Protein AF-0000000068952085 (afdb_homodimer)

Sequence (928 aa):
MSSSLNKTLPVLLVPLAMLFGCALQAPPDSASLRGQAVPALEGQRTWANEAAAGEPADDWLASFDDAELQRLAREAIAHNGDLRLAAVRVEQAQALVTMQSSGLLPSAGVKGRAGHSETQFLSIGASWEIDLWGRIRAQSCAAKSQYAATADEYLWAQRVVAAATAKAWFTLIRSAKLEDRQRQAVAVQEQLVQIAERRVAIGAAPDTEPAEAKNALRTQVDSLRKAELARSQAAQALELLLGRYPAGEIGNSVGKLELPAIPIAPQAGLPADLLDRRPDLTAAAHRVAAAFDLRQSAEAARLPSISISAAITGIRSDVLLLNQSGTPIKGLNGAIFAPLFTGGKLKARADYYSAEQRAAMIAYGNSALQALGEVDAGLRAESNLADRTRQLQDRVNESQLLVQREEARVSIGASDPRGVLKARQTMLAAEMDLIHLRGDHLNQRIALLLALGGDWSRKAMESAMSSSLNKTLPVLLVPLAMLFGCALQAPPDSASLRGQAVPALEGQRTWANEAAAGEPADDWLASFDDAELQRLAREAIAHNGDLRLAAVRVEQAQALVTMQSSGLLPSAGVKGRAGHSETQFLSIGASWEIDLWGRIRAQSCAAKSQYAATADEYLWAQRVVAAATAKAWFTLIRSAKLEDRQRQAVAVQEQLVQIAERRVAIGAAPDTEPAEAKNALRTQVDSLRKAELARSQAAQALELLLGRYPAGEIGNSVGKLELPAIPIAPQAGLPADLLDRRPDLTAAAHRVAAAFDLRQSAEAARLPSISISAAITGIRSDVLLLNQSGTPIKGLNGAIFAPLFTGGKLKARADYYSAEQRAAMIAYGNSALQALGEVDAGLRAESNLADRTRQLQDRVNESQLLVQREEARVSIGASDPRGVLKARQTMLAAEMDLIHLRGDHLNQRIALLLALGGDWSRKAMESA

pLDDT: mean 89.27, std 14.97, range [20.92, 98.62]

Solvent-accessible surface area (backbone atoms only — not comparable to full-atom values): 46544 Å² total; per-residue (Å²): 143,82,75,88,73,79,76,75,70,68,71,72,57,59,69,60,66,68,56,65,53,53,72,73,80,75,57,80,52,71,69,56,44,44,60,70,39,35,54,81,54,65,86,46,68,61,66,91,38,84,66,43,80,46,69,52,56,60,25,52,59,61,59,51,75,42,70,66,58,54,52,50,34,54,44,22,72,75,41,18,52,69,54,53,45,38,52,38,50,32,54,32,33,49,23,47,23,42,38,43,41,12,58,78,41,52,32,29,34,37,41,32,34,45,52,61,41,64,65,25,35,44,30,45,33,38,38,32,55,58,64,55,65,28,31,50,58,21,41,21,50,16,31,47,24,45,25,52,16,40,46,25,41,36,54,34,45,51,43,51,50,40,44,51,43,52,42,32,51,48,48,26,36,40,28,37,53,46,28,52,49,31,52,52,50,35,54,48,34,51,51,49,27,52,51,33,48,52,32,34,73,72,68,75,42,61,83,60,48,32,56,55,31,48,47,53,33,50,54,37,47,45,52,27,53,54,28,49,50,51,21,43,51,31,18,19,54,40,27,48,50,40,48,42,62,35,64,27,64,71,45,74,75,34,73,85,58,73,84,66,70,81,54,79,83,64,29,58,47,38,61,73,56,41,53,77,48,19,35,60,46,43,15,35,51,24,42,28,38,15,28,44,23,43,23,50,18,33,54,32,64,54,45,66,45,40,36,40,34,38,34,43,31,40,59,36,13,81,71,72,65,38,64,70,64,84,65,64,45,77,47,79,46,78,47,76,51,64,75,86,79,66,90,55,51,57,60,51,47,24,50,50,29,48,50,45,25,52,50,30,37,50,52,35,21,53,51,49,53,50,45,53,47,47,37,41,53,33,39,48,49,49,57,51,45,53,53,52,48,53,54,37,50,49,48,29,52,52,29,51,50,50,28,54,51,37,48,55,33,32,75,72,68,72,43,60,69,65,54,29,49,51,32,45,50,53,24,47,54,34,44,47,51,37,48,53,49,52,43,51,42,50,40,48,51,46,51,31,48,54,50,58,28,37,42,53,54,73,75,73,74,73,78,130,142,86,77,87,72,83,74,75,68,65,71,69,58,59,67,60,68,68,54,63,55,54,70,73,78,76,58,80,50,70,70,56,44,43,59,71,37,34,55,59,54,65,86,44,69,61,66,76,37,82,66,44,78,46,69,54,55,59,26,52,58,62,60,48,75,43,71,66,57,54,52,50,32,53,44,20,72,74,43,18,63,70,54,53,52,38,53,50,50,32,54,51,33,48,52,46,23,54,60,43,40,46,59,79,46,68,48,72,52,78,48,73,44,81,63,100,47,65,66,24,33,43,31,47,33,35,38,32,54,58,62,56,66,28,32,47,58,22,40,20,50,16,29,45,24,44,26,51,16,40,46,24,41,36,56,34,46,52,41,50,50,39,43,50,43,52,42,32,49,46,47,26,37,41,28,37,52,44,26,50,49,31,51,51,49,36,54,48,34,53,52,49,26,53,51,34,48,52,32,34,74,71,69,75,41,61,80,61,48,33,54,52,33,47,52,52,35,52,55,36,47,51,53,28,53,52,29,50,51,50,20,41,50,30,17,19,53,39,28,48,51,40,56,44,80,58,78,26,66,71,46,74,74,33,73,85,55,73,81,67,69,82,55,78,82,64,27,60,45,39,59,72,54,42,53,75,49,19,33,58,47,44,15,34,50,23,43,28,38,16,29,42,24,43,23,51,17,34,52,33,66,56,46,64,48,40,34,42,35,38,34,42,31,41,55,38,13,83,71,73,63,37,59,69,62,79,62,60,45,70,30,46,35,36,36,40,42,31,66,72,37,52,44,49,26,53,60,22,48,23,50,28,29,47,36,45,26,52,42,32,36,46,52,34,20,47,51,49,52,52,44,54,30,45,35,37,50,32,38,48,47,47,57,51,44,52,54,44,49,54,51,36,50,51,45,30,54,52,29,51,50,49,28,54,52,39,48,55,34,32,73,74,69,73,42,60,68,67,53,30,49,52,32,44,50,52,26,48,53,34,45,46,51,38,46,54,48,52,42,51,43,50,41,47,49,43,51,31,47,53,50,58,29,38,42,52,52,71,74,73,74,74,79,131

Foldseek 3Di:
DDDPDDPPPPVVPVVVVLLPQADDDFFDDLVVLCVVQAVVCVPQWAFPFDFAADAFDFQVLCLLVDPVLVVLLVLLCVAFPVLVVLVVVLVVLVVVLCVLLVLQDKDWDWDFDDDPDQKTKIKTKIKHWDNRHCLSVLSSLLSVLLSLLSVLVSQLVSLVLSLVLLLLVLQLLLLLVLLVLLVVLLVLLVVQLVVQVVCVVVPNDDPCRNVVSVVVSVVSVVVSVVSVVSNQVSQLVSCNSSNHRSRSVVSVPNNPPDRTDDGDGTGQYTLSVLCVQASNLSSLVSNLSSLSSNLSSLVSVQAKIKMKMWMFMDMDGPVVNSHPPPHTDTDIDMDIDHDDDDPCVSVVSSVVSVVVSVVSSNVSSVVSVVLSCLQSVLSVVLVVLVVVLVVLVVQLVVLVVQLVVQVVCVVVPNDDPVSSSVSSSSNSVSVSVNSVSSSVNSSSSSSNSSSSNHHNRDPPPPDD/DDDPPDPPPPPVPVVVVLLPQQDDDFFDDLVVLCVVQAVVCVPQWAFPFDFAADAFDFQVQCLLVDPVLVVLLVLLCVAFPVLVVLVVVLVVLVVVLCVLLVLVDKDWDWDFDDDLDQKTKIKTKIKHWDCSHCLSVLSSLLSVLLSLLSVLVSQLVSLVLSLVLLLLVLQLLLLLVLLVLLVVLLVLLVVQLVVQVVCVVVVNDDPCRSVVSVVVSVVSVVVSVVSVVSNQVSLLVSCNSSNHRSRSVVSVPNNPPDRTDDGDGTGQYTLSVLCVQASNLVSLVSNLSSLSSNLSSLVCVQAKIKMKMWMFMDMDGPNVNPNPPPGTDTDIDMDIDHDDDDPCVSVVSSVVSVVVSVVSSNVSSVVSVVLSVLQSVLSVVLVVLVVVLVVLVVQLVVLVVQLVVQVVCVVVVNDDPVSSSVSSSSNSVSVSVSSVSSSVNSSSSSSNSSSSNHHNRDPPPPDD

Secondary structure (DSSP, 8-state):
------TTGGGGGHHHHT------PPPP-HHHHHHHH-GGGTT--S-SS--B-SPPPS-GGGGG--HHHHHHHHHHHHH-HHHHHHHHHHHHHHHHHHHHHGGGS-EEEEEEEEESSS-EEEEEEEEEEE-SSSHHHHHHHHHHHHHHHHHHHHHHHHHHHHHHHHHHHHHHHHHHHHHHHHHHHHHHHHHHHHHHHHHHHTTSS-THHHHHHHHHHHHHHHHHHHHHHHHHHHHHHHHHHTTS----GGGGG-TT--PPPPPPPPB---HHHHHHH-HHHHHHHHHHHHHHHHHHHHHHTTS-EEEEEEEEEEEEBTTTTBT---SPEEEEEEEEE--S--TTHHHHHHHHHHHHHHHHHHHHHHHHHHHHHHHHHHHHHHHHHHHHHHHHHHHHHHHHHHHHHHHHHHHTTSS-HHHHHHHHHHHHHHHHHHHHHHHHHHHHHHHHHHHTT--SS-------/--------GGGGGHHHHTT-----PPPP-HHHHHHHH-GGGTT--S-SS--B-SPPPS-GGGGG--HHHHHHHHHHHHH-HHHHHHHHHHHHHHHHHHHHHGGGS-EEEEEEE-SSSS-EEEEEEEEEEE-TTSHHHHHHHHHHHHHHHHHHHHHHHHHHHHHHHHHHHHHHHHHHHHHHHHHHHHHHHHHHHHHHHHHHHTTSS-THHHHHHHHHHHHHHHHHHHHHHHHHHHHHHHHHHTTS---SGGGGG-TT--PPPPPPPPB---HHHHHHH-HHHHHHHHHHHHHHHHHHHHHHTTS-EEEEEEEEEEEE-TTTTTTS--S-EEEEEEEEEEEEE-TTHHHHHHHHHHHHHHHHHHHHHHHHHHHHHHHHHHHHHHHHHHHHHHHHHHHHHHHHHHHHHHHHHHHTTSS-HHHHHHHHHHHHHHHHHHHHHHHHHHHHHHHHHHHTT--SS-------

Nearest PDB structures (foldseek):
  4mt4-assembly1_C  TM=8.380E-01  e=1.651E-22  Campylobacter jejuni
  4k7r-assembly1_A  TM=8.073E-01  e=1.104E-22  Escherichia coli K-12
  5azs-assembly1_C  TM=8.490E-01  e=7.888E-22  Pseudomonas aeruginosa PAO1
  5azs-assembly1_A  TM=8.496E-01  e=1.613E-21  Pseudomonas aeruginosa PAO1
  5azs-assembly1_B  TM=8.477E-01  e=3.942E-21  Pseudomonas aeruginosa PAO1

Structure (mmCIF, N/CA/C/O backbone):
data_AF-0000000068952085-model_v1
#
loop_
_entity.id
_entity.type
_entity.pdbx_description
1 polymer 'Efflux transporter outer membrane subunit'
#
loop_
_atom_site.group_PDB
_atom_site.id
_atom_site.type_symbol
_atom_site.label_atom_id
_atom_site.label_alt_id
_atom_site.label_comp_id
_atom_site.label_asym_id
_atom_site.label_entity_id
_atom_site.label_seq_id
_atom_site.pdbx_PDB_ins_code
_atom_site.Cartn_x
_atom_site.Cartn_y
_atom_site.Cartn_z
_atom_site.occupancy
_atom_site.B_iso_or_equiv
_atom_site.auth_seq_id
_atom_site.auth_comp_id
_atom_site.auth_asym_id
_atom_site.auth_atom_id
_atom_site.pdbx_PDB_model_num
ATOM 1 N N . MET A 1 1 ? -22.703 -76.812 -47 1 30.94 1 MET A N 1
ATOM 2 C CA . MET A 1 1 ? -22.219 -76.75 -45.594 1 30.94 1 MET A CA 1
ATOM 3 C C . MET A 1 1 ? -21.703 -75.375 -45.25 1 30.94 1 MET A C 1
ATOM 5 O O . MET A 1 1 ? -20.734 -75.25 -44.5 1 30.94 1 MET A O 1
ATOM 9 N N . SER A 1 2 ? -22.391 -74.25 -45.781 1 26.62 2 SER A N 1
ATOM 10 C CA . SER A 1 2 ? -22.062 -72.875 -46.094 1 26.62 2 SER A CA 1
ATOM 11 C C . SER A 1 2 ? -21.891 -72 -44.844 1 26.62 2 SER A C 1
ATOM 13 O O . SER A 1 2 ? -20.844 -71.375 -44.625 1 26.62 2 SER A O 1
ATOM 15 N N . SER A 1 3 ? -22.875 -71.188 -44.406 1 32.06 3 SER A N 1
ATOM 16 C CA . SER A 1 3 ? -22.969 -69.688 -44.312 1 32.06 3 SER A CA 1
ATOM 17 C C . SER A 1 3 ? -22.875 -69.25 -42.844 1 32.06 3 SER A C 1
ATOM 19 O O . SER A 1 3 ? -23.422 -68.25 -42.469 1 32.06 3 SER A O 1
ATOM 21 N N . SER A 1 4 ? -22.516 -70.062 -41.844 1 39.16 4 SER A N 1
ATOM 22 C CA . SER A 1 4 ? -22.859 -69.562 -40.531 1 39.16 4 SER A CA 1
ATOM 23 C C . SER A 1 4 ? -22 -68.375 -40.156 1 39.16 4 SER A C 1
ATOM 25 O O . SER A 1 4 ? -20.875 -68.5 -39.656 1 39.16 4 SER A O 1
ATOM 27 N N . LEU A 1 5 ? -21.938 -67.312 -41.094 1 34.03 5 LEU A N 1
ATOM 28 C CA . LEU A 1 5 ? -21.031 -66.188 -40.938 1 34.03 5 LEU A CA 1
ATOM 29 C C . LEU A 1 5 ? -21.188 -65.562 -39.562 1 34.03 5 LEU A C 1
ATOM 31 O O . LEU A 1 5 ? -22.156 -65.812 -38.844 1 34.03 5 LEU A O 1
ATOM 35 N N . ASN A 1 6 ? -21.312 -64.125 -39.469 1 35.12 6 ASN A N 1
ATOM 36 C CA . ASN A 1 6 ? -20.641 -62.938 -39 1 35.12 6 ASN A CA 1
ATOM 37 C C . ASN A 1 6 ? -21.344 -62.312 -37.781 1 35.12 6 ASN A C 1
ATOM 39 O O . ASN A 1 6 ? -21.859 -61.219 -37.844 1 35.12 6 ASN A O 1
ATOM 43 N N . LYS A 1 7 ? -22.266 -62.938 -37 1 43.53 7 LYS A N 1
ATOM 44 C CA . LYS A 1 7 ? -23.094 -62.094 -36.125 1 43.53 7 LYS A CA 1
ATOM 45 C C . LYS A 1 7 ? -22.281 -61.5 -34.969 1 43.53 7 LYS A C 1
ATOM 47 O O . LYS A 1 7 ? -22.844 -61.062 -33.969 1 43.53 7 LYS A O 1
ATOM 52 N N . THR A 1 8 ? -20.906 -61.719 -34.969 1 40.5 8 THR A N 1
ATOM 53 C CA . THR A 1 8 ? -20.281 -61.438 -33.656 1 40.5 8 THR A CA 1
ATOM 54 C C . THR A 1 8 ? -20.375 -59.969 -33.312 1 40.5 8 THR A C 1
ATOM 56 O O . THR A 1 8 ? -20.016 -59.562 -32.219 1 40.5 8 THR A O 1
ATOM 59 N N . LEU A 1 9 ? -20.641 -59 -34.281 1 40.25 9 LEU A N 1
ATOM 60 C CA . LEU A 1 9 ? -19.984 -57.75 -33.938 1 40.25 9 LEU A CA 1
ATOM 61 C C . LEU A 1 9 ? -20.766 -57 -32.875 1 40.25 9 LEU A C 1
ATOM 63 O O . LEU A 1 9 ? -20.406 -55.875 -32.531 1 40.25 9 LEU A O 1
ATOM 67 N N . PRO A 1 10 ? -22 -57.375 -32.344 1 43.78 10 PRO A N 1
ATOM 68 C CA . PRO A 1 10 ? -22.734 -56.25 -31.797 1 43.78 10 PRO A CA 1
ATOM 69 C C . PRO A 1 10 ? -22.094 -55.719 -30.5 1 43.78 10 PRO A C 1
ATOM 71 O O . PRO A 1 10 ? -22.672 -54.875 -29.828 1 43.78 10 PRO A O 1
ATOM 74 N N . VAL A 1 11 ? -21.219 -56.469 -29.891 1 43.44 11 VAL A N 1
ATOM 75 C CA . VAL A 1 11 ? -21 -56.219 -28.469 1 43.44 11 VAL A CA 1
ATOM 76 C C . VAL A 1 11 ? -20.375 -54.812 -28.297 1 43.44 11 VAL A C 1
ATOM 78 O O . VAL A 1 11 ? -20.297 -54.312 -27.172 1 43.44 11 VAL A O 1
ATOM 81 N N . LEU A 1 12 ? -19.781 -54.312 -29.375 1 42.66 12 LEU A N 1
ATOM 82 C CA . LEU A 1 12 ? -18.969 -53.156 -29.094 1 42.66 12 LEU A CA 1
ATOM 83 C C . LEU A 1 12 ? -19.828 -51.906 -28.828 1 42.66 12 LEU A C 1
ATOM 85 O O . LEU A 1 12 ? -19.328 -50.844 -28.5 1 42.66 12 LEU A O 1
ATOM 89 N N . LEU A 1 13 ? -21.188 -52.031 -29.172 1 42.47 13 LEU A N 1
ATOM 90 C CA . LEU A 1 13 ? -21.906 -50.781 -29.141 1 42.47 13 LEU A CA 1
ATOM 91 C C . LEU A 1 13 ? -22.312 -50.406 -27.719 1 42.47 13 LEU A C 1
ATOM 93 O O . LEU A 1 13 ? -22.859 -49.344 -27.484 1 42.47 13 LEU A O 1
ATOM 97 N N . VAL A 1 14 ? -22.344 -51.344 -26.828 1 44 14 VAL A N 1
ATOM 98 C CA . VAL A 1 14 ? -22.953 -50.969 -25.547 1 44 14 VAL A CA 1
ATOM 99 C C . VAL A 1 14 ? -22.141 -49.875 -24.891 1 44 14 VAL A C 1
ATOM 101 O O . VAL A 1 14 ? -22.703 -49 -24.234 1 44 14 VAL A O 1
ATOM 104 N N . PRO A 1 15 ? -20.812 -50.031 -24.953 1 43.66 15 PRO A N 1
ATOM 105 C CA . PRO A 1 15 ? -20.188 -49.031 -24.062 1 43.66 15 PRO A CA 1
ATOM 106 C C . PRO A 1 15 ? -20.422 -47.594 -24.516 1 43.66 15 PRO A C 1
ATOM 108 O O . PRO A 1 15 ? -20.172 -46.656 -23.75 1 43.66 15 PRO A O 1
ATOM 111 N N . LEU A 1 16 ? -20.75 -47.469 -25.734 1 43.66 16 LEU A N 1
ATOM 112 C CA . LEU A 1 16 ? -20.812 -46.062 -26.203 1 43.66 16 LEU A CA 1
ATOM 113 C C . LEU A 1 16 ? -22 -45.344 -25.594 1 43.66 16 LEU A C 1
ATOM 115 O O . LEU A 1 16 ? -21.969 -44.125 -25.453 1 43.66 16 LEU A O 1
ATOM 119 N N . ALA A 1 17 ? -23.125 -46.031 -25.375 1 43.91 17 ALA A N 1
ATOM 120 C CA . ALA A 1 17 ? -24.312 -45.312 -24.922 1 43.91 17 ALA A CA 1
ATOM 121 C C . ALA A 1 17 ? -24.125 -44.781 -23.516 1 43.91 17 ALA A C 1
ATOM 123 O O . ALA A 1 17 ? -24.828 -43.844 -23.094 1 43.91 17 ALA A O 1
ATOM 124 N N . MET A 1 18 ? -23.453 -45.469 -22.688 1 42.62 18 MET A N 1
ATOM 125 C CA . MET A 1 18 ? -23.234 -44.969 -21.344 1 42.62 18 MET A CA 1
ATOM 126 C C . MET A 1 18 ? -22.391 -43.688 -21.375 1 42.62 18 MET A C 1
ATOM 128 O O . MET A 1 18 ? -22.062 -43.125 -20.328 1 42.62 18 MET A O 1
ATOM 132 N N . LEU A 1 19 ? -21.844 -43.406 -22.453 1 43.59 19 LEU A N 1
ATOM 133 C CA . LEU A 1 19 ? -21.094 -42.156 -22.5 1 43.59 19 LEU A CA 1
ATOM 134 C C . LEU A 1 19 ? -22 -40.969 -22.234 1 43.59 19 LEU A C 1
ATOM 136 O O . LEU A 1 19 ? -21.797 -39.875 -22.812 1 43.59 19 LEU A O 1
ATOM 140 N N . PHE A 1 20 ? -23.266 -41.219 -22.016 1 44.44 20 PHE A N 1
ATOM 141 C CA . PHE A 1 20 ? -23.922 -40 -21.562 1 44.44 20 PHE A CA 1
ATOM 142 C C . PHE A 1 20 ? -23.078 -39.312 -20.5 1 44.44 20 PHE A C 1
ATOM 144 O O . PHE A 1 20 ? -23 -39.75 -19.359 1 44.44 20 PHE A O 1
ATOM 151 N N . GLY A 1 21 ? -21.891 -38.844 -20.766 1 48.03 21 GLY A N 1
ATOM 152 C CA . GLY A 1 21 ? -21.016 -38 -19.953 1 48.03 21 GLY A CA 1
ATOM 153 C C . GLY A 1 21 ? -21.75 -37.25 -18.859 1 48.03 21 GLY A C 1
ATOM 154 O O . GLY A 1 21 ? -22.781 -36.594 -19.109 1 48.03 21 GLY A O 1
ATOM 155 N N . CYS A 1 22 ? -21.859 -37.75 -17.578 1 53.72 22 CYS A N 1
ATOM 156 C CA . CYS A 1 22 ? -22.312 -37.094 -16.359 1 53.72 22 CYS A CA 1
ATOM 157 C C . CYS A 1 22 ? -22.125 -35.594 -16.438 1 53.72 22 CYS A C 1
ATOM 159 O O . CYS A 1 22 ? -21 -35.094 -16.562 1 53.72 22 CYS A O 1
ATOM 161 N N . ALA A 1 23 ? -23.062 -34.938 -16.859 1 71.19 23 ALA A N 1
ATOM 162 C CA . ALA A 1 23 ? -23.141 -33.469 -17 1 71.19 23 ALA A CA 1
ATOM 163 C C . ALA A 1 23 ? -22.781 -32.781 -15.68 1 71.19 23 ALA A C 1
ATOM 165 O O . ALA A 1 23 ? -23.266 -33.188 -14.617 1 71.19 23 ALA A O 1
ATOM 166 N N . LEU A 1 24 ? -21.625 -32.062 -15.555 1 86.12 24 LEU A N 1
ATOM 167 C CA . LEU A 1 24 ? -21.266 -31.203 -14.438 1 86.12 24 LEU A CA 1
ATOM 168 C C . LEU A 1 24 ? -22.453 -30.375 -13.977 1 86.12 24 LEU A C 1
ATOM 170 O O . LEU A 1 24 ? -23.234 -29.906 -14.805 1 86.12 24 LEU A O 1
ATOM 174 N N . GLN A 1 25 ? -22.75 -30.484 -12.711 1 91 25 GLN A N 1
ATOM 175 C CA . GLN A 1 25 ? -23.719 -29.531 -12.172 1 91 25 GLN A CA 1
ATOM 176 C C . GLN A 1 25 ? -23.234 -28.094 -12.367 1 91 25 GLN A C 1
ATOM 178 O O . GLN A 1 25 ? -22.047 -27.812 -12.266 1 91 25 GLN A O 1
ATOM 183 N N . ALA A 1 26 ? -24.172 -27.281 -12.68 1 92.56 26 ALA A N 1
ATOM 184 C CA . ALA A 1 26 ? -23.844 -25.859 -12.836 1 92.56 26 ALA A CA 1
ATOM 185 C C . ALA A 1 26 ? -23.719 -25.172 -11.477 1 92.56 26 ALA A C 1
ATOM 187 O O . ALA A 1 26 ? -24.422 -25.516 -10.531 1 92.56 26 ALA A O 1
ATOM 188 N N . PRO A 1 27 ? -22.734 -24.297 -11.367 1 93.94 27 PRO A N 1
ATOM 189 C CA . PRO A 1 27 ? -22.656 -23.516 -10.125 1 93.94 27 PRO A CA 1
ATOM 190 C C . PRO A 1 27 ? -23.922 -22.688 -9.875 1 93.94 27 PRO A C 1
ATOM 192 O O . PRO A 1 27 ? -24.734 -22.516 -10.781 1 93.94 27 PRO A O 1
ATOM 195 N N . PRO A 1 28 ? -24.062 -22.219 -8.656 1 91.88 28 PRO A N 1
ATOM 196 C CA . PRO A 1 28 ? -25.266 -21.438 -8.359 1 91.88 28 PRO A CA 1
ATOM 197 C C . PRO A 1 28 ? -25.344 -20.141 -9.172 1 91.88 28 PRO A C 1
ATOM 199 O O . PRO A 1 28 ? -24.312 -19.516 -9.43 1 91.88 28 PRO A O 1
ATOM 202 N N . ASP A 1 29 ? -26.578 -19.797 -9.578 1 91.12 29 ASP A N 1
ATOM 203 C CA . ASP A 1 29 ? -26.766 -18.547 -10.289 1 91.12 29 ASP A CA 1
ATOM 204 C C . ASP A 1 29 ? -26.812 -17.359 -9.32 1 91.12 29 ASP A C 1
ATOM 206 O O . ASP A 1 29 ? -26.703 -17.547 -8.109 1 91.12 29 ASP A O 1
ATOM 210 N N . SER A 1 30 ? -26.984 -16.219 -9.875 1 90.25 30 SER A N 1
ATOM 211 C CA . SER A 1 30 ? -26.891 -15 -9.094 1 90.25 30 SER A CA 1
ATOM 212 C C . SER A 1 30 ? -27.984 -14.93 -8.039 1 90.25 30 SER A C 1
ATOM 214 O O . SER A 1 30 ? -27.719 -14.547 -6.891 1 90.25 30 SER A O 1
ATOM 216 N N . ALA A 1 31 ? -29.156 -15.289 -8.352 1 88.06 31 ALA A N 1
ATOM 217 C CA . ALA A 1 31 ? -30.297 -15.234 -7.43 1 88.06 31 ALA A CA 1
ATOM 218 C C . ALA A 1 31 ? -30.078 -16.188 -6.258 1 88.06 31 ALA A C 1
ATOM 220 O O . ALA A 1 31 ? -30.297 -15.828 -5.102 1 88.06 31 ALA A O 1
ATOM 221 N N . SER A 1 32 ? -29.641 -17.406 -6.598 1 91 32 SER A N 1
ATOM 222 C CA . SER A 1 32 ? -29.391 -18.406 -5.574 1 91 32 SER A CA 1
ATOM 223 C C . SER A 1 32 ? -28.25 -17.984 -4.652 1 91 32 SER A C 1
ATOM 225 O O . SER A 1 32 ? -28.328 -18.172 -3.436 1 91 32 SER A O 1
ATOM 227 N N . LEU A 1 33 ? -27.266 -17.453 -5.219 1 92.94 33 LEU A N 1
ATOM 228 C CA . LEU A 1 33 ? -26.109 -16.984 -4.445 1 92.94 33 LEU A CA 1
ATOM 229 C C . LEU A 1 33 ? -26.531 -15.891 -3.465 1 92.94 33 LEU A C 1
ATOM 231 O O . LEU A 1 33 ? -26.156 -15.93 -2.293 1 92.94 33 LEU A O 1
ATOM 235 N N . ARG A 1 34 ? -27.312 -14.945 -3.914 1 90.88 34 ARG A N 1
ATOM 236 C CA . ARG A 1 34 ? -27.781 -13.852 -3.066 1 90.88 34 ARG A CA 1
ATOM 237 C C . ARG A 1 34 ? -28.609 -14.383 -1.898 1 90.88 34 ARG A C 1
ATOM 239 O O . ARG A 1 34 ? -28.406 -13.969 -0.754 1 90.88 34 ARG A O 1
ATOM 246 N N . GLY A 1 35 ? -29.5 -15.273 -2.217 1 91.38 35 GLY A N 1
ATOM 247 C CA . GLY A 1 35 ? -30.344 -15.828 -1.181 1 91.38 35 GLY A CA 1
ATOM 248 C C . GLY A 1 35 ? -29.578 -16.578 -0.112 1 91.38 35 GLY A C 1
ATOM 249 O O . GLY A 1 35 ? -29.891 -16.484 1.075 1 91.38 35 GLY A O 1
ATOM 250 N N . GLN A 1 36 ? -28.562 -17.203 -0.471 1 93 36 GLN A N 1
ATOM 251 C CA . GLN A 1 36 ? -27.812 -18.047 0.449 1 93 36 GLN A CA 1
ATOM 252 C C . GLN A 1 36 ? -26.734 -17.266 1.17 1 93 36 GLN A C 1
ATOM 254 O O . GLN A 1 36 ? -26.516 -17.453 2.369 1 93 36 GLN A O 1
ATOM 259 N N . ALA A 1 37 ? -26.109 -16.328 0.467 1 93.31 37 ALA A N 1
ATOM 260 C CA . ALA A 1 37 ? -24.891 -15.711 0.99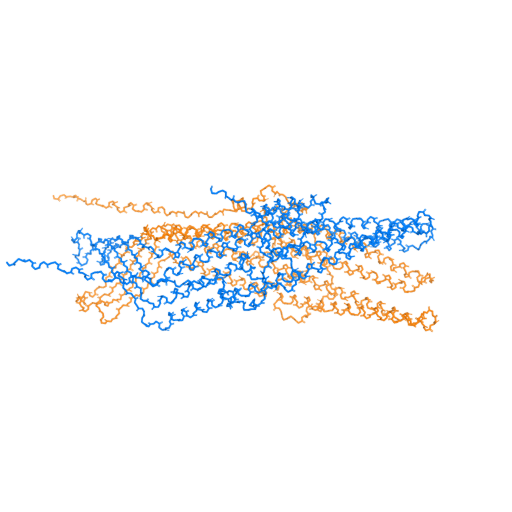1 1 93.31 37 ALA A CA 1
ATOM 261 C C . ALA A 1 37 ? -25.203 -14.391 1.693 1 93.31 37 ALA A C 1
ATOM 263 O O . ALA A 1 37 ? -24.438 -13.922 2.527 1 93.31 37 ALA A O 1
ATOM 264 N N . VAL A 1 38 ? -26.328 -13.812 1.354 1 93.88 38 VAL A N 1
ATOM 265 C CA . VAL A 1 38 ? -26.656 -12.516 1.934 1 93.88 38 VAL A CA 1
ATOM 266 C C . VAL A 1 38 ? -28.109 -12.516 2.408 1 93.88 38 VAL A C 1
ATOM 268 O O . VAL A 1 38 ? -28.922 -11.711 1.954 1 93.88 38 VAL A O 1
ATOM 271 N N . PRO A 1 39 ? -28.391 -13.25 3.344 1 90.56 39 PRO A N 1
ATOM 272 C CA . PRO A 1 39 ? -29.781 -13.336 3.799 1 90.56 39 PRO A CA 1
ATOM 273 C C . PRO A 1 39 ? -30.328 -12 4.301 1 90.56 39 PRO A C 1
ATOM 275 O O . PRO A 1 39 ? -31.531 -11.758 4.238 1 90.56 39 PRO A O 1
ATOM 278 N N . ALA A 1 40 ? -29.484 -11.164 4.781 1 88.62 40 ALA A N 1
ATOM 279 C CA . ALA A 1 40 ? -29.875 -9.859 5.312 1 88.62 40 ALA A CA 1
ATOM 280 C C . ALA A 1 40 ? -30.516 -9 4.23 1 88.62 40 ALA A C 1
ATOM 282 O O . ALA A 1 40 ? -31.234 -8.039 4.535 1 88.62 40 ALA A O 1
ATOM 283 N N . LEU A 1 41 ? -30.234 -9.344 3.029 1 89.94 41 LEU A N 1
ATOM 284 C CA . LEU A 1 41 ? -30.766 -8.57 1.906 1 89.94 41 LEU A CA 1
ATOM 285 C C . LEU A 1 41 ? -32.188 -8.977 1.595 1 89.94 41 LEU A C 1
ATOM 287 O O . LEU A 1 41 ? -32.906 -8.242 0.921 1 89.94 41 LEU A O 1
ATOM 291 N N . GLU A 1 42 ? -32.5 -10.148 2.104 1 84.25 42 GLU A N 1
ATOM 292 C CA . GLU A 1 42 ? -33.875 -10.617 1.869 1 84.25 42 GLU A CA 1
ATOM 293 C C . GLU A 1 42 ? -34.875 -9.688 2.529 1 84.25 42 GLU A C 1
ATOM 295 O O . GLU A 1 42 ? -34.812 -9.414 3.729 1 84.25 42 GLU A O 1
ATOM 300 N N . GLY A 1 43 ? -35.688 -9.016 1.814 1 82.12 43 GLY A N 1
ATOM 301 C CA . GLY A 1 43 ? -36.719 -8.117 2.344 1 82.12 43 GLY A CA 1
ATOM 302 C C . GLY A 1 43 ? -36.312 -6.652 2.262 1 82.12 43 GLY A C 1
ATOM 303 O O . GLY A 1 43 ? -37.125 -5.77 2.545 1 82.12 43 GLY A O 1
ATOM 304 N N . GLN A 1 44 ? -35.062 -6.43 2.193 1 85.62 44 GLN A N 1
ATOM 305 C CA . GLN A 1 44 ? -34.594 -5.051 2.066 1 85.62 44 GLN A CA 1
ATOM 306 C C . GLN A 1 44 ? -34.656 -4.578 0.617 1 85.62 44 GLN A C 1
ATOM 308 O O . GLN A 1 44 ? -33.688 -4.637 -0.113 1 85.62 44 GLN A O 1
ATOM 313 N N . ARG A 1 45 ? -35.781 -3.924 0.308 1 84.38 45 ARG A N 1
ATOM 314 C CA . ARG A 1 45 ? -36.062 -3.596 -1.088 1 84.38 45 ARG A CA 1
ATOM 315 C C . ARG A 1 45 ? -35.5 -2.227 -1.449 1 84.38 45 ARG A C 1
ATOM 317 O O . ARG A 1 45 ? -35.219 -1.952 -2.619 1 84.38 45 ARG A O 1
ATOM 324 N N . THR A 1 46 ? -35.375 -1.382 -0.378 1 88.12 46 THR A N 1
ATOM 325 C CA . THR A 1 46 ? -34.875 -0.033 -0.636 1 88.12 46 THR A CA 1
ATOM 326 C C . THR A 1 46 ? -33.719 0.308 0.295 1 88.12 46 THR A C 1
ATOM 328 O O . THR A 1 46 ? -33.5 -0.388 1.285 1 88.12 46 THR A O 1
ATOM 331 N N . TRP A 1 47 ? -33 1.31 -0.079 1 91.81 47 TRP A N 1
ATOM 332 C CA . TRP A 1 47 ? -31.938 1.806 0.776 1 91.81 47 TRP A CA 1
ATOM 333 C C . TRP A 1 47 ? -32.5 2.377 2.074 1 91.81 47 TRP A C 1
ATOM 335 O O . TRP A 1 47 ? -33.625 2.828 2.119 1 91.81 47 TRP A O 1
ATOM 345 N N . ALA A 1 48 ? -31.672 2.309 3.15 1 87.5 48 ALA A N 1
ATOM 346 C CA . ALA A 1 48 ? -32.094 2.844 4.441 1 87.5 48 ALA A CA 1
ATOM 347 C C . ALA A 1 48 ? -32.156 4.371 4.414 1 87.5 48 ALA A C 1
ATOM 349 O O . ALA A 1 48 ? -33 4.98 5.051 1 87.5 48 ALA A O 1
ATOM 350 N N . ASN A 1 49 ? -31.281 4.941 3.727 1 85.94 49 ASN A N 1
ATOM 351 C CA . ASN A 1 49 ? -31.234 6.391 3.596 1 85.94 49 ASN A CA 1
ATOM 352 C C . ASN A 1 49 ? -31.75 6.852 2.238 1 85.94 49 ASN A C 1
ATOM 354 O O . ASN A 1 49 ? -31.766 6.082 1.279 1 85.94 49 ASN A O 1
ATOM 358 N N . GLU A 1 50 ? -32.281 8.078 2.182 1 84.12 50 GLU A N 1
ATOM 359 C CA . GLU A 1 50 ? -32.938 8.609 0.985 1 84.12 50 GLU A CA 1
ATOM 360 C C . GLU A 1 50 ? -32 8.547 -0.22 1 84.12 50 GLU A C 1
ATOM 362 O O . GLU A 1 50 ? -30.828 8.953 -0.135 1 84.12 50 GLU A O 1
ATOM 367 N N . ALA A 1 51 ? -32.531 7.84 -1.24 1 86.5 51 ALA A N 1
ATOM 368 C CA . ALA A 1 51 ? -31.797 7.711 -2.492 1 86.5 51 ALA A CA 1
ATOM 369 C C . ALA A 1 51 ? -32.688 8.031 -3.691 1 86.5 51 ALA A C 1
ATOM 371 O O . ALA A 1 51 ? -33.875 7.727 -3.682 1 86.5 51 ALA A O 1
ATOM 372 N N . ALA A 1 52 ? -32.094 8.656 -4.652 1 82 52 ALA A N 1
ATOM 373 C CA . ALA A 1 52 ? -32.812 8.922 -5.883 1 82 52 ALA A CA 1
ATOM 374 C C . ALA A 1 52 ? -33.156 7.625 -6.609 1 82 52 ALA A C 1
ATOM 376 O O . ALA A 1 52 ? -32.312 6.719 -6.695 1 82 52 ALA A O 1
ATOM 377 N N . ALA A 1 53 ? -34.344 7.586 -7.082 1 78.5 53 ALA A N 1
ATOM 378 C CA . ALA A 1 53 ? -34.812 6.383 -7.762 1 78.5 53 ALA A CA 1
ATOM 379 C C . ALA A 1 53 ? -34.219 6.293 -9.172 1 78.5 53 ALA A C 1
ATOM 381 O O . ALA A 1 53 ? -33.938 7.316 -9.789 1 78.5 53 ALA A O 1
ATOM 382 N N . GLY A 1 54 ? -34 5.109 -9.594 1 82 54 GLY A N 1
ATOM 383 C CA . GLY A 1 54 ? -33.5 4.895 -10.945 1 82 54 GLY A CA 1
ATOM 384 C C . GLY A 1 54 ? -32.188 4.156 -10.969 1 82 54 GLY A C 1
ATOM 385 O O . GLY A 1 54 ? -31.578 3.9 -9.922 1 82 54 GLY A O 1
ATOM 386 N N . GLU A 1 55 ? -31.75 3.861 -12.219 1 81.06 55 GLU A N 1
ATOM 387 C CA . GLU A 1 55 ? -30.516 3.098 -12.383 1 81.06 55 GLU A CA 1
ATOM 388 C C . GLU A 1 55 ? -29.297 4.012 -12.406 1 81.06 55 GLU A C 1
ATOM 390 O O . GLU A 1 55 ? -29.312 5.066 -13.047 1 81.06 55 GLU A O 1
ATOM 395 N N . PRO A 1 56 ? -28.359 3.572 -11.578 1 82.12 56 PRO A N 1
ATOM 396 C CA . PRO A 1 56 ? -27.141 4.387 -11.602 1 82.12 56 PRO A CA 1
ATOM 397 C C . PRO A 1 56 ? -26.562 4.555 -13.008 1 82.12 56 PRO A C 1
ATOM 399 O O . PRO A 1 56 ? -26.547 3.598 -13.789 1 82.12 56 PRO A O 1
ATOM 402 N N . ALA A 1 57 ? -26.297 5.816 -13.281 1 73.5 57 ALA A N 1
ATOM 403 C CA . ALA A 1 57 ? -25.781 6.137 -14.609 1 73.5 57 ALA A CA 1
ATOM 404 C C . ALA A 1 57 ? -24.312 5.781 -14.742 1 73.5 57 ALA A C 1
ATOM 406 O O . ALA A 1 57 ? -23.547 5.895 -13.773 1 73.5 57 ALA A O 1
ATOM 407 N N . ASP A 1 58 ? -24.047 5.273 -16.016 1 82.69 58 ASP A N 1
ATOM 408 C CA . ASP A 1 58 ? -22.641 5.148 -16.406 1 82.69 58 ASP A CA 1
ATOM 409 C C . ASP A 1 58 ? -22.047 6.508 -16.781 1 82.69 58 ASP A C 1
ATOM 411 O O . ASP A 1 58 ? -22.75 7.516 -16.781 1 82.69 58 ASP A O 1
ATOM 415 N N . ASP A 1 59 ? -20.812 6.633 -16.891 1 88.19 59 ASP A N 1
ATOM 416 C CA . ASP A 1 59 ? -20.078 7.828 -17.312 1 88.19 59 ASP A CA 1
ATOM 417 C C . ASP A 1 59 ? -20.188 8.93 -16.25 1 88.19 59 ASP A C 1
ATOM 419 O O . ASP A 1 59 ? -20.484 10.078 -16.578 1 88.19 59 ASP A O 1
ATOM 423 N N . TRP A 1 60 ? -20.188 8.516 -15.008 1 89.75 60 TRP A N 1
ATOM 424 C CA . TRP A 1 60 ? -20.391 9.461 -13.914 1 89.75 60 TRP A CA 1
ATOM 425 C C . TRP A 1 60 ? -19.328 10.547 -13.922 1 89.75 60 TRP A C 1
ATOM 427 O O . TRP A 1 60 ? -19.547 11.648 -13.406 1 89.75 60 TRP A O 1
ATOM 437 N N . LEU A 1 61 ? -18.156 10.312 -14.508 1 92.94 61 LEU A N 1
ATOM 438 C CA . LEU A 1 61 ? -17.078 11.305 -14.539 1 92.94 61 LEU A CA 1
ATOM 439 C C . LEU A 1 61 ? -17.531 12.555 -15.289 1 92.94 61 LEU A C 1
ATOM 441 O O . LEU A 1 61 ? -17.141 13.672 -14.938 1 92.94 61 LEU A O 1
ATOM 445 N N . ALA A 1 62 ? -18.391 12.391 -16.281 1 92 62 ALA A N 1
ATOM 446 C CA . ALA A 1 62 ? -18.875 13.5 -17.094 1 92 62 ALA A CA 1
ATOM 447 C C . ALA A 1 62 ? -19.781 14.422 -16.297 1 92 62 ALA A C 1
ATOM 449 O O . ALA A 1 62 ? -19.969 15.586 -16.656 1 92 62 ALA A O 1
ATOM 450 N N . SER A 1 63 ? -20.344 13.953 -15.227 1 92.12 63 SER A N 1
ATOM 451 C CA . SER A 1 63 ? -21.281 14.734 -14.43 1 92.12 63 SER A CA 1
ATOM 452 C C . SER A 1 63 ? -20.594 15.914 -13.75 1 92.12 63 SER A C 1
ATOM 454 O O . SER A 1 63 ? -21.266 16.859 -13.336 1 92.12 63 SER A O 1
ATOM 456 N N . PHE A 1 64 ? -19.281 15.898 -13.633 1 95.25 64 PHE A N 1
ATOM 457 C CA . PHE A 1 64 ? -18.547 16.984 -12.969 1 95.25 64 PHE A CA 1
ATOM 458 C C . PHE A 1 64 ? -18.266 18.109 -13.945 1 95.25 64 PHE A C 1
ATOM 460 O O . PHE A 1 64 ? -17.766 19.172 -13.547 1 95.25 64 PHE A O 1
ATOM 467 N N . ASP A 1 65 ? -18.547 17.969 -15.234 1 93.62 65 ASP A N 1
ATOM 468 C CA . ASP A 1 65 ? -18.375 18.984 -16.266 1 93.62 65 ASP A CA 1
ATOM 469 C C . ASP A 1 65 ? -16.969 19.578 -16.219 1 93.62 65 ASP A C 1
ATOM 471 O O . ASP A 1 65 ? -16.797 20.797 -16.172 1 93.62 65 ASP A O 1
ATOM 475 N N . ASP A 1 66 ? -16.016 18.75 -16.109 1 95 66 ASP A N 1
ATOM 476 C CA . ASP A 1 66 ? -14.602 19.109 -16.031 1 95 66 ASP A CA 1
ATOM 477 C C . ASP A 1 66 ? -13.781 18.375 -17.094 1 95 66 ASP A C 1
ATOM 479 O O . ASP A 1 66 ? -13.438 17.203 -16.906 1 95 66 ASP A O 1
ATOM 483 N N . ALA A 1 67 ? -13.406 19.109 -18.203 1 94.56 67 ALA A N 1
ATOM 484 C CA . ALA A 1 67 ? -12.711 18.5 -19.328 1 94.56 67 ALA A CA 1
ATOM 485 C C . ALA A 1 67 ? -11.312 18.031 -18.938 1 94.56 67 ALA A C 1
ATOM 487 O O . ALA A 1 67 ? -10.844 17 -19.406 1 94.56 67 ALA A O 1
ATOM 488 N N . GLU A 1 68 ? -10.688 18.812 -18.094 1 95.94 68 GLU A N 1
ATOM 489 C CA . GLU A 1 68 ? -9.352 18.422 -17.656 1 95.94 68 GLU A CA 1
ATOM 490 C C . GLU A 1 68 ? -9.398 17.141 -16.812 1 95.94 68 GLU A C 1
ATOM 492 O O . GLU A 1 68 ? -8.531 16.281 -16.953 1 95.94 68 GLU A O 1
ATOM 497 N N . LEU A 1 69 ? -10.391 17.031 -15.945 1 96.56 69 LEU A N 1
ATOM 498 C CA . LEU A 1 69 ? -10.578 15.797 -15.172 1 96.56 69 LEU A CA 1
ATOM 499 C C . LEU A 1 69 ? -10.742 14.594 -16.094 1 96.56 69 LEU A C 1
ATOM 501 O O . LEU A 1 69 ? -10.141 13.547 -15.867 1 96.56 69 LEU A O 1
ATOM 505 N N . GLN A 1 70 ? -11.516 14.703 -17.156 1 96.12 70 GLN A N 1
ATOM 506 C CA . GLN A 1 70 ? -11.727 13.609 -18.109 1 96.12 70 GLN A CA 1
ATOM 507 C C . GLN A 1 70 ? -10.414 13.203 -18.781 1 96.12 70 GLN A C 1
ATOM 509 O O . GLN A 1 70 ? -10.133 12.016 -18.922 1 96.12 70 GLN A O 1
ATOM 514 N N . ARG A 1 71 ? -9.672 14.211 -19.172 1 96.62 71 ARG A N 1
ATOM 515 C CA . ARG A 1 71 ? -8.383 13.945 -19.812 1 96.62 71 ARG A CA 1
ATOM 516 C C . ARG A 1 71 ? -7.445 13.219 -18.844 1 96.62 71 ARG A C 1
ATOM 518 O O . ARG A 1 71 ? -6.805 12.234 -19.234 1 96.62 71 ARG A O 1
ATOM 525 N N . LEU A 1 72 ? -7.387 13.641 -17.609 1 97.62 72 LEU A N 1
ATOM 526 C CA . LEU A 1 72 ? -6.504 13.047 -16.609 1 97.62 72 LEU A CA 1
ATOM 527 C C . LEU A 1 72 ? -6.93 11.617 -16.281 1 97.62 72 LEU A C 1
ATOM 529 O O . LEU A 1 72 ? -6.082 10.742 -16.109 1 97.62 72 LEU A O 1
ATOM 533 N N . ALA A 1 73 ? -8.227 11.43 -16.188 1 97.44 73 ALA A N 1
ATOM 534 C CA . ALA A 1 73 ? -8.719 10.078 -15.914 1 97.44 73 ALA A CA 1
ATOM 535 C C . ALA A 1 73 ? -8.336 9.125 -17.031 1 97.44 73 ALA A C 1
ATOM 537 O O . ALA A 1 73 ? -7.879 8.008 -16.781 1 97.44 73 ALA A O 1
ATOM 538 N N . ARG A 1 74 ? -8.453 9.523 -18.281 1 97 74 ARG A N 1
ATOM 539 C CA . ARG A 1 74 ? -8.062 8.688 -19.406 1 97 74 ARG A CA 1
ATOM 540 C C . ARG A 1 74 ? -6.562 8.414 -19.406 1 97 74 ARG A C 1
ATOM 542 O O . ARG A 1 74 ? -6.133 7.289 -19.688 1 97 74 ARG A O 1
ATOM 549 N N . GLU A 1 75 ? -5.836 9.438 -19.109 1 97.25 75 GLU A N 1
ATOM 550 C CA . GLU A 1 75 ? -4.391 9.266 -19 1 97.25 75 GLU A CA 1
ATOM 551 C C . GLU A 1 75 ? -4.023 8.266 -17.906 1 97.25 75 GLU A C 1
ATOM 553 O O . GLU A 1 75 ? -3.172 7.398 -18.109 1 97.25 75 GLU A O 1
ATOM 558 N N . ALA A 1 76 ? -4.652 8.367 -16.719 1 97.75 76 ALA A N 1
ATOM 559 C CA . ALA A 1 76 ? -4.402 7.434 -15.617 1 97.75 76 ALA A CA 1
ATOM 560 C C . ALA A 1 76 ? -4.75 6.004 -16.031 1 97.75 76 ALA A C 1
ATOM 562 O O . ALA A 1 76 ? -3.998 5.07 -15.734 1 97.75 76 ALA A O 1
ATOM 563 N N . ILE A 1 77 ? -5.848 5.824 -16.703 1 97.06 77 ILE A N 1
ATOM 564 C CA . ILE A 1 77 ? -6.281 4.5 -17.141 1 97.06 77 ILE A CA 1
ATOM 565 C C . ILE A 1 77 ? -5.238 3.9 -18.078 1 97.06 77 ILE A C 1
ATOM 567 O O . ILE A 1 77 ? -4.969 2.697 -18.031 1 97.06 77 ILE A O 1
ATOM 571 N N . ALA A 1 78 ? -4.613 4.707 -18.859 1 95.5 78 ALA A N 1
ATOM 572 C CA . ALA A 1 78 ? -3.672 4.242 -19.859 1 95.5 78 ALA A CA 1
ATOM 573 C C . ALA A 1 78 ? -2.309 3.943 -19.25 1 95.5 78 ALA A C 1
ATOM 575 O O . ALA A 1 78 ? -1.583 3.068 -19.734 1 95.5 78 ALA A O 1
ATOM 576 N N . HIS A 1 79 ? -1.96 4.637 -18.125 1 95.25 79 HIS A N 1
ATOM 577 C CA . HIS A 1 79 ? -0.55 4.613 -17.766 1 95.25 79 HIS A CA 1
ATOM 578 C C . HIS A 1 79 ? -0.368 4.195 -16.312 1 95.25 79 HIS A C 1
ATOM 580 O O . HIS A 1 79 ? 0.76 3.998 -15.844 1 95.25 79 HIS A O 1
ATOM 586 N N . ASN A 1 80 ? -1.425 4.035 -15.539 1 95.88 80 ASN A N 1
ATOM 587 C CA . ASN A 1 80 ? -1.312 3.66 -14.133 1 95.88 80 ASN A CA 1
ATOM 588 C C . ASN A 1 80 ? -0.673 2.285 -13.969 1 95.88 80 ASN A C 1
ATOM 590 O O . ASN A 1 80 ? -1.119 1.311 -14.57 1 95.88 80 ASN A O 1
ATOM 594 N N . GLY A 1 81 ? 0.356 2.25 -13.164 1 95.44 81 GLY A N 1
ATOM 595 C CA . GLY A 1 81 ? 1.125 1.025 -13 1 95.44 81 GLY A CA 1
ATOM 596 C C . GLY A 1 81 ? 0.32 -0.109 -12.391 1 95.44 81 GLY A C 1
ATOM 597 O O . GLY A 1 81 ? 0.466 -1.265 -12.797 1 95.44 81 GLY A O 1
ATOM 598 N N . ASP A 1 82 ? -0.466 0.172 -11.414 1 95.62 82 ASP A N 1
ATOM 599 C CA . ASP A 1 82 ? -1.278 -0.858 -10.781 1 95.62 82 ASP A CA 1
ATOM 600 C C . ASP A 1 82 ? -2.285 -1.452 -11.758 1 95.62 82 ASP A C 1
ATOM 602 O O . ASP A 1 82 ? -2.559 -2.654 -11.727 1 95.62 82 ASP A O 1
ATOM 606 N N . LEU A 1 83 ? -2.848 -0.617 -12.594 1 96.81 83 LEU A N 1
ATOM 607 C CA . LEU A 1 83 ? -3.799 -1.097 -13.594 1 96.81 83 LEU A CA 1
ATOM 608 C C . LEU A 1 83 ? -3.098 -1.948 -14.641 1 96.81 83 LEU A C 1
ATOM 610 O O . LEU A 1 83 ? -3.639 -2.965 -15.086 1 96.81 83 LEU A O 1
ATOM 614 N N . ARG A 1 84 ? -1.92 -1.547 -15.039 1 96.12 84 ARG A N 1
ATOM 615 C CA . ARG A 1 84 ? -1.14 -2.346 -15.977 1 96.12 84 ARG A CA 1
ATOM 616 C C . ARG A 1 84 ? -0.827 -3.721 -15.398 1 96.12 84 ARG A C 1
ATOM 618 O O . ARG A 1 84 ? -0.896 -4.727 -16.109 1 96.12 84 ARG A O 1
ATOM 625 N N . LEU A 1 85 ? -0.501 -3.75 -14.133 1 96.94 85 LEU A N 1
ATOM 626 C CA . LEU A 1 85 ? -0.249 -5.02 -13.453 1 96.94 85 LEU A CA 1
ATOM 627 C C . LEU A 1 85 ? -1.506 -5.883 -13.438 1 96.94 85 LEU A C 1
ATOM 629 O O . LEU A 1 85 ? -1.439 -7.09 -13.68 1 96.94 85 LEU A O 1
ATOM 633 N N . ALA A 1 86 ? -2.627 -5.25 -13.148 1 97.12 86 ALA A N 1
ATOM 634 C CA . ALA A 1 86 ? -3.895 -5.977 -13.133 1 97.12 86 ALA A CA 1
ATOM 635 C C . ALA A 1 86 ? -4.199 -6.57 -14.508 1 97.12 86 ALA A C 1
ATOM 637 O O . ALA A 1 86 ? -4.719 -7.684 -14.609 1 97.12 86 ALA A O 1
ATOM 638 N N . ALA A 1 87 ? -3.918 -5.891 -15.586 1 97.31 87 ALA A N 1
ATOM 639 C CA . ALA A 1 87 ? -4.125 -6.391 -16.938 1 97.31 87 ALA A CA 1
ATOM 640 C C . ALA A 1 87 ? -3.27 -7.629 -17.203 1 97.31 87 ALA A C 1
ATOM 642 O O . ALA A 1 87 ? -3.73 -8.586 -17.828 1 97.31 87 ALA A O 1
ATOM 643 N N . VAL A 1 88 ? -2.029 -7.613 -16.734 1 97.38 88 VAL A N 1
ATOM 644 C CA . VAL A 1 88 ? -1.133 -8.75 -16.922 1 97.38 88 VAL A CA 1
ATOM 645 C C . VAL A 1 88 ? -1.671 -9.953 -16.156 1 97.38 88 VAL A C 1
ATOM 647 O O . VAL A 1 88 ? -1.564 -11.094 -16.625 1 97.38 88 VAL A O 1
ATOM 650 N N . ARG A 1 89 ? -2.252 -9.734 -14.984 1 97.38 89 ARG A N 1
ATOM 651 C CA . ARG A 1 89 ? -2.83 -10.82 -14.195 1 97.38 89 ARG A CA 1
ATOM 652 C C . ARG A 1 89 ? -3.969 -11.5 -14.945 1 97.38 89 ARG A C 1
ATOM 654 O O . ARG A 1 89 ? -4.172 -12.711 -14.82 1 97.38 89 ARG A O 1
ATOM 661 N N . VAL A 1 90 ? -4.73 -10.727 -15.75 1 97.94 90 VAL A N 1
ATOM 662 C CA . VAL A 1 90 ? -5.785 -11.297 -16.578 1 97.94 90 VAL A CA 1
ATOM 663 C C . VAL A 1 90 ? -5.176 -12.25 -17.609 1 97.94 90 VAL A C 1
ATOM 665 O O . VAL A 1 90 ? -5.684 -13.359 -17.812 1 97.94 90 VAL A O 1
ATOM 668 N N . GLU A 1 91 ? -4.035 -11.867 -18.219 1 97.19 91 GLU A N 1
ATOM 669 C CA . GLU A 1 91 ? -3.34 -12.719 -19.172 1 97.19 91 GLU A CA 1
ATOM 670 C C . GLU A 1 91 ? -2.846 -14.008 -18.516 1 97.19 91 GLU A C 1
ATOM 672 O O . GLU A 1 91 ? -2.938 -15.086 -19.109 1 97.19 91 GLU A O 1
ATOM 677 N N . GLN A 1 92 ? -2.338 -13.898 -17.328 1 97.69 92 GLN A N 1
ATOM 678 C CA . GLN A 1 92 ? -1.88 -15.07 -16.594 1 97.69 92 GLN A CA 1
ATOM 679 C C . GLN A 1 92 ? -3.035 -16.031 -16.297 1 97.69 92 GLN A C 1
ATOM 681 O O . GLN A 1 92 ? -2.895 -17.234 -16.453 1 97.69 92 GLN A O 1
ATOM 686 N N . ALA A 1 93 ? -4.152 -15.438 -15.867 1 97.38 93 ALA A N 1
ATOM 687 C CA . ALA A 1 93 ? -5.324 -16.266 -15.594 1 97.38 93 ALA A CA 1
ATOM 688 C C . ALA A 1 93 ? -5.801 -16.984 -16.859 1 97.38 93 ALA A C 1
ATOM 690 O O . ALA A 1 93 ? -6.242 -18.125 -16.797 1 97.38 93 ALA A O 1
ATOM 691 N N . GLN A 1 94 ? -5.719 -16.328 -18 1 97.31 94 GLN A N 1
ATOM 692 C CA . GLN A 1 94 ? -6.09 -16.938 -19.281 1 97.31 94 GLN A CA 1
ATOM 693 C C . GLN A 1 94 ? -5.172 -18.109 -19.609 1 97.31 94 GLN A C 1
ATOM 695 O O . GLN A 1 94 ? -5.637 -19.156 -20.062 1 97.31 94 GLN A O 1
ATOM 700 N N . ALA A 1 95 ? -3.889 -17.938 -19.375 1 97.06 95 ALA A N 1
ATOM 701 C CA . ALA A 1 95 ? -2.941 -19.031 -19.594 1 97.06 95 ALA A CA 1
ATOM 702 C C . ALA A 1 95 ? -3.258 -20.219 -18.688 1 97.06 95 ALA A C 1
ATOM 704 O O . ALA A 1 95 ? -3.141 -21.375 -19.109 1 97.06 95 ALA A O 1
ATOM 705 N N . LEU A 1 96 ? -3.693 -20 -17.484 1 96.69 96 LEU A N 1
ATOM 706 C CA . LEU A 1 96 ? -4.039 -21.062 -16.547 1 96.69 96 LEU A CA 1
ATOM 707 C C . LEU A 1 96 ? -5.262 -21.828 -17.031 1 96.69 96 LEU A C 1
ATOM 709 O O . LEU A 1 96 ? -5.363 -23.047 -16.812 1 96.69 96 LEU A O 1
ATOM 713 N N . VAL A 1 97 ? -6.25 -21.172 -17.703 1 97.38 97 VAL A N 1
ATOM 714 C CA . VAL A 1 97 ? -7.387 -21.859 -18.312 1 97.38 97 VAL A CA 1
ATOM 715 C C . VAL A 1 97 ? -6.895 -22.875 -19.344 1 97.38 97 VAL A C 1
ATOM 717 O O . VAL A 1 97 ? -7.336 -24.016 -19.344 1 97.38 97 VAL A O 1
ATOM 720 N N . THR A 1 98 ? -5.953 -22.406 -20.188 1 96.19 98 THR A N 1
ATOM 721 C CA . THR A 1 98 ? -5.41 -23.281 -21.219 1 96.19 98 THR A CA 1
ATOM 722 C C . THR A 1 98 ? -4.684 -24.469 -20.578 1 96.19 98 THR A C 1
ATOM 724 O O . THR A 1 98 ? -4.859 -25.609 -21 1 96.19 98 THR A O 1
ATOM 727 N N . MET A 1 99 ? -3.932 -24.219 -19.516 1 96 99 MET A N 1
ATOM 728 C CA . MET A 1 99 ? -3.199 -25.281 -18.844 1 96 99 MET A CA 1
ATOM 729 C C . MET A 1 99 ? -4.16 -26.297 -18.234 1 96 99 MET A C 1
ATOM 731 O O . MET A 1 99 ? -3.99 -27.516 -18.406 1 96 99 MET A O 1
ATOM 735 N N . GLN A 1 100 ? -5.188 -25.828 -17.562 1 94.81 100 GLN A N 1
ATOM 736 C CA . GLN A 1 100 ? -6.133 -26.703 -16.891 1 94.81 100 GLN A CA 1
ATOM 737 C C . GLN A 1 100 ? -7.027 -27.422 -17.891 1 94.81 100 GLN A C 1
ATOM 739 O O . GLN A 1 100 ? -7.523 -28.516 -17.609 1 94.81 100 GLN A O 1
ATOM 744 N N . SER A 1 101 ? -7.219 -26.875 -19.109 1 95.62 101 SER A N 1
ATOM 745 C CA . SER A 1 101 ? -8.078 -27.469 -20.141 1 95.62 101 SER A CA 1
ATOM 746 C C . SER A 1 101 ? -7.293 -28.453 -21.016 1 95.62 101 SER A C 1
ATOM 748 O O . SER A 1 101 ? -7.883 -29.219 -21.781 1 95.62 101 SER A O 1
ATOM 750 N N . SER A 1 102 ? -5.973 -28.422 -20.875 1 95.25 102 SER A N 1
ATOM 751 C CA . SER A 1 102 ? -5.133 -29.234 -21.75 1 95.25 102 SER A CA 1
ATOM 752 C C . SER A 1 102 ? -5.402 -30.734 -21.547 1 95.25 102 SER A C 1
ATOM 754 O O . SER A 1 102 ? -5.258 -31.516 -22.469 1 95.25 102 SER A O 1
ATOM 7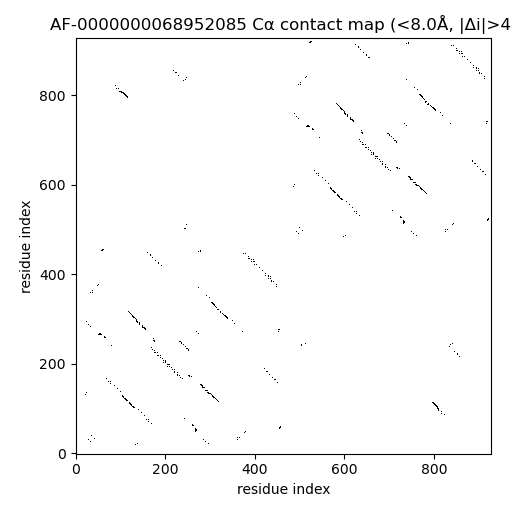56 N N . GLY A 1 103 ? -5.859 -31.125 -20.359 1 92.56 103 GLY A N 1
ATOM 757 C CA . GLY A 1 103 ? -6.133 -32.5 -20.047 1 92.56 103 GLY A CA 1
ATOM 758 C C . GLY A 1 103 ? -7.332 -33.062 -20.797 1 92.56 103 GLY A C 1
ATOM 759 O O . GLY A 1 103 ? -7.535 -34.281 -20.828 1 92.56 103 GLY A O 1
ATOM 760 N N . LEU A 1 104 ? -8.141 -32.219 -21.391 1 93.69 104 LEU A N 1
ATOM 761 C CA . LEU A 1 104 ? -9.297 -32.656 -22.172 1 93.69 104 LEU A CA 1
ATOM 762 C C . LEU A 1 104 ? -8.867 -33.156 -23.547 1 93.69 104 LEU A C 1
ATOM 764 O O . LEU A 1 104 ? -9.664 -33.781 -24.25 1 93.69 104 LEU A O 1
ATOM 768 N N . LEU A 1 105 ? -7.594 -32.938 -23.922 1 93.56 105 LEU A N 1
ATOM 769 C CA . LEU A 1 105 ? -7.031 -33.406 -25.188 1 93.56 105 LEU A CA 1
ATOM 770 C C . LEU A 1 105 ? -5.953 -34.438 -24.969 1 93.56 105 LEU A C 1
ATOM 772 O O . LEU A 1 105 ? -5.344 -34.5 -23.891 1 93.56 105 LEU A O 1
ATOM 776 N N . PRO A 1 106 ? -5.73 -35.344 -25.922 1 93.31 106 PRO A N 1
ATOM 777 C CA . PRO A 1 106 ? -4.629 -36.312 -25.781 1 93.31 106 PRO A CA 1
ATOM 778 C C . PRO A 1 106 ? -3.26 -35.625 -25.766 1 93.31 106 PRO A C 1
ATOM 780 O O . PRO A 1 106 ? -3.139 -34.469 -26.172 1 93.31 106 PRO A O 1
ATOM 783 N N . SER A 1 107 ? -2.305 -36.281 -25.234 1 92.56 107 SER A N 1
ATOM 784 C CA . SER A 1 107 ? -0.907 -35.875 -25.344 1 92.56 107 SER A CA 1
ATOM 785 C C . SER A 1 107 ? -0.11 -36.875 -26.188 1 92.56 107 SER A C 1
ATOM 787 O O . SER A 1 107 ? -0.438 -38.062 -26.25 1 92.56 107 SER A O 1
ATOM 789 N N . ALA A 1 108 ? 0.815 -36.344 -26.953 1 92.62 108 ALA A N 1
ATOM 790 C CA . ALA A 1 108 ? 1.662 -37.188 -27.812 1 92.62 108 ALA A CA 1
ATOM 791 C C . ALA A 1 108 ? 3.137 -36.844 -27.625 1 92.62 108 ALA A C 1
ATOM 793 O O . ALA A 1 108 ? 3.484 -35.656 -27.391 1 92.62 108 ALA A O 1
ATOM 794 N N . GLY A 1 109 ? 3.912 -37.906 -27.734 1 88.88 109 GLY A N 1
ATOM 795 C CA . GLY A 1 109 ? 5.348 -37.719 -27.594 1 88.88 109 GLY A CA 1
ATOM 796 C C . GLY A 1 109 ? 6.16 -38.875 -28.109 1 88.88 109 GLY A C 1
ATOM 797 O O . GLY A 1 109 ? 5.602 -39.875 -28.547 1 88.88 109 GLY A O 1
ATOM 798 N N . VAL A 1 110 ? 7.48 -38.625 -28.156 1 87.75 110 VAL A N 1
ATOM 799 C CA . VAL A 1 110 ? 8.461 -39.656 -28.516 1 87.75 110 VAL A CA 1
ATOM 800 C C . VAL A 1 110 ? 9.312 -40 -27.297 1 87.75 110 VAL A C 1
ATOM 802 O O . VAL A 1 110 ? 9.711 -39.125 -26.531 1 87.75 110 VAL A O 1
ATOM 805 N N . LYS A 1 111 ? 9.359 -41.25 -27.016 1 86.94 111 LYS A N 1
ATOM 806 C CA . LYS A 1 111 ? 10.234 -41.75 -25.969 1 86.94 111 LYS A CA 1
ATOM 807 C C . LYS A 1 111 ? 11.219 -42.781 -26.516 1 86.94 111 LYS A C 1
ATOM 809 O O . LYS A 1 111 ? 10.867 -43.562 -27.391 1 86.94 111 LYS A O 1
ATOM 814 N N . GLY A 1 112 ? 12.453 -42.688 -26.141 1 82.88 112 GLY A N 1
ATOM 815 C CA . GLY A 1 112 ? 13.469 -43.656 -26.547 1 82.88 112 GLY A CA 1
ATOM 816 C C . GLY A 1 112 ? 14.43 -44 -25.438 1 82.88 112 GLY A C 1
ATOM 817 O O . GLY A 1 112 ? 14.648 -43.219 -24.516 1 82.88 112 GLY A O 1
ATOM 818 N N . ARG A 1 113 ? 14.789 -45.25 -25.406 1 81.06 113 ARG A N 1
ATOM 819 C CA . ARG A 1 113 ? 15.82 -45.75 -24.484 1 81.06 113 ARG A CA 1
ATOM 820 C C . ARG A 1 113 ? 16.844 -46.594 -25.234 1 81.06 113 ARG A C 1
ATOM 822 O O . ARG A 1 113 ? 16.484 -47.406 -26.078 1 81.06 113 ARG A O 1
ATOM 829 N N . ALA A 1 114 ? 18.125 -46.188 -25.109 1 76.75 114 ALA A N 1
ATOM 830 C CA . ALA A 1 114 ? 19.219 -46.969 -25.688 1 76.75 114 ALA A CA 1
ATOM 831 C C . ALA A 1 114 ? 20.281 -47.312 -24.641 1 76.75 114 ALA A C 1
ATOM 833 O O . ALA A 1 114 ? 20.391 -46.625 -23.625 1 76.75 114 ALA A O 1
ATOM 834 N N . GLY A 1 115 ? 20.984 -48.375 -24.75 1 72 115 GLY A N 1
ATOM 835 C CA . GLY A 1 115 ? 22.078 -48.75 -23.859 1 72 115 GLY A CA 1
ATOM 836 C C . GLY A 1 115 ? 22.219 -50.25 -23.672 1 72 115 GLY A C 1
ATOM 837 O O . GLY A 1 115 ? 21.688 -51.031 -24.469 1 72 115 GLY A O 1
ATOM 838 N N . HIS A 1 116 ? 23.219 -50.562 -22.875 1 64.44 116 HIS A N 1
ATOM 839 C CA . HIS A 1 116 ? 23.453 -51.969 -22.562 1 64.44 116 HIS A CA 1
ATOM 840 C C . HIS A 1 116 ? 22.422 -52.5 -21.562 1 64.44 116 HIS A C 1
ATOM 842 O O . HIS A 1 116 ? 22.75 -52.75 -20.406 1 64.44 116 HIS A O 1
ATOM 848 N N . SER A 1 117 ? 21.234 -51.938 -21.844 1 59.06 117 SER A N 1
ATOM 849 C CA . SER A 1 117 ? 20.172 -52.469 -21.016 1 59.06 117 SER A CA 1
ATOM 850 C C . SER A 1 117 ? 19.453 -53.625 -21.703 1 59.06 117 SER A C 1
ATOM 852 O O . SER A 1 117 ? 1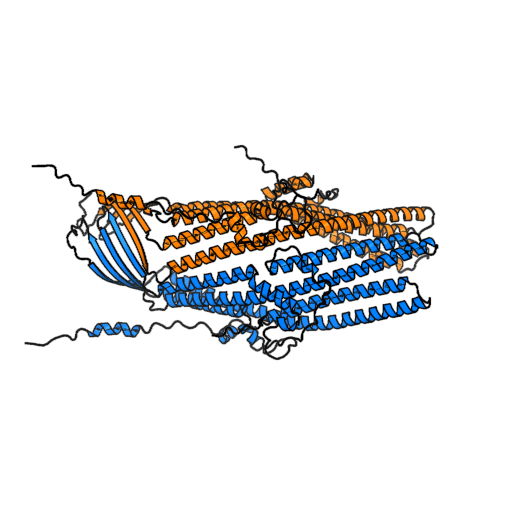9.672 -53.875 -22.891 1 59.06 117 SER A O 1
ATOM 854 N N . GLU A 1 118 ? 18.562 -54.312 -21.016 1 57.84 118 GLU A N 1
ATOM 855 C CA . GLU A 1 118 ? 17.797 -55.469 -21.484 1 57.84 118 GLU A CA 1
ATOM 856 C C . GLU A 1 118 ? 16.953 -55.125 -22.703 1 57.84 118 GLU A C 1
ATOM 858 O O . GLU A 1 118 ? 16.875 -55.906 -23.656 1 57.84 118 GLU A O 1
ATOM 863 N N . THR A 1 119 ? 16.344 -53.844 -22.797 1 63.94 119 THR A N 1
ATOM 864 C CA . THR A 1 119 ? 15.43 -53.562 -23.906 1 63.94 119 THR A CA 1
ATOM 865 C C . THR A 1 119 ? 15.617 -52.125 -24.406 1 63.94 119 THR A C 1
ATOM 867 O O . THR A 1 119 ? 15.57 -51.188 -23.625 1 63.94 119 THR A O 1
ATOM 870 N N . GLN A 1 120 ? 16.188 -51.969 -25.688 1 75 120 GLN A N 1
ATOM 871 C CA . GLN A 1 120 ? 16.203 -50.688 -26.406 1 75 120 GLN A CA 1
ATOM 872 C C . GLN A 1 120 ? 14.898 -50.469 -27.172 1 75 120 GLN A C 1
ATOM 874 O O . GLN A 1 120 ? 14.328 -51.406 -27.719 1 75 120 GLN A O 1
ATOM 879 N N . PHE A 1 121 ? 14.359 -49.344 -27.031 1 76.25 121 PHE A N 1
ATOM 880 C CA . PHE A 1 121 ? 13.117 -49.094 -27.766 1 76.25 121 PHE A CA 1
ATOM 881 C C . PHE A 1 121 ? 13.023 -47.656 -28.219 1 76.25 121 PHE A C 1
ATOM 883 O O . PHE A 1 121 ? 13.688 -46.781 -27.672 1 76.25 121 PHE A O 1
ATOM 890 N N . LEU A 1 122 ? 12.375 -47.344 -29.344 1 82.44 122 LEU A N 1
ATOM 891 C CA . LEU A 1 122 ? 11.867 -46.062 -29.828 1 82.44 122 LEU A CA 1
ATOM 892 C C . LEU A 1 122 ? 10.359 -46.125 -30.031 1 82.44 122 LEU A C 1
ATOM 894 O O . LEU A 1 122 ? 9.859 -46.969 -30.781 1 82.44 122 LEU A O 1
ATOM 898 N N . SER A 1 123 ? 9.742 -45.25 -29.297 1 87.06 123 SER A N 1
ATOM 899 C CA . SER A 1 123 ? 8.281 -45.312 -29.312 1 87.06 123 SER A CA 1
ATOM 900 C C . SER A 1 123 ? 7.668 -43.938 -29.578 1 87.06 123 SER A C 1
ATOM 902 O O . SER A 1 123 ? 8.125 -42.938 -29.047 1 87.06 123 SER A O 1
ATOM 904 N N . ILE A 1 124 ? 6.828 -43.812 -30.547 1 89.75 124 ILE A N 1
ATOM 905 C CA . ILE A 1 124 ? 5.938 -42.688 -30.75 1 89.75 124 ILE A CA 1
ATOM 906 C C . ILE A 1 124 ? 4.527 -43.031 -30.297 1 89.75 124 ILE A C 1
ATOM 908 O O . ILE A 1 124 ? 3.973 -44.062 -30.719 1 89.75 124 ILE A O 1
ATOM 912 N N . GLY A 1 125 ? 4.074 -42.281 -29.391 1 90.69 125 GLY A N 1
ATOM 913 C CA . GLY A 1 125 ? 2.781 -42.688 -28.859 1 90.69 125 GLY A CA 1
ATOM 914 C C . GLY A 1 125 ? 1.941 -41.5 -28.406 1 90.69 125 GLY A C 1
ATOM 915 O O . GLY A 1 125 ? 2.418 -40.375 -28.391 1 90.69 125 GLY A O 1
ATOM 916 N N . ALA A 1 126 ? 0.665 -41.781 -28.25 1 91.94 126 ALA A N 1
ATOM 917 C CA . ALA A 1 126 ? -0.326 -40.812 -27.75 1 91.94 126 ALA A CA 1
ATOM 918 C C . ALA A 1 126 ? -1.117 -41.438 -26.594 1 91.94 126 ALA A C 1
ATOM 920 O O . ALA A 1 126 ? -1.298 -42.656 -26.531 1 91.94 126 ALA A O 1
ATOM 921 N N . SER A 1 127 ? -1.362 -40.594 -25.641 1 92.81 127 SER A N 1
ATOM 922 C CA . SER A 1 127 ? -2.164 -41.031 -24.5 1 92.81 127 SER A CA 1
ATOM 923 C C . SER A 1 127 ? -3.254 -40.031 -24.172 1 92.81 127 SER A C 1
ATOM 925 O O . SER A 1 127 ? -3.092 -38.812 -24.422 1 92.81 127 SER A O 1
ATOM 927 N N . TRP A 1 128 ? -4.461 -40.531 -23.703 1 92.69 128 TRP A N 1
ATOM 928 C CA . TRP A 1 128 ? -5.609 -39.688 -23.375 1 92.69 128 TRP A CA 1
ATOM 929 C C . TRP A 1 128 ? -6.395 -40.25 -22.203 1 92.69 128 TRP A C 1
ATOM 931 O O . TRP A 1 128 ? -6.613 -41.469 -22.125 1 92.69 128 TRP A O 1
ATOM 941 N N . GLU A 1 129 ? -6.668 -39.375 -21.312 1 92.56 129 GLU A N 1
ATOM 942 C CA . GLU A 1 129 ? -7.602 -39.75 -20.25 1 92.56 129 GLU A CA 1
ATOM 943 C C . GLU A 1 129 ? -9.031 -39.375 -20.625 1 92.56 129 GLU A C 1
ATOM 945 O O . GLU A 1 129 ? -9.32 -38.188 -20.875 1 92.56 129 GLU A O 1
ATOM 950 N N . ILE A 1 130 ? -9.875 -40.344 -20.672 1 91.88 130 ILE A N 1
ATOM 951 C CA . ILE A 1 130 ? -11.281 -40.094 -20.969 1 91.88 130 ILE A CA 1
ATOM 952 C C . ILE A 1 130 ? -11.961 -39.469 -19.75 1 91.88 130 ILE A C 1
ATOM 954 O O . ILE A 1 130 ? -12.016 -40.094 -18.688 1 91.88 130 ILE A O 1
ATOM 958 N N . ASP A 1 131 ? -12.492 -38.312 -19.875 1 93.62 131 ASP A N 1
ATOM 959 C CA . ASP A 1 131 ? -13.102 -37.594 -18.766 1 93.62 131 ASP A CA 1
ATOM 960 C C . ASP A 1 131 ? -14.562 -38 -18.578 1 93.62 131 ASP A C 1
ATOM 962 O O . ASP A 1 131 ? -15.469 -37.188 -18.672 1 93.62 131 ASP A O 1
ATOM 966 N N . LEU A 1 132 ? -14.695 -39.156 -18.109 1 91.75 132 LEU A N 1
ATOM 967 C CA . LEU A 1 132 ? -16.016 -39.75 -18.016 1 91.75 132 LEU A CA 1
ATOM 968 C C . LEU A 1 132 ? -16.875 -39.062 -16.953 1 91.75 132 LEU A C 1
ATOM 970 O O . LEU A 1 132 ? -18.062 -38.844 -17.172 1 91.75 132 LEU A O 1
ATOM 974 N N . TRP A 1 133 ? -16.219 -38.688 -15.852 1 93.62 133 TRP A N 1
ATOM 975 C CA . TRP A 1 133 ? -16.969 -38.188 -14.703 1 93.62 133 TRP A CA 1
ATOM 976 C C . TRP A 1 133 ? -16.922 -36.688 -14.625 1 93.62 133 TRP A C 1
ATOM 978 O O . TRP A 1 133 ? -17.547 -36.094 -13.742 1 93.62 133 TRP A O 1
ATOM 988 N N . GLY A 1 134 ? -16.125 -36.031 -15.453 1 95.25 134 GLY A N 1
ATOM 989 C CA . GLY A 1 134 ? -16.078 -34.594 -15.508 1 95.25 134 GLY A CA 1
ATOM 990 C C . GLY A 1 134 ? -15.031 -34 -14.586 1 95.25 134 GLY A C 1
ATOM 991 O O . GLY A 1 134 ? -15.133 -32.812 -14.203 1 95.25 134 GLY A O 1
ATOM 992 N N . ARG A 1 135 ? -14.023 -34.781 -14.102 1 95.81 135 ARG A N 1
ATOM 993 C CA . ARG A 1 135 ? -12.977 -34.281 -13.219 1 95.81 135 ARG A CA 1
ATOM 994 C C . ARG A 1 135 ? -12.172 -33.188 -13.898 1 95.81 135 ARG A C 1
ATOM 996 O O . ARG A 1 135 ? -12 -32.094 -13.328 1 95.81 135 ARG A O 1
ATOM 1003 N N . ILE A 1 136 ? -11.742 -33.438 -15.148 1 96.12 136 ILE A N 1
ATOM 1004 C CA . ILE A 1 136 ? -10.914 -32.5 -15.891 1 96.12 136 ILE A CA 1
ATOM 1005 C C . ILE A 1 136 ? -11.766 -31.312 -16.359 1 96.12 136 ILE A C 1
ATOM 1007 O O . ILE A 1 136 ? -11.328 -30.156 -16.312 1 96.12 136 ILE A O 1
ATOM 1011 N N . ARG A 1 137 ? -12.992 -31.594 -16.859 1 96.62 137 ARG A N 1
ATOM 1012 C CA . ARG A 1 137 ? -13.898 -30.531 -17.266 1 96.62 137 ARG A CA 1
ATOM 1013 C C . ARG A 1 137 ? -14.18 -29.594 -16.094 1 96.62 137 ARG A C 1
ATOM 1015 O O . ARG A 1 137 ? -14.203 -28.359 -16.281 1 96.62 137 ARG A O 1
ATOM 1022 N N . ALA A 1 138 ? -14.336 -30.156 -14.883 1 97.38 138 ALA A N 1
ATOM 1023 C CA . ALA A 1 138 ? -14.594 -29.328 -13.695 1 97.38 138 ALA A CA 1
ATOM 1024 C C . ALA A 1 138 ? -13.398 -28.438 -13.375 1 97.38 138 ALA A C 1
ATOM 1026 O O . ALA A 1 138 ? -13.57 -27.281 -13.008 1 97.38 138 ALA A O 1
ATOM 1027 N N . GLN A 1 139 ? -12.234 -28.984 -13.484 1 97.12 139 GLN A N 1
ATOM 1028 C CA . GLN A 1 139 ? -11.023 -28.188 -13.289 1 97.12 139 GLN A CA 1
ATOM 1029 C C . GLN A 1 139 ? -10.938 -27.047 -14.305 1 97.12 139 GLN A C 1
ATOM 1031 O O . GLN A 1 139 ? -10.57 -25.922 -13.961 1 97.12 139 GLN A O 1
ATOM 1036 N N . SER A 1 140 ? -11.242 -27.375 -15.578 1 97.19 140 SER A N 1
ATOM 1037 C CA . SER A 1 140 ? -11.25 -26.359 -16.641 1 97.19 140 SER A CA 1
ATOM 1038 C C . SER A 1 140 ? -12.281 -25.281 -16.359 1 97.19 140 SER A C 1
ATOM 1040 O O . SER A 1 140 ? -11.984 -24.094 -16.484 1 97.19 140 SER A O 1
ATOM 1042 N N . CYS A 1 141 ? -13.438 -25.719 -15.922 1 97.5 141 CYS A N 1
ATOM 1043 C CA . CYS A 1 141 ? -14.5 -24.766 -15.594 1 97.5 141 CYS A CA 1
ATOM 1044 C C . CYS A 1 141 ? -14.078 -23.875 -14.43 1 97.5 141 CYS A C 1
ATOM 1046 O O . CYS A 1 141 ? -14.32 -22.656 -14.453 1 97.5 141 CYS A O 1
ATOM 1048 N N . ALA A 1 142 ? -13.43 -24.453 -13.375 1 98 142 ALA A N 1
ATOM 1049 C CA . ALA A 1 142 ? -12.93 -23.672 -12.25 1 98 142 ALA A CA 1
ATOM 1050 C C . ALA A 1 142 ? -11.938 -22.609 -12.711 1 98 142 ALA A C 1
ATOM 1052 O O . ALA A 1 142 ? -12.008 -21.469 -12.273 1 98 142 ALA A O 1
ATOM 1053 N N . ALA A 1 143 ? -11.055 -22.984 -13.617 1 98.12 143 ALA A N 1
ATOM 1054 C CA . ALA A 1 143 ? -10.07 -22.047 -14.141 1 98.12 143 ALA A CA 1
ATOM 1055 C C . ALA A 1 143 ? -10.734 -20.938 -14.938 1 98.12 143 ALA A C 1
ATOM 1057 O O . ALA A 1 143 ? -10.312 -19.781 -14.875 1 98.12 143 ALA A O 1
ATOM 1058 N N . LYS A 1 144 ? -11.758 -21.266 -15.742 1 98.12 144 LYS A N 1
ATOM 1059 C CA . LYS A 1 144 ? -12.5 -20.266 -16.5 1 98.12 144 LYS A CA 1
ATOM 1060 C C . LYS A 1 144 ? -13.188 -19.266 -15.578 1 98.12 144 LYS A C 1
ATOM 1062 O O . LYS A 1 144 ? -13.203 -18.062 -15.852 1 98.12 144 LYS A O 1
ATOM 1067 N N . SER A 1 145 ? -13.727 -19.812 -14.492 1 98.31 145 SER A N 1
ATOM 1068 C CA . SER A 1 145 ? -14.352 -18.938 -13.516 1 98.31 145 SER A CA 1
ATOM 1069 C C . SER A 1 145 ? -13.312 -18.031 -12.844 1 98.31 145 SER A C 1
ATOM 1071 O O . SER A 1 145 ? -13.57 -16.859 -12.578 1 98.31 145 SER A O 1
ATOM 1073 N N . GLN A 1 146 ? -12.156 -18.609 -12.555 1 98.31 146 GLN A N 1
ATOM 1074 C CA . GLN A 1 146 ? -11.078 -17.812 -11.984 1 98.31 146 GLN A CA 1
ATOM 1075 C C . GLN A 1 146 ? -10.617 -16.719 -12.953 1 98.31 146 GLN A C 1
ATOM 1077 O O . GLN A 1 146 ? -10.305 -15.609 -12.539 1 98.31 146 GLN A O 1
ATOM 1082 N N . TYR A 1 147 ? -10.586 -17.031 -14.258 1 98.38 147 TYR A N 1
ATOM 1083 C CA . TYR A 1 147 ? -10.273 -16.047 -15.289 1 98.38 147 TYR A CA 1
ATOM 1084 C C . TYR A 1 147 ? -11.328 -14.938 -15.305 1 98.38 147 TYR A C 1
ATOM 1086 O O . TYR A 1 147 ? -10.984 -13.75 -15.336 1 98.38 147 TYR A O 1
ATOM 1094 N N . ALA A 1 148 ? -12.562 -15.32 -15.258 1 98.38 148 ALA A N 1
ATOM 1095 C CA . ALA A 1 148 ? -13.648 -14.344 -15.242 1 98.38 148 ALA A CA 1
ATOM 1096 C C . ALA A 1 148 ? -13.547 -13.438 -14.016 1 98.38 148 ALA A C 1
ATOM 1098 O O . ALA A 1 148 ? -13.766 -12.227 -14.109 1 98.38 148 ALA A O 1
ATOM 1099 N N . ALA A 1 149 ? -13.227 -14 -12.812 1 98.5 149 ALA A N 1
ATOM 1100 C CA . ALA A 1 149 ? -13.039 -13.219 -11.586 1 98.5 149 ALA A CA 1
ATOM 1101 C C . ALA A 1 149 ? -11.93 -12.188 -11.758 1 98.5 149 ALA A C 1
ATOM 1103 O O . ALA A 1 149 ? -12.102 -11.023 -11.391 1 98.5 149 ALA A O 1
ATOM 1104 N N . THR A 1 150 ? -10.828 -12.609 -12.344 1 98.38 150 THR A N 1
ATOM 1105 C CA . THR A 1 150 ? -9.688 -11.727 -12.531 1 98.38 150 THR A CA 1
ATOM 1106 C C . THR A 1 150 ? -10.008 -10.617 -13.523 1 98.38 150 THR A C 1
ATOM 1108 O O . THR A 1 150 ? -9.57 -9.477 -13.359 1 98.38 150 THR A O 1
ATOM 1111 N N . ALA A 1 151 ? -10.758 -10.953 -14.586 1 98 151 ALA A N 1
ATOM 1112 C CA . ALA A 1 151 ? -11.211 -9.953 -15.555 1 98 151 ALA A CA 1
ATOM 1113 C C . ALA A 1 151 ? -12.094 -8.906 -14.891 1 98 151 ALA A C 1
ATOM 1115 O O . ALA A 1 151 ? -11.938 -7.707 -15.125 1 98 151 ALA A O 1
ATOM 1116 N N . ASP A 1 152 ? -12.984 -9.352 -14.031 1 97.81 152 ASP A N 1
ATOM 1117 C CA . ASP A 1 152 ? -13.852 -8.43 -13.305 1 97.81 152 ASP A CA 1
ATOM 1118 C C . ASP A 1 152 ? -13.047 -7.578 -12.32 1 97.81 152 ASP A C 1
ATOM 1120 O O . ASP A 1 152 ? -13.359 -6.406 -12.109 1 97.81 152 ASP A O 1
ATOM 1124 N N . GLU A 1 153 ? -12.07 -8.156 -11.68 1 97.88 153 GLU A N 1
ATOM 1125 C CA . GLU A 1 153 ? -11.18 -7.398 -10.797 1 97.88 153 GLU A CA 1
ATOM 1126 C C . GLU A 1 153 ? -10.461 -6.293 -11.57 1 97.88 153 GLU A C 1
ATOM 1128 O O . GLU A 1 153 ? -10.203 -5.219 -11.023 1 97.88 153 GLU A O 1
ATOM 1133 N N . TYR A 1 154 ? -10.078 -6.586 -12.812 1 97.75 154 TYR A N 1
ATOM 1134 C CA . TYR A 1 154 ? -9.461 -5.57 -13.656 1 97.75 154 TYR A CA 1
ATOM 1135 C C . TYR A 1 154 ? -10.43 -4.434 -13.945 1 97.75 154 TYR A C 1
ATOM 1137 O O . TYR A 1 154 ? -10.062 -3.258 -13.875 1 97.75 154 TYR A O 1
ATOM 1145 N N . LEU A 1 155 ? -11.648 -4.766 -14.242 1 96.5 155 LEU A N 1
ATOM 1146 C CA . LEU A 1 155 ? -12.672 -3.748 -14.461 1 96.5 155 LEU A CA 1
ATOM 1147 C C . LEU A 1 155 ? -12.867 -2.891 -13.219 1 96.5 155 LEU A C 1
ATOM 1149 O O . LEU A 1 155 ? -12.969 -1.666 -13.312 1 96.5 155 LEU A O 1
ATOM 1153 N N . TRP A 1 156 ? -12.914 -3.492 -12.031 1 96.62 156 TRP A N 1
ATOM 1154 C CA . TRP A 1 156 ? -13.047 -2.768 -10.773 1 96.62 156 TRP A CA 1
ATOM 1155 C C . TRP A 1 156 ? -11.844 -1.864 -10.539 1 96.62 156 TRP A C 1
ATOM 1157 O O . TRP A 1 156 ? -11.992 -0.72 -10.102 1 96.62 156 TRP A O 1
ATOM 1167 N N . ALA A 1 157 ? -10.695 -2.404 -10.867 1 97.31 157 ALA A N 1
ATOM 1168 C CA . ALA A 1 157 ? -9.477 -1.614 -10.711 1 97.31 157 ALA A CA 1
ATOM 1169 C C . ALA A 1 157 ? -9.523 -0.356 -11.57 1 97.31 157 ALA A C 1
ATOM 1171 O O . ALA A 1 157 ? -9.055 0.706 -11.156 1 97.31 157 ALA A O 1
ATOM 1172 N N . GLN A 1 158 ? -10.078 -0.469 -12.766 1 96.56 158 GLN A N 1
ATOM 1173 C CA . GLN A 1 158 ? -10.25 0.696 -13.625 1 96.56 158 GLN A CA 1
ATOM 1174 C C . GLN A 1 158 ? -11.125 1.751 -12.953 1 96.56 158 GLN A C 1
ATOM 1176 O O . GLN A 1 158 ? -10.781 2.936 -12.945 1 96.56 158 GLN A O 1
ATOM 1181 N N . ARG A 1 159 ? -12.195 1.329 -12.391 1 96.25 159 ARG A N 1
ATOM 1182 C CA . ARG A 1 159 ? -13.109 2.246 -11.719 1 96.25 159 ARG A CA 1
ATOM 1183 C C . ARG A 1 159 ? -12.453 2.885 -10.5 1 96.25 159 ARG A C 1
ATOM 1185 O O . ARG A 1 159 ? -12.617 4.082 -10.25 1 96.25 159 ARG A O 1
ATOM 1192 N N . VAL A 1 160 ? -11.695 2.092 -9.758 1 97.44 160 VAL A N 1
ATOM 1193 C CA . VAL A 1 160 ? -11 2.584 -8.57 1 97.44 160 VAL A CA 1
ATOM 1194 C C . VAL A 1 160 ? -9.961 3.625 -8.977 1 97.44 160 VAL A C 1
ATOM 1196 O O . VAL A 1 160 ? -9.828 4.668 -8.336 1 97.44 160 VAL A O 1
ATOM 1199 N N . VAL A 1 161 ? -9.219 3.373 -10.086 1 97.75 161 VAL A N 1
ATOM 1200 C CA . VAL A 1 161 ? -8.188 4.297 -10.555 1 97.75 161 VAL A CA 1
ATOM 1201 C C . VAL A 1 161 ? -8.844 5.598 -11.023 1 97.75 161 VAL A C 1
ATOM 1203 O O . VAL A 1 161 ? -8.344 6.688 -10.734 1 97.75 161 VAL A O 1
ATOM 1206 N N . ALA A 1 162 ? -9.961 5.52 -11.695 1 97.31 162 ALA A N 1
ATOM 1207 C CA . ALA A 1 162 ? -10.688 6.715 -12.125 1 97.31 162 ALA A CA 1
ATOM 1208 C C . ALA A 1 162 ? -11.148 7.535 -10.922 1 97.31 162 ALA A C 1
ATOM 1210 O O . ALA A 1 162 ? -10.969 8.758 -10.891 1 97.31 162 ALA A O 1
ATOM 1211 N N . ALA A 1 163 ? -11.711 6.891 -9.922 1 97.69 163 ALA A N 1
ATOM 1212 C CA . ALA A 1 163 ? -12.172 7.562 -8.711 1 97.69 163 ALA A CA 1
ATOM 1213 C C . ALA A 1 163 ? -11 8.203 -7.961 1 97.69 163 ALA A C 1
ATOM 1215 O O . ALA A 1 163 ? -11.102 9.352 -7.508 1 97.69 163 ALA A O 1
ATOM 1216 N N . ALA A 1 164 ? -9.922 7.445 -7.859 1 98.25 164 ALA A N 1
ATOM 1217 C CA . ALA A 1 164 ? -8.734 7.961 -7.172 1 98.25 164 ALA A CA 1
ATOM 1218 C C . ALA A 1 164 ? -8.172 9.18 -7.891 1 98.25 164 ALA A C 1
ATOM 1220 O O . ALA A 1 164 ? -7.738 10.141 -7.246 1 98.25 164 ALA A O 1
ATOM 1221 N N . THR A 1 165 ? -8.188 9.133 -9.211 1 98.31 165 THR A N 1
ATOM 1222 C CA . THR A 1 165 ? -7.707 10.266 -10.008 1 98.31 165 THR A CA 1
ATOM 1223 C C . THR A 1 165 ? -8.586 11.492 -9.789 1 98.31 165 THR A C 1
ATOM 1225 O O . THR A 1 165 ? -8.086 12.594 -9.602 1 98.31 165 THR A O 1
ATOM 1228 N N . ALA A 1 166 ? -9.859 11.32 -9.758 1 98.12 166 ALA A N 1
ATOM 1229 C CA . ALA A 1 166 ? -10.789 12.422 -9.516 1 98.12 166 ALA A CA 1
ATOM 1230 C C . ALA A 1 166 ? -10.57 13.031 -8.133 1 98.12 166 ALA A C 1
ATOM 1232 O O . ALA A 1 166 ? -10.469 14.25 -7.996 1 98.12 166 ALA A O 1
ATOM 1233 N N . LYS A 1 167 ? -10.469 12.18 -7.117 1 98.44 167 LYS A N 1
ATOM 1234 C CA . LYS A 1 167 ? -10.234 12.656 -5.758 1 98.44 167 LYS A CA 1
ATOM 1235 C C . LYS A 1 167 ? -8.914 13.422 -5.664 1 98.44 167 LYS A C 1
ATOM 1237 O O . LYS A 1 167 ? -8.844 14.469 -5.023 1 98.44 167 LYS A O 1
ATOM 1242 N N . ALA A 1 168 ? -7.906 12.852 -6.32 1 98.56 168 ALA A N 1
ATOM 1243 C CA . ALA A 1 168 ? -6.602 13.508 -6.305 1 98.56 168 ALA A CA 1
ATOM 1244 C C . ALA A 1 168 ? -6.66 14.859 -7.012 1 98.56 168 ALA A C 1
ATOM 1246 O O . ALA A 1 168 ? -6.047 15.828 -6.559 1 98.56 168 ALA A O 1
ATOM 1247 N N . TRP A 1 169 ? -7.359 14.953 -8.086 1 98.19 169 TRP A N 1
ATOM 1248 C CA . TRP A 1 169 ? -7.516 16.188 -8.844 1 98.19 169 TRP A CA 1
ATOM 1249 C C . TRP A 1 169 ? -8.203 17.25 -8 1 98.19 169 TRP A C 1
ATOM 1251 O O . TRP A 1 169 ? -7.703 18.375 -7.887 1 98.19 169 TRP A O 1
ATOM 1261 N N . PHE A 1 170 ? -9.281 16.953 -7.348 1 98.44 170 PHE A N 1
ATOM 1262 C CA . PHE A 1 170 ? -10.008 17.922 -6.539 1 98.44 170 PHE A CA 1
ATOM 1263 C C . PHE A 1 170 ? -9.227 18.266 -5.277 1 98.44 170 PHE A C 1
ATOM 1265 O O . PHE A 1 170 ? -9.289 19.406 -4.801 1 98.44 170 PHE A O 1
ATOM 1272 N N . THR A 1 171 ? -8.461 17.297 -4.758 1 98.5 171 THR A N 1
ATOM 1273 C CA . THR A 1 171 ? -7.578 17.609 -3.639 1 98.5 171 THR A CA 1
ATOM 1274 C C . THR A 1 171 ? -6.527 18.641 -4.039 1 98.5 171 THR A C 1
ATOM 1276 O O . THR A 1 171 ? -6.203 19.531 -3.264 1 98.5 171 THR A O 1
ATOM 1279 N N . LEU A 1 172 ? -6.008 18.5 -5.27 1 98.44 172 LEU A N 1
ATOM 1280 C CA . LEU A 1 172 ? -5.031 19.469 -5.77 1 98.44 172 LEU A CA 1
ATOM 1281 C C . LEU A 1 172 ? -5.652 20.859 -5.898 1 98.44 172 LEU A C 1
ATOM 1283 O O . LEU A 1 172 ? -5.078 21.844 -5.43 1 98.44 172 LEU A O 1
ATOM 1287 N N . ILE A 1 173 ? -6.836 20.984 -6.465 1 98.44 173 ILE A N 1
ATOM 1288 C CA . ILE A 1 173 ? -7.516 22.266 -6.621 1 98.44 173 ILE A CA 1
ATOM 1289 C C . ILE A 1 173 ? -7.836 22.844 -5.246 1 98.44 173 ILE A C 1
ATOM 1291 O O . ILE A 1 173 ? -7.609 24.031 -5 1 98.44 173 ILE A O 1
ATOM 1295 N N . ARG A 1 174 ? -8.359 21.984 -4.293 1 98.31 174 ARG A N 1
ATOM 1296 C CA . ARG A 1 174 ? -8.648 22.422 -2.93 1 98.31 174 ARG A CA 1
ATOM 1297 C C . ARG A 1 174 ? -7.406 23 -2.262 1 98.31 174 ARG A C 1
ATOM 1299 O O . ARG A 1 174 ? -7.461 24.062 -1.649 1 98.31 174 ARG A O 1
ATOM 1306 N N . SER A 1 175 ? -6.312 22.281 -2.414 1 98.31 175 SER A N 1
ATOM 1307 C CA . SER A 1 175 ? -5.066 22.719 -1.803 1 98.31 175 SER A CA 1
ATOM 1308 C C . SER A 1 175 ? -4.602 24.047 -2.393 1 98.31 175 SER A C 1
ATOM 1310 O O . SER A 1 175 ? -4.098 24.922 -1.671 1 98.31 175 SER A O 1
ATOM 1312 N N . ALA A 1 176 ? -4.785 24.234 -3.689 1 98.12 176 ALA A N 1
ATOM 1313 C CA . ALA A 1 176 ? -4.418 25.484 -4.348 1 98.12 176 ALA A CA 1
ATOM 1314 C C . ALA A 1 176 ? -5.281 26.641 -3.854 1 98.12 176 ALA A C 1
ATOM 1316 O O . ALA A 1 176 ? -4.777 27.75 -3.598 1 98.12 176 ALA A O 1
ATOM 1317 N N . LYS A 1 177 ? -6.547 26.438 -3.695 1 98.38 177 LYS A N 1
ATOM 1318 C CA . LYS A 1 177 ? -7.461 27.469 -3.209 1 98.38 177 LYS A CA 1
ATOM 1319 C C . LYS A 1 177 ? -7.145 27.844 -1.764 1 98.38 177 LYS A C 1
ATOM 1321 O O . LYS A 1 177 ? -7.188 29.016 -1.399 1 98.38 177 LYS A O 1
ATOM 1326 N N . LEU A 1 178 ? -6.836 26.859 -0.967 1 98.25 178 LEU A N 1
ATOM 1327 C CA . LEU A 1 178 ? -6.473 27.109 0.422 1 98.25 178 LEU A CA 1
ATOM 1328 C C . LEU A 1 178 ? -5.176 27.906 0.505 1 98.25 178 LEU A C 1
ATOM 1330 O O . LEU A 1 178 ? -5.047 28.812 1.337 1 98.25 178 LEU A O 1
ATOM 1334 N N . GLU A 1 179 ? -4.207 27.578 -0.348 1 97.81 179 GLU A N 1
ATOM 1335 C CA . GLU A 1 179 ? -2.969 28.344 -0.413 1 97.81 179 GLU A CA 1
ATOM 1336 C C . GLU A 1 179 ? -3.244 29.812 -0.754 1 97.81 179 GLU A C 1
ATOM 1338 O O . GLU A 1 179 ? -2.674 30.719 -0.139 1 97.81 179 GLU A O 1
ATOM 1343 N N . ASP A 1 180 ? -4.137 30.062 -1.637 1 98 180 ASP A N 1
ATOM 1344 C CA . ASP A 1 180 ? -4.492 31.422 -2.051 1 98 180 ASP A CA 1
ATOM 1345 C C . ASP A 1 180 ? -5.117 32.188 -0.897 1 98 180 ASP A C 1
ATOM 1347 O O . ASP A 1 180 ? -4.773 33.375 -0.666 1 98 180 ASP A O 1
ATOM 1351 N N . ARG A 1 181 ? -6.066 31.531 -0.18 1 98.5 181 ARG A N 1
ATOM 1352 C CA . ARG A 1 181 ? -6.688 32.188 0.96 1 98.5 181 ARG A CA 1
ATOM 1353 C C . ARG A 1 181 ? -5.664 32.469 2.055 1 98.5 181 ARG A C 1
ATOM 1355 O O . ARG A 1 181 ? -5.723 33.5 2.715 1 98.5 181 ARG A O 1
ATOM 1362 N N . GLN A 1 182 ? -4.723 31.547 2.244 1 98.06 182 GLN A N 1
ATOM 1363 C CA . GLN A 1 182 ? -3.662 31.781 3.221 1 98.06 182 GLN A CA 1
ATOM 1364 C C . GLN A 1 182 ? -2.781 32.938 2.812 1 98.06 182 GLN A C 1
ATOM 1366 O O . GLN A 1 182 ? -2.332 33.719 3.664 1 98.06 182 GLN A O 1
ATOM 1371 N N . ARG A 1 183 ? -2.514 33.156 1.52 1 97.94 183 ARG A N 1
ATOM 1372 C CA . ARG A 1 183 ? -1.748 34.281 1.021 1 97.94 183 ARG A CA 1
ATOM 1373 C C . ARG A 1 183 ? -2.471 35.594 1.304 1 97.94 183 ARG A C 1
ATOM 1375 O O . ARG A 1 183 ? -1.847 36.562 1.713 1 97.94 183 ARG A O 1
ATOM 1382 N N . GLN A 1 184 ? -3.771 35.594 1.125 1 98 184 GLN A N 1
ATOM 1383 C CA . GLN A 1 184 ? -4.57 36.781 1.438 1 98 184 GLN A CA 1
ATOM 1384 C C . GLN A 1 184 ? -4.555 37.062 2.936 1 98 184 GLN A C 1
ATOM 1386 O O . GLN A 1 184 ? -4.504 38.25 3.346 1 98 184 GLN A O 1
ATOM 1391 N N . ALA A 1 185 ? -4.594 36 3.744 1 98.06 185 ALA A N 1
ATOM 1392 C CA . ALA A 1 185 ? -4.547 36.156 5.195 1 98.06 185 ALA A CA 1
ATOM 1393 C C . ALA A 1 185 ? -3.234 36.812 5.637 1 98.06 185 ALA A C 1
ATOM 1395 O O . ALA A 1 185 ? -3.215 37.625 6.539 1 98.06 185 ALA A O 1
ATOM 1396 N N . VAL A 1 18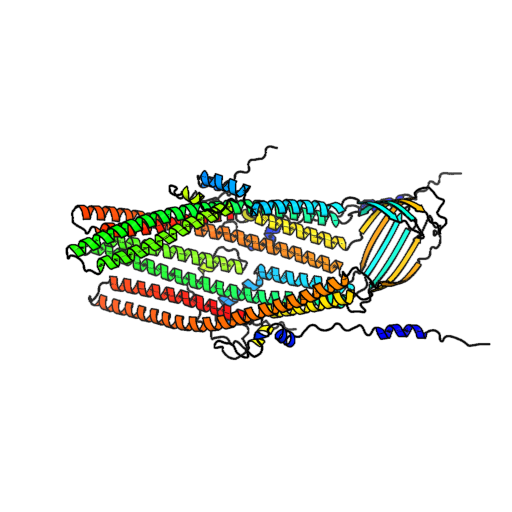6 ? -2.137 36.406 4.965 1 97.69 186 VAL A N 1
ATOM 1397 C CA . VAL A 1 186 ? -0.838 37 5.254 1 97.69 186 VAL A CA 1
ATOM 1398 C C . VAL A 1 186 ? -0.864 38.5 4.906 1 97.69 186 VAL A C 1
ATOM 1400 O O . VAL A 1 186 ? -0.392 39.344 5.684 1 97.69 186 VAL A O 1
ATOM 1403 N N . ALA A 1 187 ? -1.45 38.875 3.795 1 97.94 187 ALA A N 1
ATOM 1404 C CA . ALA A 1 187 ? -1.537 40.281 3.373 1 97.94 187 ALA A CA 1
ATOM 1405 C C . ALA A 1 187 ? -2.336 41.125 4.375 1 97.94 187 ALA A C 1
ATOM 1407 O O . ALA A 1 187 ? -1.956 42.25 4.703 1 97.94 187 ALA A O 1
ATOM 1408 N N . VAL A 1 188 ? -3.418 40.531 4.883 1 97.81 188 VAL A N 1
ATOM 1409 C CA . VAL A 1 188 ? -4.242 41.219 5.883 1 97.81 188 VAL A CA 1
ATOM 1410 C C . VAL A 1 188 ? -3.432 41.438 7.156 1 97.81 188 VAL A C 1
ATOM 1412 O O . VAL A 1 188 ? -3.459 42.531 7.742 1 97.81 188 VAL A O 1
ATOM 1415 N N . GLN A 1 189 ? -2.703 40.406 7.566 1 96.69 189 GLN A N 1
ATOM 1416 C CA . GLN A 1 189 ? -1.915 40.5 8.789 1 96.69 189 GLN A CA 1
ATOM 1417 C C . GLN A 1 189 ? -0.77 41.5 8.633 1 96.69 189 GLN A C 1
ATOM 1419 O O . GLN A 1 189 ? -0.398 42.188 9.586 1 96.69 189 GLN A O 1
ATOM 1424 N N . GLU A 1 190 ? -0.207 41.656 7.422 1 97.19 190 GLU A N 1
ATOM 1425 C CA . GLU A 1 190 ? 0.818 42.656 7.141 1 97.19 190 GLU A CA 1
ATOM 1426 C C . GLU A 1 190 ? 0.274 44.062 7.324 1 97.19 190 GLU A C 1
ATOM 1428 O O . GLU A 1 190 ? 0.952 44.938 7.887 1 97.19 190 GLU A O 1
ATOM 1433 N N . GLN A 1 191 ? -0.934 44.25 6.906 1 97.06 191 GLN A N 1
ATOM 1434 C CA . GLN A 1 191 ? -1.576 45.562 7.09 1 97.06 191 GLN A CA 1
ATOM 1435 C C . GLN A 1 191 ? -1.807 45.844 8.57 1 97.06 191 GLN A C 1
ATOM 1437 O O . GLN A 1 191 ? -1.639 47 9.016 1 97.06 191 GLN A O 1
ATOM 1442 N N . LEU A 1 192 ? -2.146 44.844 9.305 1 96.25 192 LEU A N 1
ATOM 1443 C CA . LEU A 1 192 ? -2.367 45 10.734 1 96.25 192 LEU A CA 1
ATOM 1444 C C . LEU A 1 192 ? -1.066 45.375 11.445 1 96.25 192 LEU A C 1
ATOM 1446 O O . LEU A 1 192 ? -1.068 46.156 12.391 1 96.25 192 LEU A O 1
ATOM 1450 N N . VAL A 1 193 ? 0.071 44.812 10.969 1 95.44 193 VAL A N 1
ATOM 1451 C CA . VAL A 1 193 ? 1.374 45.156 11.531 1 95.44 193 VAL A CA 1
ATOM 1452 C C . VAL A 1 193 ? 1.687 46.625 11.25 1 95.44 193 VAL A C 1
ATOM 1454 O O . VAL A 1 193 ? 2.117 47.344 12.141 1 95.44 193 VAL A O 1
ATOM 1457 N N . GLN A 1 194 ? 1.37 47.125 10.078 1 96.69 194 GLN A N 1
ATOM 1458 C CA . GLN A 1 194 ? 1.612 48.531 9.711 1 96.69 194 GLN A CA 1
ATOM 1459 C C . GLN A 1 194 ? 0.774 49.469 10.555 1 96.69 194 GLN A C 1
ATOM 1461 O O . GLN A 1 194 ? 1.27 50.5 11.016 1 96.69 194 GLN A O 1
ATOM 1466 N N . ILE A 1 195 ? -0.433 49.094 10.758 1 95.75 195 ILE A N 1
ATOM 1467 C CA . ILE A 1 195 ? -1.329 49.906 11.562 1 95.75 195 ILE A CA 1
ATOM 1468 C C . ILE A 1 195 ? -0.824 49.969 13.008 1 95.75 195 ILE A C 1
ATOM 1470 O O . ILE A 1 195 ? -0.797 51.031 13.625 1 95.75 195 ILE A O 1
ATOM 1474 N N . ALA A 1 196 ? -0.392 48.812 13.531 1 93.75 196 ALA A N 1
ATOM 1475 C CA . ALA A 1 196 ? 0.123 48.75 14.898 1 93.75 196 ALA A CA 1
ATOM 1476 C C . ALA A 1 196 ? 1.363 49.625 15.055 1 93.75 196 ALA A C 1
ATOM 1478 O O . ALA A 1 196 ? 1.504 50.344 16.047 1 93.75 196 ALA A O 1
ATOM 1479 N N . GLU A 1 197 ? 2.246 49.688 14.062 1 95.31 197 GLU A N 1
ATOM 1480 C CA . GLU A 1 197 ? 3.457 50.5 14.094 1 95.31 197 GLU A CA 1
ATOM 1481 C C . GLU A 1 197 ? 3.125 52 14.047 1 95.31 197 GLU A C 1
ATOM 1483 O O . GLU A 1 197 ? 3.721 52.781 14.773 1 95.31 197 GLU A O 1
ATOM 1488 N N . ARG A 1 198 ? 2.141 52.375 13.266 1 94.81 198 ARG A N 1
ATOM 1489 C CA . ARG A 1 198 ? 1.72 53.75 13.156 1 94.81 198 ARG A CA 1
ATOM 1490 C C . ARG A 1 198 ? 1.071 54.25 14.445 1 94.81 198 ARG A C 1
ATOM 1492 O O . ARG A 1 198 ? 1.275 55.375 14.859 1 94.81 198 ARG A O 1
ATOM 1499 N N . ARG A 1 199 ? 0.318 53.406 15.102 1 93.44 199 ARG A N 1
ATOM 1500 C CA . ARG A 1 199 ? -0.36 53.75 16.344 1 93.44 199 ARG A CA 1
ATOM 1501 C C . ARG A 1 199 ? 0.645 54.031 17.469 1 93.44 199 ARG A C 1
ATOM 1503 O O . ARG A 1 199 ? 0.462 54.938 18.266 1 93.44 199 ARG A O 1
ATOM 1510 N N . VAL A 1 200 ? 1.675 53.219 17.5 1 91.75 200 VAL A N 1
ATOM 1511 C CA . VAL A 1 200 ? 2.719 53.438 18.484 1 91.75 200 VAL A CA 1
ATOM 1512 C C . VAL A 1 200 ? 3.455 54.75 18.203 1 91.75 200 VAL A C 1
ATOM 1514 O O . VAL A 1 200 ? 3.768 55.531 19.109 1 91.75 200 VAL A O 1
ATOM 1517 N N . ALA A 1 201 ? 3.645 55.062 16.969 1 94.62 201 ALA A N 1
ATOM 1518 C CA . ALA A 1 201 ? 4.375 56.281 16.547 1 94.62 201 ALA A CA 1
ATOM 1519 C C . ALA A 1 201 ? 3.641 57.531 16.969 1 94.62 201 ALA A C 1
ATOM 1521 O O . ALA A 1 201 ? 4.27 58.531 17.312 1 94.62 201 ALA A O 1
ATOM 1522 N N . ILE A 1 202 ? 2.342 57.438 17.078 1 94.31 202 ILE A N 1
ATOM 1523 C CA . ILE A 1 202 ? 1.572 58.625 17.422 1 94.31 202 ILE A CA 1
ATOM 1524 C C . ILE A 1 202 ? 1.131 58.562 18.875 1 94.31 202 ILE A C 1
ATOM 1526 O O . ILE A 1 202 ? 0.306 59.344 19.328 1 94.31 202 ILE A O 1
ATOM 1530 N N . GLY A 1 203 ? 1.528 57.562 19.625 1 91.69 203 GLY A N 1
ATOM 1531 C CA . GLY A 1 203 ? 1.289 57.438 21.062 1 91.69 203 GLY A CA 1
ATOM 1532 C C . GLY A 1 203 ? -0.079 56.875 21.391 1 91.69 203 GLY A C 1
ATOM 1533 O O . GLY A 1 203 ? -0.531 56.969 22.531 1 91.69 203 GLY A O 1
ATOM 1534 N N . ALA A 1 204 ? -0.713 56.25 20.422 1 90.88 204 ALA A N 1
ATOM 1535 C CA . ALA A 1 204 ? -2.08 55.781 20.594 1 90.88 204 ALA A CA 1
ATOM 1536 C C . ALA A 1 204 ? -2.094 54.312 21.062 1 90.88 204 ALA A C 1
ATOM 1538 O O . ALA A 1 204 ? -3.148 53.781 21.406 1 90.88 204 ALA A O 1
ATOM 1539 N N . ALA A 1 205 ? -0.942 53.625 21.031 1 87.06 205 ALA A N 1
ATOM 1540 C CA . ALA A 1 205 ? -0.871 52.219 21.438 1 87.06 205 ALA A CA 1
ATOM 1541 C C . ALA A 1 205 ? 0.453 51.906 22.125 1 87.06 205 ALA A C 1
ATOM 1543 O O . ALA A 1 205 ? 1.445 52.625 21.922 1 87.06 205 ALA A O 1
ATOM 1544 N N . PRO A 1 206 ? 0.354 50.969 22.984 1 83.31 206 PRO A N 1
ATOM 1545 C CA . PRO A 1 206 ? 1.601 50.562 23.641 1 83.31 206 PRO A CA 1
ATOM 1546 C C . PRO A 1 206 ? 2.602 49.938 22.688 1 83.31 206 PRO A C 1
ATOM 1548 O O . PRO A 1 206 ? 2.215 49.438 21.625 1 83.31 206 PRO A O 1
ATOM 1551 N N . ASP A 1 207 ? 3.84 50 23.109 1 82.75 207 ASP A N 1
ATOM 1552 C CA . ASP A 1 207 ? 4.945 49.5 22.297 1 82.75 207 ASP A CA 1
ATOM 1553 C C . ASP A 1 207 ? 4.828 48 22.094 1 82.75 207 ASP A C 1
ATOM 1555 O O . ASP A 1 207 ? 5.48 47.438 21.203 1 82.75 207 ASP A O 1
ATOM 1559 N N . THR A 1 208 ? 3.939 47.25 22.766 1 82.06 208 THR A N 1
ATOM 1560 C CA . THR A 1 208 ? 3.777 45.781 22.672 1 82.06 208 THR A CA 1
ATOM 1561 C C . THR A 1 208 ? 2.869 45.438 21.5 1 82.06 208 THR A C 1
ATOM 1563 O O . THR A 1 208 ? 2.898 44.281 21.016 1 82.06 208 THR A O 1
ATOM 1566 N N . GLU A 1 209 ? 2.156 46.375 21.016 1 85.75 209 GLU A N 1
ATOM 1567 C CA . GLU A 1 209 ? 1.144 46.062 20.016 1 85.75 209 GLU A CA 1
ATOM 1568 C C . GLU A 1 209 ? 1.783 45.625 18.703 1 85.75 209 GLU A C 1
ATOM 1570 O O . GLU A 1 209 ? 1.386 44.594 18.141 1 85.75 209 GLU A O 1
ATOM 1575 N N . PRO A 1 210 ? 2.869 46.281 18.188 1 89.25 210 PRO A N 1
ATOM 1576 C CA . PRO A 1 210 ? 3.52 45.812 16.969 1 89.25 210 PRO A CA 1
ATOM 1577 C C . PRO A 1 210 ? 4.148 44.438 17.125 1 89.25 210 PRO A C 1
ATOM 1579 O O . PRO A 1 210 ? 4.121 43.625 16.203 1 89.25 210 PRO A O 1
ATOM 1582 N N . ALA A 1 211 ? 4.648 44.188 18.297 1 84.06 211 ALA A N 1
ATOM 1583 C CA . ALA A 1 211 ? 5.254 42.875 18.547 1 84.06 211 ALA A CA 1
ATOM 1584 C C . ALA A 1 211 ? 4.215 41.781 18.469 1 84.06 211 ALA A C 1
ATOM 1586 O O . ALA A 1 211 ? 4.477 40.719 17.906 1 84.06 211 ALA A O 1
ATOM 1587 N N . GLU A 1 212 ? 3.027 41.969 19.016 1 84.31 212 GLU A N 1
ATOM 1588 C CA . GLU A 1 212 ? 1.931 41.031 18.953 1 84.31 212 GLU A CA 1
ATOM 1589 C C . GLU A 1 212 ? 1.463 40.812 17.516 1 84.31 212 GLU A C 1
ATOM 1591 O O . GLU A 1 212 ? 1.227 39.656 17.109 1 84.31 212 GLU A O 1
ATOM 1596 N N . ALA A 1 213 ? 1.391 41.844 16.797 1 90.56 213 ALA A N 1
ATOM 1597 C CA . ALA A 1 213 ? 0.963 41.75 15.398 1 90.56 213 ALA A CA 1
ATOM 1598 C C . ALA A 1 213 ? 1.984 41 14.555 1 90.56 213 ALA A C 1
ATOM 1600 O O . ALA A 1 213 ? 1.614 40.219 13.68 1 90.56 213 ALA A O 1
ATOM 1601 N N . LYS A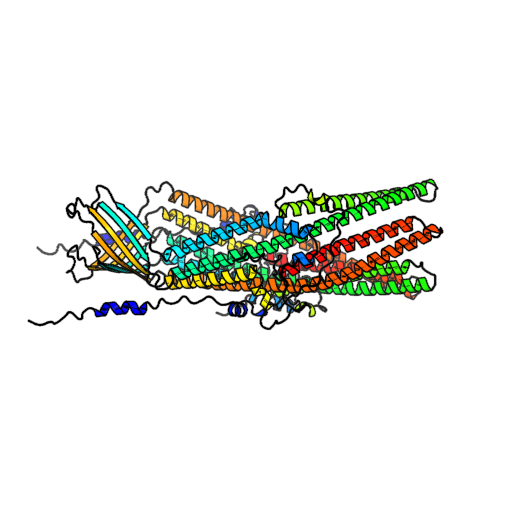 1 214 ? 3.217 41.281 14.836 1 90.12 214 LYS A N 1
ATOM 1602 C CA . LYS A 1 214 ? 4.285 40.594 14.109 1 90.12 214 LYS A CA 1
ATOM 1603 C C . LYS A 1 214 ? 4.301 39.094 14.422 1 90.12 214 LYS A C 1
ATOM 1605 O O . LYS A 1 214 ? 4.535 38.281 13.531 1 90.12 214 LYS A O 1
ATOM 1610 N N . ASN A 1 215 ? 4.031 38.75 15.68 1 86.25 215 ASN A N 1
ATOM 1611 C CA . ASN A 1 215 ? 3.918 37.344 16.047 1 86.25 215 ASN A CA 1
ATOM 1612 C C . ASN A 1 215 ? 2.771 36.688 15.305 1 86.25 215 ASN A C 1
ATOM 1614 O O . ASN A 1 215 ? 2.918 35.531 14.828 1 86.25 215 ASN A O 1
ATOM 1618 N N . ALA A 1 216 ? 1.665 37.312 15.227 1 89.12 216 ALA A N 1
ATOM 1619 C CA . ALA A 1 216 ? 0.523 36.781 14.492 1 89.12 216 ALA A CA 1
ATOM 1620 C C . ALA A 1 216 ? 0.86 36.625 13.008 1 89.12 216 ALA A C 1
ATOM 1622 O O . ALA A 1 216 ? 0.444 35.656 12.383 1 89.12 216 ALA A O 1
ATOM 1623 N N . LEU A 1 217 ? 1.657 37.594 12.406 1 93.5 217 LEU A N 1
ATOM 1624 C CA . LEU A 1 217 ? 2.094 37.5 11.016 1 93.5 217 LEU A CA 1
ATOM 1625 C C . LEU A 1 217 ? 2.959 36.25 10.805 1 93.5 217 LEU A C 1
ATOM 1627 O O . LEU A 1 217 ? 2.768 35.531 9.844 1 93.5 217 LEU A O 1
ATOM 1631 N N . ARG A 1 218 ? 3.816 36.031 11.742 1 90.75 218 ARG A N 1
ATOM 1632 C CA . ARG A 1 218 ? 4.695 34.875 11.633 1 90.75 218 ARG A CA 1
ATOM 1633 C C . ARG A 1 218 ? 3.895 33.562 11.672 1 90.75 218 ARG A C 1
ATOM 1635 O O . ARG A 1 218 ? 4.203 32.625 10.945 1 90.75 218 ARG A O 1
ATOM 1642 N N . THR A 1 219 ? 2.867 33.5 12.516 1 89.75 219 THR A N 1
ATOM 1643 C CA . THR A 1 219 ? 1.979 32.344 12.578 1 89.75 219 THR A CA 1
ATOM 1644 C C . THR A 1 219 ? 1.249 32.156 11.25 1 89.75 219 THR A C 1
ATOM 1646 O O . THR A 1 219 ? 1.117 31.031 10.766 1 89.75 219 THR A O 1
ATOM 1649 N N . GLN A 1 220 ? 0.829 33.25 10.695 1 94.06 220 GLN A N 1
ATOM 1650 C CA . GLN A 1 220 ? 0.107 33.156 9.43 1 94.06 220 GLN A CA 1
ATOM 1651 C C . GLN A 1 220 ? 1.033 32.75 8.289 1 94.06 220 GLN A C 1
ATOM 1653 O O . GLN A 1 220 ? 0.627 32 7.395 1 94.06 220 GLN A O 1
ATOM 1658 N N . VAL A 1 221 ? 2.238 33.281 8.289 1 94.44 221 VAL A N 1
ATOM 1659 C CA . VAL A 1 221 ? 3.223 32.906 7.281 1 94.44 221 VAL A CA 1
ATOM 1660 C C . VAL A 1 221 ? 3.514 31.391 7.375 1 94.44 221 VAL A C 1
ATOM 1662 O O . VAL A 1 221 ? 3.635 30.719 6.355 1 94.44 221 VAL A O 1
ATOM 1665 N N . ASP A 1 222 ? 3.613 30.844 8.57 1 92.62 222 ASP A N 1
ATOM 1666 C CA . ASP A 1 222 ? 3.797 29.406 8.766 1 92.62 222 ASP A CA 1
ATOM 1667 C C . ASP A 1 222 ? 2.639 28.625 8.156 1 92.62 222 ASP A C 1
ATOM 1669 O O . ASP A 1 222 ? 2.854 27.594 7.508 1 92.62 222 ASP A O 1
ATOM 1673 N N . SER A 1 223 ? 1.442 29.125 8.383 1 95 223 SER A N 1
ATOM 1674 C CA . SER A 1 223 ? 0.268 28.484 7.809 1 95 223 SER A CA 1
ATOM 1675 C C . SER A 1 223 ? 0.328 28.484 6.285 1 95 223 SER A C 1
ATOM 1677 O O . SER A 1 223 ? -0.069 27.516 5.641 1 95 223 SER A O 1
ATOM 1679 N N . LEU A 1 224 ? 0.835 29.578 5.68 1 96.81 224 LEU A N 1
ATOM 1680 C CA . LEU A 1 224 ? 0.995 29.656 4.234 1 96.81 224 LEU A CA 1
ATOM 1681 C C . LEU A 1 224 ? 2.016 28.641 3.74 1 96.81 224 LEU A C 1
ATOM 1683 O O . LEU A 1 224 ? 1.784 27.969 2.736 1 96.81 224 LEU A O 1
ATOM 1687 N N . ARG A 1 225 ? 3.1 28.516 4.461 1 95.75 225 ARG A N 1
ATOM 1688 C CA . ARG A 1 225 ? 4.125 27.562 4.074 1 95.75 225 ARG A CA 1
ATOM 1689 C C . ARG A 1 225 ? 3.59 26.125 4.133 1 95.75 225 ARG A C 1
ATOM 1691 O O . ARG A 1 225 ? 3.881 25.312 3.254 1 95.75 225 ARG A O 1
ATOM 1698 N N . LYS A 1 226 ? 2.773 25.828 5.148 1 96.19 226 LYS A N 1
ATOM 1699 C CA . LYS A 1 226 ? 2.135 24.516 5.254 1 96.19 226 LYS A CA 1
ATOM 1700 C C . LYS A 1 226 ? 1.204 24.266 4.07 1 96.19 226 LYS A C 1
ATOM 1702 O O . LYS A 1 226 ? 1.165 23.156 3.531 1 96.19 226 LYS A O 1
ATOM 1707 N N . ALA A 1 227 ? 0.497 25.266 3.674 1 97.31 227 ALA A N 1
ATOM 1708 C CA . ALA A 1 227 ? -0.418 25.141 2.541 1 97.31 227 ALA A CA 1
ATOM 1709 C C . ALA A 1 227 ? 0.347 24.906 1.239 1 97.31 227 ALA A C 1
ATOM 1711 O O . ALA A 1 227 ? -0.088 24.141 0.379 1 97.31 227 ALA A O 1
ATOM 1712 N N . GLU A 1 228 ? 1.481 25.594 1.121 1 95.81 228 GLU A N 1
ATOM 1713 C CA . GLU A 1 228 ? 2.316 25.438 -0.065 1 95.81 228 GLU A CA 1
ATOM 1714 C C . GLU A 1 228 ? 2.836 24 -0.184 1 95.81 228 GLU A C 1
ATOM 1716 O O . GLU A 1 228 ? 2.83 23.422 -1.271 1 95.81 228 GLU A O 1
ATOM 1721 N N . LEU A 1 229 ? 3.268 23.453 0.886 1 95.25 229 LEU A N 1
ATOM 1722 C CA . LEU A 1 229 ? 3.748 22.078 0.896 1 95.25 229 LEU A CA 1
ATOM 1723 C C . LEU A 1 229 ? 2.621 21.109 0.566 1 95.25 229 LEU A C 1
ATOM 1725 O O . LEU A 1 229 ? 2.814 20.156 -0.204 1 95.25 229 LEU A O 1
ATOM 1729 N N . ALA A 1 230 ? 1.465 21.328 1.127 1 96.44 230 ALA A N 1
ATOM 1730 C CA . ALA A 1 230 ? 0.31 20.469 0.869 1 96.44 230 ALA A CA 1
ATOM 1731 C C . ALA A 1 230 ? -0.046 20.469 -0.615 1 96.44 230 ALA A C 1
ATOM 1733 O O . ALA A 1 230 ? -0.356 19.406 -1.179 1 96.44 230 ALA A O 1
ATOM 1734 N N . ARG A 1 231 ? -0.041 21.625 -1.248 1 96.88 231 ARG A N 1
ATOM 1735 C CA . ARG A 1 231 ? -0.329 21.719 -2.676 1 96.88 231 ARG A CA 1
ATOM 1736 C C . ARG A 1 231 ? 0.7 20.953 -3.494 1 96.88 231 ARG A C 1
ATOM 1738 O O . ARG A 1 231 ? 0.343 20.234 -4.43 1 96.88 231 ARG A O 1
ATOM 1745 N N . SER A 1 232 ? 1.935 21.109 -3.172 1 95.31 232 SER A N 1
ATOM 1746 C CA . SER A 1 232 ? 3 20.406 -3.877 1 95.31 232 SER A CA 1
ATOM 1747 C C . SER A 1 232 ? 2.85 18.891 -3.74 1 95.31 232 SER A C 1
ATOM 1749 O O . SER A 1 232 ? 2.994 18.156 -4.719 1 95.31 232 SER A O 1
ATOM 1751 N N . GLN A 1 233 ? 2.553 18.438 -2.562 1 95.88 233 GLN A N 1
ATOM 1752 C CA . GLN A 1 233 ? 2.365 17.016 -2.307 1 95.88 233 GLN A CA 1
ATOM 1753 C C . GLN A 1 233 ? 1.159 16.469 -3.068 1 95.88 233 GLN A C 1
ATOM 1755 O O . GLN A 1 233 ? 1.198 15.359 -3.59 1 95.88 233 GLN A O 1
ATOM 1760 N N . ALA A 1 234 ? 0.092 17.234 -3.105 1 97.5 234 ALA A N 1
ATOM 1761 C CA . ALA A 1 234 ? -1.088 16.828 -3.863 1 97.5 234 ALA A CA 1
ATOM 1762 C C . ALA A 1 234 ? -0.763 16.688 -5.348 1 97.5 234 ALA A C 1
ATOM 1764 O O . ALA A 1 234 ? -1.226 15.742 -6 1 97.5 234 ALA A O 1
ATOM 1765 N N . ALA A 1 235 ? 0.015 17.609 -5.836 1 97.44 235 ALA A N 1
ATOM 1766 C CA . ALA A 1 235 ? 0.418 17.562 -7.238 1 97.44 235 ALA A CA 1
ATOM 1767 C C . ALA A 1 235 ? 1.242 16.312 -7.531 1 97.44 235 ALA A C 1
ATOM 1769 O O . ALA A 1 235 ? 0.996 15.617 -8.516 1 97.44 235 ALA A O 1
ATOM 1770 N N . GLN A 1 236 ? 2.186 16.016 -6.727 1 95.62 236 GLN A N 1
ATOM 1771 C CA . GLN A 1 236 ? 3.041 14.859 -6.906 1 95.62 236 GLN A CA 1
ATOM 1772 C C . GLN A 1 236 ? 2.234 13.562 -6.824 1 95.62 236 GLN A C 1
ATOM 1774 O O . GLN A 1 236 ? 2.465 12.633 -7.598 1 95.62 236 GLN A O 1
ATOM 1779 N N . ALA A 1 237 ? 1.31 13.508 -5.871 1 96.69 237 ALA A N 1
ATOM 1780 C CA . ALA A 1 237 ? 0.464 12.32 -5.727 1 96.69 237 ALA A CA 1
ATOM 1781 C C . ALA A 1 237 ? -0.344 12.07 -6.996 1 96.69 237 ALA A C 1
ATOM 1783 O O . ALA A 1 237 ? -0.48 10.93 -7.438 1 96.69 237 ALA A O 1
ATOM 1784 N N . LEU A 1 238 ? -0.922 13.133 -7.531 1 97.88 238 LEU A N 1
ATOM 1785 C CA . LEU A 1 238 ? -1.676 13 -8.773 1 97.88 238 LEU A CA 1
ATOM 1786 C C . LEU A 1 238 ? -0.771 12.539 -9.914 1 97.88 238 LEU A C 1
ATOM 1788 O O . LEU A 1 238 ? -1.144 11.648 -10.688 1 97.88 238 LEU A O 1
ATOM 1792 N N . GLU A 1 239 ? 0.413 13.094 -10.031 1 96.62 239 GLU A N 1
ATOM 1793 C CA . GLU A 1 239 ? 1.351 12.727 -11.086 1 96.62 239 GLU A CA 1
ATOM 1794 C C . GLU A 1 239 ? 1.734 11.25 -10.992 1 96.62 239 GLU A C 1
ATOM 1796 O O . GLU A 1 239 ? 1.854 10.57 -12.008 1 96.62 239 GLU A O 1
ATOM 1801 N N . LEU A 1 240 ? 1.875 10.734 -9.789 1 95 240 LEU A N 1
ATOM 1802 C CA . LEU A 1 240 ? 2.164 9.312 -9.602 1 95 240 LEU A CA 1
ATOM 1803 C C . LEU A 1 240 ? 1.021 8.453 -10.133 1 95 240 LEU A C 1
ATOM 1805 O O . LEU A 1 240 ? 1.257 7.441 -10.797 1 95 240 LEU A O 1
ATOM 1809 N N . LEU A 1 241 ? -0.22 8.859 -9.859 1 96.31 241 LEU A N 1
ATOM 1810 C CA . LEU A 1 241 ? -1.382 8.141 -10.367 1 96.31 241 LEU A CA 1
ATOM 1811 C C . LEU A 1 241 ? -1.39 8.117 -11.891 1 96.31 241 LEU A C 1
ATOM 1813 O O . LEU A 1 241 ? -1.855 7.156 -12.5 1 96.31 241 LEU A O 1
ATOM 1817 N N . LEU A 1 242 ? -0.869 9.164 -12.484 1 96.88 242 LEU A N 1
ATOM 1818 C CA . LEU A 1 242 ? -0.878 9.328 -13.93 1 96.88 242 LEU A CA 1
ATOM 1819 C C . LEU A 1 242 ? 0.297 8.602 -14.57 1 96.88 242 LEU A C 1
ATOM 1821 O O . LEU A 1 242 ? 0.419 8.562 -15.797 1 96.88 242 LEU A O 1
ATOM 1825 N N . GLY A 1 243 ? 1.172 7.98 -13.719 1 93.69 243 GLY A N 1
ATOM 1826 C CA . GLY A 1 243 ? 2.363 7.328 -14.242 1 93.69 243 GLY A CA 1
ATOM 1827 C C . GLY A 1 243 ? 3.436 8.305 -14.68 1 93.69 243 GLY A C 1
ATOM 1828 O O . GLY A 1 243 ? 4.375 7.93 -15.383 1 93.69 243 GLY A O 1
ATOM 1829 N N . ARG A 1 244 ? 3.295 9.602 -14.297 1 92.94 244 ARG A N 1
ATOM 1830 C CA . ARG A 1 244 ? 4.266 10.648 -14.602 1 92.94 244 ARG A CA 1
ATOM 1831 C C . ARG A 1 244 ? 5.375 10.695 -13.555 1 92.94 244 ARG A C 1
ATOM 1833 O O . ARG A 1 244 ? 5.223 10.148 -12.461 1 92.94 244 ARG A O 1
ATOM 1840 N N . TYR A 1 245 ? 6.512 11.352 -14.031 1 91.5 245 TYR A N 1
ATOM 1841 C CA . TYR A 1 245 ? 7.496 11.727 -13.023 1 91.5 245 TYR A CA 1
ATOM 1842 C C . TYR A 1 245 ? 6.906 12.711 -12.023 1 91.5 245 TYR A C 1
ATOM 1844 O O . TYR A 1 245 ? 6.293 13.703 -12.414 1 91.5 245 TYR A O 1
ATOM 1852 N N . PRO A 1 246 ? 7.012 12.383 -10.758 1 91.31 246 PRO A N 1
ATOM 1853 C CA . PRO A 1 246 ? 6.324 13.18 -9.742 1 91.31 246 PRO A CA 1
ATOM 1854 C C . PRO A 1 246 ? 7.078 14.461 -9.383 1 91.31 246 PRO A C 1
ATOM 1856 O O . PRO A 1 246 ? 7.438 14.664 -8.219 1 91.31 246 PRO A O 1
ATOM 1859 N N . ALA A 1 247 ? 7.203 15.422 -10.359 1 89.31 247 ALA A N 1
ATOM 1860 C CA . ALA A 1 247 ? 7.906 16.688 -10.18 1 89.31 247 ALA A CA 1
ATOM 1861 C C . ALA A 1 247 ? 6.992 17.75 -9.57 1 89.31 247 ALA A C 1
ATOM 1863 O O . ALA A 1 247 ? 7.457 18.797 -9.125 1 89.31 247 ALA A O 1
ATOM 1864 N N . GLY A 1 248 ? 5.734 17.453 -9.516 1 91 248 GLY A N 1
ATOM 1865 C CA . GLY A 1 248 ? 4.773 18.406 -8.984 1 91 248 GLY A CA 1
ATOM 1866 C C . GLY A 1 248 ? 4.422 19.516 -9.969 1 91 248 GLY A C 1
ATOM 1867 O O . GLY A 1 248 ? 3.846 20.531 -9.578 1 91 248 GLY A O 1
ATOM 1868 N N . GLU A 1 249 ? 4.672 19.344 -11.219 1 90.81 249 GLU A N 1
ATOM 1869 C CA . GLU A 1 249 ? 4.508 20.375 -12.234 1 90.81 249 GLU A CA 1
ATOM 1870 C C . GLU A 1 249 ? 3.033 20.641 -12.516 1 90.81 249 GLU A C 1
ATOM 1872 O O . GLU A 1 249 ? 2.654 21.766 -12.844 1 90.81 249 GLU A O 1
ATOM 1877 N N . ILE A 1 250 ? 2.225 19.656 -12.336 1 93.56 250 ILE A N 1
ATOM 1878 C CA . ILE A 1 250 ? 0.805 19.781 -12.648 1 93.56 250 ILE A CA 1
ATOM 1879 C C . ILE A 1 250 ? 0.159 20.797 -11.719 1 93.56 250 ILE A C 1
ATOM 1881 O O . ILE A 1 250 ? -0.884 21.375 -12.039 1 93.56 250 ILE A O 1
ATOM 1885 N N . GLY A 1 251 ? 0.779 21.016 -10.594 1 91.25 251 GLY A N 1
ATOM 1886 C CA . GLY A 1 251 ? 0.284 21.969 -9.617 1 91.25 251 GLY A CA 1
ATOM 1887 C C . GLY A 1 251 ? 0.324 23.406 -10.109 1 91.25 251 GLY A C 1
ATOM 1888 O O . GLY A 1 251 ? -0.424 24.25 -9.617 1 91.25 251 GLY A O 1
ATOM 1889 N N . ASN A 1 252 ? 1.131 23.688 -11.07 1 87.81 252 ASN A N 1
ATOM 1890 C CA . ASN A 1 252 ? 1.304 25.047 -11.57 1 87.81 252 ASN A CA 1
ATOM 1891 C C . ASN A 1 252 ? 0.117 25.484 -12.422 1 87.81 252 ASN A C 1
ATOM 1893 O O . ASN A 1 252 ? -0.093 26.688 -12.625 1 87.81 252 ASN A O 1
ATOM 1897 N N . SER A 1 253 ? -0.683 24.594 -12.867 1 86.31 253 SER A N 1
ATOM 1898 C CA . SER A 1 253 ? -1.742 24.906 -13.82 1 86.31 253 SER A CA 1
ATOM 1899 C C . SER A 1 253 ? -3.098 25 -13.125 1 86.31 253 SER A C 1
ATOM 1901 O O . SER A 1 253 ? -4.113 25.25 -13.773 1 86.31 253 SER A O 1
ATOM 1903 N N . VAL A 1 254 ? -3.109 24.984 -11.711 1 90.5 254 VAL A N 1
ATOM 1904 C CA . VAL A 1 254 ? -4.426 24.844 -11.094 1 90.5 254 VAL A CA 1
ATOM 1905 C C . VAL A 1 254 ? -4.766 26.109 -10.312 1 90.5 254 VAL A C 1
ATOM 1907 O O . VAL A 1 254 ? -5.832 26.188 -9.695 1 90.5 254 VAL A O 1
ATOM 1910 N N . GLY A 1 255 ? -3.994 27.094 -10.367 1 87.62 255 GLY A N 1
ATOM 1911 C CA . GLY A 1 255 ? -4.172 28.281 -9.547 1 87.62 255 GLY A CA 1
ATOM 1912 C C . GLY A 1 255 ? -5.461 29.031 -9.836 1 87.62 255 GLY A C 1
ATOM 1913 O O . GLY A 1 255 ? -6.066 29.609 -8.93 1 87.62 255 GLY A O 1
ATOM 1914 N N . LYS A 1 256 ? -5.922 29 -11.07 1 90.56 256 LYS A N 1
ATOM 1915 C CA . LYS A 1 256 ? -7.094 29.781 -11.453 1 90.56 256 LYS A CA 1
ATOM 1916 C C . LYS A 1 256 ? -8.352 28.906 -11.484 1 90.56 256 LYS A C 1
ATOM 1918 O O . LYS A 1 256 ? -9.445 29.406 -11.742 1 90.56 256 LYS A O 1
ATOM 1923 N N . LEU A 1 257 ? -8.18 27.75 -11.164 1 93.62 257 LEU A N 1
ATOM 1924 C CA . LEU A 1 257 ? -9.312 26.828 -11.25 1 93.62 257 LEU A CA 1
ATOM 1925 C C . LEU A 1 257 ? -10.141 26.875 -9.969 1 93.62 257 LEU A C 1
ATOM 1927 O O . LEU A 1 257 ? -9.625 27.188 -8.898 1 93.62 257 LEU A O 1
ATOM 1931 N N . GLU A 1 258 ? -11.453 26.625 -10.133 1 94.75 258 GLU A N 1
ATOM 1932 C CA . GLU A 1 258 ? -12.383 26.469 -9.023 1 94.75 258 GLU A CA 1
ATOM 1933 C C . GLU A 1 258 ? -12.883 25.031 -8.914 1 94.75 258 GLU A C 1
ATOM 1935 O O . GLU A 1 258 ? -12.898 24.297 -9.906 1 94.75 258 GLU A O 1
ATOM 1940 N N . LEU A 1 259 ? -13.141 24.703 -7.625 1 96.94 259 LEU A N 1
ATOM 1941 C CA . LEU A 1 259 ? -13.812 23.406 -7.477 1 96.94 259 LEU A CA 1
ATOM 1942 C C . LEU A 1 259 ? -15.156 23.406 -8.211 1 96.94 259 LEU A C 1
ATOM 1944 O O . LEU A 1 259 ? -15.891 24.391 -8.172 1 96.94 259 LEU A O 1
ATOM 1948 N N . PRO A 1 260 ? -15.469 22.328 -8.922 1 95.94 260 PRO A N 1
ATOM 1949 C CA . PRO A 1 260 ? -16.766 22.281 -9.594 1 95.94 260 PRO A CA 1
ATOM 1950 C C . PRO A 1 260 ? -17.938 22.203 -8.609 1 95.94 260 PRO A C 1
ATOM 1952 O O . PRO A 1 260 ? -17.734 21.875 -7.434 1 95.94 260 PRO A O 1
ATOM 1955 N N . ALA A 1 261 ? -19.094 22.562 -9.156 1 94.19 261 ALA A N 1
ATOM 1956 C CA . ALA A 1 261 ? -20.312 22.359 -8.383 1 94.19 261 ALA A CA 1
ATOM 1957 C C . ALA A 1 261 ? -20.594 20.875 -8.18 1 94.19 261 ALA A C 1
ATOM 1959 O O . ALA A 1 261 ? -20.172 20.031 -8.992 1 94.19 261 ALA A O 1
ATOM 1960 N N . ILE A 1 262 ? -21.172 20.609 -7.012 1 95.31 262 ILE A N 1
ATOM 1961 C CA . ILE A 1 262 ? -21.562 19.219 -6.77 1 95.31 262 ILE A CA 1
ATOM 1962 C C . ILE A 1 262 ? -22.641 18.812 -7.785 1 95.31 262 ILE A C 1
ATOM 1964 O O . ILE A 1 262 ? -23.656 19.484 -7.918 1 95.31 262 ILE A O 1
ATOM 1968 N N . PRO A 1 263 ? -22.375 17.734 -8.477 1 92.75 263 PRO A N 1
ATOM 1969 C CA . PRO A 1 263 ? -23.391 17.297 -9.43 1 92.75 263 PRO A CA 1
ATOM 1970 C C . PRO A 1 263 ? -24.688 16.828 -8.75 1 92.75 263 PRO A C 1
ATOM 1972 O O . PRO A 1 263 ? -24.703 16.641 -7.527 1 92.75 263 PRO A O 1
ATOM 1975 N N . ILE A 1 264 ? -25.656 16.562 -9.602 1 90 264 ILE A N 1
ATOM 1976 C CA . ILE A 1 264 ? -26.938 16.062 -9.109 1 90 264 ILE A CA 1
ATOM 1977 C C . ILE A 1 264 ? -26.734 14.703 -8.453 1 90 264 ILE A C 1
ATOM 1979 O O . ILE A 1 264 ? -25.922 13.898 -8.914 1 90 264 ILE A O 1
ATOM 1983 N N . ALA A 1 265 ? -27.531 14.508 -7.426 1 90 265 ALA A N 1
ATOM 1984 C CA . ALA A 1 265 ? -27.422 13.242 -6.711 1 90 265 ALA A CA 1
ATOM 1985 C C . ALA A 1 265 ? -27.625 12.062 -7.66 1 90 265 ALA A C 1
ATOM 1987 O O . ALA A 1 265 ? -28.531 12.07 -8.492 1 90 265 ALA A O 1
ATOM 1988 N N . PRO A 1 266 ? -26.797 11.062 -7.516 1 90.56 266 PRO A N 1
ATOM 1989 C CA . PRO A 1 266 ? -26.953 9.906 -8.406 1 90.56 266 PRO A CA 1
ATOM 1990 C C . PRO A 1 266 ? -28.109 9.008 -8.016 1 90.56 266 PRO A C 1
ATOM 1992 O O . PRO A 1 266 ? -28.453 8.906 -6.836 1 90.56 266 PRO A O 1
ATOM 1995 N N . GLN A 1 267 ? -28.641 8.406 -9.078 1 90.88 267 GLN A N 1
ATOM 1996 C CA . GLN A 1 267 ? -29.609 7.348 -8.828 1 90.88 267 GLN A CA 1
ATOM 1997 C C . GLN A 1 267 ? -28.938 6.113 -8.234 1 90.88 267 GLN A C 1
ATOM 1999 O O . GLN A 1 267 ? -27.828 5.75 -8.641 1 90.88 267 GLN A O 1
ATOM 2004 N N . ALA A 1 268 ? -29.578 5.547 -7.277 1 91.25 268 ALA A N 1
ATOM 2005 C CA . ALA A 1 268 ? -28.891 4.5 -6.527 1 91.25 268 ALA A CA 1
ATOM 2006 C C . ALA A 1 268 ? -29.422 3.119 -6.891 1 91.25 268 ALA A C 1
ATOM 2008 O O . ALA A 1 268 ? -28.812 2.102 -6.57 1 91.25 268 ALA A O 1
ATOM 2009 N N . GLY A 1 269 ? -30.516 3.027 -7.656 1 89.81 269 GLY A N 1
ATOM 2010 C CA . GLY A 1 269 ? -31.109 1.729 -7.918 1 89.81 269 GLY A CA 1
ATOM 2011 C C . GLY A 1 269 ? -31.531 1.001 -6.656 1 89.81 269 GLY A C 1
ATOM 2012 O O . GLY A 1 269 ? -31.828 1.632 -5.637 1 89.81 269 GLY A O 1
ATOM 2013 N N . LEU A 1 270 ? -31.656 -0.382 -6.812 1 90.56 270 LEU A N 1
ATOM 2014 C CA . LEU A 1 270 ? -32.031 -1.209 -5.672 1 90.56 270 LEU A CA 1
ATOM 2015 C C . LEU A 1 270 ? -30.812 -1.896 -5.066 1 90.56 270 LEU A C 1
ATOM 2017 O O . LEU A 1 270 ? -29.859 -2.211 -5.777 1 90.56 270 LEU A O 1
ATOM 2021 N N . PRO A 1 271 ? -30.844 -2.084 -3.693 1 92.69 271 PRO A N 1
ATOM 2022 C CA . PRO A 1 271 ? -29.719 -2.77 -3.053 1 92.69 271 PRO A CA 1
ATOM 2023 C C . PRO A 1 271 ? -29.359 -4.086 -3.738 1 92.69 271 PRO A C 1
ATOM 2025 O O . PRO A 1 271 ? -28.188 -4.371 -3.963 1 92.69 271 PRO A O 1
ATOM 2028 N N . ALA A 1 272 ? -30.328 -4.883 -4.168 1 90.69 272 ALA A N 1
ATOM 2029 C CA . ALA A 1 272 ? -30.078 -6.191 -4.773 1 90.69 272 ALA A CA 1
ATOM 2030 C C . ALA A 1 272 ? -29.344 -6.051 -6.105 1 90.69 272 ALA A C 1
ATOM 2032 O O . ALA A 1 272 ? -28.516 -6.895 -6.457 1 90.69 272 ALA A O 1
ATOM 2033 N N . ASP A 1 273 ? -29.625 -4.969 -6.84 1 90.19 273 ASP A N 1
ATOM 2034 C CA . ASP A 1 273 ? -29.031 -4.742 -8.148 1 90.19 273 ASP A CA 1
ATOM 2035 C C . ASP A 1 273 ? -27.531 -4.43 -8.031 1 90.19 273 ASP A C 1
ATOM 2037 O O . ASP A 1 273 ? -26.781 -4.605 -8.984 1 90.19 273 ASP A O 1
ATOM 2041 N N . LEU A 1 274 ? -27.109 -3.918 -6.875 1 93.12 274 LEU A N 1
ATOM 2042 C CA . LEU A 1 274 ? -25.703 -3.551 -6.645 1 93.12 274 LEU A CA 1
ATOM 2043 C C . LEU A 1 274 ? -24.797 -4.762 -6.797 1 93.12 274 LEU A C 1
ATOM 2045 O O . LEU A 1 274 ? -23.688 -4.645 -7.316 1 93.12 274 LEU A O 1
ATOM 2049 N N . LEU A 1 275 ? -25.25 -5.914 -6.379 1 94.38 275 LEU A N 1
ATOM 2050 C CA . LEU A 1 275 ? -24.453 -7.129 -6.344 1 94.38 275 LEU A CA 1
ATOM 2051 C C . LEU A 1 275 ? -24.078 -7.578 -7.754 1 94.38 275 LEU A C 1
ATOM 2053 O O . LEU A 1 275 ? -23.016 -8.18 -7.961 1 94.38 275 LEU A O 1
ATOM 2057 N N . ASP A 1 276 ? -24.922 -7.23 -8.742 1 92.38 276 ASP A N 1
ATOM 2058 C CA . ASP A 1 276 ? -24.672 -7.613 -10.133 1 92.38 276 ASP A CA 1
ATOM 2059 C C . ASP A 1 276 ? -23.953 -6.492 -10.883 1 92.38 276 ASP A C 1
ATOM 2061 O O . ASP A 1 276 ? -23.375 -6.723 -11.953 1 92.38 276 ASP A O 1
ATOM 2065 N N . ARG A 1 277 ? -23.969 -5.332 -10.32 1 92.12 277 ARG A N 1
ATOM 2066 C CA . ARG A 1 277 ? -23.453 -4.168 -11.023 1 92.12 277 ARG A CA 1
ATOM 2067 C C . ARG A 1 277 ? -21.984 -3.938 -10.688 1 92.12 277 ARG A C 1
ATOM 2069 O O . ARG A 1 277 ? -21.203 -3.488 -11.531 1 92.12 277 ARG A O 1
ATOM 2076 N N . ARG A 1 278 ? -21.562 -4.184 -9.414 1 95.12 278 ARG A N 1
ATOM 2077 C CA . ARG A 1 278 ? -20.188 -3.91 -8.984 1 95.12 278 ARG A CA 1
ATOM 2078 C C . ARG A 1 278 ? -19.25 -5.051 -9.375 1 95.12 278 ARG A C 1
ATOM 2080 O O . ARG A 1 278 ? -19.406 -6.176 -8.898 1 95.12 278 ARG A O 1
ATOM 2087 N N . PRO A 1 279 ? -18.25 -4.719 -10.148 1 96.81 279 PRO A N 1
ATOM 2088 C CA . PRO A 1 279 ? -17.391 -5.781 -10.68 1 96.81 279 PRO A CA 1
ATOM 2089 C C . PRO A 1 279 ? -16.656 -6.543 -9.578 1 96.81 279 PRO A C 1
ATOM 2091 O O . PRO A 1 279 ? -16.344 -7.727 -9.742 1 96.81 279 PRO A O 1
ATOM 2094 N N . ASP A 1 280 ? -16.297 -5.91 -8.422 1 97.69 280 ASP A N 1
ATOM 2095 C CA . ASP A 1 280 ? -15.633 -6.645 -7.348 1 97.69 280 ASP A CA 1
ATOM 2096 C C . ASP A 1 280 ? -16.562 -7.703 -6.754 1 97.69 280 ASP A C 1
ATOM 2098 O O . ASP A 1 280 ? -16.094 -8.75 -6.293 1 97.69 280 ASP A O 1
ATOM 2102 N N . LEU A 1 281 ? -17.859 -7.492 -6.773 1 97.75 281 LEU A N 1
ATOM 2103 C CA . LEU A 1 281 ? -18.828 -8.469 -6.273 1 97.75 281 LEU A CA 1
ATOM 2104 C C . LEU A 1 281 ? -19.047 -9.586 -7.289 1 97.75 281 LEU A C 1
ATOM 2106 O O . LEU A 1 281 ? -19.156 -10.758 -6.918 1 97.75 281 LEU A O 1
ATOM 2110 N N . THR A 1 282 ? -19.141 -9.211 -8.578 1 97.44 282 THR A N 1
ATOM 2111 C CA . THR A 1 282 ? -19.25 -10.258 -9.586 1 97.44 282 THR A CA 1
ATOM 2112 C C . THR A 1 282 ? -17.984 -11.117 -9.617 1 97.44 282 THR A C 1
ATOM 2114 O O . THR A 1 282 ? -18.062 -12.32 -9.875 1 97.44 282 THR A O 1
ATOM 2117 N N . ALA A 1 283 ? -16.797 -10.492 -9.352 1 98.25 283 ALA A N 1
ATOM 2118 C CA . ALA A 1 283 ? -15.57 -11.273 -9.211 1 98.25 283 ALA A CA 1
ATOM 2119 C C . ALA A 1 283 ? -15.688 -12.289 -8.078 1 98.25 283 ALA A C 1
ATOM 2121 O O . ALA A 1 283 ? -15.312 -13.453 -8.242 1 98.25 283 ALA A O 1
ATOM 2122 N N . ALA A 1 284 ? -16.172 -11.844 -6.957 1 98.06 284 ALA A N 1
ATOM 2123 C CA . ALA A 1 284 ? -16.359 -12.742 -5.816 1 98.06 284 ALA A CA 1
ATOM 2124 C C . ALA A 1 284 ? -17.328 -13.867 -6.16 1 98.06 284 ALA A C 1
ATOM 2126 O O . ALA A 1 284 ? -17.141 -15.008 -5.742 1 98.06 284 ALA A O 1
ATOM 2127 N N . ALA A 1 285 ? -18.406 -13.594 -6.914 1 98 285 ALA A N 1
ATOM 2128 C CA . ALA A 1 285 ? -19.359 -14.602 -7.363 1 98 285 ALA A CA 1
ATOM 2129 C C . ALA A 1 285 ? -18.672 -15.648 -8.242 1 98 285 ALA A C 1
ATOM 2131 O O . ALA A 1 285 ? -18.906 -16.844 -8.086 1 98 285 ALA A O 1
ATOM 2132 N N . HIS A 1 286 ? -17.812 -15.164 -9.141 1 98.31 286 HIS A N 1
ATOM 2133 C CA . HIS A 1 286 ? -17.062 -16.078 -9.984 1 98.31 286 HIS A CA 1
ATOM 2134 C C . HIS A 1 286 ? -16.156 -16.984 -9.148 1 98.31 286 HIS A C 1
ATOM 2136 O O . HIS A 1 286 ? -15.93 -18.141 -9.5 1 98.31 286 HIS A O 1
ATOM 2142 N N . ARG A 1 287 ? -15.625 -16.484 -8.047 1 98.44 287 ARG A N 1
ATOM 2143 C CA . ARG A 1 287 ? -14.766 -17.297 -7.188 1 98.44 287 ARG A CA 1
ATOM 2144 C C . ARG A 1 287 ? -15.57 -18.391 -6.496 1 98.44 287 ARG A C 1
ATOM 2146 O O . ARG A 1 287 ? -15.062 -19.484 -6.262 1 98.44 287 ARG A O 1
ATOM 2153 N N . VAL A 1 288 ? -16.844 -18.109 -6.176 1 98.19 288 VAL A N 1
ATOM 2154 C CA . VAL A 1 288 ? -17.719 -19.156 -5.648 1 98.19 288 VAL A CA 1
ATOM 2155 C C . VAL A 1 288 ? -17.922 -20.234 -6.703 1 98.19 288 VAL A C 1
ATOM 2157 O O . VAL A 1 288 ? -17.859 -21.422 -6.398 1 98.19 288 VAL A O 1
ATOM 2160 N N . ALA A 1 289 ? -18.141 -19.797 -7.926 1 98.12 289 ALA A N 1
ATOM 2161 C CA . ALA A 1 289 ? -18.312 -20.75 -9.016 1 98.12 289 ALA A CA 1
ATOM 2162 C C . ALA A 1 289 ? -17.078 -21.625 -9.188 1 98.12 289 ALA A C 1
ATOM 2164 O O . ALA A 1 289 ? -17.188 -22.844 -9.398 1 98.12 289 ALA A O 1
ATOM 2165 N N . ALA A 1 290 ? -15.883 -21 -9.086 1 98.5 290 ALA A N 1
ATOM 2166 C CA . ALA A 1 290 ? -14.641 -21.766 -9.18 1 98.5 290 ALA A CA 1
ATOM 2167 C C . ALA A 1 290 ? -14.539 -22.812 -8.078 1 98.5 290 ALA A C 1
ATOM 2169 O O . ALA A 1 290 ? -14.195 -23.969 -8.336 1 98.5 290 ALA A O 1
ATOM 2170 N N . ALA A 1 291 ? -14.836 -22.391 -6.863 1 98.19 291 ALA A N 1
ATOM 2171 C CA . ALA A 1 291 ? -14.773 -23.297 -5.723 1 98.19 291 ALA A CA 1
ATOM 2172 C C . ALA A 1 291 ? -15.766 -24.438 -5.883 1 98.19 291 ALA A C 1
ATOM 2174 O O . ALA A 1 291 ? -15.484 -25.578 -5.504 1 98.19 291 ALA A O 1
ATOM 2175 N N . PHE A 1 292 ? -16.938 -24.188 -6.434 1 97.62 292 PHE A N 1
ATOM 2176 C CA . PHE A 1 292 ? -17.969 -25.188 -6.715 1 97.62 292 PHE A CA 1
ATOM 2177 C C . PHE A 1 292 ? -17.422 -26.266 -7.66 1 97.62 292 PHE A C 1
ATOM 2179 O O . PHE A 1 292 ? -17.562 -27.453 -7.391 1 97.62 292 PHE A O 1
ATOM 2186 N N . ASP A 1 293 ? -16.797 -25.781 -8.688 1 97.88 293 ASP A N 1
ATOM 2187 C CA . ASP A 1 293 ? -16.266 -26.719 -9.688 1 97.88 293 ASP A CA 1
ATOM 2188 C C . ASP A 1 293 ? -15.094 -27.5 -9.125 1 97.88 293 ASP A C 1
ATOM 2190 O O . ASP A 1 293 ? -14.906 -28.672 -9.453 1 97.88 293 ASP A O 1
ATOM 2194 N N . LEU A 1 294 ? -14.273 -26.922 -8.258 1 98.19 294 LEU A N 1
ATOM 2195 C CA . LEU A 1 294 ? -13.164 -27.641 -7.637 1 98.19 294 LEU A CA 1
ATOM 2196 C C . LEU A 1 294 ? -13.68 -28.75 -6.719 1 98.19 294 LEU A C 1
ATOM 2198 O O . LEU A 1 294 ? -13.086 -29.828 -6.641 1 98.19 294 LEU A O 1
ATOM 2202 N N . ARG A 1 295 ? -14.797 -28.484 -6.023 1 97.62 295 ARG A N 1
ATOM 2203 C CA . ARG A 1 295 ? -15.43 -29.531 -5.223 1 97.62 295 ARG A CA 1
ATOM 2204 C C . ARG A 1 295 ? -15.891 -30.688 -6.102 1 97.62 295 ARG A C 1
ATOM 2206 O O . ARG A 1 295 ? -15.664 -31.859 -5.777 1 97.62 295 ARG A O 1
ATOM 2213 N N . GLN A 1 296 ? -16.484 -30.375 -7.25 1 97.56 296 GLN A N 1
ATOM 2214 C CA . GLN A 1 296 ? -16.938 -31.406 -8.18 1 97.56 296 GLN A CA 1
ATOM 2215 C C . GLN A 1 296 ? -15.773 -32.219 -8.703 1 97.56 296 GLN A C 1
ATOM 2217 O O . GLN A 1 296 ? -15.875 -33.438 -8.836 1 97.56 296 GLN A O 1
ATOM 2222 N N . SER A 1 297 ? -14.68 -31.5 -8.969 1 97.38 297 SER A N 1
ATOM 2223 C CA . SER A 1 297 ? -13.484 -32.219 -9.43 1 97.38 297 SER A CA 1
ATOM 2224 C C . SER A 1 297 ? -12.961 -33.156 -8.367 1 97.38 297 SER A C 1
ATOM 2226 O O . SER A 1 297 ? -12.609 -34.312 -8.68 1 97.38 297 SER A O 1
ATOM 2228 N N . ALA A 1 298 ? -12.945 -32.75 -7.148 1 96.94 298 ALA A N 1
ATOM 2229 C CA . ALA A 1 298 ? -12.461 -33.562 -6.047 1 96.94 298 ALA A CA 1
ATOM 2230 C C . ALA A 1 298 ? -13.367 -34.781 -5.84 1 96.94 298 ALA A C 1
ATOM 2232 O O . ALA A 1 298 ? -12.891 -35.875 -5.539 1 96.94 298 ALA A O 1
ATOM 2233 N N . GLU A 1 299 ? -14.68 -34.656 -5.992 1 96.62 299 GLU A N 1
ATOM 2234 C CA . GLU A 1 299 ? -15.617 -35.75 -5.895 1 96.62 299 GLU A CA 1
ATOM 2235 C C . GLU A 1 299 ? -15.422 -36.75 -7.031 1 96.62 299 GLU A C 1
ATOM 2237 O O . GLU A 1 299 ? -15.422 -37.969 -6.812 1 96.62 299 GLU A O 1
ATOM 2242 N N . ALA A 1 300 ? -15.195 -36.188 -8.188 1 95.56 300 ALA A N 1
ATOM 2243 C CA . ALA A 1 300 ? -14.984 -37.031 -9.359 1 95.56 300 ALA A CA 1
ATOM 2244 C C . ALA A 1 300 ? -13.672 -37.812 -9.242 1 95.56 300 ALA A C 1
ATOM 2246 O O . ALA A 1 300 ? -13.547 -38.906 -9.781 1 95.56 300 ALA A O 1
ATOM 2247 N N . ALA A 1 301 ? -12.719 -37.25 -8.516 1 95.19 301 ALA A N 1
ATOM 2248 C CA . ALA A 1 301 ? -11.414 -37.875 -8.359 1 95.19 301 ALA A CA 1
ATOM 2249 C C . ALA A 1 301 ? -11.523 -39.156 -7.535 1 95.19 301 ALA A C 1
ATOM 2251 O O . ALA A 1 301 ? -10.594 -39.969 -7.52 1 95.19 301 ALA A O 1
ATOM 2252 N N . ARG A 1 302 ? -12.664 -39.406 -6.852 1 94.62 302 ARG A N 1
ATOM 2253 C CA . ARG A 1 302 ? -12.875 -40.625 -6.055 1 94.62 302 ARG A CA 1
ATOM 2254 C C . ARG A 1 302 ? -13.352 -41.781 -6.926 1 94.62 302 ARG A C 1
ATOM 2256 O O . ARG A 1 302 ? -13.391 -42.906 -6.477 1 94.62 302 ARG A O 1
ATOM 2263 N N . LEU A 1 303 ? -13.664 -41.438 -8.195 1 94.12 303 LEU A N 1
ATOM 2264 C CA . LEU A 1 303 ? -14.195 -42.438 -9.117 1 94.12 303 LEU A CA 1
ATOM 2265 C C . LEU A 1 303 ? -13.102 -43 -10.023 1 94.12 303 LEU A C 1
ATOM 2267 O O . LEU A 1 303 ? -12.023 -42.406 -10.117 1 94.12 303 LEU A O 1
ATOM 2271 N N . PRO A 1 304 ? -13.281 -44.094 -10.703 1 92.69 304 PRO A N 1
ATOM 2272 C CA . PRO A 1 304 ? -12.242 -44.688 -11.547 1 92.69 304 PRO A CA 1
ATOM 2273 C C . PRO A 1 304 ? -11.805 -43.75 -12.68 1 92.69 304 PRO A C 1
ATOM 2275 O O . PRO A 1 304 ? -12.625 -43.031 -13.242 1 92.69 304 PRO A O 1
ATOM 2278 N N . SER A 1 305 ? -10.586 -43.781 -13 1 92.81 305 SER A N 1
ATOM 2279 C CA . SER A 1 305 ? -10.055 -43.094 -14.18 1 92.81 305 SER A CA 1
ATOM 2280 C C . SER A 1 305 ? -9.742 -44.062 -15.297 1 92.81 305 SER A C 1
ATOM 2282 O O . SER A 1 305 ? -9.312 -45.188 -15.047 1 92.81 305 SER A O 1
ATOM 2284 N N . ILE A 1 306 ? -10.062 -43.656 -16.516 1 92.56 306 ILE A N 1
ATOM 2285 C CA . ILE A 1 306 ? -9.828 -44.5 -17.703 1 92.56 306 ILE A CA 1
ATOM 2286 C C . ILE A 1 306 ? -8.883 -43.75 -18.656 1 92.56 306 ILE A C 1
ATOM 2288 O O . ILE A 1 306 ? -9.109 -42.594 -19 1 92.56 306 ILE A O 1
ATOM 2292 N N . SER A 1 307 ? -7.82 -44.438 -19.031 1 93.06 307 SER A N 1
ATOM 2293 C CA . SER A 1 307 ? -6.887 -43.875 -20 1 93.06 307 SER A CA 1
ATOM 2294 C C . SER A 1 307 ? -6.684 -44.812 -21.188 1 93.06 307 SER A C 1
ATOM 2296 O O . SER A 1 307 ? -6.797 -46.031 -21.047 1 93.06 307 SER A O 1
ATOM 2298 N N . ILE A 1 308 ? -6.574 -44.188 -22.359 1 92 308 ILE A N 1
ATOM 2299 C CA . ILE A 1 308 ? -6.25 -44.906 -23.562 1 92 308 ILE A CA 1
ATOM 2300 C C . ILE A 1 308 ? -4.91 -44.438 -24.125 1 92 308 ILE A C 1
ATOM 2302 O O . ILE A 1 308 ? -4.59 -43.25 -24.047 1 92 308 ILE A O 1
ATOM 2306 N N . SER A 1 309 ? -4.09 -45.406 -24.578 1 92.5 309 SER A N 1
ATOM 2307 C CA . SER A 1 309 ? -2.805 -45.031 -25.172 1 92.5 309 SER A CA 1
ATOM 2308 C C . SER A 1 309 ? -2.539 -45.844 -26.438 1 92.5 309 SER A C 1
ATOM 2310 O O . SER A 1 309 ? -3.01 -47 -26.562 1 92.5 309 SER A O 1
ATOM 2312 N N . ALA A 1 310 ? -2.027 -45.25 -27.422 1 91.06 310 ALA A N 1
ATOM 2313 C CA . ALA A 1 310 ? -1.562 -45.875 -28.656 1 91.06 310 ALA A CA 1
ATOM 2314 C C . ALA A 1 310 ? -0.097 -45.531 -28.922 1 91.06 310 ALA A C 1
ATOM 2316 O O . ALA A 1 310 ? 0.345 -44.438 -28.688 1 91.06 310 ALA A O 1
ATOM 2317 N N . ALA A 1 311 ? 0.649 -46.625 -29.328 1 91 311 ALA A N 1
ATOM 2318 C CA . ALA A 1 311 ? 2.062 -46.344 -29.594 1 91 311 ALA A CA 1
ATOM 2319 C C . ALA A 1 311 ? 2.586 -47.281 -30.703 1 91 311 ALA A C 1
ATOM 2321 O O . ALA A 1 311 ? 2.031 -48.344 -30.938 1 91 311 ALA A O 1
ATOM 2322 N N . ILE A 1 312 ? 3.467 -46.812 -31.516 1 88.69 312 ILE A N 1
ATOM 2323 C CA . ILE A 1 312 ? 4.32 -47.594 -32.406 1 88.69 312 ILE A CA 1
ATOM 2324 C C . ILE A 1 312 ? 5.738 -47.656 -31.844 1 88.69 312 ILE A C 1
ATOM 2326 O O . ILE A 1 312 ? 6.383 -46.594 -31.656 1 88.69 312 ILE A O 1
ATOM 2330 N N . THR A 1 313 ? 6.094 -48.875 -31.453 1 85.62 313 THR A N 1
ATOM 2331 C CA . THR A 1 313 ? 7.359 -49 -30.75 1 85.62 313 THR A CA 1
ATOM 2332 C C . THR A 1 313 ? 8.297 -49.938 -31.516 1 85.62 313 THR A C 1
ATOM 2334 O O . THR A 1 313 ? 7.93 -51.062 -31.844 1 85.62 313 THR A O 1
ATOM 2337 N N . GLY A 1 314 ? 9.406 -49.469 -31.891 1 81.69 314 GLY A N 1
ATOM 2338 C CA . GLY A 1 314 ? 10.492 -50.344 -32.312 1 81.69 314 GLY A CA 1
ATOM 2339 C C . GLY A 1 314 ? 11.336 -50.844 -31.156 1 81.69 314 GLY A C 1
ATOM 2340 O O . GLY A 1 314 ? 11.75 -50.094 -30.297 1 81.69 314 GLY A O 1
ATOM 2341 N N . ILE A 1 315 ? 11.375 -52.25 -30.969 1 80.06 315 ILE A N 1
ATOM 2342 C CA . ILE A 1 315 ? 12.094 -52.844 -29.828 1 80.06 315 ILE A CA 1
ATOM 2343 C C . ILE A 1 315 ? 13.266 -53.656 -30.344 1 80.06 315 ILE A C 1
ATOM 2345 O O . ILE A 1 315 ? 13.148 -54.375 -31.344 1 80.06 315 ILE A O 1
ATOM 2349 N N . ARG A 1 316 ? 14.367 -53.469 -29.688 1 74 316 ARG A N 1
ATOM 2350 C CA . ARG A 1 316 ? 15.539 -54.312 -29.906 1 74 316 ARG A CA 1
ATOM 2351 C C . ARG A 1 316 ? 16.141 -54.781 -28.578 1 74 316 ARG A C 1
ATOM 2353 O O . ARG A 1 316 ? 16.141 -54.031 -27.594 1 74 316 ARG A O 1
ATOM 2360 N N . SER A 1 317 ? 16.25 -56 -28.328 1 68.06 317 SER A N 1
ATOM 2361 C CA . SER A 1 317 ? 16.875 -56.5 -27.109 1 68.06 317 SER A CA 1
ATOM 2362 C C . SER A 1 317 ? 18.031 -57.438 -27.422 1 68.06 317 SER A C 1
ATOM 2364 O O . SER A 1 317 ? 17.859 -58.438 -28.125 1 68.06 317 SER A O 1
ATOM 2366 N N . ASP A 1 318 ? 19.172 -57.094 -26.938 1 60.44 318 ASP A N 1
ATOM 2367 C CA . ASP A 1 318 ? 20.297 -58 -27.109 1 60.44 318 ASP A CA 1
ATOM 2368 C C . ASP A 1 318 ? 20.172 -59.219 -26.219 1 60.44 318 ASP A C 1
ATOM 2370 O O . ASP A 1 318 ? 20.672 -60.312 -26.547 1 60.44 318 ASP A O 1
ATOM 2374 N N . VAL A 1 319 ? 19.484 -58.969 -25.094 1 56.94 319 VAL A N 1
ATOM 2375 C CA . VAL A 1 319 ? 19.406 -60.062 -24.109 1 56.94 319 VAL A CA 1
ATOM 2376 C C . VAL A 1 319 ? 18.281 -61 -24.469 1 56.94 319 VAL A C 1
ATOM 2378 O O . VAL A 1 319 ? 18.438 -62.219 -24.375 1 56.94 319 VAL A O 1
ATOM 2381 N N . LEU A 1 320 ? 17.219 -60.469 -24.75 1 55.41 320 LEU A N 1
ATOM 2382 C CA . LEU A 1 320 ? 16.078 -61.344 -25 1 55.41 320 LEU A CA 1
ATOM 2383 C C . LEU A 1 320 ? 16.016 -61.75 -26.469 1 55.41 320 LEU A C 1
ATOM 2385 O O . LEU A 1 320 ? 15.055 -62.406 -26.906 1 55.41 320 LEU A O 1
ATOM 2389 N N . LEU A 1 321 ? 17.203 -61.688 -27.203 1 51.44 321 LEU A N 1
ATOM 2390 C CA . LEU A 1 321 ? 17.375 -62.094 -28.594 1 51.44 321 LEU A CA 1
ATOM 2391 C C . LEU A 1 321 ? 16.234 -61.562 -29.453 1 51.44 321 LEU A C 1
ATOM 2393 O O . LEU A 1 321 ? 15.766 -62.25 -30.359 1 51.44 321 LEU A O 1
ATOM 2397 N N . LEU A 1 322 ? 15.547 -60.5 -28.953 1 53.84 322 LEU A N 1
ATOM 2398 C CA . LEU A 1 322 ? 14.523 -59.844 -29.766 1 53.84 322 LEU A CA 1
ATOM 2399 C C . LEU A 1 322 ? 15.164 -59 -30.859 1 53.84 322 LEU A C 1
ATOM 2401 O O . LEU A 1 322 ? 14.898 -57.781 -30.938 1 53.84 322 LEU A O 1
ATOM 2405 N N . ASN A 1 323 ? 16.328 -59.344 -31.203 1 52.88 323 ASN A N 1
ATOM 2406 C CA . ASN A 1 323 ? 17.078 -58.594 -32.219 1 52.88 323 ASN A CA 1
ATOM 2407 C C . ASN A 1 323 ? 16.281 -58.469 -33.5 1 52.88 323 ASN A C 1
ATOM 2409 O O . ASN A 1 323 ? 16.547 -57.562 -34.312 1 52.88 323 ASN A O 1
ATOM 2413 N N . GLN A 1 324 ? 15.648 -59.625 -34 1 48.94 324 GLN A N 1
ATOM 2414 C CA . GLN A 1 324 ? 15.281 -59.781 -35.406 1 48.94 324 GLN A CA 1
ATOM 2415 C C . GLN A 1 324 ? 13.938 -59.094 -35.688 1 48.94 324 GLN A C 1
ATOM 2417 O O . GLN A 1 324 ? 13.484 -59.094 -36.844 1 48.94 324 GLN A O 1
ATOM 2422 N N . SER A 1 325 ? 12.961 -58.969 -34.844 1 51.31 325 SER A N 1
ATOM 2423 C CA . SER A 1 325 ? 11.719 -58.688 -35.531 1 51.31 325 SER A CA 1
ATOM 2424 C C . SER A 1 325 ? 11.641 -57.219 -35.969 1 51.31 325 SER A C 1
ATOM 2426 O O . SER A 1 325 ? 11.633 -56.312 -35.125 1 51.31 325 SER A O 1
ATOM 2428 N N . GLY A 1 326 ? 12.352 -56.75 -37.031 1 58.16 326 GLY A N 1
ATOM 2429 C CA . GLY A 1 326 ? 12.375 -55.562 -37.875 1 58.16 326 GLY A CA 1
ATOM 2430 C C . GLY A 1 326 ? 11.062 -54.781 -37.844 1 58.16 326 GLY A C 1
ATOM 2431 O O . GLY A 1 326 ? 10.977 -53.688 -38.375 1 58.16 326 GLY A O 1
ATOM 2432 N N . THR A 1 327 ? 9.977 -55.375 -37.5 1 68.56 327 THR A N 1
ATOM 2433 C CA . THR A 1 327 ? 8.711 -54.688 -37.719 1 68.56 327 THR A CA 1
ATOM 2434 C C . THR A 1 327 ? 8.258 -54 -36.438 1 68.56 327 THR A C 1
ATOM 2436 O O . THR A 1 327 ? 8.219 -54.625 -35.344 1 68.56 327 THR A O 1
ATOM 2439 N N . PRO A 1 328 ? 7.996 -52.656 -36.406 1 80.31 328 PRO A N 1
ATOM 2440 C CA . PRO A 1 328 ? 7.465 -51.938 -35.281 1 80.31 328 PRO A CA 1
ATOM 2441 C C . PRO A 1 328 ? 6.188 -52.531 -34.719 1 80.31 328 PRO A C 1
ATOM 2443 O O . PRO A 1 328 ? 5.379 -53.094 -35.469 1 80.31 328 PRO A O 1
ATOM 2446 N N . ILE A 1 329 ? 6.145 -52.656 -33.375 1 81.19 329 ILE A N 1
ATOM 2447 C CA . ILE A 1 329 ? 4.953 -53.125 -32.688 1 81.19 329 ILE A CA 1
ATOM 2448 C C . ILE A 1 329 ? 3.938 -52 -32.562 1 81.19 329 ILE A C 1
ATOM 2450 O O . ILE A 1 329 ? 4.273 -50.906 -32.094 1 81.19 329 ILE A O 1
ATOM 2454 N N . LYS A 1 330 ? 2.785 -52.156 -33.188 1 86.62 330 LYS A N 1
ATOM 2455 C CA . LYS A 1 330 ? 1.67 -51.219 -33 1 86.62 330 LYS A CA 1
ATOM 2456 C C . LYS A 1 330 ? 0.783 -51.688 -31.844 1 86.62 330 LYS A C 1
ATOM 2458 O O . LYS A 1 330 ? 0.469 -52.875 -31.719 1 86.62 330 LYS A O 1
ATOM 2463 N N . GLY A 1 331 ? 0.631 -50.781 -30.891 1 88.69 331 GLY A N 1
ATOM 2464 C CA . GLY A 1 331 ? -0.161 -51.156 -29.719 1 88.69 331 GLY A CA 1
ATOM 2465 C C . GLY A 1 331 ? -1.217 -50.125 -29.375 1 88.69 331 GLY A C 1
ATOM 2466 O O . GLY A 1 331 ? -0.993 -48.938 -29.516 1 88.69 331 GLY A O 1
ATOM 2467 N N . LEU A 1 332 ? -2.438 -50.562 -29.094 1 88.25 332 LEU A N 1
ATOM 2468 C CA . LEU A 1 332 ? -3.512 -49.812 -28.453 1 88.25 332 LEU A CA 1
ATOM 2469 C C . LEU A 1 332 ? -3.83 -50.406 -27.078 1 88.25 332 LEU A C 1
ATOM 2471 O O . LEU A 1 332 ? -4.082 -51.594 -26.953 1 88.25 332 LEU A O 1
ATOM 2475 N N . ASN A 1 333 ? -3.678 -49.594 -26.109 1 88.5 333 ASN A N 1
ATOM 2476 C CA . ASN A 1 333 ? -3.871 -50.062 -24.734 1 88.5 333 ASN A CA 1
ATOM 2477 C C . ASN A 1 333 ? -4.887 -49.219 -23.984 1 88.5 333 ASN A C 1
ATOM 2479 O O . ASN A 1 333 ? -4.949 -48 -24.188 1 88.5 333 ASN A O 1
ATOM 2483 N N . GLY A 1 334 ? -5.746 -49.875 -23.188 1 89.12 334 GLY A N 1
ATOM 2484 C CA . GLY A 1 334 ? -6.617 -49.219 -22.203 1 89.12 334 GLY A CA 1
ATOM 2485 C C . GLY A 1 334 ? -6.258 -49.562 -20.781 1 89.12 334 GLY A C 1
ATOM 2486 O O . GLY A 1 334 ? -5.816 -50.688 -20.484 1 89.12 334 GLY A O 1
ATOM 2487 N N . ALA A 1 335 ? -6.316 -48.5 -19.953 1 90.06 335 ALA A N 1
ATOM 2488 C CA . ALA A 1 335 ? -6.031 -48.719 -18.531 1 90.06 335 ALA A CA 1
ATOM 2489 C C . ALA A 1 335 ? -7.113 -48.094 -17.656 1 90.06 335 ALA A C 1
ATOM 2491 O O . ALA A 1 335 ? -7.645 -47.031 -17.969 1 90.06 335 ALA A O 1
ATOM 2492 N N . ILE A 1 336 ? -7.508 -48.844 -16.625 1 90.19 336 ILE A N 1
ATOM 2493 C CA . ILE A 1 336 ? -8.461 -48.344 -15.633 1 90.19 336 ILE A CA 1
ATOM 2494 C C . ILE A 1 336 ? -7.824 -48.344 -14.242 1 90.19 336 ILE A C 1
ATOM 2496 O O . ILE A 1 336 ? -7.129 -49.312 -13.883 1 90.19 336 ILE A O 1
ATOM 2500 N N . PHE A 1 337 ? -7.91 -47.281 -13.547 1 91.12 337 PHE A N 1
ATOM 2501 C CA . PHE A 1 337 ? -7.488 -47.188 -12.156 1 91.12 337 PHE A CA 1
ATOM 2502 C C . PHE A 1 337 ? -8.656 -46.75 -11.266 1 91.12 337 PHE A C 1
ATOM 2504 O O . PHE A 1 337 ? -9.234 -45.688 -11.461 1 91.12 337 PHE A O 1
ATOM 2511 N N . ALA A 1 338 ? -9 -47.594 -10.297 1 92.44 338 ALA A N 1
ATOM 2512 C CA . ALA A 1 338 ? -10.086 -47.312 -9.375 1 92.44 338 ALA A CA 1
ATOM 2513 C C . ALA A 1 338 ? -9.602 -47.344 -7.926 1 92.44 338 ALA A C 1
ATOM 2515 O O . ALA A 1 338 ? -9.367 -48.406 -7.371 1 92.44 338 ALA A O 1
ATOM 2516 N N . PRO A 1 339 ? -9.477 -46.219 -7.27 1 91.25 339 PRO A N 1
ATOM 2517 C CA . PRO A 1 339 ? -9.102 -46.25 -5.855 1 91.25 339 PRO A CA 1
ATOM 2518 C C . PRO A 1 339 ? -10.195 -46.844 -4.973 1 91.25 339 PRO A C 1
ATOM 2520 O O . PRO A 1 339 ? -11.352 -46.438 -5.035 1 91.25 339 PRO A O 1
ATOM 2523 N N . LEU A 1 340 ? -9.797 -47.875 -4.227 1 92.12 340 LEU A N 1
ATOM 2524 C CA . LEU A 1 340 ? -10.742 -48.531 -3.32 1 92.12 340 LEU A CA 1
ATOM 2525 C C . LEU A 1 340 ? -10.547 -48.031 -1.89 1 92.12 340 LEU A C 1
ATOM 2527 O O . LEU A 1 340 ? -11.516 -47.781 -1.176 1 92.12 340 LEU A O 1
ATOM 2531 N N . PHE A 1 341 ? -9.258 -48.031 -1.458 1 92.12 341 PHE A N 1
ATOM 2532 C CA . PHE A 1 341 ? -8.883 -47.562 -0.13 1 92.12 341 PHE A CA 1
ATOM 2533 C C . PHE A 1 341 ? -7.617 -46.719 -0.193 1 92.12 341 PHE A C 1
ATOM 2535 O O . PHE A 1 341 ? -6.57 -47.156 -0.648 1 92.12 341 PHE A O 1
ATOM 2542 N N . THR A 1 342 ? -7.773 -45.469 0.194 1 94.06 342 THR A N 1
ATOM 2543 C CA . THR A 1 342 ? -6.648 -44.562 0.149 1 94.06 342 THR A CA 1
ATOM 2544 C C . THR A 1 342 ? -6.387 -43.938 1.527 1 94.06 342 THR A C 1
ATOM 2546 O O . THR A 1 342 ? -5.984 -42.781 1.639 1 94.06 342 THR A O 1
ATOM 2549 N N . GLY A 1 343 ? -6.801 -44.656 2.607 1 94.94 343 GLY A N 1
ATOM 2550 C CA . GLY A 1 343 ? -6.59 -44.156 3.959 1 94.94 343 GLY A CA 1
ATOM 2551 C C . GLY A 1 343 ? -7.383 -42.906 4.266 1 94.94 343 GLY A C 1
ATOM 2552 O O . GLY A 1 343 ? -6.992 -42.125 5.129 1 94.94 343 GLY A O 1
ATOM 2553 N N . GLY A 1 344 ? -8.422 -42.531 3.471 1 95.62 344 GLY A N 1
ATOM 2554 C CA . GLY A 1 344 ? -9.273 -41.375 3.684 1 95.62 344 GLY A CA 1
ATOM 2555 C C . GLY A 1 344 ? -8.812 -40.156 2.906 1 95.62 344 GLY A C 1
ATOM 2556 O O . GLY A 1 344 ? -9.43 -39.094 2.998 1 95.62 344 GLY A O 1
ATOM 2557 N N . LYS A 1 345 ? -7.758 -40.219 2.139 1 95.62 345 LYS A N 1
ATOM 2558 C CA . LYS A 1 345 ? -7.148 -39.062 1.471 1 95.62 345 LYS A CA 1
ATOM 2559 C C . LYS A 1 345 ? -8.125 -38.406 0.505 1 95.62 345 LYS A C 1
ATOM 2561 O O . LYS A 1 345 ? -8.328 -37.188 0.554 1 95.62 345 LYS A O 1
ATOM 2566 N N . LEU A 1 346 ? -8.828 -39.219 -0.45 1 95.38 346 LEU A N 1
ATOM 2567 C CA . LEU A 1 346 ? -9.695 -38.656 -1.481 1 95.38 346 LEU A CA 1
ATOM 2568 C C . LEU A 1 346 ? -10.969 -38.062 -0.87 1 95.38 346 LEU A C 1
ATOM 2570 O O . LEU A 1 346 ? -11.461 -37.031 -1.318 1 95.38 346 LEU A O 1
ATOM 2574 N N . LYS A 1 347 ? -11.445 -38.75 0.155 1 95.44 347 LYS A N 1
ATOM 2575 C CA . LYS A 1 347 ? -12.594 -38.219 0.869 1 95.44 347 LYS A CA 1
ATOM 2576 C C . LYS A 1 347 ? -12.234 -36.906 1.575 1 95.44 347 LYS A C 1
ATOM 2578 O O . LYS A 1 347 ? -13 -35.938 1.522 1 95.44 347 LYS A O 1
ATOM 2583 N N . ALA A 1 348 ? -11.062 -36.844 2.299 1 97 348 ALA A N 1
ATOM 2584 C CA . ALA A 1 348 ? -10.609 -35.656 2.986 1 97 348 ALA A CA 1
ATOM 2585 C C . ALA A 1 348 ? -10.406 -34.5 2.002 1 97 348 ALA A C 1
ATOM 2587 O O . ALA A 1 348 ? -10.672 -33.344 2.328 1 97 348 ALA A O 1
ATOM 2588 N N . ARG A 1 349 ? -9.961 -34.781 0.839 1 97 349 ARG A N 1
ATOM 2589 C CA . ARG A 1 349 ? -9.781 -33.781 -0.191 1 97 349 ARG A CA 1
ATOM 2590 C C . ARG A 1 349 ? -11.125 -33.188 -0.622 1 97 349 ARG A C 1
ATOM 2592 O O . ARG A 1 349 ? -11.258 -31.969 -0.778 1 97 349 ARG A O 1
ATOM 2599 N N . ALA A 1 350 ? -12.102 -34.031 -0.898 1 96.5 350 ALA A N 1
ATOM 2600 C CA . ALA A 1 350 ? -13.445 -33.562 -1.226 1 96.5 350 ALA A CA 1
ATOM 2601 C C . ALA A 1 350 ? -14.008 -32.688 -0.104 1 96.5 350 ALA A C 1
ATOM 2603 O O . ALA A 1 350 ? -14.625 -31.656 -0.363 1 96.5 350 ALA A O 1
ATOM 2604 N N . ASP A 1 351 ? -13.703 -33.125 1.158 1 97.25 351 ASP A N 1
ATOM 2605 C CA . ASP A 1 351 ? -14.148 -32.344 2.309 1 97.25 351 ASP A CA 1
ATOM 2606 C C . ASP A 1 351 ? -13.461 -30.969 2.34 1 97.25 351 ASP A C 1
ATOM 2608 O O . ASP A 1 351 ? -14.086 -29.953 2.652 1 97.25 351 ASP A O 1
ATOM 2612 N N . TYR A 1 352 ? -12.195 -30.984 2.082 1 97.25 352 TYR A N 1
ATOM 2613 C CA . TYR A 1 352 ? -11.445 -29.75 2.029 1 97.25 352 TYR A CA 1
ATOM 2614 C C . TYR A 1 352 ? -12.07 -28.766 1.038 1 97.25 352 TYR A C 1
ATOM 2616 O O . TYR A 1 352 ? -12.32 -27.609 1.373 1 97.25 352 TYR A O 1
ATOM 2624 N N . TYR A 1 353 ? -12.383 -29.234 -0.206 1 97.62 353 TYR A N 1
ATOM 2625 C CA . TYR A 1 353 ? -12.898 -28.328 -1.237 1 97.62 353 TYR A CA 1
ATOM 2626 C C . TYR A 1 353 ? -14.352 -27.969 -0.963 1 97.62 353 TYR A C 1
ATOM 2628 O O . TYR A 1 353 ? -14.82 -26.891 -1.368 1 97.62 353 TYR A O 1
ATOM 2636 N N . SER A 1 354 ? -15.07 -28.859 -0.294 1 97.62 354 SER A N 1
ATOM 2637 C CA . SER A 1 354 ? -16.391 -28.484 0.195 1 97.62 354 SER A CA 1
ATOM 2638 C C . SER A 1 354 ? -16.297 -27.297 1.154 1 97.62 354 SER A C 1
ATOM 2640 O O . SER A 1 354 ? -17.094 -26.359 1.062 1 97.62 354 SER A O 1
ATOM 2642 N N . ALA A 1 355 ? -15.32 -27.406 2.098 1 97.94 355 ALA A N 1
ATOM 2643 C CA . ALA A 1 355 ? -15.094 -26.297 3.02 1 97.94 355 ALA A CA 1
ATOM 2644 C C . ALA A 1 355 ? -14.648 -25.031 2.271 1 97.94 355 ALA A C 1
ATOM 2646 O O . ALA A 1 355 ? -15.031 -23.922 2.627 1 97.94 355 ALA A O 1
ATOM 2647 N N . GLU A 1 356 ? -13.883 -25.234 1.239 1 97.81 356 GLU A N 1
ATOM 2648 C CA . GLU A 1 356 ? -13.438 -24.109 0.42 1 97.81 356 GLU A CA 1
ATOM 2649 C C . GLU A 1 356 ? -14.617 -23.406 -0.252 1 97.81 356 GLU A C 1
ATOM 2651 O O . GLU A 1 356 ? -14.633 -22.188 -0.364 1 97.81 356 GLU A O 1
ATOM 2656 N N . GLN A 1 357 ? -15.547 -24.141 -0.779 1 97.25 357 GLN A N 1
ATOM 2657 C CA . GLN A 1 357 ? -16.75 -23.562 -1.376 1 97.25 357 GLN A CA 1
ATOM 2658 C C . GLN A 1 357 ? -17.531 -22.75 -0.354 1 97.25 357 GLN A C 1
ATOM 2660 O O . GLN A 1 357 ? -17.984 -21.641 -0.654 1 97.25 357 GLN A O 1
ATOM 2665 N N . ARG A 1 358 ? -17.656 -23.266 0.886 1 97.31 358 ARG A N 1
ATOM 2666 C CA . ARG A 1 358 ? -18.344 -22.531 1.94 1 97.31 358 ARG A CA 1
ATOM 2667 C C . ARG A 1 358 ? -17.594 -21.25 2.277 1 97.31 358 ARG A C 1
ATOM 2669 O O . ARG A 1 358 ? -18.219 -20.188 2.482 1 97.31 358 ARG A O 1
ATOM 2676 N N . ALA A 1 359 ? -16.266 -21.359 2.32 1 98.06 359 ALA A N 1
ATOM 2677 C CA . ALA A 1 359 ? -15.445 -20.188 2.586 1 98.06 359 ALA A CA 1
ATOM 2678 C C . ALA A 1 359 ? -15.656 -19.109 1.517 1 98.06 359 ALA A C 1
ATOM 2680 O O . ALA A 1 359 ? -15.789 -17.922 1.831 1 98.06 359 ALA A O 1
ATOM 2681 N N . ALA A 1 360 ? -15.727 -19.531 0.25 1 98.06 360 ALA A N 1
ATOM 2682 C CA . ALA A 1 360 ? -15.938 -18.594 -0.851 1 98.06 360 ALA A CA 1
ATOM 2683 C C . ALA A 1 360 ? -17.312 -17.922 -0.755 1 98.06 360 ALA A C 1
ATOM 2685 O O . ALA A 1 360 ? -17.453 -16.734 -1.025 1 98.06 360 ALA A O 1
ATOM 2686 N N . MET A 1 361 ? -18.297 -18.719 -0.363 1 97.38 361 MET A N 1
ATOM 2687 C CA . MET A 1 361 ? -19.656 -18.188 -0.184 1 97.38 361 MET A CA 1
ATOM 2688 C C . MET A 1 361 ? -19.688 -17.141 0.922 1 97.38 361 MET A C 1
ATOM 2690 O O . MET A 1 361 ? -20.297 -16.078 0.763 1 97.38 361 MET A O 1
ATOM 2694 N N . ILE A 1 362 ? -19 -17.406 2.045 1 97.75 362 ILE A N 1
ATOM 2695 C CA . ILE A 1 362 ? -18.938 -16.484 3.172 1 97.75 362 ILE A CA 1
ATOM 2696 C C . ILE A 1 362 ? -18.203 -15.203 2.754 1 97.75 362 ILE A C 1
ATOM 2698 O O . ILE A 1 362 ? -18.656 -14.094 3.059 1 97.75 362 ILE A O 1
ATOM 2702 N N . ALA A 1 363 ? -17.094 -15.398 2.025 1 97.88 363 ALA A N 1
ATOM 2703 C CA . ALA A 1 363 ? -16.344 -14.242 1.552 1 97.88 363 ALA A CA 1
ATOM 2704 C C . ALA A 1 363 ? -17.188 -13.367 0.636 1 97.88 363 ALA A C 1
ATOM 2706 O O . ALA A 1 363 ? -17.141 -12.133 0.727 1 97.88 363 ALA A O 1
ATOM 2707 N N . TYR A 1 364 ? -17.984 -14 -0.282 1 97.62 364 TYR A N 1
ATOM 2708 C CA . TYR A 1 364 ? -18.891 -13.266 -1.146 1 97.62 364 TYR A CA 1
ATOM 2709 C C . TYR A 1 364 ? -19.922 -12.492 -0.324 1 97.62 364 TYR A C 1
ATOM 2711 O O . TYR A 1 364 ? -20.125 -11.297 -0.555 1 97.62 364 TYR A O 1
ATOM 2719 N N . GLY A 1 365 ? -20.5 -13.117 0.605 1 97.56 365 GLY A N 1
ATOM 2720 C CA . GLY A 1 365 ? -21.469 -12.461 1.474 1 97.56 365 GLY A CA 1
ATOM 2721 C C . GLY A 1 365 ? -20.891 -11.281 2.225 1 97.56 365 GLY A C 1
ATOM 2722 O O . GLY A 1 365 ? -21.516 -10.219 2.301 1 97.56 365 GLY A O 1
ATOM 2723 N N . ASN A 1 366 ? -19.688 -11.469 2.828 1 97.31 366 ASN A N 1
ATOM 2724 C CA . ASN A 1 366 ? -19.016 -10.391 3.537 1 97.31 366 ASN A CA 1
ATOM 2725 C C . ASN A 1 366 ? -18.75 -9.195 2.621 1 97.31 366 ASN A C 1
ATOM 2727 O O . ASN A 1 366 ? -18.984 -8.047 3.012 1 97.31 366 ASN A O 1
ATOM 2731 N N . SER A 1 367 ? -18.297 -9.461 1.42 1 97.81 367 SER A N 1
ATOM 2732 C CA . SER A 1 367 ? -18.047 -8.398 0.456 1 97.81 367 SER A CA 1
ATOM 2733 C C . SER A 1 367 ? -19.328 -7.68 0.067 1 97.81 367 SER A C 1
ATOM 2735 O O . SER A 1 367 ? -19.344 -6.453 -0.077 1 97.81 367 SER A O 1
ATOM 2737 N N . ALA A 1 368 ? -20.344 -8.453 -0.127 1 97 368 ALA A N 1
ATOM 2738 C CA . ALA A 1 368 ? -21.641 -7.879 -0.473 1 97 368 ALA A CA 1
ATOM 2739 C C . ALA A 1 368 ? -22.141 -6.953 0.63 1 97 368 ALA A C 1
ATOM 2741 O O . ALA A 1 368 ? -22.547 -5.824 0.361 1 97 368 ALA A O 1
ATOM 2742 N N . LEU A 1 369 ? -22.094 -7.387 1.901 1 96.88 369 LEU A N 1
ATOM 2743 C CA . LEU A 1 369 ? -22.547 -6.578 3.027 1 96.88 369 LEU A CA 1
ATOM 2744 C C . LEU A 1 369 ? -21.719 -5.305 3.15 1 96.88 369 LEU A C 1
ATOM 2746 O O . LEU A 1 369 ? -22.266 -4.227 3.418 1 96.88 369 LEU A O 1
ATOM 2750 N N . GLN A 1 370 ? -20.453 -5.473 2.965 1 97.44 370 GLN A N 1
ATOM 2751 C CA . GLN A 1 370 ? -19.594 -4.297 3.008 1 97.44 370 GLN A CA 1
ATOM 2752 C C . GLN A 1 370 ? -19.969 -3.291 1.929 1 97.44 370 GLN A C 1
ATOM 2754 O O . GLN A 1 370 ? -20.047 -2.088 2.193 1 97.44 370 GLN A O 1
ATOM 2759 N N . ALA A 1 371 ? -20.172 -3.758 0.709 1 97.38 371 ALA A N 1
ATOM 2760 C CA . ALA A 1 371 ? -20.547 -2.889 -0.404 1 97.38 371 ALA A CA 1
ATOM 2761 C C . ALA A 1 371 ? -21.859 -2.176 -0.127 1 97.38 371 ALA A C 1
ATOM 2763 O O . ALA A 1 371 ? -22 -0.979 -0.395 1 97.38 371 ALA A O 1
ATOM 2764 N N . LEU A 1 372 ? -22.859 -2.887 0.414 1 96.19 372 LEU A N 1
ATOM 2765 C CA . LEU A 1 372 ? -24.156 -2.301 0.772 1 96.19 372 LEU A CA 1
ATOM 2766 C C . LEU A 1 372 ? -23.984 -1.218 1.831 1 96.19 372 LEU A C 1
ATOM 2768 O O . LEU A 1 372 ? -24.594 -0.151 1.739 1 96.19 372 LEU A O 1
ATOM 2772 N N . GLY A 1 373 ? -23.125 -1.503 2.811 1 96.44 373 GLY A N 1
ATOM 2773 C CA . GLY A 1 373 ? -22.828 -0.511 3.828 1 96.44 373 GLY A CA 1
ATOM 2774 C C . GLY A 1 373 ? -22.172 0.739 3.264 1 96.44 373 GLY A C 1
ATOM 2775 O O . GLY A 1 373 ? -22.453 1.851 3.713 1 96.44 373 GLY A O 1
ATOM 2776 N N . GLU A 1 374 ? -21.281 0.578 2.309 1 97.25 374 GLU A N 1
ATOM 2777 C CA . GLU A 1 374 ? -20.609 1.713 1.671 1 97.25 374 GLU A CA 1
ATOM 2778 C C . GLU A 1 374 ? -21.625 2.645 1.015 1 97.25 374 GLU A C 1
ATOM 2780 O O . GLU A 1 374 ? -21.531 3.867 1.136 1 97.25 374 GLU A O 1
ATOM 2785 N N . VAL A 1 375 ? -22.625 2.082 0.338 1 96.19 375 VAL A N 1
ATOM 2786 C CA . VAL A 1 375 ? -23.625 2.889 -0.345 1 96.19 375 VAL A CA 1
ATOM 2787 C C . VAL A 1 375 ? -24.516 3.588 0.683 1 96.19 375 VAL A C 1
ATOM 2789 O O . VAL A 1 375 ? -24.703 4.805 0.625 1 96.19 375 VAL A O 1
ATOM 2792 N N . ASP A 1 376 ? -25.016 2.861 1.678 1 95.69 376 ASP A N 1
ATOM 2793 C CA . ASP A 1 376 ? -25.906 3.438 2.672 1 95.69 376 ASP A CA 1
ATOM 2794 C C . ASP A 1 376 ? -25.219 4.527 3.482 1 95.69 376 ASP A C 1
ATOM 2796 O O . ASP A 1 376 ? -25.766 5.602 3.697 1 95.69 376 ASP A O 1
ATOM 2800 N N . ALA A 1 377 ? -23.984 4.219 3.904 1 96.44 377 ALA A N 1
ATOM 2801 C CA . ALA A 1 377 ? -23.203 5.215 4.629 1 96.44 377 ALA A CA 1
ATOM 2802 C C . ALA A 1 377 ? -22.922 6.434 3.758 1 96.44 377 ALA A C 1
ATOM 2804 O O . ALA A 1 377 ? -22.953 7.57 4.238 1 96.44 377 ALA A O 1
ATOM 2805 N N . GLY A 1 378 ? -22.641 6.168 2.498 1 96.62 378 GLY A N 1
ATOM 2806 C CA . GLY A 1 378 ? -22.406 7.258 1.567 1 96.62 378 GLY A CA 1
ATOM 2807 C C . GLY A 1 378 ? -23.609 8.148 1.365 1 96.62 378 GLY A C 1
ATOM 2808 O O . GLY A 1 378 ? -23.484 9.375 1.311 1 96.62 378 GLY A O 1
ATOM 2809 N N . LEU A 1 379 ? -24.781 7.574 1.26 1 95.31 379 LEU A N 1
ATOM 2810 C CA . LEU A 1 379 ? -26.016 8.328 1.099 1 95.31 379 LEU A CA 1
ATOM 2811 C C . LEU A 1 379 ? -26.266 9.227 2.307 1 95.31 379 LEU A C 1
ATOM 2813 O O . LEU A 1 379 ? -26.641 10.391 2.154 1 95.31 379 LEU A O 1
ATOM 2817 N N . ARG A 1 380 ? -26.047 8.711 3.514 1 96 380 ARG A N 1
ATOM 2818 C CA . ARG A 1 380 ? -26.203 9.508 4.727 1 96 380 ARG A CA 1
ATOM 2819 C C . ARG A 1 380 ? -25.203 10.656 4.77 1 96 380 ARG A C 1
ATOM 2821 O O . ARG A 1 380 ? -25.547 11.781 5.113 1 96 380 ARG A O 1
ATOM 2828 N N . ALA A 1 381 ? -23.984 10.336 4.449 1 97.31 381 ALA A N 1
ATOM 2829 C CA . ALA A 1 381 ? -22.938 11.359 4.449 1 97.31 381 ALA A CA 1
ATOM 2830 C C . ALA A 1 381 ? -23.25 12.469 3.455 1 97.31 381 ALA A C 1
ATOM 2832 O O . ALA A 1 381 ? -23.016 13.648 3.734 1 97.31 381 ALA A O 1
ATOM 2833 N N . GLU A 1 382 ? -23.844 12.102 2.297 1 95.56 382 GLU A N 1
ATOM 2834 C CA . GLU A 1 382 ? -24.188 13.078 1.269 1 95.56 382 GLU A CA 1
ATOM 2835 C C . GLU A 1 382 ? -25.188 14.102 1.799 1 95.56 382 GLU A C 1
ATOM 2837 O O . GLU A 1 382 ? -25.031 15.305 1.596 1 95.56 382 GLU A O 1
ATOM 2842 N N . SER A 1 383 ? -26.188 13.648 2.443 1 94.31 383 SER A N 1
ATOM 2843 C CA . SER A 1 383 ? -27.203 14.539 3 1 94.31 383 SER A CA 1
ATOM 2844 C C . SER A 1 383 ? -26.609 15.461 4.062 1 94.31 383 SER A C 1
ATOM 2846 O O . SER A 1 383 ? -26.891 16.656 4.078 1 94.31 383 SER A O 1
ATOM 2848 N N . ASN A 1 384 ? -25.766 14.891 4.879 1 96.88 384 ASN A N 1
ATOM 2849 C CA . ASN A 1 384 ? -25.109 15.664 5.934 1 96.88 384 ASN A CA 1
ATOM 2850 C C . ASN A 1 384 ? -24.203 16.75 5.355 1 96.88 384 ASN A C 1
ATOM 2852 O O . ASN A 1 384 ? -24.281 17.906 5.75 1 96.88 384 ASN A O 1
ATOM 2856 N N . LEU A 1 385 ? -23.391 16.375 4.391 1 97.56 385 LEU A N 1
ATOM 2857 C CA . LEU A 1 385 ? -22.422 17.297 3.795 1 97.56 385 LEU A CA 1
ATOM 2858 C C . LEU A 1 385 ? -23.141 18.391 3.016 1 97.56 385 LEU A C 1
ATOM 2860 O O . LEU A 1 385 ? -22.703 19.547 3.002 1 97.56 385 LEU A O 1
ATOM 2864 N N . ALA A 1 386 ? -24.281 18.078 2.373 1 95.75 386 ALA A N 1
ATOM 2865 C CA . ALA A 1 386 ? -25.078 19.078 1.66 1 95.75 386 ALA A CA 1
ATOM 2866 C C . ALA A 1 386 ? -25.609 20.141 2.619 1 95.75 386 ALA A C 1
ATOM 2868 O O . ALA A 1 386 ? -25.531 21.328 2.334 1 95.75 386 ALA A O 1
ATOM 2869 N N . ASP A 1 387 ? -26.062 19.703 3.789 1 96.44 387 ASP A N 1
ATOM 2870 C CA . ASP A 1 387 ? -26.578 20.625 4.797 1 96.44 387 ASP A CA 1
ATOM 2871 C C . ASP A 1 387 ? -25.453 21.5 5.355 1 96.44 387 ASP A C 1
ATOM 2873 O O . ASP A 1 387 ? -25.625 22.719 5.504 1 96.44 387 ASP A O 1
ATOM 2877 N N . ARG A 1 388 ? -24.344 20.875 5.66 1 98 388 ARG A N 1
ATOM 2878 C CA . ARG A 1 388 ? -23.219 21.625 6.18 1 98 388 ARG A CA 1
ATOM 2879 C C . ARG A 1 388 ? -22.719 22.656 5.16 1 98 388 ARG A C 1
ATOM 2881 O O . ARG A 1 388 ? -22.359 23.781 5.523 1 98 388 ARG A O 1
ATOM 2888 N N . THR A 1 389 ? -22.719 22.281 3.863 1 97.44 389 THR A N 1
ATOM 2889 C CA . THR A 1 389 ? -22.281 23.188 2.812 1 97.44 389 THR A CA 1
ATOM 2890 C C . THR A 1 389 ? -23.172 24.422 2.752 1 97.44 389 THR A C 1
ATOM 2892 O O . THR A 1 389 ? -22.672 25.547 2.633 1 97.44 389 THR A O 1
ATOM 2895 N N . ARG A 1 390 ? -24.469 24.25 2.922 1 96.69 390 ARG A N 1
ATOM 2896 C CA . ARG A 1 390 ? -25.406 25.375 2.928 1 96.69 390 ARG A CA 1
ATOM 2897 C C . ARG A 1 390 ? -25.141 26.297 4.113 1 96.69 390 ARG A C 1
ATOM 2899 O O . ARG A 1 390 ? -25.094 27.516 3.955 1 96.69 390 ARG A O 1
ATOM 2906 N N . GLN A 1 391 ? -24.875 25.688 5.297 1 98 391 GLN A N 1
ATOM 2907 C CA . GLN A 1 391 ? -24.625 26.469 6.5 1 98 391 GLN A CA 1
ATOM 2908 C C . GLN A 1 391 ? -23.344 27.281 6.367 1 98 391 GLN A C 1
ATOM 2910 O O . GLN A 1 391 ? -23.312 28.469 6.715 1 98 391 GLN A O 1
ATOM 2915 N N . LEU A 1 392 ? -22.297 26.688 5.832 1 98.12 392 LEU A N 1
ATOM 2916 C CA . LEU A 1 392 ? -21 27.375 5.719 1 98.12 392 LEU A CA 1
ATOM 2917 C C . LEU A 1 392 ? -21.047 28.406 4.605 1 98.12 392 LEU A C 1
ATOM 2919 O O . LEU A 1 392 ? -20.391 29.453 4.707 1 98.12 392 LEU A O 1
ATOM 2923 N N . GLN A 1 393 ? -21.875 28.125 3.531 1 97.69 393 GLN A N 1
ATOM 2924 C CA . GLN A 1 393 ? -22.078 29.156 2.506 1 97.69 393 GLN A CA 1
ATOM 2925 C C . GLN A 1 393 ? -22.766 30.391 3.088 1 97.69 393 GLN A C 1
ATOM 2927 O O . GLN A 1 393 ? -22.375 31.516 2.791 1 97.69 393 GLN A O 1
ATOM 2932 N N . ASP A 1 394 ? -23.75 30.172 3.957 1 97.88 394 ASP A N 1
ATOM 2933 C CA . ASP A 1 394 ? -24.406 31.281 4.637 1 97.88 394 ASP A CA 1
ATOM 2934 C C . ASP A 1 394 ? -23.438 32.031 5.531 1 97.88 394 ASP A C 1
ATOM 2936 O O . ASP A 1 394 ? -23.469 33.281 5.594 1 97.88 394 ASP A O 1
ATOM 2940 N N . ARG A 1 395 ? -22.547 31.281 6.195 1 98.19 395 ARG A N 1
ATOM 2941 C CA . ARG A 1 395 ? -21.516 31.906 7.035 1 98.19 395 ARG A CA 1
ATOM 2942 C C . ARG A 1 395 ? -20.609 32.812 6.211 1 98.19 395 ARG A C 1
ATOM 2944 O O . ARG A 1 395 ? -20.281 33.906 6.637 1 98.19 395 ARG A O 1
ATOM 2951 N N . VAL A 1 396 ? -20.234 32.375 5.02 1 98.31 396 VAL A N 1
ATOM 2952 C CA . VAL A 1 396 ? -19.391 33.188 4.145 1 98.31 396 VAL A CA 1
ATOM 2953 C C . VAL A 1 396 ? -20.141 34.438 3.691 1 98.31 396 VAL A C 1
ATOM 2955 O O . VAL A 1 396 ? -19.609 35.562 3.732 1 98.31 396 VAL A O 1
ATOM 2958 N N . ASN A 1 397 ? -21.422 34.312 3.375 1 98 397 ASN A N 1
ATOM 2959 C CA . ASN A 1 397 ? -22.234 35.438 2.943 1 98 397 ASN A CA 1
ATOM 2960 C C . ASN A 1 397 ? -22.391 36.469 4.051 1 98 397 ASN A C 1
ATOM 2962 O O . ASN A 1 397 ? -22.234 37.688 3.803 1 98 397 ASN A O 1
ATOM 2966 N N . GLU A 1 398 ? -22.641 36 5.238 1 97.88 398 GLU A N 1
ATOM 2967 C CA . GLU A 1 398 ? -22.797 36.906 6.375 1 97.88 398 GLU A CA 1
ATOM 2968 C C . GLU A 1 398 ? -21.484 37.625 6.695 1 97.88 398 GLU A C 1
ATOM 2970 O O . GLU A 1 398 ? -21.469 38.781 7.047 1 97.88 398 GLU A O 1
ATOM 2975 N N . SER A 1 399 ? -20.391 36.844 6.594 1 97.94 399 SER A N 1
ATOM 2976 C CA . SER A 1 399 ? -19.078 37.438 6.848 1 97.94 399 SER A CA 1
ATOM 2977 C C . SER A 1 399 ? -18.734 38.5 5.801 1 97.94 399 SER A C 1
ATOM 2979 O O . SER A 1 399 ? -18.109 39.5 6.121 1 97.94 399 SER A O 1
ATOM 2981 N N . GLN A 1 400 ? -19.109 38.25 4.535 1 97.5 400 GLN A N 1
ATOM 2982 C CA . GLN A 1 400 ? -18.906 39.219 3.469 1 97.5 400 GLN A CA 1
ATOM 2983 C C . GLN A 1 400 ? -19.688 40.5 3.719 1 97.5 400 GLN A C 1
ATOM 2985 O O . GLN A 1 400 ? -19.172 41.625 3.516 1 97.5 400 GLN A O 1
ATOM 2990 N N . LEU A 1 401 ? -20.922 40.375 4.23 1 96.94 401 LEU A N 1
ATOM 2991 C CA . LEU A 1 401 ? -21.75 41.531 4.57 1 96.94 401 LEU A CA 1
ATOM 2992 C C . LEU A 1 401 ? -21.141 42.312 5.719 1 96.94 401 LEU A C 1
ATOM 2994 O O . LEU A 1 401 ? -21.172 43.562 5.715 1 96.94 401 LEU A O 1
ATOM 2998 N N . LEU A 1 402 ? -20.609 41.562 6.66 1 96.94 402 LEU A N 1
ATOM 2999 C CA . LEU A 1 402 ? -19.969 42.188 7.801 1 96.94 402 LEU A CA 1
ATOM 3000 C C . LEU A 1 402 ? -18.781 43.031 7.355 1 96.94 402 LEU A C 1
ATOM 3002 O O . LEU A 1 402 ? -18.578 44.156 7.852 1 96.94 402 LEU A O 1
ATOM 3006 N N . VAL A 1 403 ? -17.969 42.562 6.387 1 97 403 VAL A N 1
ATOM 3007 C CA . VAL A 1 403 ? -16.828 43.281 5.863 1 97 403 VAL A CA 1
ATOM 3008 C C . VAL A 1 403 ? -17.312 44.562 5.172 1 97 403 VAL A C 1
ATOM 3010 O O . VAL A 1 403 ? -16.781 45.656 5.402 1 97 403 VAL A O 1
ATOM 3013 N N . GLN A 1 404 ? -18.375 44.531 4.398 1 96.75 404 GLN A N 1
ATOM 3014 C CA . GLN A 1 404 ? -18.922 45.656 3.678 1 96.75 404 GLN A CA 1
ATOM 3015 C C . GLN A 1 404 ? -19.453 46.719 4.641 1 96.75 404 GLN A C 1
ATOM 3017 O O . GLN A 1 404 ? -19.219 47.906 4.445 1 96.75 404 GLN A O 1
ATOM 3022 N N . ARG A 1 405 ? -20.094 46.312 5.664 1 96.25 405 ARG A N 1
ATOM 3023 C CA . ARG A 1 405 ? -20.641 47.219 6.652 1 96.25 405 ARG A CA 1
ATOM 3024 C C . ARG A 1 405 ? -19.531 47.938 7.426 1 96.25 405 ARG A C 1
ATOM 3026 O O . ARG A 1 405 ? -19.594 49.125 7.676 1 96.25 405 ARG A O 1
ATOM 3033 N N . GLU A 1 406 ? -18.531 47.094 7.773 1 96 406 GLU A N 1
ATOM 3034 C CA . GLU A 1 406 ? -17.422 47.688 8.5 1 96 406 GLU A CA 1
ATOM 3035 C C . GLU A 1 406 ? -16.656 48.688 7.621 1 96 406 GLU A C 1
ATOM 3037 O O . GLU A 1 406 ? -16.172 49.719 8.117 1 96 406 GLU A O 1
ATOM 3042 N N . GLU A 1 407 ? -16.516 48.438 6.32 1 95.25 407 GLU A N 1
ATOM 3043 C CA . GLU A 1 407 ? -15.898 49.375 5.383 1 95.25 407 GLU A CA 1
ATOM 3044 C C . GLU A 1 407 ? -16.672 50.688 5.305 1 95.25 407 GLU A C 1
ATOM 3046 O O . GLU A 1 407 ? -16.078 51.75 5.301 1 95.25 407 GLU A O 1
ATOM 3051 N N . ALA A 1 408 ? -17.984 50.594 5.324 1 95 408 ALA A N 1
ATOM 3052 C CA . ALA A 1 408 ? -18.828 51.781 5.281 1 95 408 ALA A CA 1
ATOM 3053 C C . ALA A 1 408 ? -18.688 52.594 6.555 1 95 408 ALA A C 1
ATOM 3055 O O . ALA A 1 408 ? -18.609 53.844 6.496 1 95 408 ALA A O 1
ATOM 3056 N N . ARG A 1 409 ? -18.562 51.938 7.672 1 94.88 409 ARG A N 1
ATOM 3057 C CA . ARG A 1 409 ? -18.438 52.625 8.953 1 94.88 409 ARG A CA 1
ATOM 3058 C C . ARG A 1 409 ? -17.094 53.344 9.047 1 94.88 409 ARG A C 1
ATOM 3060 O O . ARG A 1 409 ? -17.016 54.469 9.547 1 94.88 409 ARG A O 1
ATOM 3067 N N . VAL A 1 410 ? -16.094 52.688 8.547 1 92.81 410 VAL A N 1
ATOM 3068 C CA . VAL A 1 410 ? -14.758 53.281 8.578 1 92.81 410 VAL A CA 1
ATOM 3069 C C . VAL A 1 410 ? -14.703 54.5 7.652 1 92.81 410 VAL A C 1
ATOM 3071 O O . VAL A 1 410 ? -14.062 55.5 7.973 1 92.81 410 VAL A O 1
ATOM 3074 N N . SER A 1 411 ? -15.398 54.438 6.574 1 92.19 411 SER A N 1
ATOM 3075 C CA . SER A 1 411 ? -15.383 55.531 5.59 1 92.19 411 SER A CA 1
ATOM 3076 C C . SER A 1 411 ? -16.016 56.781 6.145 1 92.19 411 SER A C 1
ATOM 3078 O O . SER A 1 411 ? -15.648 57.906 5.746 1 92.19 411 SER A O 1
ATOM 3080 N N . ILE A 1 412 ? -16.875 56.688 7.152 1 93.62 412 ILE A N 1
ATOM 3081 C CA . ILE A 1 412 ? -17.531 57.844 7.719 1 93.62 412 ILE A CA 1
ATOM 3082 C C . ILE A 1 412 ? -16.953 58.156 9.102 1 93.62 412 ILE A C 1
ATOM 3084 O O . ILE A 1 412 ? -17.516 58.938 9.859 1 93.62 412 ILE A O 1
ATOM 3088 N N . GLY A 1 413 ? -15.844 57.469 9.445 1 90.19 413 GLY A N 1
ATOM 3089 C CA . GLY A 1 413 ? -15.117 57.719 10.672 1 90.19 413 GLY A CA 1
ATOM 3090 C C . GLY A 1 413 ? -15.781 57.125 11.898 1 90.19 413 GLY A C 1
ATOM 3091 O O . GLY A 1 413 ? -15.43 57.469 13.031 1 90.19 413 GLY A O 1
ATOM 3092 N N . ALA A 1 414 ? -16.672 56.188 11.703 1 90.25 414 ALA A N 1
ATOM 3093 C CA . ALA A 1 414 ? -17.469 55.656 12.797 1 90.25 414 ALA A CA 1
ATOM 3094 C C . ALA A 1 414 ? -16.797 54.406 13.383 1 90.25 414 ALA A C 1
ATOM 3096 O O . ALA A 1 414 ? -17.25 53.875 14.406 1 90.25 414 ALA A O 1
ATOM 3097 N N . SER A 1 415 ? -15.742 53.906 12.734 1 87.06 415 SER A N 1
ATOM 3098 C CA . SER A 1 415 ? -15.07 52.719 13.242 1 87.06 415 SER A CA 1
ATOM 3099 C C . SER A 1 415 ? -13.578 52.75 12.922 1 87.06 415 SER A C 1
ATOM 3101 O O . SER A 1 415 ? -13.141 53.5 12.055 1 87.06 415 SER A O 1
ATOM 3103 N N . ASP A 1 416 ? -12.906 51.969 13.641 1 90.31 416 ASP A N 1
ATOM 3104 C CA . ASP A 1 416 ? -11.469 51.781 13.469 1 90.31 416 ASP A CA 1
ATOM 3105 C C . ASP A 1 416 ? -11.164 50.906 12.258 1 90.31 416 ASP A C 1
ATOM 3107 O O . ASP A 1 416 ? -11.812 49.875 12.047 1 90.31 416 ASP A O 1
ATOM 3111 N N . PRO A 1 417 ? -10.195 51.375 11.453 1 90.38 417 PRO A N 1
ATOM 3112 C CA . PRO A 1 417 ? -9.828 50.562 10.273 1 90.38 417 PRO A CA 1
ATOM 3113 C C . PRO A 1 417 ? -9.422 49.156 10.633 1 90.38 417 PRO A C 1
ATOM 3115 O O . PRO A 1 417 ? -9.5 48.25 9.781 1 90.38 417 PRO A O 1
ATOM 3118 N N . ARG A 1 418 ? -8.938 48.844 11.812 1 93.19 418 ARG A N 1
ATOM 3119 C CA . ARG A 1 418 ? -8.594 47.469 12.25 1 93.19 418 ARG A CA 1
ATOM 3120 C C . ARG A 1 418 ? -9.82 46.562 12.234 1 93.19 418 ARG A C 1
ATOM 3122 O O . ARG A 1 418 ? -9.703 45.375 12.055 1 93.19 418 ARG A O 1
ATOM 3129 N N . GLY A 1 419 ? -10.906 47.188 12.461 1 93.38 419 GLY A N 1
ATOM 3130 C CA . GLY A 1 419 ? -12.148 46.438 12.445 1 93.38 419 GLY A CA 1
ATOM 3131 C C . GLY A 1 419 ? -12.438 45.781 11.109 1 93.38 419 GLY A C 1
ATOM 3132 O O . GLY A 1 419 ? -12.891 44.625 11.062 1 93.38 419 GLY A O 1
ATOM 3133 N N . VAL A 1 420 ? -12.141 46.562 9.969 1 95.56 420 VAL A N 1
ATOM 3134 C CA . VAL A 1 420 ? -12.328 46.031 8.625 1 95.56 420 VAL A CA 1
ATOM 3135 C C . VAL A 1 420 ? -11.398 44.844 8.422 1 95.56 420 VAL A C 1
ATOM 3137 O O . VAL A 1 420 ? -11.82 43.812 7.891 1 95.56 420 VAL A O 1
ATOM 3140 N N . LEU A 1 421 ? -10.172 44.969 8.875 1 96.06 421 LEU A N 1
ATOM 3141 C CA . LEU A 1 421 ? -9.18 43.906 8.688 1 96.06 421 LEU A CA 1
ATOM 3142 C C . LEU A 1 421 ? -9.531 42.688 9.516 1 96.06 421 LEU A C 1
ATOM 3144 O O . LEU A 1 421 ? -9.352 41.531 9.062 1 96.06 421 LEU A O 1
ATOM 3148 N N . LYS A 1 422 ? -10.086 42.812 10.695 1 95.38 422 LYS A N 1
ATOM 3149 C CA . LYS A 1 422 ? -10.539 41.688 11.523 1 95.38 422 LYS A CA 1
ATOM 3150 C C . LYS A 1 422 ? -11.727 41 10.875 1 95.38 422 LYS A C 1
ATOM 3152 O O . LYS A 1 422 ? -11.797 39.75 10.891 1 95.38 422 LYS A O 1
ATOM 3157 N N . ALA A 1 423 ? -12.57 41.812 10.336 1 96.12 423 ALA A N 1
ATOM 3158 C CA . ALA A 1 423 ? -13.703 41.25 9.617 1 96.12 423 ALA A CA 1
ATOM 3159 C C . ALA A 1 423 ? -13.234 40.438 8.398 1 96.12 423 ALA A C 1
ATOM 3161 O O . ALA A 1 423 ? -13.789 39.375 8.094 1 96.12 423 ALA A O 1
ATOM 3162 N N . ARG A 1 424 ? -12.242 40.969 7.723 1 97.25 424 ARG A N 1
ATOM 3163 C CA . ARG A 1 424 ? -11.688 40.25 6.562 1 97.25 424 ARG A CA 1
ATOM 3164 C C . ARG A 1 424 ? -11.039 38.938 6.973 1 97.25 424 ARG A C 1
ATOM 3166 O O . ARG A 1 424 ? -11.164 37.938 6.262 1 97.25 424 ARG A O 1
ATOM 3173 N N . GLN A 1 425 ? -10.391 38.938 8.109 1 97.06 425 GLN A N 1
ATOM 3174 C CA . GLN A 1 425 ? -9.812 37.688 8.633 1 97.06 425 GLN A CA 1
ATOM 3175 C C . GLN A 1 425 ? -10.891 36.656 8.906 1 97.06 425 GLN A C 1
ATOM 3177 O O . GLN A 1 425 ? -10.719 35.469 8.578 1 97.06 425 GLN A O 1
ATOM 3182 N N . THR A 1 426 ? -11.906 37.094 9.469 1 96.38 426 THR A N 1
ATOM 3183 C CA . THR A 1 426 ? -13.031 36.219 9.773 1 96.38 426 THR A CA 1
ATOM 3184 C C . THR A 1 426 ? -13.648 35.656 8.492 1 96.38 426 THR A C 1
ATOM 3186 O O . THR A 1 426 ? -13.992 34.469 8.414 1 96.38 426 THR A O 1
ATOM 3189 N N . MET A 1 427 ? -13.773 36.562 7.453 1 97.81 427 MET A N 1
ATOM 3190 C CA . MET A 1 427 ? -14.312 36.125 6.16 1 97.81 427 MET A CA 1
ATOM 3191 C C . MET A 1 427 ? -13.406 35.094 5.508 1 97.81 427 MET A C 1
ATOM 3193 O O . MET A 1 427 ? -13.891 34.094 4.996 1 97.81 427 MET A O 1
ATOM 3197 N N . LEU A 1 428 ? -12.094 35.312 5.586 1 98.31 428 LEU A N 1
ATOM 3198 C CA . LEU A 1 428 ? -11.148 34.375 4.996 1 98.31 428 LEU A CA 1
ATOM 3199 C C . LEU A 1 428 ? -11.211 33.031 5.699 1 98.31 428 LEU A C 1
ATOM 3201 O O . LEU A 1 428 ? -11.141 31.984 5.051 1 98.31 428 LEU A O 1
ATOM 3205 N N . ALA A 1 429 ? -11.375 33 7.02 1 97.69 429 ALA A N 1
ATOM 3206 C CA . ALA A 1 429 ? -11.523 31.75 7.773 1 97.69 429 ALA A CA 1
ATOM 3207 C C . ALA A 1 429 ? -12.781 31 7.352 1 97.69 429 ALA A C 1
ATOM 3209 O O . ALA A 1 429 ? -12.758 29.781 7.18 1 97.69 429 ALA A O 1
ATOM 3210 N N . ALA A 1 430 ? -13.836 31.75 7.18 1 98.06 430 ALA A N 1
ATOM 3211 C CA . ALA A 1 430 ? -15.094 31.141 6.727 1 98.06 430 ALA A CA 1
ATOM 3212 C C . ALA A 1 430 ? -14.945 30.547 5.328 1 98.06 430 ALA A C 1
ATOM 3214 O O . ALA A 1 430 ? -15.438 29.453 5.062 1 98.06 430 ALA A O 1
ATOM 3215 N N . GLU A 1 431 ? -14.297 31.297 4.477 1 98.19 431 GLU A N 1
ATOM 3216 C CA . GLU A 1 431 ? -14.07 30.828 3.117 1 98.19 431 GLU A CA 1
ATOM 3217 C C . GLU A 1 431 ? -13.234 29.547 3.111 1 98.19 431 GLU A C 1
ATOM 3219 O O . GLU A 1 431 ? -13.531 28.609 2.361 1 98.19 431 GLU A O 1
ATOM 3224 N N . MET A 1 432 ? -12.195 29.484 3.908 1 98.56 432 MET A N 1
ATOM 3225 C CA . MET A 1 432 ? -11.336 28.297 3.971 1 98.56 432 MET A CA 1
ATOM 3226 C C . MET A 1 432 ? -12.109 27.094 4.492 1 98.56 432 MET A C 1
ATOM 3228 O O . MET A 1 432 ? -11.93 25.984 4 1 98.56 432 MET A O 1
ATOM 3232 N N . ASP A 1 433 ? -12.984 27.297 5.473 1 98.06 433 ASP A N 1
ATOM 3233 C CA . ASP A 1 433 ? -13.82 26.219 5.98 1 98.06 433 ASP A CA 1
ATOM 3234 C C . ASP A 1 433 ? -14.742 25.672 4.887 1 98.06 433 ASP A C 1
ATOM 3236 O O . ASP A 1 433 ? -14.914 24.469 4.758 1 98.06 433 ASP A O 1
ATOM 3240 N N . LEU A 1 434 ? -15.297 26.609 4.102 1 98.31 434 LEU A N 1
ATOM 3241 C CA . LEU A 1 434 ? -16.172 26.219 3.012 1 98.31 434 LEU A CA 1
ATOM 3242 C C . LEU A 1 434 ? -15.406 25.438 1.945 1 98.31 434 LEU A C 1
ATOM 3244 O O . LEU A 1 434 ? -15.891 24.438 1.434 1 98.31 434 LEU A O 1
ATOM 3248 N N . ILE A 1 435 ? -14.203 25.922 1.596 1 98.31 435 ILE A N 1
ATOM 3249 C CA . ILE A 1 435 ? -13.367 25.25 0.603 1 98.31 435 ILE A CA 1
ATOM 3250 C C . ILE A 1 435 ? -13.047 23.828 1.064 1 98.31 435 ILE A C 1
ATOM 3252 O O . ILE A 1 435 ? -13.141 22.875 0.281 1 98.31 435 ILE A O 1
ATOM 3256 N N . HIS A 1 436 ? -12.703 23.625 2.396 1 98.12 436 HIS A N 1
ATOM 3257 C CA . HIS A 1 436 ? -12.445 22.312 2.963 1 98.12 436 HIS A CA 1
ATOM 3258 C C . HIS A 1 436 ? -13.664 21.406 2.818 1 98.12 436 HIS A C 1
ATOM 3260 O O . HIS A 1 436 ? -13.539 20.266 2.355 1 98.12 436 HIS A O 1
ATOM 3266 N N . LEU A 1 437 ? -14.773 21.922 3.184 1 98.31 437 LEU A N 1
ATOM 3267 C CA . LEU A 1 437 ? -15.992 21.125 3.193 1 98.31 437 LEU A CA 1
ATOM 3268 C C . LEU A 1 437 ? -16.406 20.766 1.775 1 98.31 437 LEU A C 1
ATOM 3270 O O . LEU A 1 437 ? -16.875 19.641 1.526 1 98.31 437 LEU A O 1
ATOM 3274 N N . ARG A 1 438 ? -16.297 21.719 0.858 1 98.06 438 ARG A N 1
ATOM 3275 C CA . ARG A 1 438 ? -16.641 21.438 -0.533 1 98.06 438 ARG A CA 1
ATOM 3276 C C . ARG A 1 438 ? -15.75 20.328 -1.091 1 98.06 438 ARG A C 1
ATOM 3278 O O . ARG A 1 438 ? -16.219 19.469 -1.829 1 98.06 438 ARG A O 1
ATOM 3285 N N . GLY A 1 439 ? -14.453 20.375 -0.781 1 98.12 439 GLY A N 1
ATOM 3286 C CA . GLY A 1 439 ? -13.57 19.281 -1.148 1 98.12 439 GLY A CA 1
ATOM 3287 C C . GLY A 1 439 ? -14.008 17.938 -0.579 1 98.12 439 GLY A C 1
ATOM 3288 O O . GLY A 1 439 ? -14 16.922 -1.28 1 98.12 439 GLY A O 1
ATOM 3289 N N . ASP A 1 440 ? -14.398 17.938 0.691 1 98 440 ASP A N 1
ATOM 3290 C CA . ASP A 1 440 ? -14.875 16.719 1.343 1 98 440 ASP A CA 1
ATOM 3291 C C . ASP A 1 440 ? -16.141 16.188 0.657 1 98 440 ASP A C 1
ATOM 3293 O O . ASP A 1 440 ? -16.281 14.984 0.484 1 98 440 ASP A O 1
ATOM 3297 N N . HIS A 1 441 ? -17 17.141 0.322 1 97.94 441 HIS A N 1
ATOM 3298 C CA . HIS A 1 441 ? -18.25 16.75 -0.338 1 97.94 441 HIS A CA 1
ATOM 3299 C C . HIS A 1 441 ? -17.969 16.141 -1.705 1 97.94 441 HIS A C 1
ATOM 3301 O O . HIS A 1 441 ? -18.562 15.109 -2.049 1 97.94 441 HIS A O 1
ATOM 3307 N N . LEU A 1 442 ? -17.109 16.734 -2.486 1 98 442 LEU A N 1
ATOM 3308 C CA . LEU A 1 442 ? -16.75 16.172 -3.787 1 98 442 LEU A CA 1
ATOM 3309 C C . LEU A 1 442 ? -16.141 14.789 -3.635 1 98 442 LEU A C 1
ATOM 3311 O O . LEU A 1 442 ? -16.484 13.867 -4.383 1 98 442 LEU A O 1
ATOM 3315 N N . ASN A 1 443 ? -15.242 14.641 -2.664 1 97.88 443 ASN A N 1
ATOM 3316 C CA . ASN A 1 443 ? -14.633 13.336 -2.406 1 97.88 443 ASN A CA 1
ATOM 3317 C C . ASN A 1 443 ? -15.68 12.297 -2.02 1 97.88 443 ASN A C 1
ATOM 3319 O O . ASN A 1 443 ? -15.617 11.148 -2.463 1 97.88 443 ASN A O 1
ATOM 3323 N N . GLN A 1 444 ? -16.578 12.727 -1.18 1 97.56 444 GLN A N 1
ATOM 3324 C CA . GLN A 1 444 ? -17.656 11.82 -0.773 1 97.56 444 GLN A CA 1
ATOM 3325 C C . GLN A 1 444 ? -18.547 11.453 -1.96 1 97.56 444 GLN A C 1
ATOM 3327 O O . GLN A 1 444 ? -18.984 10.305 -2.076 1 97.56 444 GLN A O 1
ATOM 3332 N N . ARG A 1 445 ? -18.875 12.422 -2.82 1 96.56 445 ARG A N 1
ATOM 3333 C CA . ARG A 1 445 ? -19.656 12.141 -4.02 1 96.56 445 ARG A CA 1
ATOM 3334 C C . ARG A 1 445 ? -18.969 11.102 -4.891 1 96.56 445 ARG A C 1
ATOM 3336 O O . ARG A 1 445 ? -19.609 10.156 -5.363 1 96.56 445 ARG A O 1
ATOM 3343 N N . ILE A 1 446 ? -17.703 11.242 -5.129 1 97.19 446 ILE A N 1
ATOM 3344 C CA . ILE A 1 446 ? -16.938 10.289 -5.922 1 97.19 446 ILE A CA 1
ATOM 3345 C C . ILE A 1 446 ? -17 8.914 -5.27 1 97.19 446 ILE A C 1
ATOM 3347 O O . ILE A 1 446 ? -17.188 7.906 -5.949 1 97.19 446 ILE A O 1
ATOM 3351 N N . ALA A 1 447 ? -16.781 8.859 -3.918 1 97.25 447 ALA A N 1
ATOM 3352 C CA . ALA A 1 447 ? -16.828 7.602 -3.184 1 97.25 447 ALA A CA 1
ATOM 3353 C C . ALA A 1 447 ? -18.188 6.914 -3.365 1 97.25 447 ALA A C 1
ATOM 3355 O O . ALA A 1 447 ? -18.25 5.695 -3.537 1 97.25 447 ALA A O 1
ATOM 3356 N N . LEU A 1 448 ? -19.234 7.707 -3.297 1 96.12 448 LEU A N 1
ATOM 3357 C CA . LEU A 1 448 ? -20.578 7.152 -3.469 1 96.12 448 LEU A CA 1
ATOM 3358 C C . LEU A 1 448 ? -20.766 6.629 -4.887 1 96.12 448 LEU A C 1
ATOM 3360 O O . LEU A 1 448 ? -21.312 5.539 -5.086 1 96.12 448 LEU A O 1
ATOM 3364 N N . LEU A 1 449 ? -20.344 7.379 -5.832 1 95.31 449 LEU A N 1
ATOM 3365 C CA . LEU A 1 449 ? -20.469 6.969 -7.227 1 95.31 449 LEU A CA 1
ATOM 3366 C C . LEU A 1 449 ? -19.703 5.668 -7.477 1 95.31 449 LEU A C 1
ATOM 3368 O O . LEU A 1 449 ? -20.203 4.781 -8.172 1 95.31 449 LEU A O 1
ATOM 3372 N N . LEU A 1 450 ? -18.484 5.547 -6.922 1 95.81 450 LEU A N 1
ATOM 3373 C CA . LEU A 1 450 ? -17.734 4.301 -7.012 1 95.81 450 LEU A CA 1
ATOM 3374 C C . LEU A 1 450 ? -18.469 3.164 -6.32 1 95.81 450 LEU A C 1
ATOM 3376 O O . LEU A 1 450 ? -18.562 2.061 -6.863 1 95.81 450 LEU A O 1
ATOM 3380 N N . ALA A 1 451 ? -18.969 3.473 -5.121 1 96.38 451 ALA A N 1
ATOM 3381 C CA . ALA A 1 451 ? -19.672 2.463 -4.332 1 96.38 451 ALA A CA 1
ATOM 3382 C C . ALA A 1 451 ? -20.875 1.925 -5.086 1 96.38 451 ALA A C 1
ATOM 3384 O O . ALA A 1 451 ? -21.25 0.757 -4.938 1 96.38 451 ALA A O 1
ATOM 3385 N N . LEU A 1 452 ? -21.484 2.729 -5.914 1 94.56 452 LEU A N 1
ATOM 3386 C CA . LEU A 1 452 ? -22.688 2.355 -6.668 1 94.56 452 LEU A CA 1
ATOM 3387 C C . LEU A 1 452 ? -22.312 1.496 -7.875 1 94.56 452 LEU A C 1
ATOM 3389 O O . LEU A 1 452 ? -23.203 0.917 -8.516 1 94.56 452 LEU A O 1
ATOM 3393 N N . GLY A 1 453 ? -21.078 1.375 -8.172 1 91.62 453 GLY A N 1
ATOM 3394 C CA . GLY A 1 453 ? -20.578 0.405 -9.133 1 91.62 453 GLY A CA 1
ATOM 3395 C C . GLY A 1 453 ? -20.688 0.888 -10.57 1 91.62 453 GLY A C 1
ATOM 3396 O O . GLY A 1 453 ? -20.438 0.126 -11.5 1 91.62 453 GLY A O 1
ATOM 3397 N N . GLY A 1 454 ? -21.125 2.135 -10.797 1 82.75 454 GLY A N 1
ATOM 3398 C CA . GLY A 1 454 ? -21.25 2.637 -12.156 1 82.75 454 GLY A CA 1
ATOM 3399 C C . GLY A 1 454 ? -19.906 2.838 -12.844 1 82.75 454 GLY A C 1
ATOM 3400 O O . GLY A 1 454 ? -18.875 2.975 -12.18 1 82.75 454 GLY A O 1
ATOM 3401 N N . ASP A 1 455 ? -20 2.658 -14.188 1 87 455 ASP A N 1
ATOM 3402 C CA . ASP A 1 455 ? -18.797 2.859 -14.992 1 87 455 ASP A CA 1
ATOM 3403 C C . ASP A 1 455 ? -18.406 4.336 -15.039 1 87 455 ASP A C 1
ATOM 3405 O O . ASP A 1 455 ? -19.266 5.211 -15.016 1 87 455 ASP A O 1
ATOM 3409 N N . TRP A 1 456 ? -17.125 4.559 -15.062 1 85.56 456 TRP A N 1
ATOM 3410 C CA . TRP A 1 456 ? -16.594 5.918 -15.023 1 85.56 456 TRP A CA 1
ATOM 3411 C C . TRP A 1 456 ? -16.719 6.594 -16.375 1 85.56 456 TRP A C 1
ATOM 3413 O O . TRP A 1 456 ? -16.766 7.824 -16.469 1 85.56 456 TRP A O 1
ATOM 3423 N N . SER A 1 457 ? -16.656 5.723 -17.422 1 81.88 457 SER A N 1
ATOM 3424 C CA . SER A 1 457 ? -16.703 6.27 -18.766 1 81.88 457 SER A CA 1
ATOM 3425 C C . SER A 1 457 ? -17.672 5.492 -19.641 1 81.88 457 SER A C 1
ATOM 3427 O O . SER A 1 457 ? -18.062 4.371 -19.312 1 81.88 457 SER A O 1
ATOM 3429 N N . ARG A 1 458 ? -18.203 6.211 -20.688 1 68.19 458 ARG A N 1
ATOM 3430 C CA . ARG A 1 458 ? -19.031 5.523 -21.672 1 68.19 458 ARG A CA 1
ATOM 3431 C C . ARG A 1 458 ? -18.188 4.609 -22.562 1 68.19 458 ARG A C 1
ATOM 3433 O O . ARG A 1 458 ? -17.109 4.996 -23.016 1 68.19 458 ARG A O 1
ATOM 3440 N N . LYS A 1 459 ? -18.234 3.258 -22.422 1 56.75 459 LYS A N 1
ATOM 3441 C CA . LYS A 1 459 ? -17.547 2.35 -23.328 1 56.75 459 LYS A CA 1
ATOM 3442 C C . LYS A 1 459 ? -17.688 2.811 -24.781 1 56.75 459 LYS A C 1
ATOM 3444 O O . LYS A 1 459 ? -18.797 3.158 -25.219 1 56.75 459 LYS A O 1
ATOM 3449 N N . ALA A 1 460 ? -16.594 3.334 -25.422 1 43.38 460 ALA A N 1
ATOM 3450 C CA . ALA A 1 460 ? -16.734 3.455 -26.859 1 43.38 460 ALA A CA 1
ATOM 3451 C C . ALA A 1 460 ? -17.234 2.152 -27.484 1 43.38 460 ALA A C 1
ATOM 3453 O O . ALA A 1 460 ? -16.688 1.079 -27.203 1 43.38 460 ALA A O 1
ATOM 3454 N N . MET A 1 461 ? -18.453 1.903 -27.656 1 34.56 461 MET A N 1
ATOM 3455 C CA . MET A 1 461 ? -18.875 0.777 -28.484 1 34.56 461 MET A CA 1
ATOM 3456 C C . MET A 1 461 ? -17.812 0.435 -29.531 1 34.56 461 MET A C 1
ATOM 3458 O O . MET A 1 461 ? -17.469 1.272 -30.359 1 34.56 461 MET A O 1
ATOM 3462 N N . GLU A 1 462 ? -16.75 -0.316 -29.219 1 35.41 462 GLU A N 1
ATOM 3463 C CA . GLU A 1 462 ? -16.094 -0.898 -30.391 1 35.41 462 GLU A CA 1
ATOM 3464 C C . GLU A 1 462 ? -17.125 -1.314 -31.438 1 35.41 462 GLU A C 1
ATOM 3466 O O . GLU A 1 462 ? -18.172 -1.873 -31.109 1 35.41 462 GLU A O 1
ATOM 3471 N N . SER A 1 463 ? -17.281 -0.711 -32.656 1 28.47 463 SER A N 1
ATOM 3472 C CA . SER A 1 463 ? -17.781 -1.374 -33.844 1 28.47 463 SER A CA 1
ATOM 3473 C C . SER A 1 463 ? -17.281 -2.814 -33.938 1 28.47 463 SER A C 1
ATOM 3475 O O . SER A 1 463 ? -16.094 -3.082 -33.75 1 28.47 463 SER A O 1
ATOM 3477 N N . ALA A 1 464 ? -18.141 -3.77 -34 1 20.92 464 ALA A N 1
ATOM 3478 C CA . ALA A 1 464 ? -17.812 -4.992 -34.719 1 20.92 464 ALA A CA 1
ATOM 3479 C C . ALA A 1 464 ? -17.297 -4.68 -36.125 1 20.92 464 ALA A C 1
ATOM 3481 O O . ALA A 1 464 ? -17.875 -3.838 -36.844 1 20.92 464 ALA A O 1
ATOM 3482 N N . MET B 1 1 ? 44.812 -62.156 -47.5 1 31.11 1 MET B N 1
ATOM 3483 C CA . MET B 1 1 ? 43.688 -62.312 -46.594 1 31.11 1 MET B CA 1
ATOM 3484 C C . MET B 1 1 ? 43.469 -61.031 -45.781 1 31.11 1 MET B C 1
ATOM 3486 O O . MET B 1 1 ? 43.969 -60.875 -44.688 1 31.11 1 MET B O 1
ATOM 3490 N N . SER B 1 2 ? 43.438 -59.719 -46.5 1 29.83 2 SER B N 1
ATOM 3491 C CA . SER B 1 2 ? 43.75 -58.312 -46.156 1 29.83 2 SER B CA 1
ATOM 3492 C C . SER B 1 2 ? 42.688 -57.75 -45.219 1 29.83 2 SER B C 1
ATOM 3494 O O . SER B 1 2 ? 41.594 -58.281 -45.094 1 29.83 2 SER B O 1
ATOM 3496 N N . SER B 1 3 ? 42.969 -56.438 -44.688 1 33.41 3 SER B N 1
ATOM 3497 C CA . SER B 1 3 ? 42.875 -55.375 -43.688 1 33.41 3 SER B CA 1
ATOM 3498 C C . SER B 1 3 ? 41.562 -54.594 -43.812 1 33.41 3 SER B C 1
ATOM 3500 O O . SER B 1 3 ? 41.5 -53.438 -43.438 1 33.41 3 SER B O 1
ATOM 3502 N N . SER B 1 4 ? 40.531 -55.062 -44.5 1 38.31 4 SER B N 1
ATOM 3503 C CA . SER B 1 4 ? 39.531 -54.031 -44.719 1 38.31 4 SER B CA 1
ATOM 3504 C C . SER B 1 4 ? 38.906 -53.594 -43.375 1 38.31 4 SER B C 1
ATOM 3506 O O . SER B 1 4 ? 38.156 -54.344 -42.781 1 38.31 4 SER B O 1
ATOM 3508 N N . LEU B 1 5 ? 39.75 -52.969 -42.406 1 36.88 5 LEU B N 1
ATOM 3509 C CA . LEU B 1 5 ? 39.375 -52.312 -41.188 1 36.88 5 LEU B CA 1
ATOM 3510 C C . LEU B 1 5 ? 38.125 -51.438 -41.375 1 36.88 5 LEU B C 1
ATOM 3512 O O . LEU B 1 5 ? 38 -50.781 -42.406 1 36.88 5 LEU B O 1
ATOM 3516 N N . ASN B 1 6 ? 37.094 -51.688 -40.531 1 35.66 6 ASN B N 1
ATOM 3517 C CA . ASN B 1 6 ? 35.75 -51.281 -40.188 1 35.66 6 ASN B CA 1
ATOM 3518 C C . ASN B 1 6 ? 35.625 -49.781 -39.938 1 35.66 6 ASN B C 1
ATOM 3520 O O . ASN B 1 6 ? 36.188 -49.281 -38.969 1 35.66 6 ASN B O 1
ATOM 3524 N N . LYS B 1 7 ? 35.625 -48.844 -40.938 1 40.69 7 LYS B N 1
ATOM 3525 C CA . LYS B 1 7 ? 35.406 -47.375 -40.969 1 40.69 7 LYS B CA 1
ATOM 3526 C C . LYS B 1 7 ? 34.094 -47 -40.312 1 40.69 7 LYS B C 1
ATOM 3528 O O . LYS B 1 7 ? 33.594 -45.906 -40.5 1 40.69 7 LYS B O 1
ATOM 3533 N N . THR B 1 8 ? 33.375 -47.938 -39.656 1 39.59 8 THR B N 1
ATOM 3534 C CA . THR B 1 8 ? 32 -47.531 -39.344 1 39.59 8 THR B CA 1
ATOM 3535 C C . THR B 1 8 ? 32.031 -46.438 -38.25 1 39.59 8 THR B C 1
ATOM 3537 O O . THR B 1 8 ? 30.969 -46.031 -37.75 1 39.59 8 THR B O 1
ATOM 3540 N N . LEU B 1 9 ? 33.188 -46 -37.719 1 38.47 9 LEU B N 1
ATOM 3541 C CA . LEU B 1 9 ? 32.969 -45.375 -36.438 1 38.47 9 LEU B CA 1
ATOM 3542 C C . LEU B 1 9 ? 32.344 -44 -36.625 1 38.47 9 LEU B C 1
ATOM 3544 O O . LEU B 1 9 ? 32.094 -43.281 -35.625 1 38.47 9 LEU B O 1
ATOM 3548 N N . PRO B 1 10 ? 32.281 -43.312 -37.812 1 41.97 10 PRO B N 1
ATOM 3549 C CA . PRO B 1 10 ? 32.219 -41.875 -37.625 1 41.97 10 PRO B CA 1
ATOM 3550 C C . PRO B 1 10 ? 30.891 -41.406 -37.062 1 41.97 10 PRO B C 1
ATOM 3552 O O . PRO B 1 10 ? 30.656 -40.188 -36.938 1 41.97 10 PRO B O 1
ATOM 3555 N N . VAL B 1 11 ? 29.891 -42.219 -37.094 1 41.88 11 VAL B N 1
ATOM 3556 C CA . VAL B 1 11 ? 28.578 -41.594 -36.969 1 41.88 11 VAL B CA 1
ATOM 3557 C C . VAL B 1 11 ? 28.422 -41 -35.562 1 41.88 11 VAL B C 1
ATOM 3559 O O . VAL B 1 11 ? 27.5 -40.25 -35.281 1 41.88 11 VAL B O 1
ATOM 3562 N N . LEU B 1 12 ? 29.281 -41.469 -34.625 1 40.69 12 LEU B N 1
ATOM 3563 C CA . LEU B 1 12 ? 28.969 -41.031 -33.281 1 40.69 12 LEU B CA 1
ATOM 3564 C C . LEU B 1 12 ? 29.344 -39.562 -33.062 1 40.69 12 LEU B C 1
ATOM 3566 O O . LEU B 1 12 ? 29.094 -39.031 -31.984 1 40.69 12 LEU B O 1
ATOM 3570 N N . LEU B 1 13 ? 30.172 -39.031 -33.969 1 41.03 13 LEU B N 1
ATOM 3571 C CA . LEU B 1 13 ? 30.719 -37.719 -33.594 1 41.03 13 LEU B CA 1
ATOM 3572 C C . LEU B 1 13 ? 29.688 -36.625 -33.812 1 41.03 13 LEU B C 1
ATOM 3574 O O . LEU B 1 13 ? 29.922 -35.469 -33.469 1 41.03 13 LEU B O 1
ATOM 3578 N N . VAL B 1 14 ? 28.734 -36.844 -34.594 1 42.75 14 VAL B N 1
ATOM 3579 C CA . VAL B 1 14 ? 27.891 -35.719 -34.906 1 42.75 14 VAL B CA 1
ATOM 3580 C C . VAL B 1 14 ? 27.219 -35.188 -33.656 1 42.75 14 VAL B C 1
ATOM 3582 O O . VAL B 1 14 ? 26.984 -34 -33.5 1 42.75 14 VAL B O 1
ATOM 3585 N N . PRO B 1 15 ? 26.828 -36.156 -32.781 1 42.72 15 PRO B N 1
ATOM 3586 C CA . PRO B 1 15 ? 26 -35.5 -31.75 1 42.72 15 PRO B CA 1
ATOM 3587 C C . PRO B 1 15 ? 26.797 -34.562 -30.859 1 42.72 15 PRO B C 1
ATOM 3589 O O . PRO B 1 15 ? 26.219 -33.75 -30.141 1 42.72 15 PRO B O 1
ATOM 3592 N N . LEU B 1 16 ? 28.078 -34.781 -30.797 1 42.97 16 LEU B N 1
ATOM 3593 C CA . LEU B 1 16 ? 28.797 -34 -29.797 1 42.97 16 LEU B CA 1
ATOM 3594 C C . LEU B 1 16 ? 28.875 -32.531 -30.203 1 42.97 16 LEU B C 1
ATOM 3596 O O . LEU B 1 16 ? 28.969 -31.656 -29.344 1 42.97 16 LEU B O 1
ATOM 3600 N N . ALA B 1 17 ? 29.047 -32.25 -31.453 1 43.72 17 ALA B N 1
ATOM 3601 C CA . ALA B 1 17 ? 29.266 -30.875 -31.844 1 43.72 17 ALA B CA 1
ATOM 3602 C C . ALA B 1 17 ? 28.031 -30.016 -31.547 1 43.72 17 ALA B C 1
ATOM 3604 O O . ALA B 1 17 ? 28.125 -28.797 -31.422 1 43.72 17 ALA B O 1
ATOM 3605 N N . MET B 1 18 ? 26.906 -30.594 -31.656 1 42.41 18 MET B N 1
ATOM 3606 C CA . MET B 1 18 ? 25.719 -29.797 -31.375 1 42.41 18 MET B CA 1
ATOM 3607 C C . MET B 1 18 ? 25.625 -29.469 -29.891 1 42.41 18 MET B C 1
ATOM 3609 O O . MET B 1 18 ? 24.641 -28.859 -29.438 1 42.41 18 MET B O 1
ATOM 3613 N N . LEU B 1 19 ? 26.469 -30.078 -29.141 1 42.94 19 LEU B N 1
ATOM 3614 C CA . LEU B 1 19 ? 26.422 -29.703 -27.734 1 42.94 19 LEU B CA 1
ATOM 3615 C C . LEU B 1 19 ? 26.797 -28.234 -27.531 1 42.94 19 LEU B C 1
ATOM 3617 O O . LEU B 1 19 ? 27.406 -27.875 -26.531 1 42.94 19 LEU B O 1
ATOM 3621 N N . PHE B 1 20 ? 27.094 -27.562 -28.547 1 44.31 20 PHE B N 1
ATOM 3622 C CA . PHE B 1 20 ? 27.188 -26.172 -28.156 1 44.31 20 PHE B CA 1
ATOM 3623 C C . PHE B 1 20 ? 26.047 -25.781 -27.219 1 44.31 20 PHE B C 1
ATOM 3625 O O . PHE B 1 20 ? 24.891 -25.656 -27.656 1 44.31 20 PHE B O 1
ATOM 3632 N N . GLY B 1 21 ? 26 -26.281 -26.016 1 48.75 21 GLY B N 1
ATOM 3633 C CA . GLY B 1 21 ? 25.094 -25.922 -24.953 1 48.75 21 GLY B CA 1
ATOM 3634 C C . GLY B 1 21 ? 24.484 -24.547 -25.141 1 48.75 21 GLY B C 1
ATOM 3635 O O . GLY B 1 21 ? 25.203 -23.547 -25.312 1 48.75 21 GLY B O 1
ATOM 3636 N N . CYS B 1 22 ? 23.328 -24.391 -25.781 1 54.66 22 CYS B N 1
ATOM 3637 C CA . CYS B 1 22 ? 22.5 -23.203 -25.922 1 54.66 22 CYS B CA 1
ATOM 3638 C C . CYS B 1 22 ? 22.641 -22.297 -24.703 1 54.66 22 CYS B C 1
ATOM 3640 O O . CYS B 1 22 ? 22.266 -22.688 -23.594 1 54.66 22 CYS B O 1
ATOM 3642 N N . ALA B 1 23 ? 23.578 -21.516 -24.688 1 71.81 23 ALA B N 1
ATOM 3643 C CA . ALA B 1 23 ? 23.859 -20.5 -23.672 1 71.81 23 ALA B CA 1
ATOM 3644 C C . ALA B 1 23 ? 22.609 -19.719 -23.297 1 71.81 23 ALA B C 1
ATOM 3646 O O . ALA B 1 23 ? 21.844 -19.297 -24.172 1 71.81 23 ALA B O 1
ATOM 3647 N N . LEU B 1 24 ? 22.109 -19.906 -22.062 1 86.38 24 LEU B N 1
ATOM 3648 C CA . LEU B 1 24 ? 21.047 -19.078 -21.516 1 86.38 24 LEU B CA 1
ATOM 3649 C C . LEU B 1 24 ? 21.266 -17.609 -21.859 1 86.38 24 LEU B C 1
ATOM 3651 O O . LEU B 1 24 ? 22.406 -17.125 -21.828 1 86.38 24 LEU B O 1
ATOM 3655 N N . GLN B 1 25 ? 20.312 -17.016 -22.422 1 91.12 25 GLN B N 1
ATOM 3656 C CA . GLN B 1 25 ? 20.375 -15.562 -22.547 1 91.12 25 GLN B CA 1
ATOM 3657 C C . GLN B 1 25 ? 20.484 -14.906 -21.188 1 91.12 25 GLN B C 1
ATOM 3659 O O . GLN B 1 25 ? 19.891 -15.375 -20.203 1 91.12 25 GLN B O 1
ATOM 3664 N N . ALA B 1 26 ? 21.234 -13.898 -21.125 1 92.62 26 ALA B N 1
ATOM 3665 C CA . ALA B 1 26 ? 21.375 -13.141 -19.891 1 92.62 26 ALA B CA 1
ATOM 3666 C C . ALA B 1 26 ? 20.172 -12.219 -19.672 1 92.62 26 ALA B C 1
ATOM 3668 O O . ALA B 1 26 ? 19.609 -11.68 -20.625 1 92.62 26 ALA B O 1
ATOM 3669 N N . PRO B 1 27 ? 19.734 -12.125 -18.422 1 93.81 27 PRO B N 1
ATOM 3670 C CA . PRO B 1 27 ? 18.688 -11.148 -18.141 1 93.81 27 PRO B CA 1
ATOM 3671 C C . PRO B 1 27 ? 19.109 -9.719 -18.469 1 93.81 27 PRO B C 1
ATOM 3673 O O . PRO B 1 27 ? 20.297 -9.453 -18.656 1 93.81 27 PRO B O 1
ATOM 3676 N N . PRO B 1 28 ? 18.141 -8.797 -18.578 1 92 28 PRO B N 1
ATOM 3677 C CA . PRO B 1 28 ? 18.484 -7.414 -18.891 1 92 28 PRO B CA 1
ATOM 3678 C C . PRO B 1 28 ? 19.375 -6.773 -17.828 1 92 28 PRO B C 1
ATOM 3680 O O . PRO B 1 28 ? 19.203 -7.039 -16.641 1 92 28 PRO B O 1
ATOM 3683 N N . ASP B 1 29 ? 20.312 -5.922 -18.312 1 91.31 29 ASP B N 1
ATOM 3684 C CA . ASP B 1 29 ? 21.172 -5.195 -17.391 1 91.31 29 ASP B CA 1
ATOM 3685 C C . ASP B 1 29 ? 20.453 -3.971 -16.828 1 91.31 29 ASP B C 1
ATOM 3687 O O . ASP B 1 29 ? 19.312 -3.693 -17.188 1 91.31 29 ASP B O 1
ATOM 3691 N N . SER B 1 30 ? 21.125 -3.305 -16 1 90.12 30 SER B N 1
ATOM 3692 C CA . SER B 1 30 ? 20.516 -2.191 -15.273 1 90.12 30 SER B CA 1
ATOM 3693 C C . SER B 1 30 ? 20.078 -1.082 -16.234 1 90.12 30 SER B C 1
ATOM 3695 O O . SER B 1 30 ? 19 -0.51 -16.078 1 90.12 30 SER B O 1
ATOM 3697 N N . ALA B 1 31 ? 20.844 -0.732 -17.188 1 87.94 31 ALA B N 1
ATOM 3698 C CA . ALA B 1 31 ? 20.547 0.335 -18.125 1 87.94 31 ALA B CA 1
ATOM 3699 C C . ALA B 1 31 ? 19.312 -0.01 -18.969 1 87.94 31 ALA B C 1
ATOM 3701 O O . ALA B 1 31 ? 18.422 0.828 -19.156 1 87.94 31 ALA B O 1
ATOM 3702 N N . SER B 1 32 ? 19.312 -1.265 -19.438 1 90.69 32 SER B N 1
ATOM 3703 C CA . SER B 1 32 ? 18.172 -1.729 -20.219 1 90.69 32 SER B CA 1
ATOM 3704 C C . SER B 1 32 ? 16.891 -1.744 -19.391 1 90.69 32 SER B C 1
ATOM 3706 O O . SER B 1 32 ? 15.828 -1.358 -19.875 1 90.69 32 SER B O 1
ATOM 3708 N N . LEU B 1 33 ? 16.984 -2.17 -18.203 1 92.5 33 LEU B N 1
ATOM 3709 C CA . LEU B 1 33 ? 15.836 -2.221 -17.297 1 92.5 33 LEU B CA 1
ATOM 3710 C C . LEU B 1 33 ? 15.266 -0.824 -17.062 1 92.5 33 LEU B C 1
ATOM 3712 O O . LEU B 1 33 ? 14.055 -0.618 -17.141 1 92.5 33 LEU B O 1
ATOM 3716 N N . ARG B 1 34 ? 16.141 0.115 -16.812 1 90.56 34 ARG B N 1
ATOM 3717 C CA . ARG B 1 34 ? 15.727 1.491 -16.578 1 90.56 34 ARG B CA 1
ATOM 3718 C C . ARG B 1 34 ? 15 2.068 -17.781 1 90.56 34 ARG B C 1
ATOM 3720 O O . ARG B 1 34 ? 13.945 2.684 -17.641 1 90.56 34 ARG B O 1
ATOM 3727 N N . GLY B 1 35 ? 15.57 1.891 -18.906 1 90.25 35 GLY B N 1
ATOM 3728 C CA . GLY B 1 35 ? 14.969 2.416 -20.125 1 90.25 35 GLY B CA 1
ATOM 3729 C C . GLY B 1 35 ? 13.602 1.836 -20.406 1 90.25 35 GLY B C 1
ATOM 3730 O O . GLY B 1 35 ? 12.695 2.557 -20.828 1 90.25 35 GLY B O 1
ATOM 3731 N N . GLN B 1 36 ? 13.406 0.643 -20.125 1 91.19 36 GLN B N 1
ATOM 3732 C CA . GLN B 1 36 ? 12.164 -0.044 -20.469 1 91.19 36 GLN B CA 1
ATOM 3733 C C . GLN B 1 36 ? 11.117 0.143 -19.375 1 91.19 36 GLN B C 1
ATOM 3735 O O . GLN B 1 36 ? 9.93 0.336 -19.672 1 91.19 36 GLN B O 1
ATOM 3740 N N . ALA B 1 37 ? 11.531 0.171 -18.156 1 91.81 37 ALA B N 1
ATOM 3741 C CA . ALA B 1 37 ? 10.594 0.078 -17.047 1 91.81 37 ALA B CA 1
ATOM 3742 C C . ALA B 1 37 ? 10.25 1.462 -16.5 1 91.81 37 ALA B C 1
ATOM 3744 O O . ALA B 1 37 ? 9.211 1.642 -15.852 1 91.81 37 ALA B O 1
ATOM 3745 N N . VAL B 1 38 ? 11.086 2.395 -16.75 1 91.94 38 VAL B N 1
ATOM 3746 C CA . VAL B 1 38 ? 10.859 3.723 -16.188 1 91.94 38 VAL B CA 1
ATOM 3747 C C . VAL B 1 38 ? 11.07 4.781 -17.266 1 91.94 38 VAL B C 1
ATOM 3749 O O . VAL B 1 38 ? 11.945 5.641 -17.141 1 91.94 38 VAL B O 1
ATOM 3752 N N . PRO B 1 39 ? 10.234 4.82 -18.172 1 87.75 39 PRO B N 1
ATOM 3753 C CA . PRO B 1 39 ? 10.422 5.785 -19.25 1 87.75 39 PRO B CA 1
ATOM 3754 C C . PRO B 1 39 ? 10.367 7.23 -18.766 1 87.75 39 PRO B C 1
ATOM 3756 O O . PRO B 1 39 ? 10.984 8.109 -19.375 1 87.75 39 PRO B O 1
ATOM 3759 N N . ALA B 1 40 ? 9.703 7.465 -17.75 1 85.19 40 ALA B N 1
ATOM 3760 C CA . ALA B 1 40 ? 9.555 8.812 -17.188 1 85.19 40 ALA B CA 1
ATOM 3761 C C . ALA B 1 40 ? 10.898 9.375 -16.766 1 85.19 40 ALA B C 1
ATOM 3763 O O . ALA B 1 40 ? 11.047 10.594 -16.578 1 85.19 40 ALA B O 1
ATOM 3764 N N . LEU B 1 41 ? 11.812 8.539 -16.5 1 88 41 LEU B N 1
ATOM 3765 C CA . LEU B 1 41 ? 13.133 8.953 -16.047 1 88 41 LEU B CA 1
ATOM 3766 C C . LEU B 1 41 ? 13.992 9.414 -17.234 1 88 41 LEU B C 1
ATOM 3768 O O . LEU B 1 41 ? 15.008 10.086 -17.047 1 88 41 LEU B O 1
ATOM 3772 N N . GLU B 1 42 ? 13.516 8.977 -18.438 1 82.88 42 GLU B N 1
ATOM 3773 C CA . GLU B 1 42 ? 14.281 9.367 -19.625 1 82.88 42 GLU B CA 1
ATOM 3774 C C . GLU B 1 42 ? 14.297 10.883 -19.797 1 82.88 42 GLU B C 1
ATOM 3776 O O . GLU B 1 42 ? 13.242 11.516 -19.844 1 82.88 42 GLU B O 1
ATOM 3781 N N . GLY B 1 43 ? 15.359 11.547 -19.625 1 79.12 43 GLY B N 1
ATOM 3782 C CA . GLY B 1 43 ? 15.477 12.984 -19.781 1 79.12 43 GLY B CA 1
ATOM 3783 C C . GLY B 1 43 ? 15.539 13.727 -18.469 1 79.12 43 GLY B C 1
ATOM 3784 O O . GLY B 1 43 ? 15.781 14.938 -18.438 1 79.12 43 GLY B O 1
ATOM 3785 N N . GLN B 1 44 ? 15.117 13.086 -17.469 1 84.25 44 GLN B N 1
ATOM 3786 C CA . GLN B 1 44 ? 15.195 13.711 -16.156 1 84.25 44 GLN B CA 1
ATOM 3787 C C . GLN B 1 44 ? 16.594 13.562 -15.555 1 84.25 44 GLN B C 1
ATOM 3789 O O . GLN B 1 44 ? 16.828 12.648 -14.758 1 84.25 44 GLN B O 1
ATOM 3794 N N . ARG B 1 45 ? 17.406 14.508 -15.805 1 81.88 45 ARG B N 1
ATOM 3795 C CA . ARG B 1 45 ? 18.812 14.406 -15.414 1 81.88 45 ARG B CA 1
ATOM 3796 C C . ARG B 1 45 ? 19.016 14.898 -13.984 1 81.88 45 ARG B C 1
ATOM 3798 O O . ARG B 1 45 ? 19.953 14.461 -13.297 1 81.88 45 ARG B O 1
ATOM 3805 N N . THR B 1 46 ? 18.125 15.883 -13.57 1 87.5 46 THR B N 1
ATOM 3806 C CA . THR B 1 46 ? 18.266 16.438 -12.227 1 87.5 46 THR B CA 1
ATOM 3807 C C . THR B 1 46 ? 16.938 16.359 -11.469 1 87.5 46 THR B C 1
ATOM 3809 O O . THR B 1 46 ? 15.883 16.125 -12.062 1 87.5 46 THR B O 1
ATOM 3812 N N . TRP B 1 47 ? 17.109 16.453 -10.203 1 90.31 47 TRP B N 1
ATOM 3813 C CA . TRP B 1 47 ? 15.914 16.469 -9.359 1 90.31 47 TRP B CA 1
ATOM 3814 C C . TRP B 1 47 ? 15.055 17.688 -9.672 1 90.31 47 TRP B C 1
ATOM 3816 O O . TRP B 1 47 ? 15.562 18.719 -10.125 1 90.31 47 TRP B O 1
ATOM 3826 N N . ALA B 1 48 ? 13.758 17.562 -9.492 1 85.44 48 ALA B N 1
ATOM 3827 C CA . ALA B 1 48 ? 12.836 18.672 -9.734 1 85.44 48 ALA B CA 1
ATOM 3828 C C . ALA B 1 48 ? 13.008 19.766 -8.703 1 85.44 48 ALA B C 1
ATOM 3830 O O . ALA B 1 48 ? 12.852 20.953 -9.016 1 85.44 48 ALA B O 1
ATOM 3831 N N . ASN B 1 49 ? 13.328 19.406 -7.535 1 84.5 49 ASN B N 1
ATOM 3832 C CA . ASN B 1 49 ? 13.57 20.359 -6.457 1 84.5 49 ASN B CA 1
ATOM 3833 C C . ASN B 1 49 ? 15.062 20.484 -6.145 1 84.5 49 ASN B C 1
ATOM 3835 O O . ASN B 1 49 ? 15.844 19.578 -6.457 1 84.5 49 ASN B O 1
ATOM 3839 N N . GLU B 1 50 ? 15.414 21.625 -5.582 1 82.5 50 GLU B N 1
ATOM 3840 C CA . GLU B 1 50 ? 16.812 21.938 -5.328 1 82.5 50 GLU B CA 1
ATOM 3841 C C . GLU B 1 50 ? 17.469 20.875 -4.438 1 82.5 50 GLU B C 1
ATOM 3843 O O . GLU B 1 50 ? 16.906 20.5 -3.406 1 82.5 50 GLU B O 1
ATOM 3848 N N . ALA B 1 51 ? 18.594 20.328 -5 1 85.81 51 ALA B N 1
ATOM 3849 C CA . ALA B 1 51 ? 19.344 19.312 -4.27 1 85.81 51 ALA B CA 1
ATOM 3850 C C . ALA B 1 51 ? 20.844 19.609 -4.328 1 85.81 51 ALA B C 1
ATOM 3852 O O . ALA B 1 51 ? 21.344 20.125 -5.324 1 85.81 51 ALA B O 1
ATOM 3853 N N . ALA B 1 52 ? 21.453 19.312 -3.271 1 82.62 52 ALA B N 1
ATOM 3854 C CA . ALA B 1 52 ? 22.906 19.453 -3.26 1 82.62 52 ALA B CA 1
ATOM 3855 C C . ALA B 1 52 ? 23.562 18.453 -4.199 1 82.62 52 ALA B C 1
ATOM 3857 O O . ALA B 1 52 ? 23.156 17.281 -4.25 1 82.62 52 ALA B O 1
ATOM 3858 N N . ALA B 1 53 ? 24.484 18.938 -4.922 1 78.31 53 ALA B N 1
ATOM 3859 C CA . ALA B 1 53 ? 25.172 18.094 -5.895 1 78.31 53 ALA B CA 1
ATOM 3860 C C . ALA B 1 53 ? 26.156 17.141 -5.207 1 78.31 53 ALA B C 1
ATOM 3862 O O . ALA B 1 53 ? 26.656 17.438 -4.125 1 78.31 53 ALA B O 1
ATOM 3863 N N . GLY B 1 54 ? 26.328 16.031 -5.766 1 81.62 54 GLY B N 1
ATOM 3864 C CA . GLY B 1 54 ? 27.266 15.055 -5.223 1 81.62 54 GLY B CA 1
ATOM 3865 C C . GLY B 1 54 ? 26.609 13.734 -4.863 1 81.62 54 GLY B C 1
ATOM 3866 O O . GLY B 1 54 ? 25.391 13.602 -4.93 1 81.62 54 GLY B O 1
ATOM 3867 N N . GLU B 1 55 ? 27.484 12.773 -4.434 1 80.31 55 GLU B N 1
ATOM 3868 C CA . GLU B 1 55 ? 26.984 11.438 -4.105 1 80.31 55 GLU B CA 1
ATOM 3869 C C . GLU B 1 55 ? 26.547 11.352 -2.646 1 80.31 55 GLU B C 1
ATOM 3871 O O . GLU B 1 55 ? 27.234 11.859 -1.755 1 80.31 55 GLU B O 1
ATOM 3876 N N . PRO B 1 56 ? 25.328 10.812 -2.549 1 81.19 56 PRO B N 1
ATOM 3877 C CA . PRO B 1 56 ? 24.875 10.664 -1.163 1 81.19 56 PRO B CA 1
ATOM 3878 C C . PRO B 1 56 ? 25.875 9.891 -0.302 1 81.19 56 PRO B C 1
ATOM 3880 O O . PRO B 1 56 ? 26.453 8.898 -0.757 1 81.19 56 PRO B O 1
ATOM 3883 N N . ALA B 1 57 ? 26.109 10.492 0.859 1 73.06 57 ALA B N 1
ATOM 3884 C CA . ALA B 1 57 ? 27.094 9.898 1.757 1 73.06 57 ALA B CA 1
ATOM 3885 C C . ALA B 1 57 ? 26.516 8.711 2.512 1 73.06 57 ALA B C 1
ATOM 3887 O O . ALA B 1 57 ? 25.328 8.703 2.848 1 73.06 57 ALA B O 1
ATOM 3888 N N . ASP B 1 58 ? 27.438 7.742 2.648 1 82.19 58 ASP B N 1
ATOM 3889 C CA . ASP B 1 58 ? 27.141 6.672 3.59 1 82.19 58 ASP B CA 1
ATOM 3890 C C . ASP B 1 58 ? 27.344 7.129 5.031 1 82.19 58 ASP B C 1
ATOM 3892 O O . ASP B 1 58 ? 27.75 8.266 5.273 1 82.19 58 ASP B O 1
ATOM 3896 N N . ASP B 1 59 ? 26.906 6.445 5.984 1 88 59 ASP B N 1
ATOM 3897 C CA . ASP B 1 59 ? 27.062 6.691 7.414 1 88 59 ASP B CA 1
ATOM 3898 C C . ASP B 1 59 ? 26.281 7.938 7.844 1 88 59 ASP B C 1
ATOM 3900 O O . ASP B 1 59 ? 26.828 8.805 8.531 1 88 59 ASP B O 1
ATOM 3904 N N . TRP B 1 60 ? 25.156 8.109 7.25 1 89.31 60 TRP B N 1
ATOM 3905 C CA . TRP B 1 60 ? 24.391 9.328 7.484 1 89.31 60 TRP B CA 1
ATOM 3906 C C . TRP B 1 60 ? 24.016 9.461 8.953 1 89.31 60 TRP B C 1
ATOM 3908 O O . TRP B 1 60 ? 23.781 10.57 9.445 1 89.31 60 TRP B O 1
ATOM 3918 N N . LEU B 1 61 ? 23.984 8.367 9.727 1 92.69 61 LEU B N 1
ATOM 3919 C CA . LEU B 1 61 ? 23.641 8.43 11.141 1 92.69 61 LEU B CA 1
ATOM 3920 C C . LEU B 1 61 ? 24.641 9.281 11.914 1 92.69 61 LEU B C 1
ATOM 3922 O O . LEU B 1 61 ? 24.266 9.977 12.867 1 92.69 61 LEU B O 1
ATOM 3926 N N . ALA B 1 62 ? 25.875 9.266 11.523 1 91.56 62 ALA B N 1
ATOM 3927 C CA . ALA B 1 62 ? 26.938 10.008 12.195 1 91.56 62 ALA B CA 1
ATOM 3928 C C . ALA B 1 62 ? 26.75 11.516 12.023 1 91.56 62 ALA B C 1
ATOM 3930 O O . ALA B 1 62 ? 27.281 12.305 12.812 1 91.56 62 ALA B O 1
ATOM 3931 N N . SER B 1 63 ? 26.016 11.906 11.039 1 91.81 63 SER B N 1
ATOM 3932 C CA . SER B 1 63 ? 25.828 13.328 10.75 1 91.81 63 SER B CA 1
ATOM 3933 C C . SER B 1 63 ? 25.031 14.023 11.852 1 91.81 63 SER B C 1
ATOM 3935 O O . SER B 1 63 ? 25.078 15.25 11.969 1 91.81 63 SER B O 1
ATOM 3937 N N . PHE B 1 64 ? 24.328 13.289 12.711 1 95.12 64 PHE B N 1
ATOM 3938 C CA . PHE B 1 64 ? 23.516 13.883 13.773 1 95.12 64 PHE B CA 1
ATOM 3939 C C . PHE B 1 64 ? 24.359 14.117 15.023 1 95.12 64 PHE B C 1
ATOM 3941 O O . PHE B 1 64 ? 23.875 14.719 15.992 1 95.12 64 PHE B O 1
ATOM 3948 N N . ASP B 1 65 ? 25.609 13.68 15.047 1 93.19 65 ASP B N 1
ATOM 3949 C CA . ASP B 1 65 ? 26.547 13.875 16.156 1 93.19 65 ASP B CA 1
ATOM 3950 C C . ASP B 1 65 ? 25.906 13.492 17.484 1 93.19 65 ASP B C 1
ATOM 3952 O O . ASP B 1 65 ? 25.906 14.273 18.438 1 93.19 65 ASP B O 1
ATOM 3956 N N . ASP B 1 66 ? 25.281 12.398 17.5 1 94.94 66 ASP B N 1
ATOM 3957 C CA . ASP B 1 66 ? 24.594 11.859 18.656 1 94.94 66 ASP B CA 1
ATOM 3958 C C . ASP B 1 66 ? 25.062 10.445 18.969 1 94.94 66 ASP B C 1
ATOM 3960 O O . ASP B 1 66 ? 24.625 9.484 18.344 1 94.94 66 ASP B O 1
ATOM 3964 N N . ALA B 1 67 ? 25.969 10.32 20.016 1 94.12 67 ALA B N 1
ATOM 3965 C CA . ALA B 1 67 ? 26.578 9.039 20.359 1 94.12 67 ALA B CA 1
ATOM 3966 C C . ALA B 1 67 ? 25.531 8.047 20.859 1 94.12 67 ALA B C 1
ATOM 3968 O O . ALA B 1 67 ? 25.625 6.848 20.578 1 94.12 67 ALA B O 1
ATOM 3969 N N . GLU B 1 68 ? 24.562 8.547 21.562 1 95.75 68 GLU B N 1
ATOM 3970 C CA . GLU B 1 68 ? 23.516 7.66 22.062 1 95.75 68 GLU B CA 1
ATOM 3971 C C . GLU B 1 68 ? 22.672 7.113 20.922 1 95.75 68 GLU B C 1
ATOM 3973 O O . GLU B 1 68 ? 22.297 5.941 20.922 1 95.75 68 GLU B O 1
ATOM 3978 N N . LEU B 1 69 ? 22.344 7.957 19.938 1 96.5 69 LEU B N 1
ATOM 3979 C CA . LEU B 1 69 ? 21.625 7.5 18.766 1 96.5 69 LEU B CA 1
ATOM 3980 C C . LEU B 1 69 ? 22.391 6.383 18.062 1 96.5 69 LEU B C 1
ATOM 3982 O O . LEU B 1 69 ? 21.797 5.375 17.672 1 96.5 69 LEU B O 1
ATOM 3986 N N . GLN B 1 70 ? 23.703 6.52 17.922 1 95.81 70 GLN B N 1
ATOM 3987 C CA . GLN B 1 70 ? 24.516 5.5 17.266 1 95.81 70 GLN B CA 1
ATOM 3988 C C . GLN B 1 70 ? 24.453 4.176 18.031 1 95.81 70 GLN B C 1
ATOM 3990 O O . GLN B 1 70 ? 24.312 3.111 17.422 1 95.81 70 GLN B O 1
ATOM 3995 N N . ARG B 1 71 ? 24.562 4.32 19.312 1 96.25 71 ARG B N 1
ATOM 3996 C CA . ARG B 1 71 ? 24.5 3.131 20.156 1 96.25 71 ARG B CA 1
ATOM 3997 C C . ARG B 1 71 ? 23.141 2.439 20.016 1 96.25 71 ARG B C 1
ATOM 3999 O O . ARG B 1 71 ? 23.078 1.22 19.844 1 96.25 71 ARG B O 1
ATOM 4006 N N . LEU B 1 72 ? 22.062 3.162 20.016 1 97.56 72 LEU B N 1
ATOM 4007 C CA . LEU B 1 72 ? 20.719 2.619 19.922 1 97.56 72 LEU B CA 1
ATOM 4008 C C . LEU B 1 72 ? 20.484 1.977 18.562 1 97.56 72 LEU B C 1
ATOM 4010 O O . LEU B 1 72 ? 19.859 0.923 18.469 1 97.56 72 LEU B O 1
ATOM 4014 N N . ALA B 1 73 ? 20.969 2.648 17.531 1 97.38 73 ALA B N 1
ATOM 4015 C CA . ALA B 1 73 ? 20.828 2.09 16.188 1 97.38 73 ALA B CA 1
ATOM 4016 C C . ALA B 1 73 ? 21.531 0.741 16.078 1 97.38 73 ALA B C 1
ATOM 4018 O O . ALA B 1 73 ? 20.984 -0.214 15.531 1 97.38 73 ALA B O 1
ATOM 4019 N N . ARG B 1 74 ? 22.719 0.636 16.625 1 96.69 74 ARG B N 1
ATOM 4020 C CA . ARG B 1 74 ? 23.453 -0.626 16.609 1 96.69 74 ARG B CA 1
ATOM 4021 C C . ARG B 1 74 ? 22.719 -1.695 17.406 1 96.69 74 ARG B C 1
ATOM 4023 O O . ARG B 1 74 ? 22.656 -2.854 16.984 1 96.69 74 ARG B O 1
ATOM 4030 N N . GLU B 1 75 ? 22.219 -1.244 18.516 1 97.5 75 GLU B N 1
ATOM 4031 C CA . GLU B 1 75 ? 21.453 -2.17 19.344 1 97.5 75 GLU B CA 1
ATOM 4032 C C . GLU B 1 75 ? 20.219 -2.668 18.594 1 97.5 75 GLU B C 1
ATOM 4034 O O . GLU B 1 75 ? 19.906 -3.861 18.625 1 97.5 75 GLU B O 1
ATOM 4039 N N . ALA B 1 76 ? 19.469 -1.782 17.922 1 98 76 ALA B N 1
ATOM 4040 C CA . ALA B 1 76 ? 18.297 -2.162 17.141 1 98 76 ALA B CA 1
ATOM 4041 C C . ALA B 1 76 ? 18.672 -3.129 16.016 1 98 76 ALA B C 1
ATOM 4043 O O . ALA B 1 76 ? 17.969 -4.117 15.789 1 98 76 ALA B O 1
ATOM 4044 N N . ILE B 1 77 ? 19.766 -2.877 15.336 1 97.06 77 ILE B N 1
ATOM 4045 C CA . ILE B 1 77 ? 20.219 -3.729 14.242 1 97.06 77 ILE B CA 1
ATOM 4046 C C . ILE B 1 77 ? 20.5 -5.133 14.766 1 97.06 77 ILE B C 1
ATOM 4048 O O . ILE B 1 77 ? 20.203 -6.125 14.094 1 97.06 77 ILE B O 1
ATOM 4052 N N . ALA B 1 78 ? 20.984 -5.215 15.961 1 96.19 78 ALA B N 1
ATOM 4053 C CA . ALA B 1 78 ? 21.391 -6.492 16.547 1 96.19 78 ALA B CA 1
ATOM 4054 C C . ALA B 1 78 ? 20.188 -7.262 17.078 1 96.19 78 ALA B C 1
ATOM 4056 O O . ALA B 1 78 ? 20.188 -8.492 17.078 1 96.19 78 ALA B O 1
ATOM 4057 N N . HIS B 1 79 ? 19.109 -6.527 17.547 1 97.06 79 HIS B N 1
ATOM 4058 C CA . HIS B 1 79 ? 18.125 -7.223 18.359 1 97.06 79 HIS B CA 1
ATOM 4059 C C . HIS B 1 79 ? 16.719 -7.074 17.781 1 97.06 79 HIS B C 1
ATOM 4061 O O . HIS B 1 79 ? 15.773 -7.699 18.25 1 97.06 79 HIS B O 1
ATOM 4067 N N . ASN B 1 80 ? 16.5 -6.281 16.734 1 97 80 ASN B N 1
ATOM 4068 C CA . ASN B 1 80 ? 15.172 -6.074 16.156 1 97 80 ASN B CA 1
ATOM 4069 C C . ASN B 1 80 ? 14.602 -7.363 15.578 1 97 80 ASN B C 1
ATOM 4071 O O . ASN B 1 80 ? 15.258 -8.023 14.766 1 97 80 ASN B O 1
ATOM 4075 N N . GLY B 1 81 ? 13.383 -7.668 16 1 96.94 81 GLY B N 1
ATOM 4076 C CA . GLY B 1 81 ? 12.766 -8.922 15.602 1 96.94 81 GLY B CA 1
ATOM 4077 C C . GLY B 1 81 ? 12.508 -9.016 14.109 1 96.94 81 GLY B C 1
ATOM 4078 O O . GLY B 1 81 ? 12.68 -10.078 13.508 1 96.94 81 GLY B O 1
ATOM 4079 N N . ASP B 1 82 ? 12.039 -7.992 13.539 1 96.56 82 ASP B N 1
ATOM 4080 C CA . ASP B 1 82 ? 11.766 -7.992 12.102 1 96.56 82 ASP B CA 1
ATOM 4081 C C . ASP B 1 82 ? 13.047 -8.219 11.305 1 96.56 82 ASP B C 1
ATOM 4083 O O . ASP B 1 82 ? 13.031 -8.891 10.266 1 96.56 82 ASP B O 1
ATOM 4087 N N . LEU B 1 83 ? 14.125 -7.602 11.68 1 96.94 83 LEU B N 1
ATOM 4088 C CA . LEU B 1 83 ? 15.398 -7.766 10.984 1 96.94 83 LEU B CA 1
ATOM 4089 C C . LEU B 1 83 ? 15.922 -9.188 11.141 1 96.94 83 LEU B C 1
ATOM 4091 O O . LEU B 1 83 ? 16.469 -9.758 10.188 1 96.94 83 LEU B O 1
ATOM 4095 N N . ARG B 1 84 ? 15.75 -9.766 12.289 1 96.69 84 ARG B N 1
ATOM 4096 C CA . ARG B 1 84 ? 16.141 -11.156 12.5 1 96.69 84 ARG B CA 1
ATOM 4097 C C . ARG B 1 84 ? 15.352 -12.094 11.602 1 96.69 84 ARG B C 1
ATOM 4099 O O . ARG B 1 84 ? 15.906 -13.047 11.047 1 96.69 84 ARG B O 1
ATOM 4106 N N . LEU B 1 85 ? 14.086 -11.82 11.477 1 97.12 85 LEU B N 1
ATOM 4107 C CA . LEU B 1 85 ? 13.258 -12.609 10.578 1 97.12 85 LEU B CA 1
ATOM 4108 C C . LEU B 1 85 ? 13.742 -12.477 9.133 1 97.12 85 LEU B C 1
ATOM 4110 O O . LEU B 1 85 ? 13.797 -13.461 8.398 1 97.12 85 LEU B O 1
ATOM 4114 N N . ALA B 1 86 ? 14.094 -11.281 8.734 1 97.38 86 ALA B N 1
ATOM 4115 C CA . ALA B 1 86 ? 14.602 -11.047 7.387 1 97.38 86 ALA B CA 1
ATOM 4116 C C . ALA B 1 86 ? 15.891 -11.82 7.141 1 97.38 86 ALA B C 1
ATOM 4118 O O . ALA B 1 86 ? 16.125 -12.32 6.039 1 97.38 86 ALA B O 1
ATOM 4119 N N . ALA B 1 87 ? 16.719 -11.914 8.102 1 97.25 87 ALA B N 1
ATOM 4120 C CA . ALA B 1 87 ? 17.953 -12.68 7.984 1 97.25 87 ALA B CA 1
ATOM 4121 C C . ALA B 1 87 ? 17.672 -14.164 7.75 1 97.25 87 ALA B C 1
ATOM 4123 O O . ALA B 1 87 ? 18.344 -14.812 6.941 1 97.25 87 ALA B O 1
ATOM 4124 N N . VAL B 1 88 ? 16.672 -14.703 8.469 1 97.56 88 VAL B N 1
ATOM 4125 C CA . VAL B 1 88 ? 16.297 -16.094 8.305 1 97.56 88 VAL B CA 1
ATOM 4126 C C . VAL B 1 88 ? 15.758 -16.328 6.891 1 97.56 88 VAL B C 1
ATOM 4128 O O . VAL B 1 88 ? 16.016 -17.359 6.281 1 97.56 88 VAL B O 1
ATOM 4131 N N . ARG B 1 89 ? 15.07 -15.352 6.371 1 98.06 89 ARG B N 1
ATOM 4132 C CA . ARG B 1 89 ? 14.555 -15.461 5.012 1 98.06 89 ARG B CA 1
ATOM 4133 C C . ARG B 1 89 ? 15.688 -15.562 3.996 1 98.06 89 ARG B C 1
ATOM 4135 O O . ARG B 1 89 ? 15.555 -16.25 2.98 1 98.06 89 ARG B O 1
ATOM 4142 N N . VAL B 1 90 ? 16.766 -14.875 4.23 1 97.94 90 VAL B N 1
ATOM 4143 C CA . VAL B 1 90 ? 17.938 -14.977 3.357 1 97.94 90 VAL B CA 1
ATOM 4144 C C . VAL B 1 90 ? 18.469 -16.406 3.375 1 97.94 90 VAL B C 1
ATOM 4146 O O . VAL B 1 90 ? 18.781 -16.969 2.322 1 97.94 90 VAL B O 1
ATOM 4149 N N . GLU B 1 91 ? 18.516 -17.047 4.57 1 97.62 91 GLU B N 1
ATOM 4150 C CA . GLU B 1 91 ? 18.969 -18.438 4.699 1 97.62 91 GLU B CA 1
ATOM 4151 C C . GLU B 1 91 ? 18.047 -19.391 3.943 1 97.62 91 GLU B C 1
ATOM 4153 O O . GLU B 1 91 ? 18.5 -20.312 3.275 1 97.62 91 GLU B O 1
ATOM 4158 N N . GLN B 1 92 ? 16.797 -19.094 4.066 1 98.25 92 GLN B N 1
ATOM 4159 C CA . GLN B 1 92 ? 15.828 -19.906 3.346 1 98.25 92 GLN B CA 1
ATOM 4160 C C . GLN B 1 92 ? 16.031 -19.812 1.837 1 98.25 92 GLN B C 1
ATOM 4162 O O . GLN B 1 92 ? 16.016 -20.828 1.135 1 98.25 92 GLN B O 1
ATOM 4167 N N . ALA B 1 93 ? 16.25 -18.609 1.335 1 97.81 93 ALA B N 1
ATOM 4168 C CA . ALA B 1 93 ? 16.469 -18.406 -0.095 1 97.81 93 ALA B CA 1
ATOM 4169 C C . ALA B 1 93 ? 17.734 -19.094 -0.577 1 97.81 93 ALA B C 1
ATOM 4171 O O . ALA B 1 93 ? 17.766 -19.625 -1.688 1 97.81 93 ALA B O 1
ATOM 4172 N N . GLN B 1 94 ? 18.719 -19.094 0.273 1 97.19 94 GLN B N 1
ATOM 4173 C CA . GLN B 1 94 ? 19.953 -19.781 -0.061 1 97.19 94 GLN B CA 1
ATOM 4174 C C . GLN B 1 94 ? 19.734 -21.281 -0.188 1 97.19 94 GLN B C 1
ATOM 4176 O O . GLN B 1 94 ? 20.266 -21.922 -1.104 1 97.19 94 GLN B O 1
ATOM 4181 N N . ALA B 1 95 ? 18.953 -21.844 0.732 1 98 95 ALA B N 1
ATOM 4182 C CA . ALA B 1 95 ? 18.609 -23.266 0.667 1 98 95 ALA B CA 1
ATOM 4183 C C . ALA B 1 95 ? 17.844 -23.594 -0.61 1 98 95 ALA B C 1
ATOM 4185 O O . ALA B 1 95 ? 18.062 -24.641 -1.214 1 98 95 ALA B O 1
ATOM 4186 N N . LEU B 1 96 ? 17.047 -22.703 -1.077 1 97.12 96 LEU B N 1
ATOM 4187 C CA . LEU B 1 96 ? 16.266 -22.906 -2.293 1 97.12 96 LEU B CA 1
ATOM 4188 C C . LEU B 1 96 ? 17.172 -22.922 -3.521 1 97.12 96 LEU B C 1
ATOM 4190 O O . LEU B 1 96 ? 16.906 -23.641 -4.488 1 97.12 96 LEU B O 1
ATOM 4194 N N . VAL B 1 97 ? 18.266 -22.141 -3.527 1 97.19 97 VAL B N 1
ATOM 4195 C CA . VAL B 1 97 ? 19.234 -22.172 -4.617 1 97.19 97 VAL B CA 1
ATOM 4196 C C . VAL B 1 97 ? 19.812 -23.578 -4.738 1 97.19 97 VAL B C 1
ATOM 4198 O O . VAL B 1 97 ? 19.891 -24.141 -5.836 1 97.19 97 VAL B O 1
ATOM 4201 N N . THR B 1 98 ? 20.172 -24.156 -3.527 1 96.5 98 THR B N 1
ATOM 4202 C CA . THR B 1 98 ? 20.734 -25.5 -3.518 1 96.5 98 THR B CA 1
ATOM 4203 C C . THR B 1 98 ? 19.719 -26.516 -4.039 1 96.5 98 THR B C 1
ATOM 4205 O O . THR B 1 98 ? 20.062 -27.391 -4.852 1 96.5 98 THR B O 1
ATOM 4208 N N . MET B 1 99 ? 18.547 -26.344 -3.664 1 96.12 99 MET B N 1
ATOM 4209 C CA . MET B 1 99 ? 17.484 -27.266 -4.102 1 96.12 99 MET B CA 1
ATOM 4210 C C . MET B 1 99 ? 17.281 -27.172 -5.613 1 96.12 99 MET B C 1
ATOM 4212 O O . MET B 1 99 ? 17.219 -28.188 -6.297 1 96.12 99 MET B O 1
ATOM 4216 N N . GLN B 1 100 ? 17.25 -25.984 -6.18 1 94.19 100 GLN B N 1
ATOM 4217 C CA . GLN B 1 100 ? 16.969 -25.781 -7.598 1 94.19 100 GLN B CA 1
ATOM 4218 C C . GLN B 1 100 ? 18.188 -26.141 -8.453 1 94.19 100 GLN B C 1
ATOM 4220 O O . GLN B 1 100 ? 18.047 -26.453 -9.641 1 94.19 100 GLN B O 1
ATOM 4225 N N . SER B 1 101 ? 19.359 -26.141 -7.824 1 95 101 SER B N 1
ATOM 4226 C CA . SER B 1 101 ? 20.578 -26.453 -8.555 1 95 101 SER B CA 1
ATOM 4227 C C . SER B 1 101 ? 20.891 -27.938 -8.5 1 95 101 SER B C 1
ATOM 4229 O O . SER B 1 101 ? 21.75 -28.422 -9.234 1 95 101 SER B O 1
ATOM 4231 N N . SER B 1 102 ? 20.156 -28.688 -7.637 1 95.19 102 SER B N 1
ATOM 4232 C CA . SER B 1 102 ? 20.469 -30.094 -7.422 1 95.19 102 SER B CA 1
ATOM 4233 C C . SER B 1 102 ? 20.281 -30.906 -8.695 1 95.19 102 SER B C 1
ATOM 4235 O O . SER B 1 102 ? 20.953 -31.922 -8.906 1 95.19 102 SER B O 1
ATOM 4237 N N . GLY B 1 103 ? 19.438 -30.469 -9.586 1 92.69 103 GLY B N 1
ATOM 4238 C CA . GLY B 1 103 ? 19.172 -31.156 -10.836 1 92.69 103 GLY B CA 1
ATOM 4239 C C . GLY B 1 103 ? 20.328 -31.109 -11.805 1 92.69 103 GLY B C 1
ATOM 4240 O O . GLY B 1 103 ? 20.359 -31.859 -12.789 1 92.69 103 GLY B O 1
ATOM 4241 N N . LEU B 1 104 ? 21.297 -30.281 -11.594 1 93.94 104 LEU B N 1
ATOM 4242 C CA . LEU B 1 104 ? 22.469 -30.172 -12.438 1 93.94 104 LEU B CA 1
ATOM 4243 C C . LEU B 1 104 ? 23.453 -31.312 -12.148 1 93.94 104 LEU B C 1
ATOM 4245 O O . LEU B 1 104 ? 24.391 -31.531 -12.922 1 93.94 104 LEU B O 1
ATOM 4249 N N . LEU B 1 105 ? 23.203 -32.094 -11.016 1 94 105 LEU B N 1
ATOM 4250 C CA . LEU B 1 105 ? 24.047 -33.219 -10.617 1 94 105 LEU B CA 1
ATOM 4251 C C . LEU B 1 105 ? 23.266 -34.531 -10.68 1 94 105 LEU B C 1
ATOM 4253 O O . LEU B 1 105 ? 22.031 -34.531 -10.57 1 94 105 LEU B O 1
ATOM 4257 N N . PRO B 1 106 ? 23.922 -35.688 -10.914 1 93.5 106 PRO B N 1
ATOM 4258 C CA . PRO B 1 106 ? 23.219 -36.969 -10.906 1 93.5 106 PRO B CA 1
ATOM 4259 C C . PRO B 1 106 ? 22.656 -37.344 -9.531 1 93.5 106 PRO B C 1
ATOM 4261 O O . PRO B 1 106 ? 23.109 -36.781 -8.516 1 93.5 106 PRO B O 1
ATOM 4264 N N . SER B 1 107 ? 21.641 -38.094 -9.547 1 93.69 107 SER B N 1
ATOM 4265 C CA . SER B 1 107 ? 21.125 -38.719 -8.328 1 93.69 107 SER B CA 1
ATOM 4266 C C . SER B 1 107 ? 21.453 -40.219 -8.289 1 93.69 107 SER B C 1
ATOM 4268 O O . SER B 1 107 ? 21.578 -40.875 -9.328 1 93.69 107 SER B O 1
ATOM 4270 N N . ALA B 1 108 ? 21.781 -40.688 -7.094 1 92.88 108 ALA B N 1
ATOM 4271 C CA . ALA B 1 108 ? 22.078 -42.125 -6.918 1 92.88 108 ALA B CA 1
ATOM 4272 C C . ALA B 1 108 ? 21.219 -42.719 -5.82 1 92.88 108 ALA B C 1
ATOM 4274 O O . ALA B 1 108 ? 20.844 -42.031 -4.859 1 92.88 108 ALA B O 1
ATOM 4275 N N . GLY B 1 109 ? 20.844 -44.031 -6.035 1 91.81 109 GLY B N 1
ATOM 4276 C CA . GLY B 1 109 ? 20.016 -44.719 -5.043 1 91.81 109 GLY B CA 1
ATOM 4277 C C . GLY B 1 109 ? 20.031 -46.219 -5.199 1 91.81 109 GLY B C 1
ATOM 4278 O O . GLY B 1 109 ? 20.719 -46.75 -6.074 1 91.81 109 GLY B O 1
ATOM 4279 N N . VAL B 1 110 ? 19.5 -46.875 -4.16 1 90.12 110 VAL B N 1
ATOM 4280 C CA . VAL B 1 110 ? 19.297 -48.312 -4.152 1 90.12 110 VAL B CA 1
ATOM 4281 C C . VAL B 1 110 ? 17.812 -48.625 -4.246 1 90.12 110 VAL B C 1
ATOM 4283 O O . VAL B 1 110 ? 17 -47.969 -3.586 1 90.12 110 VAL B O 1
ATOM 4286 N N . LYS B 1 111 ? 17.516 -49.438 -5.262 1 88.31 111 LYS B N 1
ATOM 4287 C CA . LYS B 1 111 ? 16.156 -49.938 -5.402 1 88.31 111 LYS B CA 1
ATOM 4288 C C . LYS B 1 111 ? 16.109 -51.438 -5.309 1 88.31 111 LYS B C 1
ATOM 4290 O O . LYS B 1 111 ? 17.016 -52.125 -5.801 1 88.31 111 LYS B O 1
ATOM 4295 N N . GLY B 1 112 ? 15.18 -52 -4.52 1 80.5 112 GLY B N 1
ATOM 4296 C CA . GLY B 1 112 ? 15.008 -53.438 -4.414 1 80.5 112 GLY B CA 1
ATOM 4297 C C . GLY B 1 112 ? 13.555 -53.844 -4.379 1 80.5 112 GLY B C 1
ATOM 4298 O O . GLY B 1 112 ? 12.695 -53.094 -3.904 1 80.5 112 GLY B O 1
ATOM 4299 N N . ARG B 1 113 ? 13.375 -54.906 -5.184 1 79.88 113 ARG B N 1
ATOM 4300 C CA . ARG B 1 113 ? 12.078 -55.562 -5.148 1 79.88 113 ARG B CA 1
ATOM 4301 C C . ARG B 1 113 ? 12.227 -57.031 -4.75 1 79.88 113 ARG B C 1
ATOM 4303 O O . ARG B 1 113 ? 13.055 -57.75 -5.312 1 79.88 113 ARG B O 1
ATOM 4310 N N . ALA B 1 114 ? 11.617 -57.375 -3.59 1 75.19 114 ALA B N 1
ATOM 4311 C CA . ALA B 1 114 ? 11.625 -58.75 -3.139 1 75.19 114 ALA B CA 1
ATOM 4312 C C . ALA B 1 114 ? 10.203 -59.281 -3.004 1 75.19 114 ALA B C 1
ATOM 4314 O O . ALA B 1 114 ? 9.25 -58.531 -2.859 1 75.19 114 ALA B O 1
ATOM 4315 N N . GLY B 1 115 ? 9.945 -60.406 -3.27 1 71.62 115 GLY B N 1
ATOM 4316 C CA . GLY B 1 115 ? 8.672 -61.062 -3.086 1 71.62 115 GLY B CA 1
ATOM 4317 C C . GLY B 1 115 ? 8.508 -62.281 -3.973 1 71.62 115 GLY B C 1
ATOM 4318 O O . GLY B 1 115 ? 9.477 -62.781 -4.543 1 71.62 115 GLY B O 1
ATOM 4319 N N . HIS B 1 116 ? 7.355 -62.969 -3.795 1 64.5 116 HIS B N 1
ATOM 4320 C CA . HIS B 1 116 ? 7.012 -64.062 -4.684 1 64.5 116 HIS B CA 1
ATOM 4321 C C . HIS B 1 116 ? 6.566 -63.562 -6.051 1 64.5 116 HIS B C 1
ATOM 4323 O O . HIS B 1 116 ? 5.391 -63.688 -6.406 1 64.5 116 HIS B O 1
ATOM 4329 N N . SER B 1 117 ? 7.273 -62.469 -6.297 1 59.66 117 SER B N 1
ATOM 4330 C CA . SER B 1 117 ? 6.949 -61.875 -7.598 1 59.66 117 SER B CA 1
ATOM 4331 C C . SER B 1 117 ? 7.844 -62.469 -8.695 1 59.66 117 SER B C 1
ATOM 4333 O O . SER B 1 117 ? 8.852 -63.094 -8.406 1 59.66 117 SER B O 1
ATOM 4335 N N . GLU B 1 118 ? 7.434 -62.25 -9.953 1 62.97 118 GLU B N 1
ATOM 4336 C CA . GLU B 1 118 ? 8.109 -62.812 -11.117 1 62.97 118 GLU B CA 1
ATOM 4337 C C . GLU B 1 118 ? 9.578 -62.375 -11.164 1 62.97 118 GLU B C 1
ATOM 4339 O O . GLU B 1 118 ? 10.453 -63.188 -11.5 1 62.97 118 GLU B O 1
ATOM 4344 N N . THR B 1 119 ? 9.961 -61.188 -10.758 1 69.38 119 THR B N 1
ATOM 4345 C CA . THR B 1 119 ? 11.352 -60.75 -10.859 1 69.38 119 THR B CA 1
ATOM 4346 C C . THR B 1 119 ? 11.781 -60 -9.594 1 69.38 119 THR B C 1
ATOM 4348 O O . THR B 1 119 ? 11.133 -59.031 -9.188 1 69.38 119 THR B O 1
ATOM 4351 N N . GLN B 1 120 ? 12.602 -60.656 -8.711 1 77.38 120 GLN B N 1
ATOM 4352 C CA . GLN B 1 120 ? 13.281 -59.969 -7.605 1 77.38 120 GLN B CA 1
ATOM 4353 C C . GLN B 1 120 ? 14.57 -59.312 -8.086 1 77.38 120 GLN B C 1
ATOM 4355 O O . GLN B 1 120 ? 15.281 -59.844 -8.93 1 77.38 120 GLN B O 1
ATOM 4360 N N . PHE B 1 121 ? 14.68 -58.125 -7.719 1 77.62 121 PHE B N 1
ATOM 4361 C CA . PHE B 1 121 ? 15.914 -57.469 -8.148 1 77.62 121 PHE B CA 1
ATOM 4362 C C . PHE B 1 121 ? 16.453 -56.531 -7.062 1 77.62 121 PHE B C 1
ATOM 4364 O O . PHE B 1 121 ? 15.688 -56.062 -6.223 1 77.62 121 PHE B O 1
ATOM 4371 N N . LEU B 1 122 ? 17.75 -56.438 -6.914 1 82.25 122 LEU B N 1
ATOM 4372 C CA . LEU B 1 122 ? 18.484 -55.406 -6.191 1 82.25 122 LEU B CA 1
ATOM 4373 C C . LEU B 1 122 ? 19.375 -54.625 -7.141 1 82.25 122 LEU B C 1
ATOM 4375 O O . LEU B 1 122 ? 20.234 -55.188 -7.82 1 82.25 122 LEU B O 1
ATOM 4379 N N . SER B 1 123 ? 19.047 -53.25 -7.152 1 85.19 123 SER B N 1
ATOM 4380 C CA . SER B 1 123 ? 19.75 -52.438 -8.125 1 85.19 123 SER B CA 1
ATOM 4381 C C . SER B 1 123 ? 20.359 -51.219 -7.457 1 85.19 123 SER B C 1
ATOM 4383 O O . SER B 1 123 ? 19.719 -50.531 -6.645 1 85.19 123 SER B O 1
ATOM 4385 N N . ILE B 1 124 ? 21.672 -51 -7.551 1 89.38 124 ILE B N 1
ATOM 4386 C CA . ILE B 1 124 ? 22.344 -49.75 -7.246 1 89.38 124 ILE B CA 1
ATOM 4387 C C . ILE B 1 124 ? 22.594 -48.969 -8.531 1 89.38 124 ILE B C 1
ATOM 4389 O O . ILE B 1 124 ? 23.172 -49.469 -9.484 1 89.38 124 ILE B O 1
ATOM 4393 N N . GLY B 1 125 ? 22.031 -47.781 -8.539 1 89.94 125 GLY B N 1
ATOM 4394 C CA . GLY B 1 125 ? 22.141 -47.062 -9.805 1 89.94 125 GLY B CA 1
ATOM 4395 C C . GLY B 1 125 ? 22.219 -45.562 -9.633 1 89.94 125 GLY B C 1
ATOM 4396 O O . GLY B 1 125 ? 22.047 -45.031 -8.523 1 89.94 125 GLY B O 1
ATOM 4397 N N . ALA B 1 126 ? 22.656 -44.875 -10.641 1 91.38 126 ALA B N 1
ATOM 4398 C CA . ALA B 1 126 ? 22.703 -43.438 -10.758 1 91.38 126 ALA B CA 1
ATOM 4399 C C . ALA B 1 126 ? 22.016 -42.938 -12.031 1 91.38 126 ALA B C 1
ATOM 4401 O O . ALA B 1 126 ? 21.969 -43.688 -13.031 1 91.38 126 ALA B O 1
ATOM 4402 N N . SER B 1 127 ? 21.297 -41.875 -11.844 1 92.62 127 SER B N 1
ATOM 4403 C CA . SER B 1 127 ? 20.625 -41.281 -12.992 1 92.62 127 SER B CA 1
ATOM 4404 C C . SER B 1 127 ? 20.891 -39.781 -13.078 1 92.62 127 SER B C 1
ATOM 4406 O O . SER B 1 127 ? 21.109 -39.125 -12.055 1 92.62 127 SER B O 1
ATOM 4408 N N . TRP B 1 128 ? 20.969 -39.219 -14.312 1 92.44 128 TRP B N 1
ATOM 4409 C CA . TRP B 1 128 ? 21.25 -37.812 -14.562 1 92.44 128 TRP B CA 1
ATOM 4410 C C . TRP B 1 128 ? 20.516 -37.281 -15.797 1 92.44 128 TRP B C 1
ATOM 4412 O O . TRP B 1 128 ? 20.469 -37.969 -16.828 1 92.44 128 TRP B O 1
ATOM 4422 N N . GLU B 1 129 ? 19.891 -36.188 -15.609 1 93.31 129 GLU B N 1
ATOM 4423 C CA . GLU B 1 129 ? 19.359 -35.5 -16.781 1 93.31 129 GLU B CA 1
ATOM 4424 C C . GLU B 1 129 ? 20.359 -34.5 -17.344 1 93.31 129 GLU B C 1
ATOM 4426 O O . GLU B 1 129 ? 20.828 -33.594 -16.641 1 93.31 129 GLU B O 1
ATOM 4431 N N . ILE B 1 130 ? 20.688 -34.688 -18.578 1 91.75 130 ILE B N 1
ATOM 4432 C CA . ILE B 1 130 ? 21.609 -33.781 -19.25 1 91.75 130 ILE B CA 1
ATOM 4433 C C . ILE B 1 130 ? 20.891 -32.469 -19.578 1 91.75 130 ILE B C 1
ATOM 4435 O O . ILE B 1 130 ? 19.922 -32.469 -20.359 1 91.75 130 ILE B O 1
ATOM 4439 N N . ASP B 1 131 ? 21.344 -31.406 -19.078 1 93.5 131 ASP B N 1
ATOM 4440 C CA . ASP B 1 131 ? 20.703 -30.109 -19.281 1 93.5 131 ASP B CA 1
ATOM 4441 C C . ASP B 1 131 ? 21.156 -29.469 -20.578 1 93.5 131 ASP B C 1
ATOM 4443 O O . ASP B 1 131 ? 21.719 -28.375 -20.578 1 93.5 131 ASP B O 1
ATOM 4447 N N . LEU B 1 132 ? 20.734 -30 -21.594 1 91.81 132 LEU B N 1
ATOM 4448 C CA . LEU B 1 132 ? 21.188 -29.609 -22.922 1 91.81 132 LEU B CA 1
ATOM 4449 C C . LEU B 1 132 ? 20.688 -28.219 -23.281 1 91.81 132 LEU B C 1
ATOM 4451 O O . LEU B 1 132 ? 21.406 -27.422 -23.875 1 91.81 132 LEU B O 1
ATOM 4455 N N . TRP B 1 133 ? 19.453 -27.938 -22.922 1 93.69 133 TRP B N 1
ATOM 4456 C CA . TRP B 1 133 ? 18.812 -26.719 -23.375 1 93.69 133 TRP B CA 1
ATOM 4457 C C . TRP B 1 133 ? 18.859 -25.641 -22.297 1 93.69 133 TRP B C 1
ATOM 4459 O O . TRP B 1 133 ? 18.406 -24.516 -22.516 1 93.69 133 TRP B O 1
ATOM 4469 N N . GLY B 1 134 ? 19.297 -25.953 -21.078 1 95.38 134 GLY B N 1
ATOM 4470 C CA . GLY B 1 134 ? 19.453 -24.969 -20.031 1 95.38 134 GLY B CA 1
ATOM 4471 C C . GLY B 1 134 ? 18.234 -24.828 -19.156 1 95.38 134 GLY B C 1
ATOM 4472 O O . GLY B 1 134 ? 18.031 -23.781 -18.516 1 95.38 134 GLY B O 1
ATOM 4473 N N . ARG B 1 135 ? 17.266 -25.812 -19.172 1 96 135 ARG B N 1
ATOM 4474 C CA . ARG B 1 135 ? 16.047 -25.734 -18.359 1 96 135 ARG B CA 1
ATOM 4475 C C . ARG B 1 135 ? 16.406 -25.688 -16.875 1 96 135 ARG B C 1
ATOM 4477 O O . ARG B 1 135 ? 15.93 -24.812 -16.141 1 96 135 ARG B O 1
ATOM 4484 N N . ILE B 1 136 ? 17.266 -26.578 -16.453 1 95.81 136 ILE B N 1
ATOM 4485 C CA . ILE B 1 136 ? 17.641 -26.688 -15.039 1 95.81 136 ILE B CA 1
ATOM 4486 C C . ILE B 1 136 ? 18.562 -25.531 -14.656 1 95.81 136 ILE B C 1
ATOM 4488 O O . ILE B 1 136 ? 18.422 -24.938 -13.578 1 95.81 136 ILE B O 1
ATOM 4492 N N . ARG B 1 137 ? 19.531 -25.203 -15.539 1 96.88 137 ARG B N 1
ATOM 4493 C CA . ARG B 1 137 ? 20.406 -24.062 -15.289 1 96.88 137 ARG B CA 1
ATOM 4494 C C . ARG B 1 137 ? 19.594 -22.781 -15.117 1 96.88 137 ARG B C 1
ATOM 4496 O O . ARG B 1 137 ? 19.891 -21.969 -14.227 1 96.88 137 ARG B O 1
ATOM 4503 N N . ALA B 1 138 ? 18.562 -22.625 -15.992 1 97.31 138 ALA B N 1
ATOM 4504 C CA . ALA B 1 138 ? 17.719 -21.438 -15.906 1 97.31 138 ALA B CA 1
ATOM 4505 C C . ALA B 1 138 ? 16.984 -21.391 -14.562 1 97.31 138 ALA B C 1
ATOM 4507 O O . ALA B 1 138 ? 16.844 -20.312 -13.961 1 97.31 138 ALA B O 1
ATOM 4508 N N . GLN B 1 139 ? 16.484 -22.5 -14.086 1 97.12 139 GLN B N 1
ATOM 4509 C CA . GLN B 1 139 ? 15.844 -22.578 -12.773 1 97.12 139 GLN B CA 1
ATOM 4510 C C . GLN B 1 139 ? 16.812 -22.219 -11.664 1 97.12 139 GLN B C 1
ATOM 4512 O O . GLN B 1 139 ? 16.453 -21.5 -10.719 1 97.12 139 GLN B O 1
ATOM 4517 N N . SER B 1 140 ? 18.016 -22.766 -11.781 1 97.06 140 SER B N 1
ATOM 4518 C CA . SER B 1 140 ? 19.062 -22.453 -10.812 1 97.06 140 SER B CA 1
ATOM 4519 C C . SER B 1 140 ? 19.375 -20.953 -10.812 1 97.06 140 SER B C 1
ATOM 4521 O O . SER B 1 140 ? 19.469 -20.344 -9.75 1 97.06 140 SER B O 1
ATOM 4523 N N . CYS B 1 141 ? 19.5 -20.391 -12.008 1 97.62 141 CYS B N 1
ATOM 4524 C CA . CYS B 1 141 ? 19.781 -18.969 -12.133 1 97.62 141 CYS B CA 1
ATOM 4525 C C . CYS B 1 141 ? 18.656 -18.125 -11.531 1 97.62 141 CYS B C 1
ATOM 4527 O O . CYS B 1 141 ? 18.906 -17.141 -10.852 1 97.62 141 CYS B O 1
ATOM 4529 N N . ALA B 1 142 ? 17.359 -18.531 -11.781 1 98 142 ALA B N 1
ATOM 4530 C CA . ALA B 1 142 ? 16.219 -17.844 -11.203 1 98 142 ALA B CA 1
ATOM 4531 C C . ALA B 1 142 ? 16.281 -17.844 -9.68 1 98 142 ALA B C 1
ATOM 4533 O O . ALA B 1 142 ? 16.047 -16.828 -9.031 1 98 142 ALA B O 1
ATOM 4534 N N . ALA B 1 143 ? 16.656 -18.969 -9.125 1 98 143 ALA B N 1
ATOM 4535 C CA . ALA B 1 143 ? 16.766 -19.094 -7.672 1 98 143 ALA B CA 1
ATOM 4536 C C . ALA B 1 143 ? 17.891 -18.203 -7.125 1 98 143 ALA B C 1
ATOM 4538 O O . ALA B 1 143 ? 17.75 -17.609 -6.059 1 98 143 ALA B O 1
ATOM 4539 N N . LYS B 1 144 ? 19.016 -18.172 -7.801 1 98.19 144 LYS B N 1
ATOM 4540 C CA . LYS B 1 144 ? 20.125 -17.312 -7.391 1 98.19 144 LYS B CA 1
ATOM 4541 C C . LYS B 1 144 ? 19.703 -15.844 -7.398 1 98.19 144 LYS B C 1
ATOM 4543 O O . LYS B 1 144 ? 20.078 -15.086 -6.492 1 98.19 144 LYS B O 1
ATOM 4548 N N . SER B 1 145 ? 18.984 -15.492 -8.469 1 98.31 145 SER B N 1
ATOM 4549 C CA . SER B 1 145 ? 18.484 -14.117 -8.523 1 98.31 145 SER B CA 1
ATOM 4550 C C . SER B 1 145 ? 17.5 -13.844 -7.383 1 98.31 145 SER B C 1
ATOM 4552 O O . SER B 1 145 ? 17.516 -12.758 -6.805 1 98.31 145 SER B O 1
ATOM 4554 N N . GLN B 1 146 ? 16.672 -14.836 -7.023 1 98.38 146 GLN B N 1
ATOM 4555 C CA . GLN B 1 146 ? 15.758 -14.688 -5.902 1 98.38 146 GLN B CA 1
ATOM 4556 C C . GLN B 1 146 ? 16.516 -14.555 -4.582 1 98.38 146 GLN B C 1
ATOM 4558 O O . GLN B 1 146 ? 16.125 -13.789 -3.705 1 98.38 146 GLN B O 1
ATOM 4563 N N . TYR B 1 147 ? 17.609 -15.258 -4.465 1 98.25 147 TYR B N 1
ATOM 4564 C CA . TYR B 1 147 ? 18.469 -15.133 -3.299 1 98.25 147 TYR B CA 1
ATOM 4565 C C . TYR B 1 147 ? 19.078 -13.734 -3.215 1 98.25 147 TYR B C 1
ATOM 4567 O O . TYR B 1 147 ? 19.062 -13.109 -2.154 1 98.25 147 TYR B O 1
ATOM 4575 N N . ALA B 1 148 ? 19.562 -13.258 -4.32 1 98.44 148 ALA B N 1
ATOM 4576 C CA . ALA B 1 148 ? 20.125 -11.914 -4.363 1 98.44 148 ALA B CA 1
ATOM 4577 C C . ALA B 1 148 ? 19.094 -10.867 -3.992 1 98.44 148 ALA B C 1
ATOM 4579 O O . ALA B 1 148 ? 19.391 -9.906 -3.277 1 98.44 148 ALA B O 1
ATOM 4580 N N . ALA B 1 149 ? 17.828 -11.008 -4.48 1 98.56 149 ALA B N 1
ATOM 4581 C CA . ALA B 1 149 ? 16.734 -10.094 -4.145 1 98.56 149 ALA B CA 1
ATOM 4582 C C . ALA B 1 149 ? 16.484 -10.086 -2.641 1 98.56 149 ALA B C 1
ATOM 4584 O O . ALA B 1 149 ? 16.359 -9.016 -2.037 1 98.56 149 ALA B O 1
ATOM 4585 N N . THR B 1 150 ? 16.422 -11.258 -2.023 1 98.5 150 THR B N 1
ATOM 4586 C CA . THR B 1 150 ? 16.141 -11.375 -0.599 1 98.5 150 THR B CA 1
ATOM 4587 C C . THR B 1 150 ? 17.281 -10.781 0.232 1 98.5 150 THR B C 1
ATOM 4589 O O . THR B 1 150 ? 17.047 -10.172 1.275 1 98.5 150 THR B O 1
ATOM 4592 N N . ALA B 1 151 ? 18.5 -10.992 -0.225 1 98.25 151 ALA B N 1
ATOM 4593 C CA . ALA B 1 151 ? 19.656 -10.391 0.434 1 98.25 151 ALA B CA 1
ATOM 4594 C C . ALA B 1 151 ? 19.578 -8.867 0.398 1 98.25 151 ALA B C 1
ATOM 4596 O O . ALA B 1 151 ? 19.844 -8.203 1.405 1 98.25 151 ALA B O 1
ATOM 4597 N N . ASP B 1 152 ? 19.219 -8.344 -0.752 1 97.94 152 ASP B N 1
ATOM 4598 C CA . ASP B 1 152 ? 19.078 -6.895 -0.878 1 97.94 152 ASP B CA 1
ATOM 4599 C C . ASP B 1 152 ? 17.922 -6.391 -0.013 1 97.94 152 ASP B C 1
ATOM 4601 O O . ASP B 1 152 ? 17.984 -5.293 0.543 1 97.94 152 ASP B O 1
ATOM 4605 N N . GLU B 1 153 ? 16.844 -7.145 0.105 1 98 153 GLU B N 1
ATOM 4606 C CA . GLU B 1 153 ? 15.727 -6.789 0.988 1 98 153 GLU B CA 1
ATOM 4607 C C . GLU B 1 153 ? 16.188 -6.727 2.443 1 98 153 GLU B C 1
ATOM 4609 O O . GLU B 1 153 ? 15.688 -5.902 3.217 1 98 153 GLU B O 1
ATOM 4614 N N . TYR B 1 154 ? 17.078 -7.609 2.793 1 97.5 154 TYR B N 1
ATOM 4615 C CA . TYR B 1 154 ? 17.641 -7.582 4.137 1 97.5 154 TYR B CA 1
ATOM 4616 C C . TYR B 1 154 ? 18.438 -6.305 4.359 1 97.5 154 TYR B C 1
ATOM 4618 O O . TYR B 1 154 ? 18.328 -5.664 5.406 1 97.5 154 TYR B O 1
ATOM 4626 N N . LEU B 1 155 ? 19.25 -5.93 3.412 1 96.69 155 LEU B N 1
ATOM 4627 C CA . LEU B 1 155 ? 20.016 -4.691 3.504 1 96.69 155 LEU B CA 1
ATOM 4628 C C . LEU B 1 155 ? 19.078 -3.488 3.648 1 96.69 155 LEU B C 1
ATOM 4630 O O . LEU B 1 155 ? 19.344 -2.594 4.457 1 96.69 155 LEU B O 1
ATOM 4634 N N . TRP B 1 156 ? 18 -3.453 2.867 1 96.75 156 TRP B N 1
ATOM 4635 C CA . TRP B 1 156 ? 17.031 -2.373 2.953 1 96.75 156 TRP B CA 1
ATOM 4636 C C . TRP B 1 156 ? 16.359 -2.354 4.32 1 96.75 156 TRP B C 1
ATOM 4638 O O . TRP B 1 156 ? 16.156 -1.286 4.906 1 96.75 156 TRP B O 1
ATOM 4648 N N . ALA B 1 157 ? 16.047 -3.527 4.801 1 97.38 157 ALA B N 1
ATOM 4649 C CA . ALA B 1 157 ? 15.43 -3.629 6.117 1 97.38 157 ALA B CA 1
ATOM 4650 C C . ALA B 1 157 ? 16.328 -3.045 7.199 1 97.38 157 ALA B C 1
ATOM 4652 O O . ALA B 1 157 ? 15.859 -2.412 8.141 1 97.38 157 ALA B O 1
ATOM 4653 N N . GLN B 1 158 ? 17.609 -3.275 7.098 1 96.62 158 GLN B N 1
ATOM 4654 C CA . GLN B 1 158 ? 18.562 -2.68 8.023 1 96.62 158 GLN B CA 1
ATOM 4655 C C . GLN B 1 158 ? 18.484 -1.155 8 1 96.62 158 GLN B C 1
ATOM 4657 O O . GLN B 1 158 ? 18.438 -0.513 9.055 1 96.62 158 GLN B O 1
ATOM 4662 N N . ARG B 1 159 ? 18.469 -0.608 6.848 1 96.25 159 ARG B N 1
ATOM 4663 C CA . ARG B 1 159 ? 18.391 0.841 6.699 1 96.25 159 ARG B CA 1
ATOM 4664 C C . ARG B 1 159 ? 17.078 1.382 7.258 1 96.25 159 ARG B C 1
ATOM 4666 O O . ARG B 1 159 ? 17.062 2.428 7.91 1 96.25 159 ARG B O 1
ATOM 4673 N N . VAL B 1 160 ? 15.977 0.655 7.031 1 97.38 160 VAL B N 1
ATOM 4674 C CA . VAL B 1 160 ? 14.664 1.058 7.52 1 97.38 160 VAL B CA 1
ATOM 4675 C C . VAL B 1 160 ? 14.641 1.019 9.047 1 97.38 160 VAL B C 1
ATOM 4677 O O . VAL B 1 160 ? 14.117 1.931 9.688 1 97.38 160 VAL B O 1
ATOM 4680 N N . VAL B 1 161 ? 15.219 0.007 9.617 1 97.81 161 VAL B N 1
ATOM 4681 C CA . VAL B 1 161 ? 15.25 -0.126 11.07 1 97.81 161 VAL B CA 1
ATOM 4682 C C . VAL B 1 161 ? 16.094 0.993 11.672 1 97.81 161 VAL B C 1
ATOM 4684 O O . VAL B 1 161 ? 15.719 1.586 12.688 1 97.81 161 VAL B O 1
ATOM 4687 N N . ALA B 1 162 ? 17.234 1.288 11.086 1 97.31 162 ALA B N 1
ATOM 4688 C CA . ALA B 1 162 ? 18.062 2.391 11.555 1 97.31 162 ALA B CA 1
ATOM 4689 C C . ALA B 1 162 ? 17.312 3.713 11.508 1 97.31 162 ALA B C 1
ATOM 4691 O O . ALA B 1 162 ? 17.328 4.488 12.469 1 97.31 162 ALA B O 1
ATOM 4692 N N . ALA B 1 163 ? 16.641 3.973 10.398 1 97.62 163 ALA B N 1
ATOM 4693 C CA . ALA B 1 163 ? 15.852 5.195 10.242 1 97.62 163 ALA B CA 1
ATOM 4694 C C . ALA B 1 163 ? 14.727 5.258 11.266 1 97.62 163 ALA B C 1
ATOM 4696 O O . ALA B 1 163 ? 14.492 6.301 11.883 1 97.62 163 ALA B O 1
ATOM 4697 N N . ALA B 1 164 ? 14.039 4.121 11.43 1 98.31 164 ALA B N 1
ATOM 4698 C CA . ALA B 1 164 ? 12.938 4.062 12.391 1 98.31 164 ALA B CA 1
ATOM 4699 C C . ALA B 1 164 ? 13.43 4.316 13.805 1 98.31 164 ALA B C 1
ATOM 4701 O O . ALA B 1 164 ? 12.766 4.996 14.594 1 98.31 164 ALA B O 1
ATOM 4702 N N . THR B 1 165 ? 14.57 3.797 14.117 1 98.31 165 THR B N 1
ATOM 4703 C CA . THR B 1 165 ? 15.164 4.004 15.43 1 98.31 165 THR B CA 1
ATOM 4704 C C . THR B 1 165 ? 15.516 5.473 15.648 1 98.31 165 THR B C 1
ATOM 4706 O O . THR B 1 165 ? 15.234 6.035 16.703 1 98.31 165 THR B O 1
ATOM 4709 N N . ALA B 1 166 ? 16.094 6.082 14.688 1 98.12 166 ALA B N 1
ATOM 4710 C CA . ALA B 1 166 ? 16.438 7.5 14.773 1 98.12 166 ALA B CA 1
ATOM 4711 C C . ALA B 1 166 ? 15.188 8.352 14.977 1 98.12 166 ALA B C 1
ATOM 4713 O O . ALA B 1 166 ? 15.156 9.227 15.852 1 98.12 166 ALA B O 1
ATOM 4714 N N . LYS B 1 167 ? 14.133 8.094 14.188 1 98.5 167 LYS B N 1
ATOM 4715 C CA . LYS B 1 167 ? 12.883 8.836 14.312 1 98.5 167 LYS B CA 1
ATOM 4716 C C . LYS B 1 167 ? 12.266 8.648 15.695 1 98.5 167 LYS B C 1
ATOM 4718 O O . LYS B 1 167 ? 11.781 9.602 16.297 1 98.5 167 LYS B O 1
ATOM 4723 N N . ALA B 1 168 ? 12.312 7.406 16.141 1 98.62 168 ALA B N 1
ATOM 4724 C CA . ALA B 1 168 ? 11.758 7.113 17.453 1 98.62 168 ALA B CA 1
ATOM 4725 C C . ALA B 1 168 ? 12.547 7.82 18.547 1 98.62 168 ALA B C 1
ATOM 4727 O O . ALA B 1 168 ? 11.961 8.336 19.516 1 98.62 168 ALA B O 1
ATOM 4728 N N . TRP B 1 169 ? 13.836 7.863 18.453 1 98.25 169 TRP B N 1
ATOM 4729 C CA . TRP B 1 169 ? 14.711 8.531 19.422 1 98.25 169 TRP B CA 1
ATOM 4730 C C . TRP B 1 169 ? 14.398 10.023 19.484 1 98.25 169 TRP B C 1
ATOM 4732 O O . TRP B 1 169 ? 14.188 10.57 20.578 1 98.25 169 TRP B O 1
ATOM 4742 N N . PHE B 1 170 ? 14.297 10.656 18.391 1 98.44 170 PHE B N 1
ATOM 4743 C CA . PHE B 1 170 ? 14.031 12.094 18.359 1 98.44 170 PHE B CA 1
ATOM 4744 C C . PHE B 1 170 ? 12.602 12.383 18.797 1 98.44 170 PHE B C 1
ATOM 4746 O O . PHE B 1 170 ? 12.336 13.414 19.422 1 98.44 170 PHE B O 1
ATOM 4753 N N . THR B 1 171 ? 11.656 11.445 18.484 1 98.56 171 THR B N 1
ATOM 4754 C CA . THR B 1 171 ? 10.297 11.594 18.984 1 98.56 171 THR B CA 1
ATOM 4755 C C . THR B 1 171 ? 10.266 11.547 20.5 1 98.56 171 THR B C 1
ATOM 4757 O O . THR B 1 171 ? 9.531 12.305 21.141 1 98.56 171 THR B O 1
ATOM 4760 N N . LEU B 1 172 ? 11.086 10.703 21.078 1 98.5 172 LEU B N 1
ATOM 4761 C CA . LEU B 1 172 ? 11.172 10.617 22.531 1 98.5 172 LEU B CA 1
ATOM 4762 C C . LEU B 1 172 ? 11.727 11.906 23.125 1 98.5 172 LEU B C 1
ATOM 4764 O O . LEU B 1 172 ? 11.156 12.453 24.062 1 98.5 172 LEU B O 1
ATOM 4768 N N . ILE B 1 173 ? 12.789 12.414 22.578 1 98.5 173 ILE B N 1
ATOM 4769 C CA . ILE B 1 173 ? 13.383 13.648 23.078 1 98.5 173 ILE B CA 1
ATOM 4770 C C . ILE B 1 173 ? 12.398 14.805 22.922 1 98.5 173 ILE B C 1
ATOM 4772 O O . ILE B 1 173 ? 12.211 15.609 23.828 1 98.5 173 ILE B O 1
ATOM 4776 N N . ARG B 1 174 ? 11.734 14.867 21.703 1 98.38 174 ARG B N 1
ATOM 4777 C CA . ARG B 1 174 ? 10.727 15.891 21.453 1 98.38 174 ARG B CA 1
ATOM 4778 C C . ARG B 1 174 ? 9.617 15.836 22.5 1 98.38 174 ARG B C 1
ATOM 4780 O O . ARG B 1 174 ? 9.227 16.859 23.062 1 98.38 174 ARG B O 1
ATOM 4787 N N . SER B 1 175 ? 9.148 14.648 22.766 1 98.44 175 SER B N 1
ATOM 4788 C CA . SER B 1 175 ? 8.07 14.477 23.75 1 98.44 175 SER B CA 1
ATOM 4789 C C . SER B 1 175 ? 8.516 14.898 25.141 1 98.44 175 SER B C 1
ATOM 4791 O O . SER B 1 175 ? 7.742 15.508 25.891 1 98.44 175 SER B O 1
ATOM 4793 N N . ALA B 1 176 ? 9.75 14.609 25.516 1 98.31 176 ALA B N 1
ATOM 4794 C CA . ALA B 1 176 ? 10.289 15.008 26.812 1 98.31 176 ALA B CA 1
ATOM 4795 C C . ALA B 1 176 ? 10.391 16.531 26.922 1 98.31 176 ALA B C 1
ATOM 4797 O O . ALA B 1 176 ? 10.062 17.109 27.969 1 98.31 176 ALA B O 1
ATOM 4798 N N . LYS B 1 177 ? 10.844 17.141 25.891 1 98.44 177 LYS B N 1
ATOM 4799 C CA . LYS B 1 177 ? 10.961 18.594 25.891 1 98.44 177 LYS B CA 1
ATOM 4800 C C . LYS B 1 17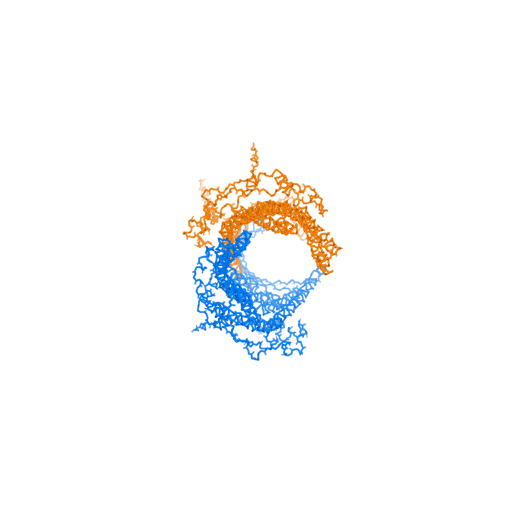7 ? 9.594 19.266 25.984 1 98.44 177 LYS B C 1
ATOM 4802 O O . LYS B 1 177 ? 9.422 20.266 26.672 1 98.44 177 LYS B O 1
ATOM 4807 N N . LEU B 1 178 ? 8.594 18.703 25.297 1 98.38 178 LEU B N 1
ATOM 4808 C CA . LEU B 1 178 ? 7.234 19.234 25.344 1 98.38 178 LEU B CA 1
ATOM 4809 C C . LEU B 1 178 ? 6.641 19.062 26.75 1 98.38 178 LEU B C 1
ATOM 4811 O O . LEU B 1 178 ? 5.953 19.953 27.25 1 98.38 178 LEU B O 1
ATOM 4815 N N . GLU B 1 179 ? 6.926 17.953 27.359 1 98 179 GLU B N 1
ATOM 4816 C CA . GLU B 1 179 ? 6.48 17.734 28.734 1 98 179 GLU B CA 1
ATOM 4817 C C . GLU B 1 179 ? 7.07 18.781 29.672 1 98 179 GLU B C 1
ATOM 4819 O O . GLU B 1 179 ? 6.363 19.328 30.531 1 98 179 GLU B O 1
ATOM 4824 N N . ASP B 1 180 ? 8.281 19.078 29.531 1 98.12 180 ASP B N 1
ATOM 4825 C CA . ASP B 1 180 ? 8.953 20.062 30.359 1 98.12 180 ASP B CA 1
ATOM 4826 C C . ASP B 1 180 ? 8.32 21.453 30.188 1 98.12 180 ASP B C 1
ATOM 4828 O O . ASP B 1 180 ? 8.094 22.156 31.172 1 98.12 180 ASP B O 1
ATOM 4832 N N . ARG B 1 181 ? 8.07 21.797 28.906 1 98.5 181 ARG B N 1
ATOM 4833 C CA . ARG B 1 181 ? 7.438 23.078 28.672 1 98.5 181 ARG B CA 1
ATOM 4834 C C . ARG B 1 181 ? 6.027 23.109 29.25 1 98.5 181 ARG B C 1
ATOM 4836 O O . ARG B 1 181 ? 5.59 24.141 29.766 1 98.5 181 ARG B O 1
ATOM 4843 N N . GLN B 1 182 ? 5.305 22.031 29.156 1 98.38 182 GLN B N 1
ATOM 4844 C CA . GLN B 1 182 ? 3.975 21.953 29.75 1 98.38 182 GLN B CA 1
ATOM 4845 C C . GLN B 1 182 ? 4.039 22.094 31.266 1 98.38 182 GLN B C 1
ATOM 4847 O O . GLN B 1 182 ? 3.162 22.703 31.891 1 98.38 182 GLN B O 1
ATOM 4852 N N . ARG B 1 183 ? 5.059 21.547 31.938 1 98.25 183 ARG B N 1
ATOM 4853 C CA . ARG B 1 183 ? 5.258 21.688 33.375 1 98.25 183 ARG B CA 1
ATOM 4854 C C . ARG B 1 183 ? 5.492 23.156 33.75 1 98.25 183 ARG B C 1
ATOM 4856 O O . ARG B 1 183 ? 4.953 23.641 34.75 1 98.25 183 ARG B O 1
ATOM 4863 N N . GLN B 1 184 ? 6.258 23.797 32.938 1 98.19 184 GLN B N 1
ATOM 4864 C CA . GLN B 1 184 ? 6.492 25.219 33.156 1 98.19 184 GLN B CA 1
ATOM 4865 C C . GLN B 1 184 ? 5.203 26.031 32.969 1 98.19 184 GLN B C 1
ATOM 4867 O O . GLN B 1 184 ? 4.953 26.984 33.719 1 98.19 184 GLN B O 1
ATOM 4872 N N . ALA B 1 185 ? 4.371 25.625 32 1 98.31 185 ALA B N 1
ATOM 4873 C CA . ALA B 1 185 ? 3.096 26.297 31.766 1 98.31 185 ALA B CA 1
ATOM 4874 C C . ALA B 1 185 ? 2.162 26.141 32.969 1 98.31 185 ALA B C 1
ATOM 4876 O O . ALA B 1 185 ? 1.458 27.094 33.344 1 98.31 185 ALA B O 1
ATOM 4877 N N . VAL B 1 186 ? 2.209 24.969 33.562 1 98.44 186 VAL B N 1
ATOM 4878 C CA . VAL B 1 186 ? 1.407 24.734 34.781 1 98.44 186 VAL B CA 1
ATOM 4879 C C . VAL B 1 186 ? 1.887 25.641 35.906 1 98.44 186 VAL B C 1
ATOM 4881 O O . VAL B 1 186 ? 1.075 26.266 36.594 1 98.44 186 VAL B O 1
ATOM 4884 N N . ALA B 1 187 ? 3.158 25.797 36.094 1 98.38 187 ALA B N 1
ATOM 4885 C CA . ALA B 1 187 ? 3.719 26.656 37.125 1 98.38 187 ALA B CA 1
ATOM 4886 C C . ALA B 1 187 ? 3.311 28.109 36.938 1 98.38 187 ALA B C 1
ATOM 4888 O O . ALA B 1 187 ? 2.971 28.812 37.875 1 98.38 187 ALA B O 1
ATOM 4889 N N . VAL B 1 188 ? 3.334 28.516 35.656 1 97.81 188 VAL B N 1
ATOM 4890 C CA . VAL B 1 188 ? 2.92 29.875 35.344 1 97.81 188 VAL B CA 1
ATOM 4891 C C . VAL B 1 188 ? 1.444 30.062 35.688 1 97.81 188 VAL B C 1
ATOM 4893 O O . VAL B 1 188 ? 1.063 31.078 36.281 1 97.81 188 VAL B O 1
ATOM 4896 N N . GLN B 1 189 ? 0.61 29.094 35.375 1 97.62 189 GLN B N 1
ATOM 4897 C CA . GLN B 1 189 ? -0.824 29.188 35.625 1 97.62 189 GLN B CA 1
ATOM 4898 C C . GLN B 1 189 ? -1.123 29.156 37.125 1 97.62 189 GLN B C 1
ATOM 4900 O O . GLN B 1 189 ? -2.068 29.797 37.594 1 97.62 189 GLN B O 1
ATOM 4905 N N . GLU B 1 190 ? -0.342 28.438 37.906 1 97.94 190 GLU B N 1
ATOM 4906 C CA . GLU B 1 190 ? -0.474 28.422 39.375 1 97.94 190 GLU B CA 1
ATOM 4907 C C . GLU B 1 190 ? -0.221 29.797 39.969 1 97.94 190 GLU B C 1
ATOM 4909 O O . GLU B 1 190 ? -0.936 30.234 40.875 1 97.94 190 GLU B O 1
ATOM 4914 N N . GLN B 1 191 ? 0.752 30.453 39.406 1 97.5 191 GLN B N 1
ATOM 4915 C CA . GLN B 1 191 ? 1.038 31.812 39.875 1 97.5 191 GLN B CA 1
ATOM 4916 C C . GLN B 1 191 ? -0.113 32.75 39.531 1 97.5 191 GLN B C 1
ATOM 4918 O O . GLN B 1 191 ? -0.456 33.625 40.344 1 97.5 191 GLN B O 1
ATOM 4923 N N . LEU B 1 192 ? -0.72 32.531 38.406 1 97.12 192 LEU B N 1
ATOM 4924 C CA . LEU B 1 192 ? -1.847 33.375 38 1 97.12 192 LEU B CA 1
ATOM 4925 C C . LEU B 1 192 ? -3.049 33.125 38.906 1 97.12 192 LEU B C 1
ATOM 4927 O O . LEU B 1 192 ? -3.785 34.062 39.219 1 97.12 192 LEU B O 1
ATOM 4931 N N . VAL B 1 193 ? -3.24 31.922 39.375 1 97.12 193 VAL B N 1
ATOM 4932 C CA . VAL B 1 193 ? -4.312 31.609 40.312 1 97.12 193 VAL B CA 1
ATOM 4933 C C . VAL B 1 193 ? -4.062 32.344 41.625 1 97.12 193 VAL B C 1
ATOM 4935 O O . VAL B 1 193 ? -4.973 32.969 42.188 1 97.12 193 VAL B O 1
ATOM 4938 N N . GLN B 1 194 ? -2.844 32.375 42.125 1 97.5 194 GLN B N 1
ATOM 4939 C CA . GLN B 1 194 ? -2.488 33.031 43.375 1 97.5 194 GLN B CA 1
ATOM 4940 C C . GLN B 1 194 ? -2.725 34.562 43.281 1 97.5 194 GLN B C 1
ATOM 4942 O O . GLN B 1 194 ? -3.248 35.156 44.219 1 97.5 194 GLN B O 1
ATOM 4947 N N . ILE B 1 195 ? -2.35 35.062 42.156 1 96.38 195 ILE B N 1
ATOM 4948 C CA . ILE B 1 195 ? -2.539 36.5 41.938 1 96.38 195 ILE B CA 1
ATOM 4949 C C . ILE B 1 195 ? -4.031 36.812 41.906 1 96.38 195 ILE B C 1
ATOM 4951 O O . ILE B 1 195 ? -4.469 37.812 42.531 1 96.38 195 ILE B O 1
ATOM 4955 N N . ALA B 1 196 ? -4.824 36 41.281 1 96.19 196 ALA B N 1
ATOM 4956 C CA . ALA B 1 196 ? -6.266 36.219 41.219 1 96.19 196 ALA B CA 1
ATOM 4957 C C . ALA B 1 196 ? -6.902 36.156 42.594 1 96.19 196 ALA B C 1
ATOM 4959 O O . ALA B 1 196 ? -7.766 36.969 42.906 1 96.19 196 ALA B O 1
ATOM 4960 N N . GLU B 1 197 ? -6.461 35.281 43.438 1 96.62 197 GLU B N 1
ATOM 4961 C CA . GLU B 1 197 ? -6.977 35.156 44.781 1 96.62 197 GLU B CA 1
ATOM 4962 C C . GLU B 1 197 ? -6.621 36.375 45.625 1 96.62 197 GLU B C 1
ATOM 4964 O O . GLU B 1 197 ? -7.453 36.875 46.406 1 96.62 197 GLU B O 1
ATOM 4969 N N . ARG B 1 198 ? -5.426 36.844 45.469 1 95.94 198 ARG B N 1
ATOM 4970 C CA . ARG B 1 198 ? -4.98 38.031 46.219 1 95.94 198 ARG B CA 1
ATOM 4971 C C . ARG B 1 198 ? -5.746 39.25 45.781 1 95.94 198 ARG B C 1
ATOM 4973 O O . ARG B 1 198 ? -6.078 40.125 46.594 1 95.94 198 ARG B O 1
ATOM 4980 N N . ARG B 1 199 ? -6.039 39.375 44.5 1 95.31 199 ARG B N 1
ATOM 4981 C CA . ARG B 1 199 ? -6.754 40.531 43.969 1 95.31 199 ARG B CA 1
ATOM 4982 C C . ARG B 1 199 ? -8.18 40.562 44.5 1 95.31 199 ARG B C 1
ATOM 4984 O O . ARG B 1 199 ? -8.695 41.656 44.844 1 95.31 199 ARG B O 1
ATOM 4991 N N . VAL B 1 200 ? -8.789 39.438 44.625 1 94.94 200 VAL B N 1
ATOM 4992 C CA . VAL B 1 200 ? -10.133 39.375 45.188 1 94.94 200 VAL B CA 1
ATOM 4993 C C . VAL B 1 200 ? -10.086 39.75 46.656 1 94.94 200 VAL B C 1
ATOM 4995 O O . VAL B 1 200 ? -10.953 40.469 47.156 1 94.94 200 VAL B O 1
ATOM 4998 N N . ALA B 1 201 ? -9.094 39.344 47.312 1 95.94 201 ALA B N 1
ATOM 4999 C CA . ALA B 1 201 ? -8.953 39.562 48.75 1 95.94 201 ALA B CA 1
ATOM 5000 C C . ALA B 1 201 ? -8.828 41.062 49.062 1 95.94 201 ALA B C 1
ATOM 5002 O O . ALA B 1 201 ? -9.297 41.531 50.125 1 95.94 201 ALA B O 1
ATOM 5003 N N . ILE B 1 202 ? -8.305 41.812 48.094 1 95.25 202 ILE B N 1
ATOM 5004 C CA . ILE B 1 202 ? -8.102 43.219 48.344 1 95.25 202 ILE B CA 1
ATOM 5005 C C . ILE B 1 202 ? -9.172 44.031 47.625 1 95.25 202 ILE B C 1
ATOM 5007 O O . ILE B 1 202 ? -9.078 45.25 47.531 1 95.25 202 ILE B O 1
ATOM 5011 N N . GLY B 1 203 ? -10.164 43.406 46.969 1 94.31 203 GLY B N 1
ATOM 5012 C CA . GLY B 1 203 ? -11.305 44.062 46.344 1 94.31 203 GLY B CA 1
ATOM 5013 C C . GLY B 1 203 ? -11 44.594 44.969 1 94.31 203 GLY B C 1
ATOM 5014 O O . GLY B 1 203 ? -11.758 45.438 44.438 1 94.31 203 GLY B O 1
ATOM 5015 N N . ALA B 1 204 ? -9.938 44.094 44.406 1 92.75 204 ALA B N 1
ATOM 5016 C CA . ALA B 1 204 ? -9.484 44.656 43.125 1 92.75 204 ALA B CA 1
ATOM 5017 C C . ALA B 1 204 ? -10.008 43.844 41.938 1 92.75 204 ALA B C 1
ATOM 5019 O O . ALA B 1 204 ? -9.844 44.25 40.781 1 92.75 204 ALA B O 1
ATOM 5020 N N . ALA B 1 205 ? -10.602 42.625 42.25 1 93.31 205 ALA B N 1
ATOM 5021 C CA . ALA B 1 205 ? -11.125 41.781 41.188 1 93.31 205 ALA B CA 1
ATOM 5022 C C . ALA B 1 205 ? -12.391 41.062 41.625 1 93.31 205 ALA B C 1
ATOM 5024 O O . ALA B 1 205 ? -12.617 40.875 42.844 1 93.31 205 ALA B O 1
ATOM 5025 N N . PRO B 1 206 ? -13.219 40.781 40.656 1 94.81 206 PRO B N 1
ATOM 5026 C CA . PRO B 1 206 ? -14.422 40.031 41 1 94.81 206 PRO B CA 1
ATOM 5027 C C . PRO B 1 206 ? -14.125 38.594 41.438 1 94.81 206 PRO B C 1
ATOM 5029 O O . PRO B 1 206 ? -13.062 38.062 41.094 1 94.81 206 PRO B O 1
ATOM 5032 N N . ASP B 1 207 ? -15.109 38.094 42.062 1 93.19 207 ASP B N 1
ATOM 5033 C CA . ASP B 1 207 ? -14.977 36.719 42.594 1 93.19 207 ASP B CA 1
ATOM 5034 C C . ASP B 1 207 ? -14.883 35.688 41.469 1 93.19 207 ASP B C 1
ATOM 5036 O O . ASP B 1 207 ? -14.477 34.562 41.688 1 93.19 207 ASP B O 1
ATOM 5040 N N . THR B 1 208 ? -15.148 36 40.25 1 96.19 208 THR B N 1
ATOM 5041 C CA . THR B 1 208 ? -15.125 35.094 39.125 1 96.19 208 THR B CA 1
ATOM 5042 C C . THR B 1 208 ? -13.703 34.906 38.625 1 96.19 208 THR B C 1
ATOM 5044 O O . THR B 1 208 ? -13.406 33.906 37.938 1 96.19 208 THR B O 1
ATOM 5047 N N . GLU B 1 209 ? -12.836 35.75 39 1 95.12 209 GLU B N 1
ATOM 5048 C CA . GLU B 1 209 ? -11.484 35.75 38.438 1 95.12 209 GLU B CA 1
ATOM 5049 C C . GLU B 1 209 ? -10.703 34.531 38.875 1 95.12 209 GLU B C 1
ATOM 5051 O O . GLU B 1 209 ? -10.117 33.812 38.062 1 95.12 209 GLU B O 1
ATOM 5056 N N . PRO B 1 210 ? -10.703 34.188 40.188 1 95.56 210 PRO B N 1
ATOM 5057 C CA . PRO B 1 210 ? -10 32.969 40.594 1 95.56 210 PRO B CA 1
ATOM 5058 C C . PRO B 1 210 ? -10.594 31.703 40 1 95.56 210 PRO B C 1
ATOM 5060 O O . PRO B 1 210 ? -9.859 30.781 39.656 1 95.56 210 PRO B O 1
ATOM 5063 N N . ALA B 1 211 ? -11.859 31.766 39.812 1 96.44 211 ALA B N 1
ATOM 5064 C CA . ALA B 1 211 ? -12.508 30.594 39.219 1 96.44 211 ALA B CA 1
ATOM 5065 C C . ALA B 1 211 ? -12.055 30.406 37.75 1 96.44 211 ALA B C 1
ATOM 5067 O O . ALA B 1 211 ? -11.812 29.281 37.312 1 96.44 211 ALA B O 1
ATOM 5068 N N . GLU B 1 212 ? -11.961 31.453 37.031 1 96.25 212 GLU B N 1
ATOM 5069 C CA . GLU B 1 212 ? -11.469 31.406 35.656 1 96.25 212 GLU B CA 1
ATOM 5070 C C . GLU B 1 212 ? -10.023 30.938 35.594 1 96.25 212 GLU B C 1
ATOM 5072 O O . GLU B 1 212 ? -9.672 30.109 34.75 1 96.25 212 GLU B O 1
ATOM 5077 N N . ALA B 1 213 ? -9.227 31.406 36.5 1 96.5 213 ALA B N 1
ATOM 5078 C CA . ALA B 1 213 ? -7.82 31.031 36.531 1 96.5 213 ALA B CA 1
ATOM 5079 C C . ALA B 1 213 ? -7.664 29.562 36.906 1 96.5 213 ALA B C 1
ATOM 5081 O O . ALA B 1 213 ? -6.801 28.859 36.344 1 96.5 213 ALA B O 1
ATOM 5082 N N . LYS B 1 214 ? -8.492 29.125 37.781 1 97.31 214 LYS B N 1
ATOM 5083 C CA . LYS B 1 214 ? -8.445 27.719 38.188 1 97.31 214 LYS B CA 1
ATOM 5084 C C . LYS B 1 214 ? -8.883 26.797 37.062 1 97.31 214 LYS B C 1
ATOM 5086 O O . LYS B 1 214 ? -8.328 25.719 36.875 1 97.31 214 LYS B O 1
ATOM 5091 N N . ASN B 1 215 ? -9.891 27.266 36.281 1 97.5 215 ASN B N 1
ATOM 5092 C CA . ASN B 1 215 ? -10.305 26.516 35.094 1 97.5 215 ASN B CA 1
ATOM 5093 C C . ASN B 1 215 ? -9.172 26.406 34.094 1 97.5 215 ASN B C 1
ATOM 5095 O O . ASN B 1 215 ? -8.945 25.328 33.5 1 97.5 215 ASN B O 1
ATOM 5099 N N . ALA B 1 216 ? -8.492 27.438 33.844 1 97 216 ALA B N 1
ATOM 5100 C CA . ALA B 1 216 ? -7.352 27.438 32.938 1 97 216 ALA B CA 1
ATOM 5101 C C . ALA B 1 216 ? -6.246 26.516 33.438 1 97 216 ALA B C 1
ATOM 5103 O O . ALA B 1 216 ? -5.594 25.828 32.656 1 97 216 ALA B O 1
ATOM 5104 N N . LEU B 1 217 ? -6.008 26.531 34.812 1 97.5 217 LEU B N 1
ATOM 5105 C CA . LEU B 1 217 ? -5.02 25.641 35.406 1 97.5 217 LEU B CA 1
ATOM 5106 C C . LEU B 1 217 ? -5.379 24.172 35.156 1 97.5 217 LEU B C 1
ATOM 5108 O O . LEU B 1 217 ? -4.512 23.375 34.812 1 97.5 217 LEU B O 1
ATOM 5112 N N . ARG B 1 218 ? -6.664 23.891 35.281 1 98.06 218 ARG B N 1
ATOM 5113 C CA . ARG B 1 218 ? -7.109 22.516 35.031 1 98.06 218 ARG B CA 1
ATOM 5114 C C . ARG B 1 218 ? -6.852 22.094 33.594 1 98.06 218 ARG B C 1
ATOM 5116 O O . ARG B 1 218 ? -6.445 20.969 33.312 1 98.06 218 ARG B O 1
ATOM 5123 N N . THR B 1 219 ? -7.141 23 32.656 1 97.69 219 THR B N 1
ATOM 5124 C CA . THR B 1 219 ? -6.871 22.734 31.25 1 97.69 219 THR B CA 1
ATOM 5125 C C . THR B 1 219 ? -5.383 22.484 31.016 1 97.69 219 THR B C 1
ATOM 5127 O O . THR B 1 219 ? -5.012 21.578 30.281 1 97.69 219 THR B O 1
ATOM 5130 N N . GLN B 1 220 ? -4.547 23.266 31.688 1 97.81 220 GLN B N 1
ATOM 5131 C CA . GLN B 1 220 ? -3.104 23.125 31.516 1 97.81 220 GLN B CA 1
ATOM 5132 C C . GLN B 1 220 ? -2.592 21.828 32.125 1 97.81 220 GLN B C 1
ATOM 5134 O O . GLN B 1 220 ? -1.689 21.188 31.578 1 97.81 220 GLN B O 1
ATOM 5139 N N . VAL B 1 221 ? -3.15 21.516 33.25 1 98.19 221 VAL B N 1
ATOM 5140 C CA . VAL B 1 221 ? -2.766 20.266 33.906 1 98.19 221 VAL B CA 1
ATOM 5141 C C . VAL B 1 221 ? -3.131 19.078 33.031 1 98.19 221 VAL B C 1
ATOM 5143 O O . VAL B 1 221 ? -2.361 18.125 32.906 1 98.19 221 VAL B O 1
ATOM 5146 N N . ASP B 1 222 ? -4.312 19.141 32.406 1 98.19 222 ASP B N 1
ATOM 5147 C CA . ASP B 1 222 ? -4.707 18.094 31.453 1 98.19 222 ASP B CA 1
ATOM 5148 C C . ASP B 1 222 ? -3.697 17.984 30.312 1 98.19 222 ASP B C 1
ATOM 5150 O O . ASP B 1 222 ? -3.332 16.875 29.922 1 98.19 222 ASP B O 1
ATOM 5154 N N . SER B 1 223 ? -3.264 19.109 29.812 1 98.38 223 SER B N 1
ATOM 5155 C CA . SER B 1 223 ? -2.266 19.125 28.734 1 98.38 223 SER B CA 1
ATOM 5156 C C . SER B 1 223 ? -0.958 18.484 29.203 1 98.38 223 SER B C 1
ATOM 5158 O O . SER B 1 223 ? -0.295 17.797 28.422 1 98.38 223 SER B O 1
ATOM 5160 N N . LEU B 1 224 ? -0.539 18.734 30.469 1 98.38 224 LEU B N 1
ATOM 5161 C CA . LEU B 1 224 ? 0.664 18.125 31.031 1 98.38 224 LEU B CA 1
ATOM 5162 C C . LEU B 1 224 ? 0.514 16.609 31.109 1 98.38 224 LEU B C 1
ATOM 5164 O O . LEU B 1 224 ? 1.434 15.875 30.75 1 98.38 224 LEU B O 1
ATOM 5168 N N . ARG B 1 225 ? -0.654 16.156 31.531 1 98.56 225 ARG B N 1
ATOM 5169 C CA . ARG B 1 225 ? -0.897 14.727 31.625 1 98.56 225 ARG B CA 1
ATOM 5170 C C . ARG B 1 225 ? -0.83 14.07 30.25 1 98.56 225 ARG B C 1
ATOM 5172 O O . ARG B 1 225 ? -0.285 12.969 30.109 1 98.56 225 ARG B O 1
ATOM 5179 N N . LYS B 1 226 ? -1.391 14.742 29.25 1 98.44 226 LYS B N 1
ATOM 5180 C CA . LYS B 1 226 ? -1.304 14.242 27.875 1 98.44 226 LYS B CA 1
ATOM 5181 C C . LYS B 1 226 ? 0.149 14.141 27.422 1 98.44 226 LYS B C 1
ATOM 5183 O O . LYS B 1 226 ? 0.53 13.164 26.766 1 98.44 226 LYS B O 1
ATOM 5188 N N . ALA B 1 227 ? 0.965 15.141 27.734 1 98.25 227 ALA B N 1
ATOM 5189 C CA . ALA B 1 227 ? 2.371 15.148 27.328 1 98.25 227 ALA B CA 1
ATOM 5190 C C . ALA B 1 227 ? 3.141 14.023 28.031 1 98.25 227 ALA B C 1
ATOM 5192 O O . ALA B 1 227 ? 4.016 13.398 27.438 1 98.25 227 ALA B O 1
ATOM 5193 N N . GLU B 1 228 ? 2.777 13.781 29.297 1 97.38 228 GLU B N 1
ATOM 5194 C CA . GLU B 1 228 ? 3.404 12.695 30.047 1 97.38 228 GLU B CA 1
ATOM 5195 C C . GLU B 1 228 ? 3.117 11.344 29.406 1 97.38 228 GLU B C 1
ATOM 5197 O O . GLU B 1 228 ? 4.016 10.508 29.297 1 97.38 228 GLU B O 1
ATOM 5202 N N . LEU B 1 229 ? 1.887 11.195 29.031 1 97.81 229 LEU B N 1
ATOM 5203 C CA . LEU B 1 229 ? 1.501 9.953 28.375 1 97.81 229 LEU B CA 1
ATOM 5204 C C . LEU B 1 229 ? 2.236 9.797 27.047 1 97.81 229 LEU B C 1
ATOM 5206 O O . LEU B 1 229 ? 2.727 8.711 26.719 1 97.81 229 LEU B O 1
ATOM 5210 N N . ALA B 1 230 ? 2.326 10.859 26.281 1 97.94 230 ALA B N 1
ATOM 5211 C CA . ALA B 1 230 ? 3.004 10.828 24.984 1 97.94 230 ALA B CA 1
ATOM 5212 C C . ALA B 1 230 ? 4.469 10.438 25.141 1 97.94 230 ALA B C 1
ATOM 5214 O O . ALA B 1 230 ? 5 9.664 24.344 1 97.94 230 ALA B O 1
ATOM 5215 N N . ARG B 1 231 ? 5.145 10.992 26.141 1 97.81 231 ARG B N 1
ATOM 5216 C CA . ARG B 1 231 ? 6.539 10.656 26.406 1 97.81 231 ARG B CA 1
ATOM 5217 C C . ARG B 1 231 ? 6.688 9.18 26.734 1 97.81 231 ARG B C 1
ATOM 5219 O O . ARG B 1 231 ? 7.594 8.508 26.234 1 97.81 231 ARG B O 1
ATOM 5226 N N . SER B 1 232 ? 5.797 8.703 27.578 1 97.69 232 SER B N 1
ATOM 5227 C CA . SER B 1 232 ? 5.832 7.301 27.969 1 97.69 232 SER B CA 1
ATOM 5228 C C . SER B 1 232 ? 5.609 6.391 26.766 1 97.69 232 SER B C 1
ATOM 5230 O O . SER B 1 232 ? 6.312 5.391 26.609 1 97.69 232 SER B O 1
ATOM 5232 N N . GLN B 1 233 ? 4.668 6.723 25.938 1 98.12 233 GLN B N 1
ATOM 5233 C CA . GLN B 1 233 ? 4.375 5.941 24.75 1 98.12 233 GLN B CA 1
ATOM 5234 C C . GLN B 1 233 ? 5.555 5.957 23.781 1 98.12 233 GLN B C 1
ATOM 5236 O O . GLN B 1 233 ? 5.863 4.941 23.141 1 98.12 233 GLN B O 1
ATOM 5241 N N . ALA B 1 234 ? 6.215 7.098 23.609 1 98.38 234 ALA B N 1
ATOM 5242 C CA . ALA B 1 234 ? 7.387 7.199 22.734 1 98.38 234 ALA B CA 1
ATOM 5243 C C . ALA B 1 234 ? 8.523 6.312 23.25 1 98.38 234 ALA B C 1
ATOM 5245 O O . ALA B 1 234 ? 9.203 5.66 22.453 1 98.38 234 ALA B O 1
ATOM 5246 N N . ALA B 1 235 ? 8.672 6.316 24.5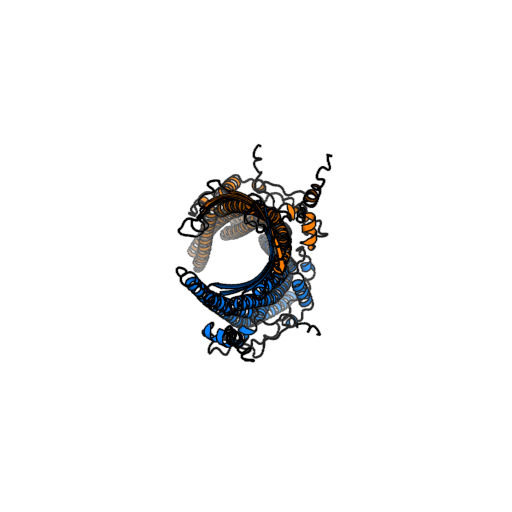47 1 98.31 235 ALA B N 1
ATOM 5247 C CA . ALA B 1 235 ? 9.703 5.48 25.156 1 98.31 235 ALA B CA 1
ATOM 5248 C C . ALA B 1 235 ? 9.43 4 24.891 1 98.31 235 ALA B C 1
ATOM 5250 O O . ALA B 1 235 ? 10.336 3.256 24.516 1 98.31 235 ALA B O 1
ATOM 5251 N N . GLN B 1 236 ? 8.219 3.6 25.094 1 98.19 236 GLN B N 1
ATOM 5252 C CA . GLN B 1 236 ? 7.84 2.207 24.875 1 98.19 236 GLN B CA 1
ATOM 5253 C C . GLN B 1 236 ? 8.023 1.804 23.422 1 98.19 236 GLN B C 1
ATOM 5255 O O . GLN B 1 236 ? 8.492 0.702 23.125 1 98.19 236 GLN B O 1
ATOM 5260 N N . ALA B 1 237 ? 7.633 2.68 22.547 1 98.19 237 ALA B N 1
ATOM 5261 C CA . ALA B 1 237 ? 7.793 2.396 21.125 1 98.19 237 ALA B CA 1
ATOM 5262 C C . ALA B 1 237 ? 9.258 2.182 20.766 1 98.19 237 ALA B C 1
ATOM 5264 O O . ALA B 1 237 ? 9.594 1.279 19.984 1 98.19 237 ALA B O 1
ATOM 5265 N N . LEU B 1 238 ? 10.125 3.057 21.234 1 98.44 238 LEU B N 1
ATOM 5266 C CA . LEU B 1 238 ? 11.555 2.91 20.984 1 98.44 238 LEU B CA 1
ATOM 5267 C C . LEU B 1 238 ? 12.078 1.601 21.562 1 98.44 238 LEU B C 1
ATOM 5269 O O . LEU B 1 238 ? 12.828 0.881 20.891 1 98.44 238 LEU B O 1
ATOM 5273 N N . GLU B 1 239 ? 11.68 1.286 22.781 1 98.31 239 GLU B N 1
ATOM 5274 C CA . GLU B 1 239 ? 12.125 0.053 23.422 1 98.31 239 GLU B CA 1
ATOM 5275 C C . GLU B 1 239 ? 11.703 -1.173 22.609 1 98.31 239 GLU B C 1
ATOM 5277 O O . GLU B 1 239 ? 12.461 -2.133 22.484 1 98.31 239 GLU B O 1
ATOM 5282 N N . LEU B 1 240 ? 10.5 -1.148 22.016 1 97.56 240 LEU B N 1
ATOM 5283 C CA . LEU B 1 240 ? 10.055 -2.246 21.172 1 97.56 240 LEU B CA 1
ATOM 5284 C C . LEU B 1 240 ? 10.969 -2.404 19.953 1 97.56 240 LEU B C 1
ATOM 5286 O O . LEU B 1 240 ? 11.328 -3.525 19.594 1 97.56 240 LEU B O 1
ATOM 5290 N N . LEU B 1 241 ? 11.383 -1.301 19.312 1 97.75 241 LEU B N 1
ATOM 5291 C CA . LEU B 1 241 ? 12.297 -1.339 18.172 1 97.75 241 LEU B CA 1
ATOM 5292 C C . LEU B 1 241 ? 13.633 -1.958 18.562 1 97.75 241 LEU B C 1
ATOM 5294 O O . LEU B 1 241 ? 14.289 -2.607 17.75 1 97.75 241 LEU B O 1
ATOM 5298 N N . LEU B 1 242 ? 14.008 -1.777 19.844 1 98.06 242 LEU B N 1
ATOM 5299 C CA . LEU B 1 242 ? 15.305 -2.221 20.344 1 98.06 242 LEU B CA 1
ATOM 5300 C C . LEU B 1 242 ? 15.242 -3.678 20.797 1 98.06 242 LEU B C 1
ATOM 5302 O O . LEU B 1 242 ? 16.266 -4.262 21.156 1 98.06 242 LEU B O 1
ATOM 5306 N N . GLY B 1 243 ? 14.055 -4.316 20.797 1 96.69 243 GLY B N 1
ATOM 5307 C CA . GLY B 1 243 ? 13.891 -5.68 21.266 1 96.69 243 GLY B CA 1
ATOM 5308 C C . GLY B 1 243 ? 13.867 -5.781 22.781 1 96.69 243 GLY B C 1
ATOM 5309 O O . GLY B 1 243 ? 14.062 -6.863 23.344 1 96.69 243 GLY B O 1
ATOM 5310 N N . ARG B 1 244 ? 13.656 -4.621 23.453 1 96.31 244 ARG B N 1
ATOM 5311 C CA . ARG B 1 244 ? 13.57 -4.57 24.922 1 96.31 244 ARG B CA 1
ATOM 5312 C C . ARG B 1 244 ? 12.125 -4.766 25.375 1 96.31 244 ARG B C 1
ATOM 5314 O O . ARG B 1 244 ? 11.195 -4.633 24.594 1 96.31 244 ARG B O 1
ATOM 5321 N N . TYR B 1 245 ? 11.984 -5.125 26.672 1 96.25 245 TYR B N 1
ATOM 5322 C CA . TYR B 1 245 ? 10.664 -5.023 27.297 1 96.25 245 TYR B CA 1
ATOM 5323 C C . TYR B 1 245 ? 10.195 -3.576 27.328 1 96.25 245 TYR B C 1
ATOM 5325 O O . TYR B 1 245 ? 10.922 -2.688 27.781 1 96.25 245 TYR B O 1
ATOM 5333 N N . PRO B 1 246 ? 9.062 -3.332 26.797 1 95.88 246 PRO B N 1
ATOM 5334 C CA . PRO B 1 246 ? 8.609 -1.95 26.625 1 95.88 246 PRO B CA 1
ATOM 5335 C C . PRO B 1 246 ? 8.055 -1.344 27.906 1 95.88 246 PRO B C 1
ATOM 5337 O O . PRO B 1 246 ? 6.887 -0.952 27.953 1 95.88 246 PRO B O 1
ATOM 5340 N N . ALA B 1 247 ? 8.945 -1.157 28.969 1 95.25 247 ALA B N 1
ATOM 5341 C CA . ALA B 1 247 ? 8.57 -0.601 30.266 1 95.25 247 ALA B CA 1
ATOM 5342 C C . ALA B 1 247 ? 8.609 0.924 30.234 1 95.25 247 ALA B C 1
ATOM 5344 O O . ALA B 1 247 ? 8.094 1.58 31.141 1 95.25 247 ALA B O 1
ATOM 5345 N N . GLY B 1 248 ? 9.133 1.451 29.188 1 95.25 248 GLY B N 1
ATOM 5346 C CA . GLY B 1 248 ? 9.234 2.896 29.062 1 95.25 248 GLY B CA 1
ATOM 5347 C C . GLY B 1 248 ? 10.383 3.48 29.875 1 95.25 248 GLY B C 1
ATOM 5348 O O . GLY B 1 248 ? 10.445 4.695 30.094 1 95.25 248 GLY B O 1
ATOM 5349 N N . GLU B 1 249 ? 11.375 2.699 30.297 1 94.19 249 GLU B N 1
ATOM 5350 C CA . GLU B 1 249 ? 12.453 3.105 31.188 1 94.19 249 GLU B CA 1
ATOM 5351 C C . GLU B 1 249 ? 13.438 4.031 30.484 1 94.19 249 GLU B C 1
ATOM 5353 O O . GLU B 1 249 ? 14.031 4.91 31.109 1 94.19 249 GLU B O 1
ATOM 5358 N N . ILE B 1 250 ? 13.594 3.879 29.203 1 94.56 250 ILE B N 1
ATOM 5359 C CA . ILE B 1 250 ? 14.562 4.668 28.438 1 94.56 250 ILE B CA 1
ATOM 5360 C C . ILE B 1 250 ? 14.164 6.145 28.484 1 94.56 250 ILE B C 1
ATOM 5362 O O . ILE B 1 250 ? 15.008 7.023 28.297 1 94.56 250 ILE B O 1
ATOM 5366 N N . GLY B 1 251 ? 12.906 6.402 28.703 1 91.81 251 GLY B N 1
ATOM 5367 C CA . GLY B 1 251 ? 12.383 7.758 28.781 1 91.81 251 GLY B CA 1
ATOM 5368 C C . GLY B 1 251 ? 12.945 8.547 29.938 1 91.81 251 GLY B C 1
ATOM 5369 O O . GLY B 1 251 ? 12.945 9.781 29.922 1 91.81 251 GLY B O 1
ATOM 5370 N N . ASN B 1 252 ? 13.477 7.879 30.969 1 88.25 252 ASN B N 1
ATOM 5371 C CA . ASN B 1 252 ? 13.984 8.531 32.188 1 88.25 252 ASN B CA 1
ATOM 5372 C C . ASN B 1 252 ? 15.336 9.203 31.922 1 88.25 252 ASN B C 1
ATOM 5374 O O . ASN B 1 252 ? 15.742 10.078 32.688 1 88.25 252 ASN B O 1
ATOM 5378 N N . SER B 1 253 ? 15.984 8.836 30.906 1 85.12 253 SER B N 1
ATOM 5379 C CA . SER B 1 253 ? 17.344 9.297 30.672 1 85.12 253 SER B CA 1
ATOM 5380 C C . SER B 1 253 ? 17.375 10.438 29.656 1 85.12 253 SER B C 1
ATOM 5382 O O . SER B 1 253 ? 18.453 10.945 29.328 1 85.12 253 SER B O 1
ATOM 5384 N N . VAL B 1 254 ? 16.172 10.961 29.234 1 90.06 254 VAL B N 1
ATOM 5385 C CA . VAL B 1 254 ? 16.219 11.875 28.094 1 90.06 254 VAL B CA 1
ATOM 5386 C C . VAL B 1 254 ? 15.812 13.281 28.547 1 90.06 254 VAL B C 1
ATOM 5388 O O . VAL B 1 254 ? 15.781 14.211 27.75 1 90.06 254 VAL B O 1
ATOM 5391 N N . GLY B 1 255 ? 15.578 13.469 29.797 1 87.06 255 GLY B N 1
ATOM 5392 C CA . GLY B 1 255 ? 15.062 14.734 30.297 1 87.06 255 GLY B CA 1
ATOM 5393 C C . GLY B 1 255 ? 16 15.898 30.047 1 87.06 255 GLY B C 1
ATOM 5394 O O . GLY B 1 255 ? 15.555 17.031 29.828 1 87.06 255 GLY B O 1
ATOM 5395 N N . LYS B 1 256 ? 17.297 15.664 30.047 1 90.19 256 LYS B N 1
ATOM 5396 C CA . LYS B 1 256 ? 18.266 16.75 29.922 1 90.19 256 LYS B CA 1
ATOM 5397 C C . LYS B 1 256 ? 18.781 16.875 28.5 1 90.19 256 LYS B C 1
ATOM 5399 O O . LYS B 1 256 ? 19.562 17.766 28.188 1 90.19 256 LYS B O 1
ATOM 5404 N N . LEU B 1 257 ? 18.297 16.078 27.672 1 93.56 257 LEU B N 1
ATOM 5405 C CA . LEU B 1 257 ? 18.797 16.078 26.312 1 93.56 257 LEU B CA 1
ATOM 5406 C C . LEU B 1 257 ? 18.047 17.094 25.453 1 93.56 257 LEU B C 1
ATOM 5408 O O . LEU B 1 257 ? 16.906 17.438 25.734 1 93.56 257 LEU B O 1
ATOM 5412 N N . GLU B 1 258 ? 18.766 17.625 24.453 1 94.81 258 GLU B N 1
ATOM 5413 C CA . GLU B 1 258 ? 18.203 18.516 23.438 1 94.81 258 GLU B CA 1
ATOM 5414 C C . GLU B 1 258 ? 18.172 17.828 22.078 1 94.81 258 GLU B C 1
ATOM 5416 O O . GLU B 1 258 ? 18.969 16.922 21.797 1 94.81 258 GLU B O 1
ATOM 5421 N N . LEU B 1 259 ? 17.141 18.234 21.328 1 96.94 259 LEU B N 1
ATOM 5422 C CA . LEU B 1 259 ? 17.188 17.797 19.938 1 96.94 259 LEU B CA 1
ATOM 5423 C C . LEU B 1 259 ? 18.453 18.281 19.234 1 96.94 259 LEU B C 1
ATOM 5425 O O . LEU B 1 259 ? 18.875 19.422 19.438 1 96.94 259 LEU B O 1
ATOM 5429 N N . PRO B 1 260 ? 19.109 17.422 18.484 1 95.81 260 PRO B N 1
ATOM 5430 C CA . PRO B 1 260 ? 20.297 17.891 17.766 1 95.81 260 PRO B CA 1
ATOM 5431 C C . PRO B 1 260 ? 19.969 18.906 16.672 1 95.81 260 PRO B C 1
ATOM 5433 O O . PRO B 1 260 ? 18.812 19.031 16.266 1 95.81 260 PRO B O 1
ATOM 5436 N N . ALA B 1 261 ? 21.047 19.656 16.297 1 94.12 261 ALA B N 1
ATOM 5437 C CA . ALA B 1 261 ? 20.906 20.531 15.141 1 94.12 261 ALA B CA 1
ATOM 5438 C C . ALA B 1 261 ? 20.688 19.719 13.867 1 94.12 261 ALA B C 1
ATOM 5440 O O . ALA B 1 261 ? 21.125 18.578 13.766 1 94.12 261 ALA B O 1
ATOM 5441 N N . ILE B 1 262 ? 19.922 20.328 12.984 1 95.12 262 ILE B N 1
ATOM 5442 C CA . ILE B 1 262 ? 19.734 19.688 11.688 1 95.12 262 ILE B CA 1
ATOM 5443 C C . ILE B 1 262 ? 21.078 19.625 10.953 1 95.12 262 ILE B C 1
ATOM 5445 O O . ILE B 1 262 ? 21.75 20.641 10.773 1 95.12 262 ILE B O 1
ATOM 5449 N N . PRO B 1 263 ? 21.438 18.453 10.578 1 92.69 263 PRO B N 1
ATOM 5450 C CA . PRO B 1 263 ? 22.703 18.359 9.844 1 92.69 263 PRO B CA 1
ATOM 5451 C C . PRO B 1 263 ? 22.641 19.062 8.484 1 92.69 263 PRO B C 1
ATOM 5453 O O . PRO B 1 263 ? 21.562 19.438 8.023 1 92.69 263 PRO B O 1
ATOM 5456 N N . ILE B 1 264 ? 23.812 19.125 7.859 1 89.75 264 ILE B N 1
ATOM 5457 C CA . ILE B 1 264 ? 23.906 19.719 6.531 1 89.75 264 ILE B CA 1
ATOM 5458 C C . ILE B 1 264 ? 23.078 18.891 5.539 1 89.75 264 ILE B C 1
ATOM 5460 O O . ILE B 1 264 ? 23.031 17.672 5.637 1 89.75 264 ILE B O 1
ATOM 5464 N N . ALA B 1 265 ? 22.531 19.625 4.586 1 90 265 ALA B N 1
ATOM 5465 C CA . ALA B 1 265 ? 21.719 18.953 3.58 1 90 265 ALA B CA 1
ATOM 5466 C C . ALA B 1 265 ? 22.516 17.859 2.861 1 90 265 ALA B C 1
ATOM 5468 O O . ALA B 1 265 ? 23.656 18.094 2.463 1 90 265 ALA B O 1
ATOM 5469 N N . PRO B 1 266 ? 21.906 16.75 2.695 1 90.69 266 PRO B N 1
ATOM 5470 C CA . PRO B 1 266 ? 22.625 15.672 2.012 1 90.69 266 PRO B CA 1
ATOM 5471 C C . PRO B 1 266 ? 22.719 15.891 0.504 1 90.69 266 PRO B C 1
ATOM 5473 O O . PRO B 1 266 ? 21.828 16.484 -0.096 1 90.69 266 PRO B O 1
ATOM 5476 N N . GLN B 1 267 ? 23.828 15.375 0.015 1 90.94 267 GLN B N 1
ATOM 5477 C CA . GLN B 1 267 ? 23.938 15.305 -1.438 1 90.94 267 GLN B CA 1
ATOM 5478 C C . GLN B 1 267 ? 22.969 14.266 -2.012 1 90.94 267 GLN B C 1
ATOM 5480 O O . GLN B 1 267 ? 22.781 13.195 -1.425 1 90.94 267 GLN B O 1
ATOM 5485 N N . ALA B 1 268 ? 22.344 14.602 -3.09 1 91.25 268 ALA B N 1
ATOM 5486 C CA . ALA B 1 268 ? 21.25 13.75 -3.557 1 91.25 268 ALA B CA 1
ATOM 5487 C C . ALA B 1 268 ? 21.672 12.953 -4.789 1 91.25 268 ALA B C 1
ATOM 5489 O O . ALA B 1 268 ? 21 12 -5.172 1 91.25 268 ALA B O 1
ATOM 5490 N N . GLY B 1 269 ? 22.812 13.25 -5.406 1 89.88 269 GLY B N 1
ATOM 5491 C CA . GLY B 1 269 ? 23.188 12.586 -6.645 1 89.88 269 GLY B CA 1
ATOM 5492 C C . GLY B 1 269 ? 22.188 12.812 -7.762 1 89.88 269 GLY B C 1
ATOM 5493 O O . GLY B 1 269 ? 21.5 13.828 -7.785 1 89.88 269 GLY B O 1
ATOM 5494 N N . LEU B 1 270 ? 22.234 11.852 -8.742 1 90.31 270 LEU B N 1
ATOM 5495 C CA . LEU B 1 270 ? 21.312 11.938 -9.875 1 90.31 270 LEU B CA 1
ATOM 5496 C C . LEU B 1 270 ? 20.156 10.969 -9.711 1 90.31 270 LEU B C 1
ATOM 5498 O O . LEU B 1 270 ? 20.312 9.898 -9.109 1 90.31 270 LEU B O 1
ATOM 5502 N N . PRO B 1 271 ? 18.938 11.359 -10.227 1 91.94 271 PRO B N 1
ATOM 5503 C CA . PRO B 1 271 ? 17.781 10.461 -10.125 1 91.94 271 PRO B CA 1
ATOM 5504 C C . PRO B 1 271 ? 18.078 9.055 -10.633 1 91.94 271 PRO B C 1
ATOM 5506 O O . PRO B 1 271 ? 17.719 8.07 -9.984 1 91.94 271 PRO B O 1
ATOM 5509 N N . ALA B 1 272 ? 18.797 8.906 -11.695 1 90 272 ALA B N 1
ATOM 5510 C CA . ALA B 1 272 ? 19.078 7.598 -12.289 1 90 272 ALA B CA 1
ATOM 5511 C C . ALA B 1 272 ? 19.938 6.75 -11.352 1 90 272 ALA B C 1
ATOM 5513 O O . ALA B 1 272 ? 19.781 5.527 -11.297 1 90 272 ALA B O 1
ATOM 5514 N N . ASP B 1 273 ? 20.828 7.398 -10.578 1 90.19 273 ASP B N 1
ATOM 5515 C CA . ASP B 1 273 ? 21.734 6.695 -9.68 1 90.19 273 ASP B CA 1
ATOM 5516 C C . ASP B 1 273 ? 20.984 6.078 -8.508 1 90.19 273 ASP B C 1
ATOM 5518 O O . ASP B 1 273 ? 21.453 5.121 -7.887 1 90.19 273 ASP B O 1
ATOM 5522 N N . LEU B 1 274 ? 19.844 6.629 -8.195 1 92.94 274 LEU B N 1
ATOM 5523 C CA . LEU B 1 274 ? 19.047 6.145 -7.074 1 92.94 274 LEU B CA 1
ATOM 5524 C C . LEU B 1 274 ? 18.641 4.691 -7.289 1 92.94 274 LEU B C 1
ATOM 5526 O O . LEU B 1 274 ? 18.609 3.906 -6.34 1 92.94 274 LEU B O 1
ATOM 5530 N N . LEU B 1 275 ? 18.344 4.312 -8.523 1 93.94 275 LEU B N 1
ATOM 5531 C CA . LEU B 1 275 ? 17.828 2.99 -8.867 1 93.94 275 LEU B CA 1
ATOM 5532 C C . LEU B 1 275 ? 18.859 1.908 -8.562 1 93.94 275 LEU B C 1
ATOM 5534 O O . LEU B 1 275 ? 18.5 0.776 -8.234 1 93.94 275 LEU B O 1
ATOM 5538 N N . ASP B 1 276 ? 20.141 2.287 -8.602 1 92.19 276 ASP B N 1
ATOM 5539 C CA . ASP B 1 276 ? 21.203 1.322 -8.344 1 92.19 276 ASP B CA 1
ATOM 5540 C C . ASP B 1 276 ? 21.672 1.392 -6.895 1 92.19 276 ASP B C 1
ATOM 5542 O O . ASP B 1 276 ? 22.328 0.47 -6.402 1 92.19 276 ASP B O 1
ATOM 5546 N N . ARG B 1 277 ? 21.312 2.418 -6.219 1 91.94 277 ARG B N 1
ATOM 5547 C CA . ARG B 1 277 ? 21.828 2.652 -4.875 1 91.94 277 ARG B CA 1
ATOM 5548 C C . ARG B 1 277 ? 20.875 2.08 -3.822 1 91.94 277 ARG B C 1
ATOM 5550 O O . ARG B 1 277 ? 21.328 1.597 -2.779 1 91.94 277 ARG B O 1
ATOM 5557 N N . ARG B 1 278 ? 19.547 2.18 -4.055 1 95.06 278 ARG B N 1
ATOM 5558 C CA . ARG B 1 278 ? 18.578 1.738 -3.064 1 95.06 278 ARG B CA 1
ATOM 5559 C C . ARG B 1 278 ? 18.375 0.229 -3.133 1 95.06 278 ARG B C 1
ATOM 5561 O O . ARG B 1 278 ? 17.906 -0.295 -4.148 1 95.06 278 ARG B O 1
ATOM 5568 N N . PRO B 1 279 ? 18.609 -0.448 -2.004 1 96.69 279 PRO B N 1
ATOM 5569 C CA . PRO B 1 279 ? 18.562 -1.912 -2.035 1 96.69 279 PRO B CA 1
ATOM 5570 C C . PRO B 1 279 ? 17.188 -2.463 -2.367 1 96.69 279 PRO B C 1
ATOM 5572 O O . PRO B 1 279 ? 17.078 -3.537 -2.963 1 96.69 279 PRO B O 1
ATOM 5575 N N . ASP B 1 280 ? 16.094 -1.789 -2.008 1 97.62 280 ASP B N 1
ATOM 5576 C CA . ASP B 1 280 ? 14.766 -2.285 -2.361 1 97.62 280 ASP B CA 1
ATOM 5577 C C . ASP B 1 280 ? 14.555 -2.256 -3.873 1 97.62 280 ASP B C 1
ATOM 5579 O O . ASP B 1 280 ? 13.836 -3.096 -4.422 1 97.62 280 ASP B O 1
ATOM 5583 N N . LEU B 1 281 ? 15.188 -1.29 -4.594 1 97.69 281 LEU B N 1
ATOM 5584 C CA . LEU B 1 281 ? 15.078 -1.222 -6.047 1 97.69 281 LEU B CA 1
ATOM 5585 C C . LEU B 1 281 ? 15.961 -2.273 -6.707 1 97.69 281 LEU B C 1
ATOM 5587 O O . LEU B 1 281 ? 15.57 -2.887 -7.703 1 97.69 281 LEU B O 1
ATOM 5591 N N . THR B 1 282 ? 17.188 -2.49 -6.145 1 97.25 282 THR B N 1
ATOM 5592 C CA . THR B 1 282 ? 18.016 -3.551 -6.695 1 97.25 282 THR B CA 1
ATOM 5593 C C . THR B 1 282 ? 17.375 -4.918 -6.457 1 97.25 282 THR B C 1
ATOM 5595 O O . THR B 1 282 ? 17.516 -5.824 -7.285 1 97.25 282 THR B O 1
ATOM 5598 N N . ALA B 1 283 ? 16.688 -5.082 -5.277 1 98.25 283 ALA B N 1
ATOM 5599 C CA . ALA B 1 283 ? 15.93 -6.309 -5.043 1 98.25 283 ALA B CA 1
ATOM 5600 C C . ALA B 1 283 ? 14.875 -6.523 -6.133 1 98.25 283 ALA B C 1
ATOM 5602 O O . ALA B 1 283 ? 14.734 -7.633 -6.656 1 98.25 283 ALA B O 1
ATOM 5603 N N . ALA B 1 284 ? 14.133 -5.465 -6.473 1 98.06 284 ALA B N 1
ATOM 5604 C CA . ALA B 1 284 ? 13.117 -5.547 -7.523 1 98.06 284 ALA B CA 1
ATOM 5605 C C . ALA B 1 284 ? 13.758 -5.898 -8.867 1 98.06 284 ALA B C 1
ATOM 5607 O O . ALA B 1 284 ? 13.18 -6.656 -9.656 1 98.06 284 ALA B O 1
ATOM 5608 N N . ALA B 1 285 ? 14.938 -5.367 -9.164 1 97.75 285 ALA B N 1
ATOM 5609 C CA . ALA B 1 285 ? 15.664 -5.691 -10.383 1 97.75 285 ALA B CA 1
ATOM 5610 C C . ALA B 1 285 ? 16.031 -7.172 -10.43 1 97.75 285 ALA B C 1
ATOM 5612 O O . ALA B 1 285 ? 15.883 -7.82 -11.469 1 97.75 285 ALA B O 1
ATOM 5613 N N . HIS B 1 286 ? 16.484 -7.719 -9.266 1 98.25 286 HIS B N 1
ATOM 5614 C CA . HIS B 1 286 ? 16.797 -9.141 -9.195 1 98.25 286 HIS B CA 1
ATOM 5615 C C . HIS B 1 286 ? 15.555 -9.992 -9.43 1 98.25 286 HIS B C 1
ATOM 5617 O O . HIS B 1 286 ? 15.648 -11.07 -10.016 1 98.25 286 HIS B O 1
ATOM 5623 N N . ARG B 1 287 ? 14.445 -9.531 -9.023 1 98.38 287 ARG B N 1
ATOM 5624 C CA . ARG B 1 287 ? 13.211 -10.281 -9.242 1 98.38 287 ARG B CA 1
ATOM 5625 C C . ARG B 1 287 ? 12.852 -10.312 -10.727 1 98.38 287 ARG B C 1
ATOM 5627 O O . ARG B 1 287 ? 12.297 -11.305 -11.211 1 98.38 287 ARG B O 1
ATOM 5634 N N . VAL B 1 288 ? 13.148 -9.203 -11.477 1 98.12 288 VAL B N 1
ATOM 5635 C CA . VAL B 1 288 ? 12.969 -9.211 -12.922 1 98.12 288 VAL B CA 1
ATOM 5636 C C . VAL B 1 288 ? 13.883 -10.266 -13.547 1 98.12 288 VAL B C 1
ATOM 5638 O O . VAL B 1 288 ? 13.461 -11.023 -14.422 1 98.12 288 VAL B O 1
ATOM 5641 N N . ALA B 1 289 ? 15.109 -10.328 -13.07 1 98 289 ALA B N 1
ATOM 5642 C CA . ALA B 1 289 ? 16.062 -11.32 -13.578 1 98 289 ALA B CA 1
ATOM 5643 C C . ALA B 1 289 ? 15.555 -12.742 -13.312 1 98 289 ALA B C 1
ATOM 5645 O O . ALA B 1 289 ? 15.648 -13.609 -14.18 1 98 289 ALA B O 1
ATOM 5646 N N . ALA B 1 290 ? 15.016 -12.961 -12.117 1 98.44 290 ALA B N 1
ATOM 5647 C CA . ALA B 1 290 ? 14.469 -14.273 -11.781 1 98.44 290 ALA B CA 1
ATOM 5648 C C . ALA B 1 290 ? 13.336 -14.656 -12.727 1 98.44 290 ALA B C 1
ATOM 5650 O O . ALA B 1 290 ? 13.289 -15.773 -13.234 1 98.44 290 ALA B O 1
ATOM 5651 N N . ALA B 1 291 ? 12.398 -13.719 -12.969 1 98.19 291 ALA B N 1
ATOM 5652 C CA . ALA B 1 291 ? 11.266 -13.969 -13.852 1 98.19 291 ALA B CA 1
ATOM 5653 C C . ALA B 1 291 ? 11.734 -14.25 -15.281 1 98.19 291 ALA B C 1
ATOM 5655 O O . ALA B 1 291 ? 11.148 -15.078 -15.984 1 98.19 291 ALA B O 1
ATOM 5656 N N . PHE B 1 292 ? 12.82 -13.594 -15.719 1 97.44 292 PHE B N 1
ATOM 5657 C CA . PHE B 1 292 ? 13.422 -13.805 -17.031 1 97.44 292 PHE B CA 1
ATOM 5658 C C . PHE B 1 292 ? 13.914 -15.242 -17.172 1 97.44 292 PHE B C 1
ATOM 5660 O O . PHE B 1 292 ? 13.609 -15.906 -18.156 1 97.44 292 PHE B O 1
ATOM 5667 N N . ASP B 1 293 ? 14.594 -15.68 -16.172 1 97.62 293 ASP B N 1
ATOM 5668 C CA . ASP B 1 293 ? 15.133 -17.031 -16.203 1 97.62 293 ASP B CA 1
ATOM 5669 C C . ASP B 1 293 ? 14.023 -18.078 -16.109 1 97.62 293 ASP B C 1
ATOM 5671 O O . ASP B 1 293 ? 14.109 -19.141 -16.734 1 97.62 293 ASP B O 1
ATOM 5675 N N . LEU B 1 294 ? 12.984 -17.812 -15.375 1 98.06 294 LEU B N 1
ATOM 5676 C CA . LEU B 1 294 ? 11.859 -18.734 -15.289 1 98.06 294 LEU B CA 1
ATOM 5677 C C . LEU B 1 294 ? 11.156 -18.859 -16.641 1 98.06 294 LEU B C 1
ATOM 5679 O O . LEU B 1 294 ? 10.711 -19.953 -17 1 98.06 294 LEU B O 1
ATOM 5683 N N . ARG B 1 295 ? 11.047 -17.734 -17.391 1 97.56 295 ARG B N 1
ATOM 5684 C CA . ARG B 1 295 ? 10.508 -17.797 -18.734 1 97.56 295 ARG B CA 1
ATOM 5685 C C . ARG B 1 295 ? 11.375 -18.672 -19.641 1 97.56 295 ARG B C 1
ATOM 5687 O O . ARG B 1 295 ? 10.859 -19.516 -20.391 1 97.56 295 ARG B O 1
ATOM 5694 N N . GLN B 1 296 ? 12.695 -18.562 -19.516 1 97.25 296 GLN B N 1
ATOM 5695 C CA . GLN B 1 296 ? 13.609 -19.391 -20.312 1 97.25 296 GLN B CA 1
ATOM 5696 C C . GLN B 1 296 ? 13.469 -20.859 -19.953 1 97.25 296 GLN B C 1
ATOM 5698 O O . GLN B 1 296 ? 13.492 -21.719 -20.844 1 97.25 296 GLN B O 1
ATOM 5703 N N . SER B 1 297 ? 13.312 -21.109 -18.641 1 97.25 297 SER B N 1
ATOM 5704 C CA . SER B 1 297 ? 13.109 -22.484 -18.219 1 97.25 297 SER B CA 1
ATOM 5705 C C . SER B 1 297 ? 11.836 -23.062 -18.812 1 97.25 297 SER B C 1
ATOM 5707 O O . SER B 1 297 ? 11.828 -24.203 -19.297 1 97.25 297 SER B O 1
ATOM 5709 N N . ALA B 1 298 ? 10.766 -22.312 -18.781 1 96.62 298 ALA B N 1
ATOM 5710 C CA . ALA B 1 298 ? 9.492 -22.766 -19.328 1 96.62 298 ALA B CA 1
ATOM 5711 C C . ALA B 1 298 ? 9.586 -23 -20.828 1 96.62 298 ALA B C 1
ATOM 5713 O O . ALA B 1 298 ? 8.992 -23.953 -21.359 1 96.62 298 ALA B O 1
ATOM 5714 N N . GLU B 1 299 ? 10.359 -22.188 -21.609 1 96.44 299 GLU B N 1
ATOM 5715 C CA . GLU B 1 299 ? 10.578 -22.391 -23.031 1 96.44 299 GLU B CA 1
ATOM 5716 C C . GLU B 1 299 ? 11.391 -23.641 -23.297 1 96.44 299 GLU B C 1
ATOM 5718 O O . GLU B 1 299 ? 11.07 -24.422 -24.203 1 96.44 299 GLU B O 1
ATOM 5723 N N . ALA B 1 300 ? 12.383 -23.828 -22.469 1 95.44 300 ALA B N 1
ATOM 5724 C CA . ALA B 1 300 ? 13.242 -25 -22.625 1 95.44 300 ALA B CA 1
ATOM 5725 C C . ALA B 1 300 ? 12.469 -26.281 -22.328 1 95.44 300 ALA B C 1
ATOM 5727 O O . ALA B 1 300 ? 12.781 -27.344 -22.875 1 95.44 300 ALA B O 1
ATOM 5728 N N . ALA B 1 301 ? 11.469 -26.203 -21.484 1 94.94 301 ALA B N 1
ATOM 5729 C CA . ALA B 1 301 ? 10.68 -27.359 -21.094 1 94.94 301 ALA B CA 1
ATOM 5730 C C . ALA B 1 301 ? 9.859 -27.891 -22.281 1 94.94 301 ALA B C 1
ATOM 5732 O O . ALA B 1 301 ? 9.344 -29 -22.234 1 94.94 301 ALA B O 1
ATOM 5733 N N . ARG B 1 302 ? 9.766 -27.141 -23.375 1 94.38 302 ARG B N 1
ATOM 5734 C CA . ARG B 1 302 ? 9.031 -27.547 -24.578 1 94.38 302 ARG B CA 1
ATOM 5735 C C . ARG B 1 302 ? 9.906 -28.406 -25.484 1 94.38 302 ARG B C 1
ATOM 5737 O O . ARG B 1 302 ? 9.414 -29.016 -26.438 1 94.38 302 ARG B O 1
ATOM 5744 N N . LEU B 1 303 ? 11.25 -28.516 -25.141 1 93.62 303 LEU B N 1
ATOM 5745 C CA . LEU B 1 303 ? 12.203 -29.25 -25.953 1 93.62 303 LEU B CA 1
ATOM 5746 C C . LEU B 1 303 ? 12.461 -30.641 -25.359 1 93.62 303 LEU B C 1
ATOM 5748 O O . LEU B 1 303 ? 12.109 -30.906 -24.219 1 93.62 303 LEU B O 1
ATOM 5752 N N . PRO B 1 304 ? 13.055 -31.609 -26.047 1 92.81 304 PRO B N 1
ATOM 5753 C CA . PRO B 1 304 ? 13.281 -32.969 -25.562 1 92.81 304 PRO B CA 1
ATOM 5754 C C . PRO B 1 304 ? 14.18 -33 -24.328 1 92.81 304 PRO B C 1
ATOM 5756 O O . PRO B 1 304 ? 15.102 -32.188 -24.203 1 92.81 304 PRO B O 1
ATOM 5759 N N . SER B 1 305 ? 13.922 -33.906 -23.484 1 92.81 305 SER B N 1
ATOM 5760 C CA . SER B 1 305 ? 14.789 -34.156 -22.344 1 92.81 305 SER B CA 1
ATOM 5761 C C . SER B 1 305 ? 15.578 -35.438 -22.516 1 92.81 305 SER B C 1
ATOM 5763 O O . SER B 1 305 ? 15.07 -36.438 -23.078 1 92.81 305 SER B O 1
ATOM 5765 N N . ILE B 1 306 ? 16.812 -35.406 -22.125 1 91.12 306 ILE B N 1
ATOM 5766 C CA . ILE B 1 306 ? 17.703 -36.562 -22.234 1 91.12 306 ILE B CA 1
ATOM 5767 C C . ILE B 1 306 ? 18.203 -36.969 -20.844 1 91.12 306 ILE B C 1
ATOM 5769 O O . ILE B 1 306 ? 18.672 -36.094 -20.094 1 91.12 306 ILE B O 1
ATOM 5773 N N . SER B 1 307 ? 18.047 -38.188 -20.531 1 92.06 307 SER B N 1
ATOM 5774 C CA . SER B 1 307 ? 18.562 -38.719 -19.266 1 92.06 307 SER B CA 1
ATOM 5775 C C . SER B 1 307 ? 19.469 -39.906 -19.469 1 92.06 307 SER B C 1
ATOM 5777 O O . SER B 1 307 ? 19.297 -40.656 -20.438 1 92.06 307 SER B O 1
ATOM 5779 N N . ILE B 1 308 ? 20.469 -40 -18.656 1 88.94 308 ILE B N 1
ATOM 5780 C CA . ILE B 1 308 ? 21.359 -41.156 -18.641 1 88.94 308 ILE B CA 1
ATOM 5781 C C . ILE B 1 308 ? 21.281 -41.844 -17.266 1 88.94 308 ILE B C 1
ATOM 5783 O O . ILE B 1 308 ? 21.156 -41.188 -16.234 1 88.94 308 ILE B O 1
ATOM 5787 N N . SER B 1 309 ? 21.266 -43.156 -17.297 1 89.56 309 SER B N 1
ATOM 5788 C CA . SER B 1 309 ? 21.25 -43.906 -16.047 1 89.56 309 SER B CA 1
ATOM 5789 C C . SER B 1 309 ? 22.203 -45.094 -16.109 1 89.56 309 SER B C 1
ATOM 5791 O O . SER B 1 309 ? 22.391 -45.688 -17.172 1 89.56 309 SER B O 1
ATOM 5793 N N . ALA B 1 310 ? 22.922 -45.344 -15.078 1 86.25 310 ALA B N 1
ATOM 5794 C CA . ALA B 1 310 ? 23.766 -46.531 -14.875 1 86.25 310 ALA B CA 1
ATOM 5795 C C . ALA B 1 310 ? 23.359 -47.281 -13.617 1 86.25 310 ALA B C 1
ATOM 5797 O O . ALA B 1 310 ? 23.016 -46.688 -12.602 1 86.25 310 ALA B O 1
ATOM 5798 N N . ALA B 1 311 ? 23.312 -48.625 -13.812 1 87.19 311 ALA B N 1
ATOM 5799 C CA . ALA B 1 311 ? 22.938 -49.406 -12.648 1 87.19 311 ALA B CA 1
ATOM 5800 C C . ALA B 1 311 ? 23.594 -50.781 -12.672 1 87.19 311 ALA B C 1
ATOM 5802 O O . ALA B 1 311 ? 23.969 -51.281 -13.742 1 87.19 311 ALA B O 1
ATOM 5803 N N . ILE B 1 312 ? 23.922 -51.312 -11.539 1 83.75 312 ILE B N 1
ATOM 5804 C CA . ILE B 1 312 ? 24.25 -52.719 -11.312 1 83.75 312 ILE B CA 1
ATOM 5805 C C . ILE B 1 312 ? 23.094 -53.406 -10.617 1 83.75 312 ILE B C 1
ATOM 5807 O O . ILE B 1 312 ? 22.688 -53.031 -9.516 1 83.75 312 ILE B O 1
ATOM 5811 N N . THR B 1 313 ? 22.484 -54.344 -11.344 1 82.56 313 THR B N 1
ATOM 5812 C CA . THR B 1 313 ? 21.266 -54.969 -10.844 1 82.56 313 THR B CA 1
ATOM 5813 C C . THR B 1 313 ? 21.453 -56.469 -10.68 1 82.56 313 THR B C 1
ATOM 5815 O O . THR B 1 313 ? 21.828 -57.156 -11.641 1 82.56 313 THR B O 1
ATOM 5818 N N . GLY B 1 314 ? 21.297 -56.938 -9.516 1 78.31 314 GLY B N 1
ATOM 5819 C CA . GLY B 1 314 ? 21.125 -58.375 -9.305 1 78.31 314 GLY B CA 1
ATOM 5820 C C . GLY B 1 314 ? 19.688 -58.844 -9.484 1 78.31 314 GLY B C 1
ATOM 5821 O O . GLY B 1 314 ? 18.766 -58.25 -8.922 1 78.31 314 GLY B O 1
ATOM 5822 N N . ILE B 1 315 ? 19.438 -59.781 -10.516 1 77.88 315 ILE B N 1
ATOM 5823 C CA . ILE B 1 315 ? 18.094 -60.219 -10.797 1 77.88 315 ILE B CA 1
ATOM 5824 C C . ILE B 1 315 ? 17.984 -61.719 -10.492 1 77.88 315 ILE B C 1
ATOM 5826 O O . ILE B 1 315 ? 18.891 -62.5 -10.789 1 77.88 315 ILE B O 1
ATOM 5830 N N . ARG B 1 316 ? 16.953 -62 -9.82 1 73.81 316 ARG B N 1
ATOM 5831 C CA . ARG B 1 316 ? 16.578 -63.406 -9.594 1 73.81 316 ARG B CA 1
ATOM 5832 C C . ARG B 1 316 ? 15.117 -63.656 -9.938 1 73.81 316 ARG B C 1
ATOM 5834 O O . ARG B 1 316 ? 14.273 -62.781 -9.734 1 73.81 316 ARG B O 1
ATOM 5841 N N . SER B 1 317 ? 14.891 -64.5 -10.875 1 71.81 317 SER B N 1
ATOM 5842 C CA . SER B 1 317 ? 13.508 -64.812 -11.148 1 71.81 317 SER B CA 1
ATOM 5843 C C . SER B 1 317 ? 13.273 -66.312 -10.961 1 71.81 317 SER B C 1
ATOM 5845 O O . SER B 1 317 ? 13.969 -67.125 -11.562 1 71.81 317 SER B O 1
ATOM 5847 N N . ASP B 1 318 ? 12.336 -66.625 -10.18 1 65 318 ASP B N 1
ATOM 5848 C CA . ASP B 1 318 ? 11.961 -68 -10.008 1 65 318 ASP B CA 1
ATOM 5849 C C . ASP B 1 318 ? 11.203 -68.5 -11.227 1 65 318 ASP B C 1
ATOM 5851 O O . ASP B 1 318 ? 11.211 -69.75 -11.5 1 65 318 ASP B O 1
ATOM 5855 N N . VAL B 1 319 ? 10.562 -67.562 -11.836 1 61.62 319 VAL B N 1
ATOM 5856 C CA . VAL B 1 319 ? 9.711 -67.938 -12.938 1 61.62 319 VAL B CA 1
ATOM 5857 C C . VAL B 1 319 ? 10.523 -68.062 -14.227 1 61.62 319 VAL B C 1
ATOM 5859 O O . VAL B 1 319 ? 10.375 -69 -15.008 1 61.62 319 VAL B O 1
ATOM 5862 N N . LEU B 1 320 ? 11.266 -67.062 -14.477 1 58.59 320 LEU B N 1
ATOM 5863 C CA . LEU B 1 320 ? 11.969 -67 -15.75 1 58.59 320 LEU B CA 1
ATOM 5864 C C . LEU B 1 320 ? 13.328 -67.688 -15.625 1 58.59 320 LEU B C 1
ATOM 5866 O O . LEU B 1 320 ? 14.125 -67.688 -16.562 1 58.59 320 LEU B O 1
ATOM 5870 N N . LEU B 1 321 ? 13.438 -68.625 -14.633 1 54.62 321 LEU B N 1
ATOM 5871 C CA . LEU B 1 321 ? 14.602 -69.5 -14.367 1 54.62 321 LEU B CA 1
ATOM 5872 C C . LEU B 1 321 ? 15.883 -68.625 -14.453 1 54.62 321 LEU B C 1
ATOM 5874 O O . LEU B 1 321 ? 16.906 -69.125 -14.945 1 54.62 321 LEU B O 1
ATOM 5878 N N . LEU B 1 322 ? 15.68 -67.312 -14.359 1 57.06 322 LEU B N 1
ATOM 5879 C CA . LEU B 1 322 ? 16.859 -66.5 -14.32 1 57.06 322 LEU B CA 1
ATOM 5880 C C . LEU B 1 322 ? 17.609 -66.625 -13.008 1 57.06 322 LEU B C 1
ATOM 5882 O O . LEU B 1 322 ? 18.359 -65.75 -12.602 1 57.06 322 LEU B O 1
ATOM 5886 N N . ASN B 1 323 ? 17.266 -67.625 -12.289 1 53.22 323 ASN B N 1
ATOM 5887 C CA . ASN B 1 323 ? 17.922 -67.938 -11.016 1 53.22 323 ASN B CA 1
ATOM 5888 C C . ASN B 1 323 ? 19.438 -67.938 -11.156 1 53.22 323 ASN B C 1
ATOM 5890 O O . ASN B 1 323 ? 20.156 -67.812 -10.164 1 53.22 323 ASN B O 1
ATOM 5894 N N . GLN B 1 324 ? 19.922 -68.562 -12.297 1 48.78 324 GLN B N 1
ATOM 5895 C CA . GLN B 1 324 ? 21.328 -69 -12.273 1 48.78 324 GLN B CA 1
ATOM 5896 C C . GLN B 1 324 ? 22.266 -67.875 -12.625 1 48.78 324 GLN B C 1
ATOM 5898 O O . GLN B 1 324 ? 23.484 -68 -12.586 1 48.78 324 GLN B O 1
ATOM 5903 N N . SER B 1 325 ? 21.891 -66.875 -13.391 1 50.94 325 SER B N 1
ATOM 5904 C CA . SER B 1 325 ? 23.062 -66.125 -13.766 1 50.94 325 SER B CA 1
ATOM 5905 C C . SER B 1 325 ? 23.484 -65.125 -12.648 1 50.94 325 SER B C 1
ATOM 5907 O O . SER B 1 325 ? 22.766 -64.188 -12.328 1 50.94 325 SER B O 1
ATOM 5909 N N . GLY B 1 326 ? 24 -65.625 -11.461 1 56.75 326 GLY B N 1
ATOM 5910 C CA . GLY B 1 326 ? 24.688 -65.062 -10.32 1 56.75 326 GLY B CA 1
ATOM 5911 C C . GLY B 1 326 ? 25.328 -63.75 -10.617 1 56.75 326 GLY B C 1
ATOM 5912 O O . GLY B 1 326 ? 25.891 -63.094 -9.727 1 56.75 326 GLY B O 1
ATOM 5913 N N . THR B 1 327 ? 25.594 -63.406 -11.797 1 66.06 327 THR B N 1
ATOM 5914 C CA . THR B 1 327 ? 26.406 -62.219 -12.023 1 66.06 327 THR B CA 1
ATOM 5915 C C . THR B 1 327 ? 25.547 -61 -12.188 1 66.06 327 THR B C 1
ATOM 5917 O O . THR B 1 327 ? 24.578 -61 -12.961 1 66.06 327 THR B O 1
ATOM 5920 N N . PRO B 1 328 ? 25.766 -59.969 -11.383 1 76.12 328 PRO B N 1
ATOM 5921 C CA . PRO B 1 328 ? 25.062 -58.688 -11.539 1 76.12 328 PRO B CA 1
ATOM 5922 C C . PRO B 1 328 ? 25.141 -58.156 -12.961 1 76.12 328 PRO B C 1
ATOM 5924 O O . PRO B 1 328 ? 26.156 -58.344 -13.641 1 76.12 328 PRO B O 1
ATOM 5927 N N . ILE B 1 329 ? 24 -57.688 -13.422 1 75.56 329 ILE B N 1
ATOM 5928 C CA . ILE B 1 329 ? 23.938 -57.062 -14.734 1 75.56 329 ILE B CA 1
ATOM 5929 C C . ILE B 1 329 ? 24.344 -55.594 -14.617 1 75.56 329 ILE B C 1
ATOM 5931 O O . ILE B 1 329 ? 23.812 -54.875 -13.781 1 75.56 329 ILE B O 1
ATOM 5935 N N . LYS B 1 330 ? 25.484 -55.25 -15.281 1 81.38 330 LYS B N 1
ATOM 5936 C CA . LYS B 1 330 ? 25.875 -53.844 -15.398 1 81.38 330 LYS B CA 1
ATOM 5937 C C . LYS B 1 330 ? 25.219 -53.188 -16.609 1 81.38 330 LYS B C 1
ATOM 5939 O O . LYS B 1 330 ? 25.234 -53.75 -17.703 1 81.38 330 LYS B O 1
ATOM 5944 N N . GLY B 1 331 ? 24.484 -52.094 -16.297 1 80.88 331 GLY B N 1
ATOM 5945 C CA . GLY B 1 331 ? 23.797 -51.438 -17.406 1 80.88 331 GLY B CA 1
ATOM 5946 C C . GLY B 1 331 ? 24.031 -49.938 -17.453 1 80.88 331 GLY B C 1
ATOM 5947 O O . GLY B 1 331 ? 24.141 -49.281 -16.422 1 80.88 331 GLY B O 1
ATOM 5948 N N . LEU B 1 332 ? 24.281 -49.375 -18.703 1 83.56 332 LEU B N 1
ATOM 5949 C CA . LEU B 1 332 ? 24.266 -47.969 -19.047 1 83.56 332 LEU B CA 1
ATOM 5950 C C . LEU B 1 332 ? 23.156 -47.656 -20.047 1 83.56 332 LEU B C 1
ATOM 5952 O O . LEU B 1 332 ? 23.109 -48.25 -21.125 1 83.56 332 LEU B O 1
ATOM 5956 N N . ASN B 1 333 ? 22.234 -46.812 -19.594 1 83.25 333 ASN B N 1
ATOM 5957 C CA . ASN B 1 333 ? 21.078 -46.531 -20.438 1 83.25 333 ASN B CA 1
ATOM 5958 C C . ASN B 1 333 ? 20.906 -45.031 -20.672 1 83.25 333 ASN B C 1
ATOM 5960 O O . ASN B 1 333 ? 21.156 -44.25 -19.766 1 83.25 333 ASN B O 1
ATOM 5964 N N . GLY B 1 334 ? 20.547 -44.688 -21.922 1 86.56 334 GLY B N 1
ATOM 5965 C CA . GLY B 1 334 ? 20.078 -43.375 -22.281 1 86.56 334 GLY B CA 1
ATOM 5966 C C . GLY B 1 334 ? 18.594 -43.344 -22.641 1 86.56 334 GLY B C 1
ATOM 5967 O O . GLY B 1 334 ? 18.078 -44.25 -23.266 1 86.56 334 GLY B O 1
ATOM 5968 N N . ALA B 1 335 ? 17.938 -42.312 -22.125 1 89.19 335 ALA B N 1
ATOM 5969 C CA . ALA B 1 335 ? 16.531 -42.125 -22.438 1 89.19 335 ALA B CA 1
ATOM 5970 C C . ALA B 1 335 ? 16.234 -40.719 -22.953 1 89.19 335 ALA B C 1
ATOM 5972 O O . ALA B 1 335 ? 16.859 -39.75 -22.516 1 89.19 335 ALA B O 1
ATOM 5973 N N . ILE B 1 336 ? 15.406 -40.625 -23.984 1 88.69 336 ILE B N 1
ATOM 5974 C CA . ILE B 1 336 ? 14.969 -39.344 -24.531 1 88.69 336 ILE B CA 1
ATOM 5975 C C . ILE B 1 336 ? 13.445 -39.25 -24.469 1 88.69 336 ILE B C 1
ATOM 5977 O O . ILE B 1 336 ? 12.742 -40.219 -24.688 1 88.69 336 ILE B O 1
ATOM 5981 N N . PHE B 1 337 ? 12.953 -38.156 -24.062 1 89.88 337 PHE B N 1
ATOM 5982 C CA . PHE B 1 337 ? 11.539 -37.812 -24.109 1 89.88 337 PHE B CA 1
ATOM 5983 C C . PHE B 1 337 ? 11.32 -36.5 -24.844 1 89.88 337 PHE B C 1
ATOM 5985 O O . PHE B 1 337 ? 11.906 -35.469 -24.469 1 89.88 337 PHE B O 1
ATOM 5992 N N . ALA B 1 338 ? 10.539 -36.469 -25.906 1 91.94 338 ALA B N 1
ATOM 5993 C CA . ALA B 1 338 ? 10.211 -35.25 -26.672 1 91.94 338 ALA B CA 1
ATOM 5994 C C . ALA B 1 338 ? 8.703 -35.062 -26.75 1 91.94 338 ALA B C 1
ATOM 5996 O O . ALA B 1 338 ? 8.016 -35.812 -27.469 1 91.94 338 ALA B O 1
ATOM 5997 N N . PRO B 1 339 ? 8.227 -34.062 -26.078 1 91.12 339 PRO B N 1
ATOM 5998 C CA . PRO B 1 339 ? 6.793 -33.812 -26.234 1 91.12 339 PRO B CA 1
ATOM 5999 C C . PRO B 1 339 ? 6.445 -33.25 -27.625 1 91.12 339 PRO B C 1
ATOM 6001 O O . PRO B 1 339 ? 7.102 -32.312 -28.094 1 91.12 339 PRO B O 1
ATOM 6004 N N . LEU B 1 340 ? 5.473 -33.875 -28.25 1 90.88 340 LEU B N 1
ATOM 6005 C CA . LEU B 1 340 ? 5.031 -33.406 -29.562 1 90.88 340 LEU B CA 1
ATOM 6006 C C . LEU B 1 340 ? 3.73 -32.625 -29.453 1 90.88 340 LEU B C 1
ATOM 6008 O O . LEU B 1 340 ? 3.553 -31.609 -30.141 1 90.88 340 LEU B O 1
ATOM 6012 N N . PHE B 1 341 ? 2.885 -33.094 -28.703 1 91.12 341 PHE B N 1
ATOM 6013 C CA . PHE B 1 341 ? 1.592 -32.469 -28.484 1 91.12 341 PHE B CA 1
ATOM 6014 C C . PHE B 1 341 ? 1.143 -32.688 -27.031 1 91.12 341 PHE B C 1
ATOM 6016 O O . PHE B 1 341 ? 1.062 -33.812 -26.562 1 91.12 341 PHE B O 1
ATOM 6023 N N . THR B 1 342 ? 0.849 -31.562 -26.328 1 92.38 342 THR B N 1
ATOM 6024 C CA . THR B 1 342 ? 0.483 -31.641 -24.922 1 92.38 342 THR B CA 1
ATOM 6025 C C . THR B 1 342 ? -0.802 -30.875 -24.641 1 92.38 342 THR B C 1
ATOM 6027 O O . THR B 1 342 ? -0.946 -30.25 -23.594 1 92.38 342 THR B O 1
ATOM 6030 N N . GLY B 1 343 ? -1.635 -30.688 -25.703 1 91.44 343 GLY B N 1
ATOM 6031 C CA . GLY B 1 343 ? -2.889 -29.969 -25.531 1 91.44 343 GLY B CA 1
ATOM 6032 C C . GLY B 1 343 ? -2.697 -28.484 -25.219 1 91.44 343 GLY B C 1
ATOM 6033 O O . GLY B 1 343 ? -3.555 -27.859 -24.594 1 91.44 343 GLY B O 1
ATOM 6034 N N . GLY B 1 344 ? -1.542 -27.953 -25.469 1 93.12 344 GLY B N 1
ATOM 6035 C CA . GLY B 1 344 ? -1.244 -26.547 -25.281 1 93.12 344 GLY B CA 1
ATOM 6036 C C . GLY B 1 344 ? -0.638 -26.25 -23.922 1 93.12 344 GLY B C 1
ATOM 6037 O O . GLY B 1 344 ? -0.312 -25.094 -23.609 1 93.12 344 GLY B O 1
ATOM 6038 N N . LYS B 1 345 ? -0.447 -27.219 -23.047 1 94.5 345 LYS B N 1
ATOM 6039 C CA . LYS B 1 345 ? -0.011 -27.031 -21.656 1 94.5 345 LYS B CA 1
ATOM 6040 C C . LYS B 1 345 ? 1.351 -26.359 -21.609 1 94.5 345 LYS B C 1
ATOM 6042 O O . LYS B 1 345 ? 1.517 -25.344 -20.906 1 94.5 345 LYS B O 1
ATOM 6047 N N . LEU B 1 346 ? 2.324 -26.875 -22.359 1 95.38 346 LEU B N 1
ATOM 6048 C CA . LEU B 1 346 ? 3.686 -26.359 -22.281 1 95.38 346 LEU B CA 1
ATOM 6049 C C . LEU B 1 346 ? 3.773 -24.953 -22.859 1 95.38 346 LEU B C 1
ATOM 6051 O O . LEU B 1 346 ? 4.496 -24.094 -22.344 1 95.38 346 LEU B O 1
ATOM 6055 N N . LYS B 1 347 ? 3.037 -24.719 -23.984 1 95.56 347 LYS B N 1
ATOM 6056 C CA . LYS B 1 347 ? 2.998 -23.375 -24.547 1 95.56 347 LYS B CA 1
ATOM 6057 C C . LYS B 1 347 ? 2.328 -22.391 -23.578 1 95.56 347 LYS B C 1
ATOM 6059 O O . LYS B 1 347 ? 2.814 -21.281 -23.391 1 95.56 347 LYS B O 1
ATOM 6064 N N . ALA B 1 348 ? 1.222 -22.781 -23 1 96.5 348 ALA B N 1
ATOM 6065 C CA . ALA B 1 348 ? 0.51 -21.938 -22.047 1 96.5 348 ALA B CA 1
ATOM 6066 C C . ALA B 1 348 ? 1.384 -21.625 -20.828 1 96.5 348 ALA B C 1
ATOM 6068 O O . ALA B 1 348 ? 1.324 -20.531 -20.281 1 96.5 348 ALA B O 1
ATOM 6069 N N . ARG B 1 349 ? 2.152 -22.594 -20.391 1 96.06 349 ARG B N 1
ATOM 6070 C CA . ARG B 1 349 ? 3.078 -22.375 -19.297 1 96.06 349 ARG B CA 1
ATOM 6071 C C . ARG B 1 349 ? 4.125 -21.328 -19.656 1 96.06 349 ARG B C 1
ATOM 6073 O O . ARG B 1 349 ? 4.445 -20.453 -18.844 1 96.06 349 ARG B O 1
ATOM 6080 N N . ALA B 1 350 ? 4.684 -21.391 -20.828 1 96.69 350 ALA B N 1
ATOM 6081 C CA . ALA B 1 350 ? 5.629 -20.375 -21.297 1 96.69 350 ALA B CA 1
ATOM 6082 C C . ALA B 1 350 ? 4.973 -19 -21.359 1 96.69 350 ALA B C 1
ATOM 6084 O O . ALA B 1 350 ? 5.582 -18 -20.969 1 96.69 350 ALA B O 1
ATOM 6085 N N . ASP B 1 351 ? 3.723 -19 -21.859 1 96.31 351 ASP B N 1
ATOM 6086 C CA . ASP B 1 351 ? 2.977 -17.75 -21.906 1 96.31 351 ASP B CA 1
ATOM 6087 C C . ASP B 1 351 ? 2.768 -17.172 -20.5 1 96.31 351 ASP B C 1
ATOM 6089 O O . ASP B 1 351 ? 2.883 -15.969 -20.297 1 96.31 351 ASP B O 1
ATOM 6093 N N . TYR B 1 352 ? 2.453 -18 -19.516 1 96.88 352 TYR B N 1
ATOM 6094 C CA . TYR B 1 352 ? 2.283 -17.594 -18.125 1 96.88 352 TYR B CA 1
ATOM 6095 C C . TYR B 1 352 ? 3.539 -16.906 -17.609 1 96.88 352 TYR B C 1
ATOM 6097 O O . TYR B 1 352 ? 3.463 -15.828 -17.016 1 96.88 352 TYR B O 1
ATOM 6105 N N . TYR B 1 353 ? 4.676 -17.516 -17.859 1 97.38 353 TYR B N 1
ATOM 6106 C CA . TYR B 1 353 ? 5.91 -16.969 -17.312 1 97.38 353 TYR B CA 1
ATOM 6107 C C . TYR B 1 353 ? 6.363 -15.75 -18.109 1 97.38 353 TYR B C 1
ATOM 6109 O O . TYR B 1 353 ? 7.047 -14.875 -17.578 1 97.38 353 TYR B O 1
ATOM 6117 N N . SER B 1 354 ? 6.008 -15.695 -19.422 1 97.5 354 SER B N 1
ATOM 6118 C CA . SER B 1 354 ? 6.211 -14.453 -20.156 1 97.5 354 SER B CA 1
ATOM 6119 C C . SER B 1 354 ? 5.445 -13.297 -19.531 1 97.5 354 SER B C 1
ATOM 6121 O O . SER B 1 354 ? 5.988 -12.203 -19.359 1 97.5 354 SER B O 1
ATOM 6123 N N . ALA B 1 355 ? 4.191 -13.555 -19.172 1 97.56 355 ALA B N 1
ATOM 6124 C CA . ALA B 1 355 ? 3.395 -12.555 -18.469 1 97.56 355 ALA B CA 1
ATOM 6125 C C . ALA B 1 355 ? 3.998 -12.227 -17.109 1 97.56 355 ALA B C 1
ATOM 6127 O O . ALA B 1 355 ? 3.996 -11.07 -16.688 1 97.56 355 ALA B O 1
ATOM 6128 N N . GLU B 1 356 ? 4.555 -13.203 -16.469 1 97.19 356 GLU B N 1
ATOM 6129 C CA . GLU B 1 356 ? 5.195 -12.992 -15.172 1 97.19 356 GLU B CA 1
ATOM 6130 C C . GLU B 1 356 ? 6.391 -12.055 -15.297 1 97.19 356 GLU B C 1
ATOM 6132 O O . GLU B 1 356 ? 6.621 -11.219 -14.422 1 97.19 356 GLU B O 1
ATOM 6137 N N . GLN B 1 357 ? 7.172 -12.211 -16.297 1 97.25 357 GLN B N 1
ATOM 6138 C CA . GLN B 1 357 ? 8.297 -11.312 -16.547 1 97.25 357 GLN B CA 1
ATOM 6139 C C . GLN B 1 357 ? 7.816 -9.883 -16.75 1 97.25 357 GLN B C 1
ATOM 6141 O O . GLN B 1 357 ? 8.398 -8.945 -16.203 1 97.25 357 GLN B O 1
ATOM 6146 N N . ARG B 1 358 ? 6.75 -9.695 -17.516 1 96.94 358 ARG B N 1
ATOM 6147 C CA . ARG B 1 358 ? 6.199 -8.359 -17.734 1 96.94 358 ARG B CA 1
ATOM 6148 C C . ARG B 1 358 ? 5.688 -7.773 -16.422 1 96.94 358 ARG B C 1
ATOM 6150 O O . ARG B 1 358 ? 5.887 -6.586 -16.141 1 96.94 358 ARG B O 1
ATOM 6157 N N . ALA B 1 359 ? 5.047 -8.602 -15.594 1 97.62 359 ALA B N 1
ATOM 6158 C CA . ALA B 1 359 ? 4.578 -8.164 -14.281 1 97.62 359 ALA B CA 1
ATOM 6159 C C . ALA B 1 359 ? 5.734 -7.668 -13.422 1 97.62 359 ALA B C 1
ATOM 6161 O O . ALA B 1 359 ? 5.633 -6.629 -12.766 1 97.62 359 ALA B O 1
ATOM 6162 N N . ALA B 1 360 ? 6.836 -8.414 -13.43 1 97.81 360 ALA B N 1
ATOM 6163 C CA . ALA B 1 360 ? 8.008 -8.031 -12.641 1 97.81 360 ALA B CA 1
ATOM 6164 C C . ALA B 1 360 ? 8.586 -6.707 -13.125 1 97.81 360 ALA B C 1
ATOM 6166 O O . ALA B 1 360 ? 9.008 -5.875 -12.32 1 97.81 360 ALA B O 1
ATOM 6167 N N . MET B 1 361 ? 8.578 -6.5 -14.438 1 97.12 361 MET B N 1
ATOM 6168 C CA . MET B 1 361 ? 9.07 -5.254 -15.023 1 97.12 361 MET B CA 1
ATOM 6169 C C . MET B 1 361 ? 8.203 -4.074 -14.594 1 97.12 361 MET B C 1
ATOM 6171 O O . MET B 1 361 ? 8.719 -3.02 -14.227 1 97.12 361 MET B O 1
ATOM 6175 N N . ILE B 1 362 ? 6.891 -4.223 -14.641 1 96.81 362 ILE B N 1
ATOM 6176 C CA . ILE B 1 362 ? 5.961 -3.174 -14.242 1 96.81 362 ILE B CA 1
ATOM 6177 C C . ILE B 1 362 ? 6.133 -2.869 -12.75 1 96.81 362 ILE B C 1
ATOM 6179 O O . ILE B 1 362 ? 6.176 -1.704 -12.352 1 96.81 362 ILE B O 1
ATOM 6183 N N . ALA B 1 363 ? 6.246 -3.928 -11.93 1 97.19 363 ALA B N 1
ATOM 6184 C CA . ALA B 1 363 ? 6.438 -3.758 -10.492 1 97.19 363 ALA B CA 1
ATOM 6185 C C . ALA B 1 363 ? 7.719 -2.984 -10.203 1 97.19 363 ALA B C 1
ATOM 6187 O O . ALA B 1 363 ? 7.742 -2.119 -9.32 1 97.19 363 ALA B O 1
ATOM 6188 N N . TYR B 1 364 ? 8.805 -3.328 -10.906 1 97.38 364 TYR B N 1
ATOM 6189 C CA . TYR B 1 364 ? 10.055 -2.59 -10.781 1 97.38 364 TYR B CA 1
ATOM 6190 C C . TYR B 1 364 ? 9.859 -1.118 -11.133 1 97.38 364 TYR B C 1
ATOM 6192 O O . TYR B 1 364 ? 10.273 -0.235 -10.375 1 97.38 364 TYR B O 1
ATOM 6200 N N . GLY B 1 365 ? 9.25 -0.87 -12.234 1 96.31 365 GLY B N 1
ATOM 6201 C CA . GLY B 1 365 ? 8.977 0.498 -12.648 1 96.31 365 GLY B CA 1
ATOM 6202 C C . GLY B 1 365 ? 8.172 1.28 -11.633 1 96.31 365 GLY B C 1
ATOM 6203 O O . GLY B 1 365 ? 8.477 2.436 -11.336 1 96.31 365 GLY B O 1
ATOM 6204 N N . ASN B 1 366 ? 7.102 0.708 -11.102 1 95.88 366 ASN B N 1
ATOM 6205 C CA . ASN B 1 366 ? 6.281 1.339 -10.078 1 95.88 366 ASN B CA 1
ATOM 6206 C C . ASN B 1 366 ? 7.105 1.689 -8.836 1 95.88 366 ASN B C 1
ATOM 6208 O O . ASN B 1 366 ? 6.98 2.789 -8.297 1 95.88 366 ASN B O 1
ATOM 6212 N N . SER B 1 367 ? 7.926 0.738 -8.43 1 96.94 367 SER B N 1
ATOM 6213 C CA . SER B 1 367 ? 8.773 0.966 -7.262 1 96.94 367 SER B CA 1
ATOM 6214 C C . SER B 1 367 ? 9.766 2.098 -7.516 1 96.94 367 SER B C 1
ATOM 6216 O O . SER B 1 367 ? 10.016 2.92 -6.633 1 96.94 367 SER B O 1
ATOM 6218 N N . ALA B 1 368 ? 10.32 2.096 -8.664 1 96.19 368 ALA B N 1
ATOM 6219 C CA . ALA B 1 368 ? 11.266 3.141 -9.039 1 96.19 368 ALA B CA 1
ATOM 6220 C C . ALA B 1 368 ? 10.609 4.516 -9.008 1 96.19 368 ALA B C 1
ATOM 6222 O O . ALA B 1 368 ? 11.148 5.457 -8.422 1 96.19 368 ALA B O 1
ATOM 6223 N N . LEU B 1 369 ? 9.453 4.652 -9.633 1 94.75 369 LEU B N 1
ATOM 6224 C CA . LEU B 1 369 ? 8.742 5.926 -9.672 1 94.75 369 LEU B CA 1
ATOM 6225 C C . LEU B 1 369 ? 8.391 6.391 -8.258 1 94.75 369 LEU B C 1
ATOM 6227 O O . LEU B 1 369 ? 8.508 7.578 -7.945 1 94.75 369 LEU B O 1
ATOM 6231 N N . GLN B 1 370 ? 7.949 5.477 -7.418 1 95.75 370 GLN B N 1
ATOM 6232 C CA . GLN B 1 370 ? 7.641 5.801 -6.031 1 95.75 37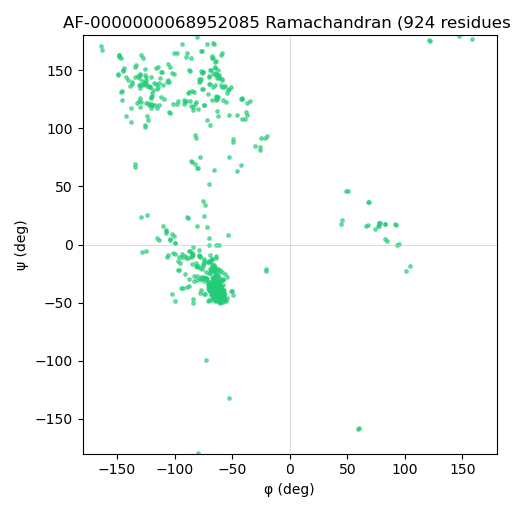0 GLN B CA 1
ATOM 6233 C C . GLN B 1 370 ? 8.883 6.309 -5.297 1 95.75 370 GLN B C 1
ATOM 6235 O O . GLN B 1 370 ? 8.812 7.301 -4.566 1 95.75 370 GLN B O 1
ATOM 6240 N N . ALA B 1 371 ? 9.977 5.617 -5.457 1 96.56 371 ALA B N 1
ATOM 6241 C CA . ALA B 1 371 ? 11.227 6.008 -4.809 1 96.56 371 ALA B CA 1
ATOM 6242 C C . ALA B 1 371 ? 11.664 7.402 -5.258 1 96.56 371 ALA B C 1
ATOM 6244 O O . ALA B 1 371 ? 12.086 8.219 -4.438 1 96.56 371 ALA B O 1
ATOM 6245 N N . LEU B 1 372 ? 11.57 7.68 -6.555 1 94.69 372 LEU B N 1
ATOM 6246 C CA . LEU B 1 372 ? 11.914 8.992 -7.09 1 94.69 372 LEU B CA 1
ATOM 6247 C C . LEU B 1 372 ? 11.016 10.078 -6.496 1 94.69 372 LEU B C 1
ATOM 6249 O O . LEU B 1 372 ? 11.5 11.148 -6.133 1 94.69 372 LEU B O 1
ATOM 6253 N N . GLY B 1 373 ? 9.766 9.766 -6.383 1 94.56 373 GLY B N 1
ATOM 6254 C CA . GLY B 1 373 ? 8.828 10.672 -5.746 1 94.56 373 GLY B CA 1
ATOM 6255 C C . GLY B 1 373 ? 9.172 10.961 -4.293 1 94.56 373 GLY B C 1
ATOM 6256 O O . GLY B 1 373 ? 9.008 12.086 -3.824 1 94.56 373 GLY B O 1
ATOM 6257 N N . GLU B 1 374 ? 9.586 9.961 -3.572 1 95.94 374 GLU B N 1
ATOM 6258 C CA . GLU B 1 374 ? 9.969 10.117 -2.172 1 95.94 374 GLU B CA 1
ATOM 6259 C C . GLU B 1 374 ? 11.117 11.117 -2.023 1 95.94 374 GLU B C 1
ATOM 6261 O O . GLU B 1 374 ? 11.102 11.953 -1.122 1 95.94 374 GLU B O 1
ATOM 6266 N N . VAL B 1 375 ? 12.07 11.055 -2.898 1 95.12 375 VAL B N 1
ATOM 6267 C CA . VAL B 1 375 ? 13.219 11.953 -2.828 1 95.12 375 VAL B CA 1
ATOM 6268 C C . VAL B 1 375 ? 12.789 13.367 -3.197 1 95.12 375 VAL B C 1
ATOM 6270 O O . VAL B 1 375 ? 13.047 14.32 -2.455 1 95.12 375 VAL B O 1
ATOM 6273 N N . ASP B 1 376 ? 12.094 13.539 -4.27 1 93.94 376 ASP B N 1
ATOM 6274 C CA . ASP B 1 376 ? 11.688 14.859 -4.723 1 93.94 376 ASP B CA 1
ATOM 6275 C C . ASP B 1 376 ? 10.773 15.531 -3.697 1 93.94 376 ASP B C 1
ATOM 6277 O O . ASP B 1 376 ? 10.961 16.703 -3.371 1 93.94 376 ASP B O 1
ATOM 6281 N N . ALA B 1 377 ? 9.812 14.734 -3.203 1 94.25 377 ALA B N 1
ATOM 6282 C CA . ALA B 1 377 ? 8.93 15.266 -2.17 1 94.25 377 ALA B CA 1
ATOM 6283 C C . ALA B 1 377 ? 9.711 15.617 -0.904 1 94.25 377 ALA B C 1
ATOM 6285 O O . ALA B 1 377 ? 9.414 16.609 -0.244 1 94.25 377 ALA B O 1
ATOM 6286 N N . GLY B 1 378 ? 10.625 14.75 -0.598 1 95.25 378 GLY B N 1
ATOM 6287 C CA . GLY B 1 378 ? 11.469 15.008 0.561 1 95.25 378 GLY B CA 1
ATOM 6288 C C . GLY B 1 378 ? 12.297 16.281 0.424 1 95.25 378 GLY B C 1
ATOM 6289 O O . GLY B 1 378 ? 12.414 17.047 1.377 1 95.25 378 GLY B O 1
ATOM 6290 N N . LEU B 1 379 ? 12.852 16.531 -0.729 1 94.06 379 LEU B N 1
ATOM 6291 C CA . LEU B 1 379 ? 13.641 17.734 -0.981 1 94.06 379 LEU B CA 1
ATOM 6292 C C . LEU B 1 379 ? 12.789 18.984 -0.831 1 94.06 379 LEU B C 1
ATOM 6294 O O . LEU B 1 379 ? 13.219 19.969 -0.211 1 94.06 379 LEU B O 1
ATOM 6298 N N . ARG B 1 380 ? 11.625 18.984 -1.354 1 93.44 380 ARG B N 1
ATOM 6299 C CA . ARG B 1 380 ? 10.711 20.109 -1.221 1 93.44 380 ARG B CA 1
ATOM 6300 C C . ARG B 1 380 ? 10.336 20.328 0.239 1 93.44 380 ARG B C 1
ATOM 6302 O O . ARG B 1 380 ? 10.328 21.469 0.713 1 93.44 380 ARG B O 1
ATOM 6309 N N . ALA B 1 381 ? 10.039 19.25 0.932 1 95.25 381 ALA B N 1
ATOM 6310 C CA . ALA B 1 381 ? 9.664 19.344 2.34 1 95.25 381 ALA B CA 1
ATOM 6311 C C . ALA B 1 381 ? 10.805 19.922 3.178 1 95.25 381 ALA B C 1
ATOM 6313 O O . ALA B 1 381 ? 10.578 20.703 4.094 1 95.25 381 ALA B O 1
ATOM 6314 N N . GLU B 1 382 ? 12.031 19.578 2.852 1 94.81 382 GLU B N 1
ATOM 6315 C CA . GLU B 1 382 ? 13.203 20.062 3.57 1 94.81 382 GLU B CA 1
ATOM 6316 C C . GLU B 1 382 ? 13.32 21.594 3.486 1 94.81 382 GLU B C 1
ATOM 6318 O O . GLU B 1 382 ? 13.539 22.25 4.496 1 94.81 382 GLU B O 1
ATOM 6323 N N . SER B 1 383 ? 13.195 22.094 2.336 1 93.31 383 SER B N 1
ATOM 6324 C CA . SER B 1 383 ? 13.281 23.531 2.141 1 93.31 383 SER B CA 1
ATOM 6325 C C . SER B 1 383 ? 12.172 24.25 2.891 1 93.31 383 SER B C 1
ATOM 6327 O O . SER B 1 383 ? 12.414 25.266 3.553 1 93.31 383 SER B O 1
ATOM 6329 N N . ASN B 1 384 ? 11.008 23.703 2.822 1 95.25 384 ASN B N 1
ATOM 6330 C CA . ASN B 1 384 ? 9.852 24.266 3.502 1 95.25 384 ASN B CA 1
ATOM 6331 C C . ASN B 1 384 ? 10.039 24.266 5.02 1 95.25 384 ASN B C 1
ATOM 6333 O O . ASN B 1 384 ? 9.836 25.297 5.672 1 95.25 384 ASN B O 1
ATOM 6337 N N . LEU B 1 385 ? 10.477 23.141 5.547 1 96.12 385 LEU B N 1
ATOM 6338 C CA . LEU B 1 385 ? 10.641 23 6.988 1 96.12 385 LEU B CA 1
ATOM 6339 C C . LEU B 1 385 ? 11.781 23.891 7.496 1 96.12 385 LEU B C 1
ATOM 6341 O O . LEU B 1 385 ? 11.703 24.422 8.602 1 96.12 385 LEU B O 1
ATOM 6345 N N . ALA B 1 386 ? 12.836 24.078 6.715 1 94.56 386 ALA B N 1
ATOM 6346 C CA . ALA B 1 386 ? 13.938 24.969 7.09 1 94.56 386 ALA B CA 1
ATOM 6347 C C . ALA B 1 386 ? 13.461 26.406 7.223 1 94.56 386 ALA B C 1
ATOM 6349 O O . ALA B 1 386 ? 13.789 27.094 8.195 1 94.56 386 ALA B O 1
ATOM 6350 N N . ASP B 1 387 ? 12.672 26.828 6.297 1 93.88 387 ASP B N 1
ATOM 6351 C CA . ASP B 1 387 ? 12.133 28.188 6.336 1 93.88 387 ASP B CA 1
ATOM 6352 C C . ASP B 1 387 ? 11.211 28.375 7.539 1 93.88 387 ASP B C 1
ATOM 6354 O O . ASP B 1 387 ? 11.297 29.375 8.242 1 93.88 387 ASP B O 1
ATOM 6358 N N . ARG B 1 388 ? 10.375 27.391 7.801 1 95.69 388 ARG B N 1
ATOM 6359 C CA . ARG B 1 388 ? 9.461 27.453 8.938 1 95.69 388 ARG B CA 1
ATOM 6360 C C . ARG B 1 388 ? 10.219 27.469 10.258 1 95.69 388 ARG B C 1
ATOM 6362 O O . ARG B 1 388 ? 9.844 28.188 11.188 1 95.69 388 ARG B O 1
ATOM 6369 N N . THR B 1 389 ? 11.281 26.719 10.312 1 95.38 389 THR B N 1
ATOM 6370 C CA . THR B 1 389 ? 12.094 26.672 11.523 1 95.38 389 THR B CA 1
ATOM 6371 C C . THR B 1 389 ? 12.695 28.047 11.812 1 95.38 389 THR B C 1
ATOM 6373 O O . THR B 1 389 ? 12.688 28.5 12.961 1 95.38 389 THR B O 1
ATOM 6376 N N . ARG B 1 390 ? 13.156 28.75 10.797 1 92.62 390 ARG B N 1
ATOM 6377 C CA . ARG B 1 390 ? 13.711 30.078 10.969 1 92.62 390 ARG B CA 1
ATOM 6378 C C . ARG B 1 390 ? 12.656 31.062 11.477 1 92.62 390 ARG B C 1
ATOM 6380 O O . ARG B 1 390 ? 12.906 31.828 12.406 1 92.62 390 ARG B O 1
ATOM 6387 N N . GLN B 1 391 ? 11.492 30.938 10.922 1 91.81 391 GLN B N 1
ATOM 6388 C CA . GLN B 1 391 ? 10.406 31.828 11.312 1 91.81 391 GLN B CA 1
ATOM 6389 C C . GLN B 1 391 ? 9.992 31.594 12.766 1 91.81 391 GLN B C 1
ATOM 6391 O O . GLN B 1 391 ? 9.781 32.531 13.516 1 91.81 391 GLN B O 1
ATOM 6396 N N . LEU B 1 392 ? 9.891 30.328 13.18 1 94.56 392 LEU B N 1
ATOM 6397 C CA . LEU B 1 392 ? 9.461 30.016 14.539 1 94.56 392 LEU B CA 1
ATOM 6398 C C . LEU B 1 392 ? 10.555 30.312 15.547 1 94.56 392 LEU B C 1
ATOM 6400 O O . LEU B 1 392 ? 10.266 30.719 16.688 1 94.56 392 LEU B O 1
ATOM 6404 N N . GLN B 1 393 ? 11.836 30.219 15.117 1 94.88 393 GLN B N 1
ATOM 6405 C CA . GLN B 1 393 ? 12.938 30.641 15.977 1 94.88 393 GLN B CA 1
ATOM 6406 C C . GLN B 1 393 ? 12.867 32.156 16.234 1 94.88 393 GLN B C 1
ATOM 6408 O O . GLN B 1 393 ? 13.055 32.594 17.375 1 94.88 393 GLN B O 1
ATOM 6413 N N . ASP B 1 394 ? 12.578 32.906 15.219 1 92.62 394 ASP B N 1
ATOM 6414 C CA . ASP B 1 394 ? 12.414 34.344 15.375 1 92.62 394 ASP B CA 1
ATOM 6415 C C . ASP B 1 394 ? 11.25 34.656 16.312 1 92.62 394 ASP B C 1
ATOM 6417 O O . ASP B 1 394 ? 11.336 35.594 17.141 1 92.62 394 ASP B O 1
ATOM 6421 N N . ARG B 1 395 ? 10.172 33.844 16.203 1 91.62 395 ARG B N 1
ATOM 6422 C CA . ARG B 1 395 ? 9.023 34.031 17.094 1 91.62 395 ARG B CA 1
ATOM 6423 C C . ARG B 1 395 ? 9.422 33.812 18.547 1 91.62 395 ARG B C 1
ATOM 6425 O O . ARG B 1 395 ? 9.008 34.562 19.422 1 91.62 395 ARG B O 1
ATOM 6432 N N . VAL B 1 396 ? 10.219 32.812 18.812 1 95.31 396 VAL B N 1
ATOM 6433 C CA . VAL B 1 396 ? 10.68 32.531 20.172 1 95.31 396 VAL B CA 1
ATOM 6434 C C . VAL B 1 396 ? 11.555 33.656 20.672 1 95.31 396 VAL B C 1
ATOM 6436 O O . VAL B 1 396 ? 11.383 34.156 21.797 1 95.31 396 VAL B O 1
ATOM 6439 N N . ASN B 1 397 ? 12.43 34.188 19.859 1 92.94 397 ASN B N 1
ATOM 6440 C CA . ASN B 1 397 ? 13.305 35.312 20.234 1 92.94 397 ASN B CA 1
ATOM 6441 C C . ASN B 1 397 ? 12.508 36.562 20.578 1 92.94 397 ASN B C 1
ATOM 6443 O O . ASN B 1 397 ? 12.781 37.219 21.594 1 92.94 397 ASN B O 1
ATOM 6447 N N . GLU B 1 398 ? 11.594 36.812 19.75 1 88.12 398 GLU B N 1
ATOM 6448 C CA . GLU B 1 398 ? 10.758 37.969 19.984 1 88.12 398 GLU B CA 1
ATOM 6449 C C . GLU B 1 398 ? 9.938 37.812 21.266 1 88.12 398 GLU B C 1
ATOM 6451 O O . GLU B 1 398 ? 9.75 38.781 22.016 1 88.12 398 GLU B O 1
ATOM 6456 N N . SER B 1 399 ? 9.414 36.625 21.5 1 92.38 399 SER B N 1
ATOM 6457 C CA . SER B 1 399 ? 8.633 36.375 22.703 1 92.38 399 SER B CA 1
ATOM 6458 C C . SER B 1 399 ? 9.5 36.469 23.953 1 92.38 399 SER B C 1
ATOM 6460 O O . SER B 1 399 ? 9.039 36.938 25 1 92.38 399 SER B O 1
ATOM 6462 N N . GLN B 1 400 ? 10.75 36.062 23.906 1 93.5 400 GLN B N 1
ATOM 6463 C CA . GLN B 1 400 ? 11.688 36.188 25.016 1 93.5 400 GLN B CA 1
ATOM 6464 C C . GLN B 1 400 ? 11.969 37.656 25.328 1 93.5 400 GLN B C 1
ATOM 6466 O O . GLN B 1 400 ? 12.008 38.062 26.5 1 93.5 400 GLN B O 1
ATOM 6471 N N . LEU B 1 401 ? 12.086 38.469 24.297 1 88.75 401 LEU B N 1
ATOM 6472 C CA . LEU B 1 401 ? 12.297 39.906 24.484 1 88.75 401 LEU B CA 1
ATOM 6473 C C . LEU B 1 401 ? 11.078 40.562 25.141 1 88.75 401 LEU B C 1
ATOM 6475 O O . LEU B 1 401 ? 11.227 41.438 26 1 88.75 401 LEU B O 1
ATOM 6479 N N . LEU B 1 402 ? 9.945 40.062 24.703 1 88.38 402 LEU B N 1
ATOM 6480 C CA . LEU B 1 402 ? 8.719 40.594 25.266 1 88.38 402 LEU B CA 1
ATOM 6481 C C . LEU B 1 402 ? 8.625 40.281 26.75 1 88.38 402 LEU B C 1
ATOM 6483 O O . LEU B 1 402 ? 8.203 41.125 27.547 1 88.38 402 LEU B O 1
ATOM 6487 N N . VAL B 1 403 ? 9.062 39.125 27.203 1 92.94 403 VAL B N 1
ATOM 6488 C CA . VAL B 1 403 ? 9.062 38.75 28.609 1 92.94 403 VAL B CA 1
ATOM 6489 C C . VAL B 1 403 ? 10.023 39.656 29.375 1 92.94 403 VAL B C 1
ATOM 6491 O O . VAL B 1 403 ? 9.672 40.188 30.438 1 92.94 403 VAL B O 1
ATOM 6494 N N . GLN B 1 404 ? 11.148 39.969 28.875 1 92.69 404 GLN B N 1
ATOM 6495 C CA . GLN B 1 404 ? 12.156 40.812 29.516 1 92.69 404 GLN B CA 1
ATOM 6496 C C . GLN B 1 404 ? 11.656 42.25 29.672 1 92.69 404 GLN B C 1
ATOM 6498 O O . GLN B 1 404 ? 11.828 42.844 30.719 1 92.69 404 GLN B O 1
ATOM 6503 N N . ARG B 1 405 ? 11.062 42.688 28.672 1 87.62 405 ARG B N 1
ATOM 6504 C CA . ARG B 1 405 ? 10.547 44.062 28.688 1 87.62 405 ARG B CA 1
ATOM 6505 C C . ARG B 1 405 ? 9.422 44.188 29.703 1 87.62 405 ARG B C 1
ATOM 6507 O O . ARG B 1 405 ? 9.359 45.156 30.453 1 87.62 405 ARG B O 1
ATOM 6514 N N . GLU B 1 406 ? 8.555 43.188 29.719 1 90.44 406 GLU B N 1
ATOM 6515 C CA . GLU B 1 406 ? 7.453 43.219 30.672 1 90.44 406 GLU B CA 1
ATOM 6516 C C . GLU B 1 406 ? 7.969 43.125 32.094 1 90.44 406 GLU B C 1
ATOM 6518 O O . GLU B 1 406 ? 7.418 43.75 33 1 90.44 406 GLU B O 1
ATOM 6523 N N . GLU B 1 407 ? 8.992 42.375 32.344 1 92.69 407 GLU B N 1
ATOM 6524 C CA . GLU B 1 407 ? 9.617 42.281 33.656 1 92.69 407 GLU B CA 1
ATOM 6525 C C . GLU B 1 407 ? 10.18 43.625 34.094 1 92.69 407 GLU B C 1
ATOM 6527 O O . GLU B 1 407 ? 10.016 44.031 35.25 1 92.69 407 GLU B O 1
ATOM 6532 N N . ALA B 1 408 ? 10.766 44.344 33.156 1 91.31 408 ALA B N 1
ATOM 6533 C CA . ALA B 1 408 ? 11.32 45.656 33.438 1 91.31 408 ALA B CA 1
ATOM 6534 C C . ALA B 1 408 ? 10.219 46.656 33.781 1 91.31 408 ALA B C 1
ATOM 6536 O O . ALA B 1 408 ? 10.352 47.438 34.719 1 91.31 408 ALA B O 1
ATOM 6537 N N . ARG B 1 409 ? 9.133 46.594 33.125 1 90 409 ARG B N 1
ATOM 6538 C CA . ARG B 1 409 ? 8.023 47.5 33.344 1 90 409 ARG B CA 1
ATOM 6539 C C . ARG B 1 409 ? 7.379 47.25 34.688 1 90 409 ARG B C 1
ATOM 6541 O O . ARG B 1 409 ? 7.02 48.188 35.406 1 90 409 ARG B O 1
ATOM 6548 N N . VAL B 1 410 ? 7.281 46 35.031 1 90.19 410 VAL B N 1
ATOM 6549 C CA . VAL B 1 410 ? 6.688 45.625 36.312 1 90.19 410 VAL B CA 1
ATOM 6550 C C . VAL B 1 410 ? 7.605 46.094 37.438 1 90.19 410 VAL B C 1
ATOM 6552 O O . VAL B 1 410 ? 7.133 46.562 38.5 1 90.19 410 VAL B O 1
ATOM 6555 N N . SER B 1 411 ? 8.836 46.031 37.219 1 91.19 411 SER B N 1
ATOM 6556 C CA . SER B 1 411 ? 9.805 46.406 38.25 1 91.19 411 SER B CA 1
ATOM 6557 C C . SER B 1 411 ? 9.742 47.875 38.594 1 91.19 411 SER B C 1
ATOM 6559 O O . SER B 1 411 ? 10.039 48.281 39.719 1 91.19 411 SER B O 1
ATOM 6561 N N . ILE B 1 412 ? 9.242 48.719 37.656 1 91.69 412 ILE B N 1
ATOM 6562 C CA . ILE B 1 412 ? 9.172 50.156 37.906 1 91.69 412 ILE B CA 1
ATOM 6563 C C . ILE B 1 412 ? 7.719 50.562 38.125 1 91.69 412 ILE B C 1
ATOM 6565 O O . ILE B 1 412 ? 7.395 51.75 38.125 1 91.69 412 ILE B O 1
ATOM 6569 N N . GLY B 1 413 ? 6.812 49.531 38.312 1 87.38 413 GLY B N 1
ATOM 6570 C CA . GLY B 1 413 ? 5.418 49.781 38.656 1 87.38 413 GLY B CA 1
ATOM 6571 C C . GLY B 1 413 ? 4.586 50.25 37.469 1 87.38 413 GLY B C 1
ATOM 6572 O O . GLY B 1 413 ? 3.465 50.719 37.656 1 87.38 413 GLY B O 1
ATOM 6573 N N . ALA B 1 414 ? 5.113 50.062 36.312 1 82.75 414 ALA B N 1
ATOM 6574 C CA . ALA B 1 414 ? 4.469 50.562 35.094 1 82.75 414 ALA B CA 1
ATOM 6575 C C . ALA B 1 414 ? 3.516 49.562 34.5 1 82.75 414 ALA B C 1
ATOM 6577 O O . ALA B 1 414 ? 2.764 49.844 33.562 1 82.75 414 ALA B O 1
ATOM 6578 N N . SER B 1 415 ? 3.57 48.281 35 1 83.69 415 SER B N 1
ATOM 6579 C CA . SER B 1 415 ? 2.689 47.25 34.469 1 83.69 415 SER B CA 1
ATOM 6580 C C . SER B 1 415 ? 2.283 46.25 35.562 1 83.69 415 SER B C 1
ATOM 6582 O O . SER B 1 415 ? 2.912 46.188 36.625 1 83.69 415 SER B O 1
ATOM 6584 N N . ASP B 1 416 ? 1.212 45.594 35.219 1 87.75 416 ASP B N 1
ATOM 6585 C CA . ASP B 1 416 ? 0.679 44.531 36.094 1 87.75 416 ASP B CA 1
ATOM 6586 C C . ASP B 1 416 ? 1.514 43.281 36 1 87.75 416 ASP B C 1
ATOM 6588 O O . ASP B 1 416 ? 1.901 42.844 34.906 1 87.75 416 ASP B O 1
ATOM 6592 N N . PRO B 1 417 ? 1.811 42.75 37.156 1 88.19 417 PRO B N 1
ATOM 6593 C CA . PRO B 1 417 ? 2.59 41.5 37.156 1 88.19 417 PRO B CA 1
ATOM 6594 C C . PRO B 1 417 ? 1.944 40.406 36.312 1 88.19 417 PRO B C 1
ATOM 6596 O O . PRO B 1 417 ? 2.631 39.469 35.844 1 88.19 417 PRO B O 1
ATOM 6599 N N . ARG B 1 418 ? 0.641 40.312 36.094 1 91.5 418 ARG B N 1
ATOM 6600 C CA . ARG B 1 418 ? -0.047 39.344 35.25 1 91.5 418 ARG B CA 1
ATOM 6601 C C . ARG B 1 418 ? 0.448 39.406 33.812 1 91.5 418 ARG B C 1
ATOM 6603 O O . ARG B 1 418 ? 0.419 38.438 33.062 1 91.5 418 ARG B O 1
ATOM 6610 N N . GLY B 1 419 ? 0.861 40.625 33.469 1 90.31 419 GLY B N 1
ATOM 6611 C CA . GLY B 1 419 ? 1.384 40.812 32.125 1 90.31 419 GLY B CA 1
ATOM 6612 C C . GLY B 1 419 ? 2.621 40 31.828 1 90.31 419 GLY B C 1
ATOM 6613 O O . GLY B 1 419 ? 2.762 39.438 30.734 1 90.31 419 GLY B O 1
ATOM 6614 N N . VAL B 1 420 ? 3.541 39.938 32.875 1 93 420 VAL B N 1
ATOM 6615 C CA . VAL B 1 420 ? 4.754 39.125 32.75 1 93 420 VAL B CA 1
ATOM 6616 C C . VAL B 1 420 ? 4.379 37.656 32.562 1 93 420 VAL B C 1
ATOM 6618 O O . VAL B 1 420 ? 4.934 36.969 31.703 1 93 420 VAL B O 1
ATOM 6621 N N . LEU B 1 421 ? 3.412 37.188 33.312 1 94.88 421 LEU B N 1
ATOM 6622 C CA . LEU B 1 421 ? 3.002 35.781 33.25 1 94.88 421 LEU B CA 1
ATOM 6623 C C . LEU B 1 421 ? 2.316 35.469 31.938 1 94.88 421 LEU B C 1
ATOM 6625 O O . LEU B 1 421 ? 2.516 34.406 31.375 1 94.88 421 LEU B O 1
ATOM 6629 N N . LYS B 1 422 ? 1.545 36.344 31.391 1 91.94 422 LYS B N 1
ATOM 6630 C CA . LYS B 1 422 ? 0.921 36.156 30.094 1 91.94 422 LYS B CA 1
ATOM 6631 C C . LYS B 1 422 ? 1.97 36.094 28.984 1 91.94 422 LYS B C 1
ATOM 6633 O O . LYS B 1 422 ? 1.864 35.281 28.062 1 91.94 422 LYS B O 1
ATOM 6638 N N . ALA B 1 423 ? 2.977 37 29.109 1 91.56 423 ALA B N 1
ATOM 6639 C CA . ALA B 1 423 ? 4.082 36.969 28.156 1 91.56 423 ALA B CA 1
ATOM 6640 C C . ALA B 1 423 ? 4.844 35.656 28.219 1 91.56 423 ALA B C 1
ATOM 6642 O O . ALA B 1 423 ? 5.262 35.125 27.203 1 91.56 423 ALA B O 1
ATOM 6643 N N . ARG B 1 424 ? 4.98 35.188 29.422 1 95.12 424 ARG B N 1
ATOM 6644 C CA . ARG B 1 424 ? 5.664 33.906 29.594 1 95.12 424 ARG B CA 1
ATOM 6645 C C . ARG B 1 424 ? 4.863 32.75 28.984 1 95.12 424 ARG B C 1
ATOM 6647 O O . ARG B 1 424 ? 5.434 31.844 28.375 1 95.12 424 ARG B O 1
ATOM 6654 N N . GLN B 1 425 ? 3.572 32.812 29.094 1 95 425 GLN B N 1
ATOM 6655 C CA . GLN B 1 425 ? 2.711 31.812 28.453 1 95 425 GLN B CA 1
ATOM 6656 C C . GLN B 1 425 ? 2.875 31.828 26.938 1 95 425 GLN B C 1
ATOM 6658 O O . GLN B 1 425 ? 2.953 30.781 26.312 1 95 425 GLN B O 1
ATOM 6663 N N . THR B 1 426 ? 2.924 32.969 26.406 1 91.88 426 THR B N 1
ATOM 6664 C CA . THR B 1 426 ? 3.096 33.125 24.969 1 91.88 426 THR B CA 1
ATOM 6665 C C . THR B 1 426 ? 4.453 32.594 24.516 1 91.88 426 THR B C 1
ATOM 6667 O O . THR B 1 426 ? 4.555 31.938 23.484 1 91.88 426 THR B O 1
ATOM 6670 N N . MET B 1 427 ? 5.484 32.875 25.344 1 94.94 427 MET B N 1
ATOM 6671 C CA . MET B 1 427 ? 6.824 32.406 25.047 1 94.94 427 MET B CA 1
ATOM 6672 C C . MET B 1 427 ? 6.863 30.875 25.062 1 94.94 427 MET B C 1
ATOM 6674 O O . MET B 1 427 ? 7.434 30.234 24.172 1 94.94 427 MET B O 1
ATOM 6678 N N . LEU B 1 428 ? 6.188 30.297 26.047 1 97.25 428 LEU B N 1
ATOM 6679 C CA . LEU B 1 428 ? 6.16 28.844 26.172 1 97.25 428 LEU B CA 1
ATOM 6680 C C . LEU B 1 428 ? 5.43 28.203 24.984 1 97.25 428 LEU B C 1
ATOM 6682 O O . LEU B 1 428 ? 5.852 27.172 24.469 1 97.25 428 LEU B O 1
ATOM 6686 N N . ALA B 1 429 ? 4.355 28.812 24.547 1 94.88 429 ALA B N 1
ATOM 6687 C CA . ALA B 1 429 ? 3.633 28.328 23.359 1 94.88 429 ALA B CA 1
ATOM 6688 C C . ALA B 1 429 ? 4.516 28.375 22.125 1 94.88 429 ALA B C 1
ATOM 6690 O O . ALA B 1 429 ? 4.527 27.438 21.328 1 94.88 429 ALA B O 1
ATOM 6691 N N . ALA B 1 430 ? 5.273 29.438 21.922 1 94.75 430 ALA B N 1
ATOM 6692 C CA . ALA B 1 430 ? 6.195 29.578 20.797 1 94.75 430 ALA B CA 1
ATOM 6693 C C . ALA B 1 430 ? 7.289 28.516 20.859 1 94.75 430 ALA B C 1
ATOM 6695 O O . ALA B 1 430 ? 7.637 27.922 19.828 1 94.75 430 ALA B O 1
ATOM 6696 N N . GLU B 1 431 ? 7.766 28.344 22.062 1 97.06 431 GLU B N 1
ATOM 6697 C CA . GLU B 1 431 ? 8.805 27.328 22.234 1 97.06 431 GLU B CA 1
ATOM 6698 C C . GLU B 1 431 ? 8.281 25.938 21.891 1 97.06 431 GLU B C 1
ATOM 6700 O O . GLU B 1 431 ? 8.977 25.156 21.234 1 97.06 431 GLU B O 1
ATOM 6705 N N . MET B 1 432 ? 7.098 25.625 22.297 1 97.88 432 MET B N 1
ATOM 6706 C CA . MET B 1 432 ? 6.516 24.312 22.016 1 97.88 432 MET B CA 1
ATOM 6707 C C . MET B 1 432 ? 6.289 24.125 20.531 1 97.88 432 MET B C 1
ATOM 6709 O O . MET B 1 432 ? 6.52 23.047 19.984 1 97.88 432 MET B O 1
ATOM 6713 N N . ASP B 1 433 ? 5.867 25.156 19.844 1 96.06 433 ASP B N 1
ATOM 6714 C CA . ASP B 1 433 ? 5.703 25.094 18.391 1 96.06 433 ASP B CA 1
ATOM 6715 C C . ASP B 1 433 ? 7.035 24.812 17.703 1 96.06 433 ASP B C 1
ATOM 6717 O O . ASP B 1 433 ? 7.098 24.016 16.766 1 96.06 433 ASP B O 1
ATOM 6721 N N . LEU B 1 434 ? 8.086 25.5 18.172 1 96.81 434 LEU B N 1
ATOM 6722 C CA . LEU B 1 434 ? 9.414 25.312 17.609 1 96.81 434 LEU B CA 1
ATOM 6723 C C . LEU B 1 434 ? 9.906 23.891 17.844 1 96.81 434 LEU B C 1
ATOM 6725 O O . LEU B 1 434 ? 10.469 23.25 16.953 1 96.81 434 LEU B O 1
ATOM 6729 N N . ILE B 1 435 ? 9.648 23.359 19.062 1 97.88 435 ILE B N 1
ATOM 6730 C CA . ILE B 1 435 ? 10.062 22 19.406 1 97.88 435 ILE B CA 1
ATOM 6731 C C . ILE B 1 435 ? 9.352 21 18.484 1 97.88 435 ILE B C 1
ATOM 6733 O O . ILE B 1 435 ? 9.977 20.078 17.969 1 97.88 435 ILE B O 1
ATOM 6737 N N . HIS B 1 436 ? 8.031 21.219 18.266 1 97.31 436 HIS B N 1
ATOM 6738 C CA . HIS B 1 436 ? 7.273 20.359 17.344 1 97.31 436 HIS B CA 1
ATOM 6739 C C . HIS B 1 436 ? 7.871 20.391 15.945 1 97.31 436 HIS B C 1
ATOM 6741 O O . HIS B 1 436 ? 8.086 19.328 15.344 1 97.31 436 HIS B O 1
ATOM 6747 N N . LEU B 1 437 ? 8.148 21.531 15.453 1 97.62 437 LEU B N 1
ATOM 6748 C CA . LEU B 1 437 ? 8.625 21.688 14.086 1 97.62 437 LEU B CA 1
ATOM 6749 C C . LEU B 1 437 ? 10.023 21.109 13.93 1 97.62 437 LEU B C 1
ATOM 6751 O O . LEU B 1 437 ? 10.336 20.5 12.906 1 97.62 437 LEU B O 1
ATOM 6755 N N . ARG B 1 438 ? 10.859 21.359 14.945 1 97.56 438 ARG B N 1
ATOM 6756 C CA . ARG B 1 438 ? 12.203 20.797 14.891 1 97.56 438 ARG B CA 1
ATOM 6757 C C . ARG B 1 438 ? 12.156 19.266 14.844 1 97.56 438 ARG B C 1
ATOM 6759 O O . ARG B 1 438 ? 12.93 18.641 14.117 1 97.56 438 ARG B O 1
ATOM 6766 N N . GLY B 1 439 ? 11.266 18.672 15.625 1 97.88 439 GLY B N 1
ATOM 6767 C CA . GLY B 1 439 ? 11.055 17.234 15.539 1 97.88 439 GLY B CA 1
ATOM 6768 C C . GLY B 1 439 ? 10.609 16.781 14.156 1 97.88 439 GLY B C 1
ATOM 6769 O O . GLY B 1 439 ? 11.117 15.781 13.641 1 97.88 439 GLY B O 1
ATOM 6770 N N . ASP B 1 440 ? 9.68 17.516 13.586 1 97.31 440 ASP B N 1
ATOM 6771 C CA . ASP B 1 440 ? 9.203 17.203 12.242 1 97.31 440 ASP B CA 1
ATOM 6772 C C . ASP B 1 440 ? 10.336 17.297 11.227 1 97.31 440 ASP B C 1
ATOM 6774 O O . ASP B 1 440 ? 10.422 16.469 10.312 1 97.31 440 ASP B O 1
ATOM 6778 N N . HIS B 1 441 ? 11.156 18.344 11.367 1 97.5 441 HIS B N 1
ATOM 6779 C CA . HIS B 1 441 ? 12.281 18.547 10.453 1 97.5 441 HIS B CA 1
ATOM 6780 C C . HIS B 1 441 ? 13.289 17.406 10.555 1 97.5 441 HIS B C 1
ATOM 6782 O O . HIS B 1 441 ? 13.75 16.891 9.539 1 97.5 441 HIS B O 1
ATOM 6788 N N . LEU B 1 442 ? 13.602 16.984 11.773 1 97.88 442 LEU B N 1
ATOM 6789 C CA . LEU B 1 442 ? 14.516 15.867 11.961 1 97.88 442 LEU B CA 1
ATOM 6790 C C . LEU B 1 442 ? 13.945 14.594 11.344 1 97.88 442 LEU B C 1
ATOM 6792 O O . LEU B 1 442 ? 14.664 13.859 10.664 1 97.88 442 LEU B O 1
ATOM 6796 N N . ASN B 1 443 ? 12.695 14.336 11.578 1 97.69 443 ASN B N 1
ATOM 6797 C CA . ASN B 1 443 ? 12.047 13.172 11 1 97.69 443 ASN B CA 1
ATOM 6798 C C . ASN B 1 443 ? 12.078 13.211 9.477 1 97.69 443 ASN B C 1
ATOM 6800 O O . ASN B 1 443 ? 12.312 12.188 8.828 1 97.69 443 ASN B O 1
ATOM 6804 N N . GLN B 1 444 ? 11.812 14.398 8.945 1 97.25 444 GLN B N 1
ATOM 6805 C CA . GLN B 1 444 ? 11.859 14.555 7.496 1 97.25 444 GLN B CA 1
ATOM 6806 C C . GLN B 1 444 ? 13.266 14.336 6.961 1 97.25 444 GLN B C 1
ATOM 6808 O O . GLN B 1 444 ? 13.453 13.742 5.895 1 97.25 444 GLN B O 1
ATOM 6813 N N . ARG B 1 445 ? 14.25 14.867 7.652 1 96.25 445 ARG B N 1
ATOM 6814 C CA . ARG B 1 445 ? 15.641 14.656 7.254 1 96.25 445 ARG B CA 1
ATOM 6815 C C . ARG B 1 445 ? 15.977 13.164 7.207 1 96.25 445 ARG B C 1
ATOM 6817 O O . ARG B 1 445 ? 16.578 12.688 6.238 1 96.25 445 ARG B O 1
ATOM 6824 N N . ILE B 1 446 ? 15.594 12.438 8.211 1 97.06 446 ILE B N 1
ATOM 6825 C CA . ILE B 1 446 ? 15.836 11 8.266 1 97.06 446 ILE B CA 1
ATOM 6826 C C . ILE B 1 446 ? 15.133 10.312 7.094 1 97.06 446 ILE B C 1
ATOM 6828 O O . ILE B 1 446 ? 15.711 9.445 6.438 1 97.06 446 ILE B O 1
ATOM 6832 N N . ALA B 1 447 ? 13.875 10.695 6.855 1 97.06 447 ALA B N 1
ATOM 6833 C CA . ALA B 1 447 ? 13.109 10.117 5.746 1 97.06 447 ALA B CA 1
ATOM 6834 C C . ALA B 1 447 ? 13.82 10.359 4.414 1 97.06 447 ALA B C 1
ATOM 6836 O O . ALA B 1 447 ? 13.867 9.469 3.562 1 97.06 447 ALA B O 1
ATOM 6837 N N . LEU B 1 448 ? 14.344 11.586 4.223 1 95.69 448 LEU B N 1
ATOM 6838 C CA . LEU B 1 448 ? 15.047 11.906 2.99 1 95.69 448 LEU B CA 1
ATOM 6839 C C . LEU B 1 448 ? 16.328 11.094 2.867 1 95.69 448 LEU B C 1
ATOM 6841 O O . LEU B 1 448 ? 16.641 10.562 1.797 1 95.69 448 LEU B O 1
ATOM 6845 N N . LEU B 1 449 ? 17.062 10.992 3.945 1 95.19 449 LEU B N 1
ATOM 6846 C CA . LEU B 1 449 ? 18.297 10.211 3.943 1 95.19 449 LEU B CA 1
ATOM 6847 C C . LEU B 1 449 ? 18.016 8.75 3.602 1 95.19 449 LEU B C 1
ATOM 6849 O O . LEU B 1 449 ? 18.766 8.148 2.824 1 95.19 449 LEU B O 1
ATOM 6853 N N . LEU B 1 450 ? 16.938 8.195 4.164 1 95.69 450 LEU B N 1
ATOM 6854 C CA . LEU B 1 450 ? 16.531 6.836 3.822 1 95.69 450 LEU B CA 1
ATOM 6855 C C . LEU B 1 450 ? 16.156 6.742 2.35 1 95.69 450 LEU B C 1
ATOM 6857 O O . LEU B 1 450 ? 16.547 5.801 1.658 1 95.69 450 LEU B O 1
ATOM 6861 N N . ALA B 1 451 ? 15.344 7.703 1.912 1 96.06 451 ALA B N 1
ATOM 6862 C CA . ALA B 1 451 ? 14.867 7.719 0.531 1 96.06 451 ALA B CA 1
ATOM 6863 C C . ALA B 1 451 ? 16.031 7.754 -0.45 1 96.06 451 ALA B C 1
ATOM 6865 O O . ALA B 1 451 ? 15.945 7.207 -1.553 1 96.06 451 ALA B O 1
ATOM 6866 N N . LEU B 1 452 ? 17.125 8.352 -0.071 1 94.25 452 LEU B N 1
ATOM 6867 C CA . LEU B 1 452 ? 18.297 8.492 -0.929 1 94.25 452 LEU B CA 1
ATOM 6868 C C . LEU B 1 452 ? 19.109 7.203 -0.975 1 94.25 452 LEU B C 1
ATOM 6870 O O . LEU B 1 452 ? 20 7.055 -1.801 1 94.25 452 LEU B O 1
ATOM 6874 N N . GLY B 1 453 ? 18.812 6.262 -0.15 1 90.94 453 GLY B N 1
ATOM 6875 C CA . GLY B 1 453 ? 19.344 4.91 -0.248 1 90.94 453 GLY B CA 1
ATOM 6876 C C . GLY B 1 453 ? 20.703 4.746 0.406 1 90.94 453 GLY B C 1
ATOM 6877 O O . GLY B 1 453 ? 21.328 3.691 0.295 1 90.94 453 GLY B O 1
ATOM 6878 N N . GLY B 1 454 ? 21.25 5.781 1.048 1 82.62 454 GLY B N 1
ATOM 6879 C CA . GLY B 1 454 ? 22.562 5.68 1.666 1 82.62 454 GLY B CA 1
ATOM 6880 C C . GLY B 1 454 ? 22.578 4.777 2.885 1 82.62 454 GLY B C 1
ATOM 6881 O O . GLY B 1 454 ? 21.531 4.539 3.502 1 82.62 454 GLY B O 1
ATOM 6882 N N . ASP B 1 455 ? 23.75 4.223 3.029 1 86.12 455 ASP B N 1
ATOM 6883 C CA . ASP B 1 455 ? 23.938 3.352 4.184 1 86.12 455 ASP B CA 1
ATOM 6884 C C . ASP B 1 455 ? 23.953 4.152 5.484 1 86.12 455 ASP B C 1
ATOM 6886 O O . ASP B 1 455 ? 24.406 5.301 5.508 1 86.12 455 ASP B O 1
ATOM 6890 N N . TRP B 1 456 ? 23.406 3.541 6.496 1 84.25 456 TRP B N 1
ATOM 6891 C CA . TRP B 1 456 ? 23.266 4.207 7.785 1 84.25 456 TRP B CA 1
ATOM 6892 C C . TRP B 1 456 ? 24.594 4.227 8.539 1 84.25 456 TRP B C 1
ATOM 6894 O O . TRP B 1 456 ? 24.812 5.078 9.406 1 84.25 456 TRP B O 1
ATOM 6904 N N . SER B 1 457 ? 25.359 3.191 8.234 1 81.25 457 SER B N 1
ATOM 6905 C CA . SER B 1 457 ? 26.625 3.076 8.945 1 81.25 457 SER B CA 1
ATOM 6906 C C . SER B 1 457 ? 27.766 2.746 7.988 1 81.25 457 SER B C 1
ATOM 6908 O O . SER B 1 457 ? 27.531 2.322 6.855 1 81.25 457 SER B O 1
ATOM 6910 N N . ARG B 1 458 ? 28.969 3.148 8.367 1 66.94 458 ARG B N 1
ATOM 6911 C CA . ARG B 1 458 ? 30.141 2.773 7.602 1 66.94 458 ARG B CA 1
ATOM 6912 C C . ARG B 1 458 ? 30.422 1.278 7.723 1 66.94 458 ARG B C 1
ATOM 6914 O O . ARG B 1 458 ? 30.359 0.716 8.812 1 66.94 458 ARG B O 1
ATOM 6921 N N . LYS B 1 459 ? 30.062 0.435 6.641 1 57.09 459 LYS B N 1
ATOM 6922 C CA . LYS B 1 459 ? 30.422 -0.979 6.684 1 57.09 459 LYS B CA 1
ATOM 6923 C C . LYS B 1 459 ? 31.812 -1.174 7.281 1 57.09 459 LYS B C 1
ATOM 6925 O O . LYS B 1 459 ? 32.75 -0.454 6.934 1 57.09 459 LYS B O 1
ATOM 6930 N N . ALA B 1 460 ? 31.938 -1.675 8.445 1 42.09 460 ALA B N 1
ATOM 6931 C CA . ALA B 1 460 ? 33.25 -2.176 8.797 1 42.09 460 ALA B CA 1
ATOM 6932 C C . ALA B 1 460 ? 33.812 -3.086 7.703 1 42.09 460 ALA B C 1
ATOM 6934 O O . ALA B 1 460 ? 33.125 -4.02 7.266 1 42.09 460 ALA B O 1
ATOM 6935 N N . MET B 1 461 ? 34.5 -2.623 6.695 1 35.22 461 MET B N 1
ATOM 6936 C CA . MET B 1 461 ? 35.25 -3.527 5.816 1 35.22 461 MET B CA 1
ATOM 6937 C C . MET B 1 461 ? 35.625 -4.809 6.551 1 35.22 461 MET B C 1
ATOM 6939 O O . MET B 1 461 ? 36.344 -4.766 7.562 1 35.22 461 MET B O 1
ATOM 6943 N N . GLU B 1 462 ? 34.781 -5.801 6.637 1 35.44 462 GLU B N 1
ATOM 6944 C CA . GLU B 1 462 ? 35.438 -7.062 6.965 1 35.44 462 GLU B CA 1
ATOM 6945 C C . GLU B 1 462 ? 36.781 -7.18 6.273 1 35.44 462 GLU B C 1
ATOM 6947 O O . GLU B 1 462 ? 36.938 -6.785 5.117 1 35.44 462 GLU B O 1
ATOM 6952 N N . SER B 1 463 ? 37.969 -7.195 6.949 1 29.27 463 SER B N 1
ATOM 6953 C CA . SER B 1 463 ? 39.219 -7.77 6.453 1 29.27 463 SER B CA 1
ATOM 6954 C C . SER B 1 463 ? 38.969 -9.008 5.605 1 29.27 463 SER B C 1
ATOM 6956 O O . SER B 1 463 ? 38.219 -9.906 6.016 1 29.27 463 SER B O 1
ATOM 6958 N N . ALA B 1 464 ? 39.406 -9.07 4.379 1 21.02 464 ALA B N 1
ATOM 6959 C CA . ALA B 1 464 ? 39.781 -10.352 3.785 1 21.02 464 ALA B CA 1
ATOM 6960 C C . ALA B 1 464 ? 40.781 -11.086 4.676 1 21.02 464 ALA B C 1
ATOM 6962 O O . ALA B 1 464 ? 41.75 -10.492 5.168 1 21.02 464 ALA B O 1
#

Radius of gyration: 39.44 Å; Cα contacts (8 Å, |Δi|>4): 1392; chains: 2; bounding box: 80×135×95 Å

Organism: Cupriavidus necator (strain ATCC 17699 / DSM 428 / KCTC 22496 / NCIMB 10442 / H16 / Stanier 337) (NCBI:txid381666)

InterPro domains:
  IPR003423 Outer membrane efflux protein [PF02321] (73-244)
  IPR003423 Outer membrane efflux protein [PF02321] (270-454)
  IPR010131 Multidrug resistance outer membrane protein MdtP/Nodulation protein T-like [PTHR30203] (9-460)
  IPR010131 Multidrug resistance outer membrane protein MdtP/Nodulation protein T-like [TIGR01845] (14-454)